Protein AF-A0A7C6ZYB4-F1 (afdb_monomer)

Solvent-accessible surface area (backbone atoms only — not comparable to full-atom values): 44856 Å² total; per-residue (Å²): 108,64,70,56,56,56,70,70,51,52,95,74,39,31,39,35,32,35,24,34,42,56,56,66,47,67,61,50,22,72,73,63,33,69,68,52,39,56,43,43,52,51,50,51,52,60,56,50,59,78,75,60,50,98,48,44,48,82,38,80,67,56,97,78,27,34,35,36,42,35,45,75,41,69,44,70,72,58,48,52,53,52,50,41,58,48,49,59,55,45,40,71,39,77,45,71,41,97,88,39,83,41,66,48,48,64,21,28,3,24,20,31,51,83,76,73,27,88,46,72,68,50,23,49,55,38,2,45,51,19,14,52,36,19,69,70,66,76,39,63,61,66,18,67,49,52,70,68,63,49,55,50,53,51,49,51,58,57,54,48,73,43,50,64,56,39,57,76,69,56,41,60,46,62,27,31,24,27,28,31,25,40,77,72,36,42,76,49,28,31,42,47,42,70,36,55,65,49,83,90,39,94,44,44,65,62,50,48,56,44,23,52,78,68,72,43,34,57,62,47,49,53,50,52,50,50,49,43,53,53,62,54,68,78,45,70,71,90,54,36,91,31,35,40,34,40,77,45,73,74,64,93,63,72,52,73,66,54,46,46,52,48,29,77,74,42,52,92,62,36,42,47,29,44,29,32,52,68,90,60,99,65,59,70,66,60,55,46,51,48,49,51,51,41,48,74,46,71,34,47,41,30,42,32,59,45,72,73,66,91,65,54,69,64,58,66,71,73,57,72,43,54,29,40,31,33,24,35,80,58,41,55,67,32,60,81,30,70,67,45,41,52,54,50,50,54,50,51,53,53,29,54,76,72,71,22,41,42,31,43,30,54,34,65,47,68,58,35,50,54,42,42,45,73,74,62,43,45,28,36,27,18,66,42,35,23,58,72,27,82,55,91,60,78,52,33,67,67,43,31,50,51,34,42,54,52,49,60,74,45,44,45,46,43,30,34,56,49,49,44,51,38,55,54,34,37,65,72,40,51,68,56,23,52,32,44,55,45,20,35,46,42,38,49,54,47,35,55,73,72,66,54,53,73,67,61,42,50,47,50,42,52,48,44,52,42,45,58,47,17,61,45,35,69,87,40,85,76,84,56,90,82,66,63,80,53,74,48,71,36,32,53,47,20,22,51,45,31,45,74,34,38,80,56,37,87,56,22,67,35,47,59,59,67,44,62,76,44,66,61,82,88,64,89,63,94,84,53,62,59,96,90,39,71,67,56,76,67,20,58,46,50,38,51,19,42,55,39,22,50,34,46,74,72,53,64,71,94,53,22,64,63,44,28,51,56,58,55,71,75,40,39,68,61,66,70,62,52,51,51,50,52,53,42,51,76,69,47,47,57,61,32,54,70,72,51,69,44,53,64,61,41,48,58,51,38,47,68,39,75,35,48,48,70,42,49,55,25,50,54,52,41,51,48,53,30,51,39,56,56,41,101,73,56,74,79,47,67,66,55,55,50,48,51,37,50,50,61,25,65,75,46,74,88,38,69,73,50,38,52,44,42,43,53,40,61,54,56,47,61,52,19,61,54,73,52,54,68,78,65,69,72,51,93,65,54,53,64,56,47,48,55,54,48,52,60,30,42,58,69,43,38,59,49,37,53,78,35,67,38,58,61,47,44,51,19,52,44,34,48,72,64,50,90,76,91,82,81,96,55,93,60,56,71,69,52,34,51,52,41,8,56,49,50,53,54,49,48,53,44,48,37,49,49,56,76,47,58,90,46,97,76,77,49,74,68,57,38,44,56,51,46,55,54,49,31,74,75,66,78,46,74,58,78,59,52,66,62,44,56,73,50,48,61,58,46,50,61,50,48,56,56,48,50,58,52,45,54,52,52,50,51,49,50,52,50,51,49,51,52,48,51,53,42,60,72,68,75,107

Mean predicted aligned error: 17.72 Å

Secondary structure (DSSP, 8-state):
-HHHHHHTPPTT-EEEEEEEEETTHHHHHHHHHHHHHHHHHHHHHHHHHTT--TTEEEEE-STT-EEEEEEEES-HHHHHHHHHHHHHHHHT--EEETTEEE---EEEEEEEBTTTBSSHHHHHHHHHHHHHHHHTTSSPSSEEP-HHHHHHHHHHHHHHTTHHHHHHTT-EEEEEEEEEETTT--EEEEEEEEEE-STT-SSHHHHHHHHHHTT-HHHHHHHHHHHHHHHHHTS-GGGTTSEEEEEE-SSS-S-HHHHHHHIIIIITT-EEEEEEETTS---HHHHHHHHHHHHHHT-EEEEEEETSSS--HHHHHHH--SEEEEPHHHHTTTTT-HHHHHHHHHHHHHHHHTT-EEEE----SHHHHHHHHHHT-SEE-STTT---BSS--PPPHHHHHHHHHHHHHTEEEHHHHHHHHHHHHHHH-HHHHHHHHHHHHHHHHHHHHTT--HHHHHHHHHHHHHHHHGGGSGGGTT--TT-TTS--HHHHHHHHHHHHH-S-GGGGGGGGGTTSPPP-TTS-S--SEETTEEPPHHHHHHHHHHHHHHHHHTS-GGGHHHHHHHHHHTTT--HHHHHHHHHHHHTTHHHHHHHTTHHHHHHHHHHH-EEEHHHHHHHHHHHHHHHHTT-TT----HHHHHHHHHHHHHTTTT-HHHHHHHHHHHHHHHHHGGGS-HHHHTS---HHHHHHHHHHHHHHHHHHHHHTT-HHHHHHHHHHTT-----S--SS-HHHHHHHHHHHHHHHHHHHHHHHHTTSTT--HHHHHHHHHHHHHHHT--HHHHHHHHHHHHHHHHHHHHHHHHHHHHHHHHHHHHHHHHHHHHTT-

Foldseek 3Di:
DLVVLQVPDDPLFWKKKKKKAFACLVVVCVVPHDQLSVLVLVQLVVLVVVVDDPQWDWDPDDRSMIIIIGHGHNDPVVVQVSQVVSLVVQQPDFDAGPNDTDGTNMAMFMDIDPPQDPDPVRRNVQRVVQRVCCSVVVDPGVGYRDPVVVVVVVLLVVVLVCLVVCLVVVQKAWWWFFKAFLQQRFTAAIEIAIAGNDPSDPGVVSSCVSCVVNVNNLSVLLSSVVNQQVLVQVADLVCQEHEYEYEDELDPSDDLVNLLVCLVPGVVRHAYEYEYEPPDDDDLVSLQVVCVSCVVSVHFYEYPAPPVPPRDVVSVVSRLGQEYEHHQVLLPPVLPDVVSLVVVLVVCVVCVLSNHAYEYEAPDDPSSLLSCSVSNHGMYTHVQQHDTGSHDDITDVVSSVSSVVSQVVQWAFLLLLLLLLLVLVVLVPVLLSLLLLQLLLQLLLLCVLVPHDPVVNVVLSLLSSLLSLLCLAPQNPDPDPPPQPAFDPSLVLSLVLCCRQAPCNVCSLLSRPLRHQDPAPVPPDDPQADPNRGHDPSSLSSSLSSQLSCLLSVDDLVCSVVSSVVSNVRRRGDPSSVVSVVVVVVVVVSVCSSVVVCNVVSSVVSRVDIDGNSNSLSSLLSSLVSNLSNAPQSPPNLVVLVVLLVLLLVVVVPDPVLSSLLNVLSSLLSSLVSNDDNVRSPDQDDLVRVLVSSLVSLVVCLVSSVVSVVLLSSLLSCLLSPDPDDDDDDPDDPVSSNSSSLSNNLSSSLVSLVRSCVVPVDDQSLNSLVVSQVVCVVPVRPNVSSVSSNVVSVVVSVVVVVVVVVVCVVVVVVVVVVVVVVVVVVVVD

Structure (mmCIF, N/CA/C/O backbone):
data_AF-A0A7C6ZYB4-F1
#
_entry.id   AF-A0A7C6ZYB4-F1
#
loop_
_atom_site.group_PDB
_atom_site.id
_atom_site.type_symbol
_atom_site.label_atom_id
_atom_site.label_alt_id
_atom_site.label_comp_id
_atom_site.label_asym_id
_atom_site.label_entity_id
_atom_site.label_seq_id
_atom_site.pdbx_PDB_ins_code
_atom_site.Cartn_x
_atom_site.Cartn_y
_atom_site.Cartn_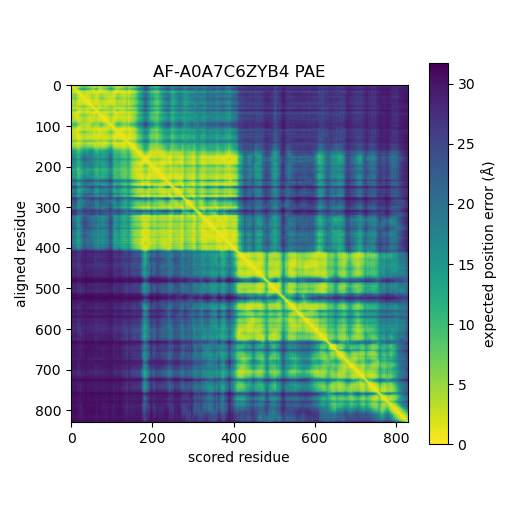z
_atom_site.occupancy
_atom_site.B_iso_or_equiv
_atom_site.auth_seq_id
_atom_site.auth_comp_id
_atom_site.auth_asym_id
_atom_site.auth_atom_id
_atom_site.pdbx_PDB_model_num
ATOM 1 N N . VAL A 1 1 ? -27.319 -10.498 58.006 1.00 81.62 1 VAL A N 1
ATOM 2 C CA . VAL A 1 1 ? -26.962 -9.063 58.148 1.00 81.62 1 VAL A CA 1
ATOM 3 C C . VAL A 1 1 ? -27.543 -8.237 57.008 1.00 81.62 1 VAL A C 1
ATOM 5 O O . VAL A 1 1 ? -28.453 -7.467 57.272 1.00 81.62 1 VAL A O 1
ATOM 8 N N . ALA A 1 2 ? -27.121 -8.461 55.759 1.00 82.69 2 ALA A N 1
ATOM 9 C CA . ALA A 1 2 ? -27.643 -7.755 54.583 1.00 82.69 2 ALA A CA 1
ATOM 10 C C . ALA A 1 2 ? -29.178 -7.753 54.463 1.00 82.69 2 ALA A C 1
ATOM 12 O O . ALA A 1 2 ? -29.773 -6.692 54.338 1.00 82.69 2 ALA A O 1
ATOM 13 N N . GLY A 1 3 ? -29.833 -8.915 54.591 1.00 84.19 3 GLY A N 1
ATOM 14 C CA . GLY A 1 3 ? -31.300 -8.988 54.529 1.00 84.19 3 GLY A CA 1
ATOM 15 C C . GLY A 1 3 ? -32.010 -8.142 55.596 1.00 84.19 3 GLY A C 1
ATOM 16 O O . GLY A 1 3 ? -33.051 -7.564 55.321 1.00 84.19 3 GLY A O 1
ATOM 17 N N . LYS A 1 4 ? -31.411 -7.993 56.788 1.00 85.38 4 LYS A N 1
ATOM 18 C CA . LYS A 1 4 ? -31.930 -7.109 57.843 1.00 85.38 4 LYS A CA 1
ATOM 19 C C . LYS A 1 4 ? -31.741 -5.633 57.476 1.00 85.38 4 LYS A C 1
ATOM 21 O O . LYS A 1 4 ? -32.675 -4.862 57.621 1.00 85.38 4 LYS A O 1
ATOM 26 N N . ALA A 1 5 ? -30.571 -5.262 56.953 1.00 85.75 5 ALA A N 1
ATOM 27 C CA . ALA A 1 5 ? -30.305 -3.902 56.480 1.00 85.75 5 ALA A CA 1
ATOM 28 C C . ALA A 1 5 ? -31.259 -3.480 55.348 1.00 85.75 5 ALA A C 1
ATOM 30 O O . ALA A 1 5 ? -31.714 -2.344 55.332 1.00 85.75 5 ALA A O 1
ATOM 31 N N . ILE A 1 6 ? -31.585 -4.406 54.441 1.00 87.56 6 ILE A N 1
ATOM 32 C CA . ILE A 1 6 ? -32.551 -4.191 53.356 1.00 87.56 6 ILE A CA 1
ATOM 33 C C . ILE A 1 6 ? -33.981 -4.078 53.903 1.00 87.56 6 ILE A C 1
ATOM 35 O O . ILE A 1 6 ? -34.719 -3.195 53.485 1.00 87.56 6 ILE A O 1
ATOM 39 N N . ALA A 1 7 ? -34.372 -4.924 54.862 1.00 84.31 7 ALA A N 1
ATOM 40 C CA . ALA A 1 7 ? -35.706 -4.873 55.470 1.00 84.31 7 ALA A CA 1
ATOM 41 C C . ALA A 1 7 ? -35.960 -3.595 56.296 1.00 84.31 7 ALA A C 1
ATOM 43 O O . ALA A 1 7 ? -37.108 -3.209 56.488 1.00 84.31 7 ALA A O 1
ATOM 44 N N . GLU A 1 8 ? -34.903 -2.950 56.794 1.00 85.62 8 GLU A N 1
ATOM 45 C CA . GLU A 1 8 ? -34.966 -1.693 57.552 1.00 85.62 8 GLU A CA 1
ATOM 46 C C . GLU A 1 8 ? -34.992 -0.435 56.656 1.00 85.62 8 GLU A C 1
ATOM 48 O O . GLU A 1 8 ? -35.098 0.675 57.183 1.00 85.62 8 GLU A O 1
ATOM 53 N N . CYS A 1 9 ? -34.887 -0.575 55.326 1.00 81.62 9 CYS A N 1
ATOM 54 C CA . CYS A 1 9 ? -34.949 0.558 54.400 1.00 81.62 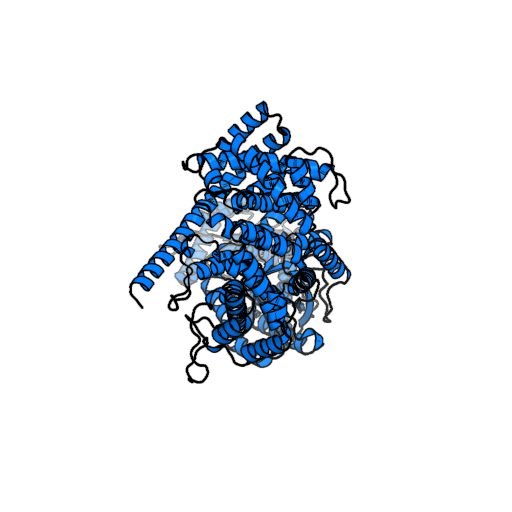9 CYS A CA 1
ATOM 55 C C . CYS A 1 9 ? -36.377 1.102 54.264 1.00 81.62 9 CYS A C 1
ATOM 57 O O . CYS A 1 9 ? -37.332 0.354 54.060 1.00 81.62 9 CYS A O 1
ATOM 59 N N . ILE A 1 10 ? -36.501 2.426 54.333 1.00 83.19 10 ILE A N 1
ATOM 60 C CA . ILE A 1 10 ? -37.751 3.155 54.099 1.00 83.19 10 ILE A CA 1
ATOM 61 C C . ILE A 1 10 ? -37.821 3.682 52.659 1.00 83.19 10 ILE A C 1
ATOM 63 O O . ILE A 1 10 ? -36.819 3.724 51.945 1.00 83.19 10 ILE A O 1
ATOM 67 N N . GLU A 1 11 ? -39.010 4.100 52.228 1.00 77.94 11 GLU A N 1
ATOM 68 C CA . GLU A 1 11 ? -39.236 4.642 50.886 1.00 77.94 11 GLU A CA 1
ATOM 69 C C . GLU A 1 11 ? -38.333 5.862 50.608 1.00 77.94 11 GLU A C 1
ATOM 71 O O . GLU A 1 11 ? -38.252 6.793 51.411 1.00 77.94 11 GLU A O 1
ATOM 76 N N . GLY A 1 12 ? -37.613 5.838 49.480 1.00 80.56 12 GLY A N 1
ATOM 77 C CA . GLY A 1 12 ? -36.614 6.853 49.117 1.00 80.56 12 GLY A CA 1
ATOM 78 C C . GLY A 1 12 ? -35.189 6.599 49.638 1.00 80.56 12 GLY A C 1
ATOM 79 O O . GLY A 1 12 ? -34.295 7.396 49.351 1.00 80.56 12 GLY A O 1
ATOM 80 N N . GLU A 1 13 ? -34.950 5.501 50.363 1.00 91.06 13 GLU A N 1
ATOM 81 C CA . GLU A 1 13 ? -33.615 5.042 50.765 1.00 91.06 13 GLU A CA 1
ATOM 82 C C . GLU A 1 13 ? -33.244 3.714 50.087 1.00 91.06 13 GLU A C 1
ATOM 84 O O . GLU A 1 13 ? -34.098 2.883 49.786 1.00 91.06 13 GLU A O 1
ATOM 89 N N . THR A 1 14 ? -31.945 3.487 49.880 1.00 94.00 14 THR A N 1
ATOM 90 C CA . THR A 1 14 ? -31.393 2.210 49.414 1.00 94.00 14 THR A CA 1
ATOM 91 C C . THR A 1 14 ? -30.227 1.739 50.290 1.00 94.00 14 THR A C 1
ATOM 93 O O . THR A 1 14 ? -29.669 2.494 51.095 1.00 94.00 14 THR A O 1
ATOM 96 N N . VAL A 1 15 ? -29.869 0.466 50.130 1.00 95.50 15 VAL A N 1
ATOM 97 C CA . VAL A 1 15 ? -28.667 -0.152 50.689 1.00 95.50 15 VAL A CA 1
ATOM 98 C C . VAL A 1 15 ? -27.640 -0.309 49.575 1.00 95.50 15 VAL A C 1
ATOM 100 O O . VAL A 1 15 ? -27.943 -0.883 48.529 1.00 95.50 15 VAL A O 1
ATOM 103 N N . VAL A 1 16 ? -26.416 0.156 49.818 1.00 97.06 16 VAL A N 1
ATOM 104 C CA . VAL A 1 16 ? -25.289 0.009 48.891 1.00 97.06 16 VAL A CA 1
ATOM 105 C C . VAL A 1 16 ? -24.313 -1.036 49.419 1.00 97.06 16 VAL A C 1
ATOM 107 O O . VAL A 1 16 ? -23.935 -1.010 50.590 1.00 97.06 16 VAL A O 1
ATOM 110 N N . PHE A 1 17 ? -23.909 -1.952 48.547 1.00 97.38 17 PHE A N 1
ATOM 111 C CA . PHE A 1 17 ? -22.796 -2.870 48.753 1.00 97.38 17 PHE A CA 1
ATOM 112 C C . PHE A 1 17 ? -21.578 -2.250 48.087 1.00 97.38 17 PHE A C 1
ATOM 114 O O . PHE A 1 17 ? -21.596 -2.047 46.877 1.00 97.38 17 PHE A O 1
ATOM 121 N N . ALA A 1 18 ? -20.550 -1.935 48.868 1.00 96.44 18 ALA A N 1
ATOM 122 C CA . ALA A 1 18 ? -19.284 -1.408 48.380 1.00 96.44 18 ALA A CA 1
ATOM 123 C C . ALA A 1 18 ? -18.180 -2.434 48.643 1.00 96.44 18 ALA A C 1
ATOM 125 O O . ALA A 1 18 ? -17.829 -2.689 49.798 1.00 96.44 18 ALA A O 1
ATOM 126 N N . TYR A 1 19 ? -17.686 -3.048 47.574 1.00 96.69 19 TYR A N 1
ATOM 127 C CA . TYR A 1 19 ? -16.587 -4.004 47.590 1.00 96.69 19 TYR A CA 1
ATOM 128 C C . TYR A 1 19 ? -15.277 -3.243 47.390 1.00 96.69 19 TYR A C 1
ATOM 130 O O . TYR A 1 19 ? -15.202 -2.369 46.526 1.00 96.69 19 TYR A O 1
ATOM 138 N N . VAL A 1 20 ? -14.277 -3.534 48.217 1.00 94.38 20 VAL A N 1
ATOM 139 C CA . VAL A 1 20 ? -12.986 -2.844 48.227 1.00 94.38 20 VAL A CA 1
ATOM 140 C C . VAL A 1 20 ? -11.865 -3.871 48.175 1.00 94.38 20 VAL A C 1
ATOM 142 O O . VAL A 1 20 ? -11.711 -4.655 49.118 1.00 94.38 20 VAL A O 1
ATOM 145 N N . GLY A 1 21 ? -11.080 -3.840 47.102 1.00 92.06 21 GLY A N 1
ATOM 146 C CA . GLY A 1 21 ? -9.852 -4.616 46.961 1.00 92.06 21 GLY A CA 1
ATOM 147 C C . GLY A 1 21 ? -8.612 -3.738 47.094 1.00 92.06 21 GLY A C 1
ATOM 148 O O . GLY A 1 21 ? -8.621 -2.538 46.811 1.00 92.06 21 GLY A O 1
ATOM 149 N N . LEU A 1 22 ? -7.535 -4.347 47.586 1.00 89.88 22 LEU A N 1
ATOM 150 C CA . LEU A 1 22 ? -6.257 -3.682 47.837 1.00 89.88 22 LEU A CA 1
ATOM 151 C C . LEU A 1 22 ? -5.335 -3.864 46.629 1.00 89.88 22 LEU A C 1
ATOM 153 O O . LEU A 1 22 ? -4.871 -4.974 46.353 1.00 89.88 22 LEU A O 1
ATOM 157 N N . THR A 1 23 ? -5.036 -2.773 45.933 1.00 87.44 23 THR A N 1
ATOM 158 C CA . THR A 1 23 ? -4.147 -2.781 44.768 1.00 87.44 23 THR A CA 1
ATOM 159 C C . THR A 1 23 ? -2.711 -3.072 45.219 1.00 87.44 23 THR A C 1
ATOM 161 O O . THR A 1 23 ? -2.239 -2.519 46.208 1.00 87.44 23 THR A O 1
ATOM 164 N N . GLY A 1 24 ? -1.998 -3.974 44.536 1.00 84.50 24 GLY A N 1
ATOM 165 C CA . GLY A 1 24 ? -0.603 -4.314 44.874 1.00 84.50 24 GLY A CA 1
ATOM 166 C C . GLY A 1 24 ? -0.415 -5.152 46.150 1.00 84.50 24 GLY A C 1
ATOM 167 O O . GLY A 1 24 ? 0.718 -5.435 46.544 1.00 84.50 24 GLY A O 1
ATOM 168 N N . TYR A 1 25 ? -1.496 -5.606 46.801 1.00 89.56 25 TYR A N 1
ATOM 169 C CA . TYR A 1 25 ? -1.394 -6.481 47.977 1.00 89.56 25 TYR A CA 1
ATOM 170 C C . TYR A 1 25 ? -0.632 -7.777 47.677 1.00 89.56 25 TYR A C 1
ATOM 172 O O . TYR A 1 25 ? 0.186 -8.217 48.487 1.00 89.56 25 TYR A O 1
ATOM 180 N N . GLN A 1 26 ? -0.894 -8.382 46.516 1.00 87.50 26 GLN A N 1
ATOM 181 C CA . GLN A 1 26 ? -0.251 -9.632 46.124 1.00 87.50 26 GLN A CA 1
ATOM 182 C C . GLN A 1 26 ? 1.267 -9.453 45.982 1.00 87.50 26 GLN A C 1
ATOM 184 O O . GLN A 1 26 ? 2.022 -10.219 46.571 1.00 87.50 26 GLN A O 1
ATOM 189 N N . GLU A 1 27 ? 1.714 -8.384 45.323 1.00 88.19 27 GLU A N 1
ATOM 190 C CA . GLU A 1 27 ? 3.136 -8.039 45.183 1.00 88.19 27 GLU A CA 1
ATOM 191 C C . GLU A 1 27 ? 3.796 -7.791 46.547 1.00 88.19 27 GLU A C 1
ATOM 193 O O . GLU A 1 27 ? 4.912 -8.246 46.809 1.00 88.19 27 GLU A O 1
ATOM 198 N N . PHE A 1 28 ? 3.094 -7.105 47.458 1.00 88.69 28 PHE A N 1
ATOM 199 C CA . PHE A 1 28 ? 3.568 -6.905 48.827 1.00 88.69 28 PHE A CA 1
ATOM 200 C C . PHE A 1 28 ? 3.720 -8.241 49.570 1.00 88.69 28 PHE A C 1
ATOM 202 O O . PHE A 1 28 ? 4.739 -8.476 50.223 1.00 88.69 28 PHE A O 1
ATOM 209 N N . GLN A 1 29 ? 2.730 -9.133 49.467 1.00 90.50 29 GLN A N 1
ATOM 210 C CA . GLN A 1 29 ? 2.766 -10.446 50.111 1.00 90.50 29 GLN A CA 1
ATOM 211 C C . GLN A 1 29 ? 3.867 -11.342 49.529 1.00 90.50 29 GLN A C 1
ATOM 213 O O . GLN A 1 29 ? 4.566 -12.006 50.294 1.00 90.50 29 GLN A O 1
ATOM 218 N N . GLU A 1 30 ? 4.049 -11.350 48.209 1.00 90.50 30 GLU A N 1
ATOM 219 C CA . GLU A 1 30 ? 5.116 -12.099 47.535 1.00 90.50 30 GLU A CA 1
ATOM 220 C C . GLU A 1 30 ? 6.502 -11.594 47.958 1.00 90.50 30 GLU A C 1
ATOM 222 O O . GLU A 1 30 ? 7.417 -12.389 48.181 1.00 90.50 30 GLU A O 1
ATOM 227 N N . ARG A 1 31 ? 6.645 -10.278 48.156 1.00 91.69 31 ARG A N 1
ATOM 228 C CA . ARG A 1 31 ? 7.912 -9.647 48.543 1.00 91.69 31 ARG A CA 1
ATOM 229 C C . ARG A 1 31 ? 8.268 -9.799 50.023 1.00 91.69 31 ARG A C 1
ATOM 231 O O . ARG A 1 31 ? 9.437 -10.008 50.341 1.00 91.69 31 ARG A O 1
ATOM 238 N N . PHE A 1 32 ? 7.300 -9.650 50.929 1.00 89.81 32 PHE A N 1
ATOM 239 C CA . PHE A 1 32 ? 7.540 -9.584 52.383 1.00 89.81 32 PHE A CA 1
ATOM 240 C C . PHE A 1 32 ? 6.987 -10.787 53.161 1.00 89.81 32 PHE A C 1
ATOM 242 O O . PHE A 1 32 ? 7.164 -10.893 54.376 1.00 89.81 32 PHE A O 1
ATOM 249 N N . GLY A 1 33 ? 6.349 -11.724 52.464 1.00 90.62 33 GLY A N 1
ATOM 250 C CA . GLY A 1 33 ? 5.838 -12.966 53.017 1.00 90.62 33 GLY A CA 1
ATOM 251 C C . GLY A 1 33 ? 4.446 -12.856 53.644 1.00 90.62 33 GLY A C 1
ATOM 252 O O . GLY A 1 33 ? 3.900 -11.788 53.931 1.00 90.62 33 GLY A O 1
ATOM 253 N N . MET A 1 34 ? 3.864 -14.027 53.905 1.00 88.94 34 MET A N 1
ATOM 254 C CA . MET A 1 34 ? 2.479 -14.172 54.364 1.00 88.94 34 MET A CA 1
ATOM 255 C C . MET A 1 34 ? 2.196 -13.497 55.719 1.00 88.94 34 MET A C 1
ATOM 257 O O . MET A 1 34 ? 1.094 -12.992 55.936 1.00 88.94 34 MET A O 1
ATOM 261 N N . VAL A 1 35 ? 3.168 -13.468 56.641 1.00 90.50 35 VAL A N 1
ATOM 262 C CA . VAL A 1 35 ? 2.998 -12.837 57.965 1.00 90.50 35 VAL A CA 1
ATOM 263 C C . VAL A 1 35 ? 2.816 -11.326 57.821 1.00 90.50 35 VAL A C 1
ATOM 265 O O . VAL A 1 35 ? 1.820 -10.798 58.318 1.00 90.50 35 VAL A O 1
ATOM 268 N N . ALA A 1 36 ? 3.701 -10.669 57.064 1.00 89.50 36 ALA A N 1
ATOM 269 C CA . ALA A 1 36 ? 3.608 -9.243 56.765 1.00 89.50 36 ALA A CA 1
ATOM 270 C C . ALA A 1 36 ? 2.328 -8.919 55.982 1.00 89.50 36 ALA A C 1
ATOM 272 O O . ALA A 1 36 ? 1.638 -7.951 56.297 1.00 89.50 36 ALA A O 1
ATOM 273 N N . GLY A 1 37 ? 1.927 -9.776 55.034 1.00 91.38 37 GLY A N 1
ATOM 274 C CA . GLY A 1 37 ? 0.641 -9.644 54.339 1.00 91.38 37 GLY A CA 1
ATOM 275 C C . GLY A 1 37 ? -0.571 -9.691 55.287 1.00 91.38 37 GLY A C 1
ATOM 276 O O . GLY A 1 37 ? -1.523 -8.929 55.131 1.00 91.38 37 GLY A O 1
ATOM 277 N N . ASN A 1 38 ? -0.550 -10.536 56.320 1.00 90.81 38 ASN A N 1
ATOM 278 C CA . ASN A 1 38 ? -1.613 -10.564 57.334 1.00 90.81 38 ASN A CA 1
ATOM 279 C C . ASN A 1 38 ? -1.576 -9.347 58.273 1.00 90.81 38 ASN A C 1
ATOM 281 O O . ASN A 1 38 ? -2.623 -8.926 58.778 1.00 90.81 38 ASN A O 1
ATOM 285 N N . SER A 1 39 ? -0.391 -8.802 58.556 1.00 91.62 39 SER A N 1
ATOM 286 C CA . SER A 1 39 ? -0.233 -7.538 59.285 1.00 91.62 39 SER A CA 1
ATOM 287 C C . SER A 1 39 ? -0.770 -6.360 58.463 1.00 91.62 39 SER A C 1
ATOM 289 O O . SER A 1 39 ? -1.521 -5.549 58.998 1.00 91.62 39 SER A O 1
ATOM 291 N N . TYR A 1 40 ? -0.508 -6.332 57.152 1.00 91.69 40 TYR A N 1
ATOM 292 C CA . TYR A 1 40 ? -1.008 -5.316 56.222 1.00 91.69 40 TYR A CA 1
ATOM 293 C C . TYR A 1 40 ? -2.538 -5.207 56.249 1.00 91.69 40 TYR A C 1
ATOM 295 O O . TYR A 1 40 ? -3.083 -4.126 56.471 1.00 91.69 40 TYR A O 1
ATOM 303 N N . ILE A 1 41 ? -3.242 -6.341 56.133 1.00 92.19 41 ILE A N 1
ATOM 304 C CA . ILE A 1 41 ? -4.715 -6.382 56.199 1.00 92.19 41 ILE A CA 1
ATOM 305 C C . ILE A 1 41 ? -5.224 -5.874 57.558 1.00 92.19 41 ILE A C 1
ATOM 307 O O . ILE A 1 41 ? -6.227 -5.161 57.619 1.00 92.19 41 ILE A O 1
ATOM 311 N N . ARG A 1 42 ? -4.543 -6.218 58.662 1.00 91.69 42 ARG A N 1
ATOM 312 C CA . ARG A 1 42 ? -4.916 -5.754 60.010 1.00 91.69 42 ARG A CA 1
ATOM 313 C C . ARG A 1 42 ? -4.776 -4.242 60.148 1.00 91.69 42 ARG A C 1
ATOM 315 O O . ARG A 1 42 ? -5.707 -3.603 60.628 1.00 91.69 42 ARG A O 1
ATOM 322 N N . VAL A 1 43 ? -3.656 -3.675 59.702 1.00 91.44 43 VAL A N 1
ATOM 323 C CA . VAL A 1 43 ? -3.441 -2.222 59.727 1.00 91.44 43 VAL A CA 1
ATOM 324 C C . VAL A 1 43 ? -4.483 -1.522 58.859 1.00 91.44 43 VAL A C 1
ATOM 326 O O . VAL A 1 43 ? -5.117 -0.582 59.328 1.00 91.44 43 VAL A O 1
ATOM 329 N N . CYS A 1 44 ? -4.747 -2.033 57.654 1.00 90.94 44 CYS A N 1
ATOM 330 C CA . CYS A 1 44 ? -5.785 -1.502 56.772 1.00 90.94 44 CYS A CA 1
ATOM 331 C C . CYS A 1 44 ? -7.170 -1.484 57.454 1.00 90.94 44 CYS A C 1
ATOM 333 O O . CYS A 1 44 ? -7.853 -0.458 57.464 1.00 90.94 44 CYS A O 1
ATOM 335 N N . ALA A 1 45 ? -7.548 -2.571 58.137 1.00 91.56 45 ALA A N 1
ATOM 336 C CA . ALA A 1 45 ? -8.797 -2.637 58.895 1.00 91.56 45 ALA A CA 1
ATOM 337 C C . ALA A 1 45 ? -8.868 -1.600 60.036 1.00 91.56 45 ALA A C 1
ATOM 339 O O . ALA A 1 45 ? -9.924 -1.000 60.254 1.00 91.56 45 ALA A O 1
ATOM 340 N N . GLU A 1 46 ? -7.765 -1.357 60.755 1.00 90.06 46 GLU A N 1
ATOM 341 C CA . GLU A 1 46 ? -7.695 -0.306 61.784 1.00 90.06 46 GLU A CA 1
ATOM 342 C C . GLU A 1 46 ? -7.822 1.104 61.194 1.00 90.06 46 GLU A C 1
ATOM 344 O O . GLU A 1 46 ? -8.421 1.987 61.811 1.00 90.06 46 GLU A O 1
ATOM 349 N N . VAL A 1 47 ? -7.307 1.322 59.982 1.00 88.75 47 VAL A N 1
ATOM 350 C CA . VAL A 1 47 ? -7.492 2.588 59.265 1.00 88.75 47 VAL A CA 1
ATOM 351 C C . VAL A 1 47 ? -8.955 2.760 58.867 1.00 88.75 47 VAL A C 1
ATOM 353 O O . VAL A 1 47 ? -9.532 3.808 59.161 1.00 88.75 47 VAL A O 1
ATOM 356 N N . PHE A 1 48 ? -9.592 1.734 58.293 1.00 90.56 48 PHE A N 1
ATOM 357 C CA . PHE A 1 48 ? -11.006 1.801 57.915 1.00 90.56 48 PHE A CA 1
ATOM 358 C C . PHE A 1 48 ? -11.916 2.132 59.089 1.00 90.56 48 PHE A C 1
ATOM 360 O O . PHE A 1 48 ? -12.805 2.966 58.932 1.00 90.56 48 PHE A O 1
ATOM 367 N N . LYS A 1 49 ? -11.661 1.579 60.283 1.00 89.69 49 LYS A N 1
ATOM 368 C CA . LYS A 1 49 ? -12.447 1.881 61.495 1.00 89.69 49 LYS A CA 1
ATOM 369 C C . LYS A 1 49 ? -12.581 3.374 61.797 1.00 89.69 49 LYS A C 1
ATOM 371 O O . LYS A 1 49 ? -13.590 3.772 62.372 1.00 89.69 49 LYS A O 1
ATOM 376 N N . LYS A 1 50 ? -11.620 4.206 61.381 1.00 87.19 50 LYS A N 1
ATOM 377 C CA . LYS A 1 50 ? -11.654 5.667 61.579 1.00 87.19 50 LYS A CA 1
ATOM 378 C C . LYS A 1 50 ? -12.703 6.378 60.716 1.00 87.19 50 LYS A C 1
ATOM 380 O O . LYS A 1 50 ? -13.055 7.515 61.015 1.00 87.19 50 LYS A O 1
ATOM 385 N N . PHE A 1 51 ? -13.192 5.725 59.663 1.00 84.56 51 PHE A N 1
ATOM 386 C CA . PHE A 1 51 ? -14.114 6.292 58.673 1.00 84.56 51 PHE A CA 1
ATOM 387 C C . PHE A 1 51 ? -15.499 5.626 58.689 1.00 84.56 51 PHE A C 1
ATOM 389 O O . PHE A 1 51 ? -16.344 5.929 57.849 1.00 84.56 51 PHE A O 1
ATOM 396 N N . ILE A 1 52 ? -15.754 4.728 59.644 1.00 88.38 52 ILE A N 1
ATOM 397 C CA . ILE A 1 52 ? -17.024 4.005 59.764 1.00 88.38 52 ILE A CA 1
ATOM 398 C C . ILE A 1 52 ? -18.012 4.818 60.597 1.00 88.38 52 ILE A C 1
ATOM 400 O O . ILE A 1 52 ? -17.725 5.203 61.728 1.00 88.38 52 ILE A O 1
ATOM 404 N N . SER A 1 53 ? -19.204 5.035 60.044 1.00 86.69 53 SER A N 1
ATOM 405 C CA . SER A 1 53 ? -20.354 5.611 60.747 1.00 86.69 53 SER A CA 1
ATOM 406 C C . SER A 1 53 ? -21.367 4.527 61.141 1.00 86.69 53 SER A C 1
ATOM 408 O O . SER A 1 53 ? -21.289 3.392 60.677 1.00 86.69 53 SER A O 1
ATOM 410 N N . GLU A 1 54 ? -22.377 4.868 61.949 1.00 86.88 54 GLU A N 1
ATOM 411 C CA . GLU A 1 54 ? -23.444 3.934 62.376 1.00 86.88 54 GLU A CA 1
ATOM 412 C C . GLU A 1 54 ? -24.262 3.330 61.213 1.00 86.88 54 GLU A C 1
ATOM 414 O O . GLU A 1 54 ? -24.954 2.311 61.359 1.00 86.88 54 GLU A O 1
ATOM 419 N N . ASN A 1 55 ? -24.190 3.957 60.036 1.00 89.94 55 ASN A N 1
ATOM 420 C CA . ASN A 1 55 ? -24.866 3.499 58.828 1.00 89.94 55 ASN A CA 1
ATOM 421 C C . ASN A 1 55 ? -24.014 2.537 57.990 1.00 89.94 55 ASN A C 1
ATOM 423 O O . ASN A 1 55 ? -24.548 1.942 57.057 1.00 89.94 55 ASN A O 1
ATOM 427 N N . ILE A 1 56 ? -22.737 2.344 58.326 1.00 92.69 56 ILE A N 1
ATOM 428 C CA . ILE A 1 56 ? -21.809 1.482 57.592 1.00 92.69 56 ILE A CA 1
ATOM 429 C C . ILE A 1 56 ? -21.558 0.214 58.404 1.00 92.69 56 ILE A C 1
ATOM 431 O O . ILE A 1 56 ? -21.128 0.265 59.554 1.00 92.69 56 ILE A O 1
ATOM 435 N N . ILE A 1 57 ? -21.804 -0.942 57.794 1.00 93.19 57 ILE A N 1
ATOM 436 C CA . ILE A 1 57 ? -21.467 -2.242 58.374 1.00 93.19 57 ILE A CA 1
ATOM 437 C C . ILE A 1 57 ? -20.202 -2.756 57.675 1.00 93.19 57 ILE A C 1
ATOM 439 O O . ILE A 1 57 ? -20.298 -3.171 56.516 1.00 93.19 57 ILE A O 1
ATOM 443 N N . PRO A 1 58 ? -19.032 -2.726 58.337 1.00 93.50 58 PRO A N 1
ATOM 444 C CA . PRO A 1 58 ? -17.795 -3.257 57.778 1.00 93.50 58 PRO A CA 1
ATOM 445 C C . PRO A 1 58 ? -17.741 -4.781 57.880 1.00 93.50 58 PRO A C 1
ATOM 447 O O . PRO A 1 58 ? -18.091 -5.372 58.905 1.00 93.50 58 PRO A O 1
ATOM 450 N N . LEU A 1 59 ? -17.232 -5.419 56.837 1.00 92.56 59 LEU A N 1
ATOM 451 C CA . LEU A 1 59 ? -16.972 -6.849 56.789 1.00 92.56 59 LEU A CA 1
ATOM 452 C C . LEU A 1 59 ? -15.596 -7.060 56.161 1.00 92.56 59 LEU A C 1
ATOM 454 O O . LEU A 1 59 ? -15.301 -6.523 55.097 1.00 92.56 59 LEU A O 1
ATOM 458 N N . ARG A 1 60 ? -14.761 -7.882 56.797 1.00 91.00 60 ARG A N 1
ATOM 459 C CA . ARG A 1 60 ? -13.659 -8.530 56.083 1.00 91.00 60 ARG A CA 1
ATOM 460 C C . ARG A 1 60 ? -14.276 -9.701 55.331 1.00 91.00 60 ARG A C 1
ATOM 462 O O . ARG A 1 60 ? -14.801 -10.604 55.982 1.00 91.00 60 ARG A O 1
ATOM 469 N N . TRP A 1 61 ? -14.271 -9.648 54.005 1.00 88.00 61 TRP A N 1
ATOM 470 C CA . TRP A 1 61 ? -15.005 -10.612 53.194 1.00 88.00 61 TRP A CA 1
ATOM 471 C C . TRP A 1 61 ? -14.178 -11.873 52.941 1.00 88.00 61 TRP A C 1
ATOM 473 O O . TRP A 1 61 ? -14.407 -12.898 53.583 1.00 88.00 61 TRP A O 1
ATOM 483 N N . TRP A 1 62 ? -13.185 -11.790 52.055 1.00 81.00 62 TRP A N 1
ATOM 484 C CA . TRP A 1 62 ? -12.353 -12.923 51.663 1.00 81.00 62 TRP A CA 1
ATOM 485 C C . TRP A 1 62 ? -10.931 -12.460 51.347 1.00 81.00 62 TRP A C 1
ATOM 487 O O . TRP A 1 62 ? -10.743 -11.450 50.686 1.00 81.00 62 TRP A O 1
ATOM 497 N N . GLY A 1 63 ? -9.913 -13.179 51.831 1.00 85.94 63 GLY A N 1
ATOM 498 C CA . GLY A 1 63 ? -8.512 -12.810 51.594 1.00 85.94 63 GLY A CA 1
ATOM 499 C C . GLY A 1 63 ? -8.168 -11.397 52.093 1.00 85.94 63 GLY A C 1
ATOM 500 O O . GLY A 1 63 ? -8.240 -11.133 53.306 1.00 85.94 63 GLY A O 1
ATOM 501 N N . SER A 1 64 ? -7.768 -10.538 51.149 1.00 88.25 64 SER A N 1
ATOM 502 C CA . SER A 1 64 ? -7.467 -9.107 51.305 1.00 88.25 64 SER A CA 1
ATOM 503 C C . SER A 1 64 ? -8.685 -8.189 51.195 1.00 88.25 64 SER A C 1
ATOM 505 O O . SER A 1 64 ? -8.551 -6.996 51.453 1.00 88.25 64 SER A O 1
ATOM 507 N N . ASP A 1 65 ? -9.851 -8.721 50.835 1.00 90.69 65 ASP A N 1
ATOM 508 C CA . ASP A 1 65 ? -10.975 -7.906 50.390 1.00 90.69 65 ASP A CA 1
ATOM 509 C C . ASP A 1 65 ? -11.897 -7.504 51.538 1.00 90.69 65 ASP A C 1
ATOM 511 O O . ASP A 1 65 ? -12.159 -8.258 52.492 1.00 90.69 65 ASP A O 1
ATOM 515 N N . PHE A 1 66 ? -12.451 -6.305 51.402 1.00 94.12 66 PHE A N 1
ATOM 516 C CA . PHE A 1 66 ? -13.381 -5.714 52.347 1.00 94.12 66 PHE A CA 1
ATOM 517 C C . PHE A 1 66 ? -14.722 -5.435 51.677 1.00 94.12 66 PHE A C 1
ATOM 519 O O . PHE A 1 66 ? -14.799 -5.037 50.520 1.00 94.12 66 PHE A O 1
ATOM 526 N N . LEU A 1 67 ? -15.798 -5.621 52.434 1.00 95.31 67 LEU A N 1
ATOM 527 C CA . LEU A 1 67 ? -17.155 -5.308 52.013 1.00 95.31 67 LEU A CA 1
ATOM 528 C C . LEU A 1 67 ? -17.778 -4.348 53.021 1.00 95.31 67 LEU A C 1
ATOM 530 O O . LEU A 1 67 ? -17.830 -4.626 54.219 1.00 95.31 67 LEU A O 1
ATOM 534 N N . PHE A 1 68 ? -18.310 -3.239 52.528 1.00 95.12 68 PHE A N 1
ATOM 535 C CA . PHE A 1 68 ? -19.056 -2.278 53.324 1.00 95.12 68 PHE A CA 1
ATOM 536 C C . PHE A 1 68 ? -20.514 -2.275 52.881 1.00 95.12 68 PHE A C 1
ATOM 538 O O . PHE A 1 68 ? -20.824 -2.023 51.718 1.00 95.12 68 PHE A O 1
ATOM 545 N N . ILE A 1 69 ? -21.422 -2.543 53.821 1.00 95.31 69 ILE A N 1
ATOM 546 C CA . ILE A 1 69 ? -22.863 -2.404 53.591 1.00 95.31 69 ILE A CA 1
ATOM 547 C C . ILE A 1 69 ? -23.292 -1.052 54.153 1.00 95.31 69 ILE A C 1
ATOM 549 O O . ILE A 1 69 ? -23.307 -0.859 55.371 1.00 95.31 69 ILE A O 1
ATOM 553 N N . VAL A 1 70 ? -23.634 -0.119 53.268 1.00 95.06 70 VAL A N 1
ATOM 554 C CA . VAL A 1 70 ? -24.019 1.251 53.620 1.00 95.06 70 VAL A CA 1
ATOM 555 C C . VAL A 1 70 ? -25.537 1.376 53.576 1.00 95.06 70 VAL A C 1
ATOM 557 O O . VAL A 1 70 ? -26.165 1.193 52.534 1.00 95.06 70 VAL A O 1
ATOM 560 N N . LYS A 1 71 ? -26.132 1.654 54.735 1.00 93.38 71 LYS A N 1
ATOM 561 C CA . LYS A 1 71 ? -27.580 1.792 54.934 1.00 93.38 71 LYS A CA 1
ATOM 562 C C . LYS A 1 71 ? -28.034 3.231 54.704 1.00 93.38 71 LYS A C 1
ATOM 564 O O . LYS A 1 71 ? -27.245 4.163 54.849 1.00 93.38 71 LYS A O 1
ATOM 569 N N . LYS A 1 72 ? -29.340 3.404 54.476 1.00 91.00 72 LYS A N 1
ATOM 570 C CA . LYS A 1 72 ? -30.016 4.714 54.433 1.00 91.00 72 LYS A CA 1
ATOM 571 C C . LYS A 1 72 ? -29.452 5.663 53.368 1.00 91.00 72 LYS A C 1
ATOM 573 O O . LYS A 1 72 ? -29.396 6.880 53.559 1.00 91.00 72 LYS A O 1
ATOM 578 N N . VAL A 1 73 ? -29.000 5.117 52.237 1.00 93.44 73 VAL A N 1
ATOM 579 C CA . VAL A 1 73 ? -28.448 5.915 51.138 1.00 93.44 73 VAL A CA 1
ATOM 580 C C . VAL A 1 73 ? -29.598 6.541 50.360 1.00 93.44 73 VAL A C 1
ATOM 582 O O . VAL A 1 73 ? -30.391 5.838 49.747 1.00 93.44 73 VAL A O 1
ATOM 585 N N . LYS A 1 74 ? -29.686 7.873 50.360 1.00 91.75 74 LYS A N 1
ATOM 586 C CA . LYS A 1 74 ? -30.748 8.614 49.648 1.00 91.75 74 LYS A CA 1
ATOM 587 C C . LYS A 1 74 ? -30.413 8.912 48.187 1.00 91.75 74 LYS A C 1
ATOM 589 O O . LYS A 1 74 ? -31.295 9.178 47.382 1.00 91.75 74 LYS A O 1
ATOM 594 N N . SER A 1 75 ? -29.125 8.939 47.843 1.00 93.31 75 SER A N 1
ATOM 595 C CA . SER A 1 75 ? -28.653 9.275 46.498 1.00 93.31 75 SER A CA 1
ATOM 596 C C . SER A 1 75 ? -27.321 8.597 46.201 1.00 93.31 75 SER A C 1
ATOM 598 O O . SER A 1 75 ? -26.335 8.845 46.899 1.00 93.31 75 SER A O 1
ATOM 600 N N . LEU A 1 76 ? -27.268 7.814 45.119 1.00 93.75 76 LEU A N 1
ATOM 601 C CA . LEU A 1 76 ? -26.031 7.180 44.645 1.00 93.75 76 LEU A CA 1
ATOM 602 C C . LEU A 1 76 ? -24.974 8.206 44.229 1.00 93.75 76 LEU A C 1
ATOM 604 O O . LEU A 1 76 ? -23.790 8.009 44.478 1.00 93.75 76 LEU A O 1
ATOM 608 N N . LYS A 1 77 ? -25.389 9.363 43.699 1.00 92.88 77 LYS A N 1
ATOM 609 C CA . LYS A 1 77 ? -24.472 10.465 43.371 1.00 92.88 77 LYS A CA 1
ATOM 610 C C . LYS A 1 77 ? -23.785 11.028 44.619 1.00 92.88 77 LYS A C 1
ATOM 612 O O . LYS A 1 77 ? -22.589 11.310 44.584 1.00 92.88 77 LYS A O 1
ATOM 617 N N . SER A 1 78 ? -24.534 11.190 45.713 1.00 90.88 78 SER A N 1
ATOM 618 C CA . SER A 1 78 ? -23.971 11.628 46.996 1.00 90.88 78 SER A CA 1
ATOM 619 C C . SER A 1 78 ? -23.042 10.565 47.577 1.00 90.88 78 SER A C 1
ATOM 621 O O . SER A 1 78 ? -21.933 10.896 47.984 1.00 90.88 78 SER A O 1
ATOM 623 N N . PHE A 1 79 ? -23.468 9.297 47.544 1.00 94.44 79 PHE A N 1
ATOM 624 C CA . PHE A 1 79 ? -22.653 8.166 47.979 1.00 94.44 79 PHE A CA 1
ATOM 625 C C . PHE A 1 79 ? -21.323 8.102 47.221 1.00 94.44 79 PHE A C 1
ATOM 627 O O . PHE A 1 79 ? -20.273 8.042 47.846 1.00 94.44 79 PHE A O 1
ATOM 634 N N . ARG A 1 80 ? -21.343 8.194 45.885 1.00 94.50 80 ARG A N 1
ATOM 635 C CA . ARG A 1 80 ? -20.127 8.141 45.061 1.00 94.50 80 ARG A CA 1
ATOM 636 C C . ARG A 1 80 ? -19.141 9.252 45.418 1.00 94.50 80 ARG A C 1
ATOM 638 O O . ARG A 1 80 ? -17.938 9.011 45.457 1.00 94.50 80 ARG A O 1
ATOM 645 N N . LYS A 1 81 ? -19.641 10.465 45.680 1.00 92.81 81 LYS A N 1
ATOM 646 C CA . LYS A 1 81 ? -18.807 11.596 46.107 1.00 92.81 81 LYS A CA 1
ATOM 647 C C . LYS A 1 81 ? -18.164 11.326 47.471 1.00 92.81 81 LYS A C 1
ATOM 649 O O . LYS A 1 81 ? -16.957 11.476 47.603 1.00 92.81 81 LYS A O 1
ATOM 654 N N . GLU A 1 82 ? -18.955 10.887 48.446 1.00 91.44 82 GLU A N 1
ATOM 655 C CA . GLU A 1 82 ? -18.470 10.565 49.792 1.00 91.44 82 GLU A CA 1
ATOM 656 C C . GLU A 1 82 ? -17.467 9.402 49.778 1.00 91.44 82 GLU A C 1
ATOM 658 O O . GLU A 1 82 ? -16.401 9.501 50.380 1.00 91.44 82 GLU A O 1
ATOM 663 N N . ALA A 1 83 ? -17.757 8.343 49.018 1.00 92.81 83 ALA A N 1
ATOM 664 C CA . ALA A 1 83 ? -16.856 7.216 48.814 1.00 92.81 83 ALA A CA 1
ATOM 665 C C . ALA A 1 83 ? -15.523 7.675 48.210 1.00 92.81 83 ALA A C 1
ATOM 667 O O . ALA A 1 83 ? -14.470 7.297 48.710 1.00 92.81 83 ALA A O 1
ATOM 668 N N . LYS A 1 84 ? -15.552 8.546 47.192 1.00 92.69 84 LYS A N 1
ATOM 669 C CA . LYS A 1 84 ? -14.336 9.110 46.591 1.00 92.69 84 LYS A CA 1
ATOM 670 C C . LYS A 1 84 ? -13.523 9.934 47.594 1.00 92.69 84 LYS A C 1
ATOM 672 O O . LYS A 1 84 ? -12.306 9.796 47.654 1.00 92.69 84 LYS A O 1
ATOM 677 N N . ASP A 1 85 ? -14.183 10.762 48.400 1.00 90.62 85 ASP A N 1
ATOM 678 C CA . ASP A 1 85 ? -13.515 11.569 49.426 1.00 90.62 85 ASP A CA 1
ATOM 679 C C . ASP A 1 85 ? -12.881 10.696 50.523 1.00 90.62 85 ASP A C 1
ATOM 681 O O . ASP A 1 85 ? -11.812 11.028 51.039 1.00 90.62 85 ASP A O 1
ATOM 685 N N . ILE A 1 86 ? -13.524 9.579 50.879 1.00 89.31 86 ILE A N 1
ATOM 686 C CA . ILE A 1 86 ? -12.992 8.592 51.825 1.00 89.31 86 ILE A CA 1
ATOM 687 C C . ILE A 1 86 ? -11.801 7.846 51.210 1.00 89.31 86 ILE A C 1
ATOM 689 O O . ILE A 1 86 ? -10.749 7.799 51.843 1.00 89.31 86 ILE A O 1
ATOM 693 N N . LEU A 1 87 ? -11.918 7.345 49.976 1.00 89.00 87 LEU A N 1
ATOM 694 C CA . LEU A 1 87 ? -10.831 6.668 49.255 1.00 89.00 87 LEU A CA 1
ATOM 695 C C . LEU A 1 87 ? -9.582 7.544 49.163 1.00 89.00 87 LEU A C 1
ATOM 697 O O . LEU A 1 87 ? -8.516 7.124 49.595 1.00 89.00 87 LEU A O 1
ATOM 701 N N . ASN A 1 88 ? -9.728 8.805 48.747 1.00 88.12 88 ASN A N 1
ATOM 702 C CA . ASN A 1 88 ? -8.604 9.742 48.675 1.00 88.12 88 ASN A CA 1
ATOM 703 C C . ASN A 1 88 ? -7.896 9.919 50.031 1.00 88.12 88 ASN A C 1
ATOM 705 O O . ASN A 1 88 ? -6.679 10.083 50.087 1.00 88.12 88 ASN A O 1
ATOM 709 N N . LYS A 1 89 ? -8.634 9.916 51.148 1.00 88.69 89 LYS A N 1
ATOM 710 C CA . LYS A 1 89 ? -8.030 10.009 52.490 1.00 88.69 89 LYS A CA 1
ATOM 711 C C . LYS A 1 89 ? -7.318 8.719 52.888 1.00 88.69 89 LYS A C 1
ATOM 713 O O . LYS A 1 89 ? -6.309 8.787 53.585 1.00 88.69 89 LYS A O 1
ATOM 718 N N . LEU A 1 90 ? -7.854 7.574 52.477 1.00 86.62 90 LEU A N 1
ATOM 719 C CA . LEU A 1 90 ? -7.306 6.254 52.771 1.00 86.62 90 LEU A CA 1
ATOM 720 C C . LEU A 1 90 ? -6.025 5.978 51.979 1.00 86.62 90 LEU A C 1
ATOM 722 O O . LEU A 1 90 ? -5.052 5.513 52.562 1.00 86.62 90 LEU A O 1
ATOM 726 N N . GLU A 1 91 ? -5.988 6.328 50.695 1.00 83.88 91 GLU A N 1
ATOM 727 C CA . GLU A 1 91 ? -4.806 6.142 49.842 1.00 83.88 91 GLU A CA 1
ATOM 728 C C . GLU A 1 91 ? -3.621 7.008 50.291 1.00 83.88 91 GLU A C 1
ATOM 730 O O . GLU A 1 91 ? -2.472 6.575 50.239 1.00 83.88 91 GLU A O 1
ATOM 735 N N . ASN A 1 92 ? -3.903 8.209 50.809 1.00 84.69 92 ASN A N 1
ATOM 736 C CA . ASN A 1 92 ? -2.892 9.109 51.371 1.00 84.69 92 ASN A CA 1
ATOM 737 C C . ASN A 1 92 ? -2.484 8.754 52.814 1.00 84.69 92 ASN A C 1
ATOM 739 O O . ASN A 1 92 ? -1.618 9.416 53.393 1.00 84.69 92 ASN A O 1
ATOM 743 N N . TYR A 1 93 ? -3.101 7.740 53.427 1.00 85.50 93 TYR A N 1
ATOM 744 C CA . TYR A 1 93 ? -2.731 7.297 54.765 1.00 85.50 93 TYR A CA 1
ATOM 745 C C . TYR A 1 93 ? -1.464 6.435 54.705 1.00 85.50 93 TYR A C 1
ATOM 747 O O . TYR A 1 93 ? -1.455 5.366 54.097 1.00 85.50 93 TYR A O 1
ATOM 755 N N . VAL A 1 94 ? -0.409 6.866 55.399 1.00 85.31 94 VAL A N 1
ATOM 756 C CA . VAL A 1 94 ? 0.814 6.073 55.578 1.00 85.31 94 VAL A CA 1
ATOM 757 C C . VAL A 1 94 ? 0.714 5.306 56.895 1.00 85.31 94 VAL A C 1
ATOM 759 O O . VAL A 1 94 ? 0.687 5.900 57.974 1.00 85.31 94 VAL A O 1
ATOM 762 N N . GLY A 1 95 ? 0.615 3.981 56.799 1.00 83.88 95 GLY A N 1
ATOM 763 C CA . GLY A 1 95 ? 0.667 3.068 57.938 1.00 83.88 95 GLY A CA 1
ATOM 764 C C . GLY A 1 95 ? 2.058 2.476 58.139 1.00 83.88 95 GLY A C 1
ATOM 765 O O . GLY A 1 95 ? 2.939 2.623 57.297 1.00 83.88 95 GLY A O 1
ATOM 766 N N . GLU A 1 96 ? 2.235 1.769 59.251 1.00 87.25 96 GLU A N 1
ATOM 767 C CA . GLU A 1 96 ? 3.426 0.966 59.523 1.00 87.25 96 GLU A CA 1
ATOM 768 C C . GLU A 1 96 ? 3.016 -0.506 59.631 1.00 87.25 96 GLU A C 1
ATOM 770 O O . GLU A 1 96 ? 2.132 -0.851 60.417 1.00 87.25 96 GLU A O 1
ATOM 775 N N . VAL A 1 97 ? 3.638 -1.367 58.827 1.00 87.81 97 VAL A N 1
ATOM 776 C CA . VAL A 1 97 ? 3.429 -2.819 58.824 1.00 87.81 97 VAL A CA 1
ATOM 777 C C . VAL A 1 97 ? 4.768 -3.471 59.133 1.00 87.81 97 VAL A C 1
ATOM 779 O O . VAL A 1 97 ? 5.668 -3.448 58.300 1.00 87.81 97 VAL A O 1
ATOM 782 N N . ASP A 1 98 ? 4.909 -4.018 60.340 1.00 84.75 98 ASP A N 1
ATOM 783 C CA . ASP A 1 98 ? 6.129 -4.698 60.799 1.00 84.75 98 ASP A CA 1
ATOM 784 C C . ASP A 1 98 ? 7.418 -3.861 60.581 1.00 84.75 98 ASP A C 1
ATOM 786 O O . ASP A 1 98 ? 8.450 -4.376 60.155 1.00 84.75 98 ASP A O 1
ATOM 790 N N . GLY A 1 99 ? 7.359 -2.549 60.859 1.00 82.69 99 GLY A N 1
ATOM 791 C CA . GLY A 1 99 ? 8.479 -1.607 60.692 1.00 82.69 99 GLY A CA 1
ATOM 792 C C . GLY A 1 99 ? 8.610 -0.980 59.299 1.00 82.69 99 GLY A C 1
ATOM 793 O O . GLY A 1 99 ? 9.508 -0.169 59.073 1.00 82.69 99 GLY A O 1
ATOM 794 N N . ILE A 1 100 ? 7.733 -1.335 58.356 1.00 84.25 100 ILE A N 1
ATOM 795 C CA . ILE A 1 100 ? 7.746 -0.835 56.976 1.00 84.25 100 ILE A CA 1
ATOM 796 C C . ILE A 1 100 ? 6.654 0.222 56.818 1.00 84.25 100 ILE A C 1
ATOM 798 O O . ILE A 1 100 ? 5.490 -0.044 57.110 1.00 84.25 100 ILE A O 1
ATOM 802 N N . ALA A 1 101 ? 7.007 1.409 56.323 1.00 88.44 101 ALA A N 1
ATOM 803 C CA . ALA A 1 101 ? 6.024 2.416 55.935 1.00 88.44 101 ALA A CA 1
ATOM 804 C C . ALA A 1 101 ? 5.295 1.965 54.660 1.00 88.44 101 ALA A C 1
ATOM 806 O O . ALA A 1 101 ? 5.942 1.714 53.641 1.00 88.44 101 ALA A O 1
ATOM 807 N N . VAL A 1 102 ? 3.964 1.859 54.709 1.00 86.62 102 VAL A N 1
ATOM 808 C CA . VAL A 1 102 ? 3.158 1.389 53.573 1.00 86.62 102 VAL A CA 1
ATOM 809 C C . VAL A 1 102 ? 1.930 2.265 53.355 1.00 86.62 102 VAL A C 1
ATOM 811 O O . VAL A 1 102 ? 1.308 2.738 54.307 1.00 86.62 102 VAL A O 1
ATOM 814 N N . THR A 1 103 ? 1.582 2.468 52.088 1.00 86.75 103 THR A N 1
ATOM 815 C CA . THR A 1 103 ? 0.321 3.073 51.648 1.00 86.75 103 THR A CA 1
ATOM 816 C C . THR A 1 103 ? -0.688 1.989 51.265 1.00 86.75 103 THR A C 1
ATOM 818 O O . THR A 1 103 ? -0.335 0.819 51.074 1.00 86.75 103 THR A O 1
ATOM 821 N N . PHE A 1 104 ? -1.960 2.375 51.168 1.00 85.62 104 PHE A N 1
ATOM 822 C CA . PHE A 1 104 ? -3.073 1.467 50.882 1.00 85.62 104 PHE A CA 1
ATOM 823 C C . PHE A 1 104 ? -3.808 1.886 49.605 1.00 85.62 104 PHE A C 1
ATOM 825 O O . PHE A 1 104 ? -4.925 2.390 49.701 1.00 85.62 104 PHE A O 1
ATOM 832 N N . PRO A 1 105 ? -3.198 1.737 48.415 1.00 86.44 105 PRO A N 1
ATOM 833 C CA . PRO A 1 105 ? -3.924 1.945 47.168 1.00 86.44 105 PRO A CA 1
ATOM 834 C C . PRO A 1 105 ? -5.049 0.908 47.060 1.00 86.44 105 PRO A C 1
ATOM 836 O O . PRO A 1 105 ? -4.863 -0.262 47.408 1.00 86.44 105 PRO A O 1
ATOM 839 N N . MET A 1 106 ? -6.238 1.338 46.640 1.00 90.69 106 MET A N 1
ATOM 840 C CA . MET A 1 106 ? -7.413 0.468 46.654 1.00 90.69 106 MET A CA 1
ATOM 841 C C . MET A 1 106 ? -8.416 0.814 45.559 1.00 90.69 106 MET A C 1
ATOM 843 O O . MET A 1 106 ? -8.622 1.973 45.202 1.00 90.69 106 MET A O 1
ATOM 847 N N . ALA A 1 107 ? -9.103 -0.208 45.068 1.00 92.81 107 ALA A N 1
ATOM 848 C CA . ALA A 1 107 ? -10.215 -0.059 44.147 1.00 92.81 107 ALA A CA 1
ATOM 849 C C . ALA A 1 107 ? -11.533 -0.272 44.891 1.00 92.81 107 ALA A C 1
ATOM 851 O O . ALA A 1 107 ? -11.629 -1.117 45.779 1.00 92.81 107 ALA A O 1
ATOM 852 N N . LEU A 1 108 ? -12.559 0.502 44.531 1.00 95.44 108 LEU A N 1
ATOM 853 C CA . LEU A 1 108 ? -13.906 0.339 45.061 1.00 95.44 108 LEU A CA 1
ATOM 854 C C . LEU A 1 108 ? -14.891 0.142 43.919 1.00 95.44 108 LEU A C 1
ATOM 856 O O . LEU A 1 108 ? -15.001 0.986 43.027 1.00 95.44 108 LEU A O 1
ATOM 860 N N . GLY A 1 109 ? -15.663 -0.933 44.012 1.00 97.25 109 GLY A N 1
ATOM 861 C CA . GLY A 1 109 ? -16.846 -1.183 43.200 1.00 97.25 109 GLY A CA 1
ATOM 862 C C . GLY A 1 109 ? -18.100 -1.187 44.052 1.00 97.25 109 GLY A C 1
ATOM 863 O O . GLY A 1 109 ? -18.063 -1.604 45.210 1.00 97.25 109 GLY A O 1
ATOM 864 N N . TYR A 1 110 ? -19.226 -0.723 43.513 1.00 97.62 110 TYR A N 1
ATOM 865 C CA . TYR A 1 110 ? -20.476 -0.743 44.267 1.00 97.62 110 TYR A CA 1
ATOM 866 C C . TYR A 1 110 ? -21.718 -1.094 43.454 1.00 97.62 110 TYR A C 1
ATOM 868 O O . TYR A 1 110 ? -21.847 -0.755 42.279 1.00 97.62 110 TYR A O 1
ATOM 876 N N . ALA A 1 111 ? -22.675 -1.724 44.138 1.00 97.88 111 ALA A N 1
ATOM 877 C CA . ALA A 1 111 ? -24.012 -2.030 43.642 1.00 97.88 111 ALA A CA 1
ATOM 878 C C . ALA A 1 111 ? -25.070 -1.655 44.692 1.00 97.88 111 ALA A C 1
ATOM 880 O O . ALA A 1 111 ? -24.793 -1.606 45.889 1.00 97.88 111 ALA A O 1
ATOM 881 N N . ALA A 1 112 ? -26.297 -1.371 44.256 1.00 96.69 112 ALA A N 1
ATOM 882 C CA . ALA A 1 112 ? -27.334 -0.782 45.099 1.00 96.69 112 ALA A CA 1
ATOM 883 C C . ALA A 1 112 ? -28.646 -1.555 44.983 1.00 96.69 112 ALA A C 1
ATOM 885 O O . ALA A 1 112 ? -29.077 -1.909 43.881 1.00 96.69 112 ALA A O 1
ATOM 886 N N . TYR A 1 113 ? -29.276 -1.807 46.127 1.00 95.00 113 TYR A N 1
ATOM 887 C CA . TYR A 1 113 ? -30.531 -2.541 46.212 1.00 95.00 113 TYR A CA 1
ATOM 888 C C . TYR A 1 113 ? -31.676 -1.791 45.516 1.00 95.00 113 TYR A C 1
ATOM 890 O O . TYR A 1 113 ? -31.833 -0.580 45.684 1.00 95.00 113 TYR A O 1
ATOM 898 N N . GLY A 1 114 ? -32.475 -2.504 44.721 1.00 89.62 114 GLY A N 1
ATOM 899 C CA . GLY A 1 114 ? -33.597 -1.927 43.969 1.00 89.62 114 GLY A CA 1
ATOM 900 C C . GLY A 1 114 ? -33.188 -1.088 42.751 1.00 89.62 114 GLY A C 1
ATOM 901 O O . GLY A 1 114 ? -34.062 -0.635 42.019 1.00 89.62 114 GLY A O 1
ATOM 902 N N . VAL A 1 115 ? -31.882 -0.906 42.518 1.00 92.44 115 VAL A N 1
ATOM 903 C CA . VAL A 1 115 ? -31.327 -0.248 41.322 1.00 92.44 115 VAL A CA 1
ATOM 904 C C . VAL A 1 115 ? -30.583 -1.264 40.461 1.00 92.44 115 VAL A C 1
ATOM 906 O O . VAL A 1 115 ? -30.916 -1.451 39.298 1.00 92.44 115 VAL A O 1
ATOM 909 N N . HIS A 1 116 ? -29.598 -1.946 41.049 1.00 95.56 116 HIS A N 1
ATOM 910 C CA . HIS A 1 116 ? -28.723 -2.884 40.342 1.00 95.56 116 HIS A CA 1
ATOM 911 C C . HIS A 1 116 ? -29.133 -4.345 40.553 1.00 95.56 116 HIS A C 1
ATOM 913 O O . HIS A 1 116 ? -29.016 -5.153 39.639 1.00 95.56 116 HIS A O 1
ATOM 919 N N . GLY A 1 117 ? -29.623 -4.687 41.747 1.00 92.81 117 GLY A N 1
ATOM 920 C CA . GLY A 1 117 ? -30.023 -6.046 42.111 1.00 92.81 117 GLY A CA 1
ATOM 921 C C . GLY A 1 117 ? -31.080 -6.065 43.211 1.00 92.81 117 GLY A C 1
ATOM 922 O O . GLY A 1 117 ? -31.322 -5.059 43.889 1.00 92.81 117 GLY A O 1
ATOM 923 N N . THR A 1 118 ? -31.716 -7.220 43.386 1.00 93.12 118 THR A N 1
ATOM 924 C CA . THR A 1 118 ? -32.841 -7.425 44.317 1.00 93.12 118 THR A CA 1
ATOM 925 C C . THR A 1 118 ? -32.531 -8.429 45.422 1.00 93.12 118 THR A C 1
ATOM 927 O O . THR A 1 118 ? -33.290 -8.546 46.382 1.00 93.12 118 THR A O 1
ATOM 930 N N . SER A 1 119 ? -31.396 -9.126 45.344 1.00 93.75 119 SER A N 1
ATOM 931 C CA . SER A 1 119 ? -30.934 -10.014 46.410 1.00 93.75 119 SER A CA 1
ATOM 932 C C . SER A 1 119 ? -29.542 -9.624 46.923 1.00 93.75 119 SER A C 1
ATOM 934 O O . SER A 1 119 ? -28.731 -9.077 46.175 1.00 93.75 119 SER A O 1
ATOM 936 N N . PRO A 1 120 ? -29.208 -9.927 48.194 1.00 92.31 120 PRO A N 1
ATOM 937 C CA . PRO A 1 120 ? -27.851 -9.744 48.706 1.00 92.31 120 PRO A CA 1
ATOM 938 C C . PRO A 1 120 ? -26.764 -10.457 47.892 1.00 92.31 120 PRO A C 1
ATOM 940 O O . PRO A 1 120 ? -25.644 -9.963 47.840 1.00 92.31 120 PRO A O 1
ATOM 943 N N . ALA A 1 121 ? -27.081 -11.610 47.292 1.00 91.44 121 ALA A N 1
ATOM 944 C CA . ALA A 1 121 ? -26.133 -12.378 46.488 1.00 91.44 121 ALA A CA 1
ATOM 945 C C . ALA A 1 121 ? -25.797 -11.647 45.180 1.00 91.44 121 ALA A C 1
ATOM 947 O O . ALA A 1 121 ? -24.624 -11.441 44.890 1.00 91.44 121 ALA A O 1
ATOM 948 N N . GLU A 1 122 ? -26.820 -11.166 44.465 1.00 94.25 122 GLU A N 1
ATOM 949 C CA . GLU A 1 122 ? -26.647 -10.353 43.253 1.00 94.25 122 GLU A CA 1
ATOM 950 C C . GLU A 1 122 ? -25.845 -9.082 43.541 1.00 94.25 122 GLU A C 1
ATOM 952 O O . GLU A 1 122 ? -24.893 -8.768 42.841 1.00 94.25 122 GLU A O 1
ATOM 957 N N . LEU A 1 123 ? -26.197 -8.349 44.602 1.00 95.12 123 LEU A N 1
ATOM 958 C CA . LEU A 1 123 ? -25.517 -7.095 44.936 1.00 95.12 123 LEU A CA 1
ATOM 959 C C . LEU A 1 123 ? -24.044 -7.298 45.286 1.00 95.12 123 LEU A C 1
ATOM 961 O O . LEU A 1 123 ? -23.221 -6.443 44.971 1.00 95.12 123 LEU A O 1
ATOM 965 N N . LEU A 1 124 ? -23.713 -8.414 45.932 1.00 94.19 124 LEU A N 1
ATOM 966 C CA . LEU A 1 124 ? -22.333 -8.770 46.221 1.00 94.19 124 LEU A CA 1
ATOM 967 C C . LEU A 1 124 ? -21.553 -9.070 44.936 1.00 94.19 124 LEU A C 1
ATOM 969 O O . LEU A 1 124 ? -20.465 -8.529 44.754 1.00 94.19 124 LEU A O 1
ATOM 973 N N . GLU A 1 125 ? -22.112 -9.903 44.058 1.00 94.81 125 GLU A N 1
ATOM 974 C CA . GLU A 1 125 ? -21.506 -10.254 42.769 1.00 94.81 125 GLU A CA 1
ATOM 975 C C . GLU A 1 125 ? -21.286 -9.007 41.903 1.00 94.81 125 GLU A C 1
ATOM 977 O O . GLU A 1 125 ? -20.190 -8.779 41.395 1.00 94.81 125 GLU A O 1
ATOM 982 N N . TYR A 1 126 ? -22.297 -8.144 41.811 1.00 96.81 126 TYR A N 1
ATOM 983 C CA . TYR A 1 126 ? -22.245 -6.908 41.033 1.00 96.81 126 TYR A CA 1
ATOM 984 C C . TYR A 1 126 ? -21.249 -5.892 41.603 1.00 96.81 126 TYR A C 1
ATOM 986 O O . TYR A 1 126 ? -20.513 -5.262 40.843 1.00 96.81 126 TYR A O 1
ATOM 994 N N . ALA A 1 127 ? -21.179 -5.745 42.930 1.00 96.38 127 ALA A N 1
ATOM 995 C CA . ALA A 1 127 ? -20.194 -4.868 43.561 1.00 96.38 127 ALA A CA 1
ATOM 996 C C . ALA A 1 127 ? -18.759 -5.386 43.362 1.00 96.38 127 ALA A C 1
ATOM 998 O O . ALA A 1 127 ? -17.869 -4.591 43.071 1.00 96.38 127 ALA A O 1
ATOM 999 N N . SER A 1 128 ? -18.549 -6.704 43.465 1.00 94.88 128 SER A N 1
ATOM 1000 C CA . SER A 1 128 ? -17.250 -7.340 43.210 1.00 94.88 128 SER A CA 1
ATOM 1001 C C . SER A 1 128 ? -16.826 -7.208 41.745 1.00 94.88 128 SER A C 1
ATOM 1003 O O . SER A 1 128 ? -15.683 -6.855 41.471 1.00 94.88 128 SER A O 1
ATOM 1005 N N . PHE A 1 129 ? -17.745 -7.392 40.792 1.00 94.56 129 PHE A N 1
ATOM 1006 C CA . PHE A 1 129 ? -17.451 -7.162 39.377 1.00 94.56 129 PHE A CA 1
ATOM 1007 C C . PHE A 1 129 ? -17.013 -5.717 39.109 1.00 94.56 129 PHE A C 1
ATOM 1009 O O . PHE A 1 129 ? -15.986 -5.490 38.473 1.00 94.56 129 PHE A O 1
ATOM 1016 N N . ALA A 1 130 ? -17.762 -4.740 39.631 1.00 96.12 130 ALA A N 1
ATOM 1017 C CA . ALA A 1 130 ? -17.436 -3.326 39.470 1.00 96.12 130 ALA A CA 1
ATOM 1018 C C . ALA A 1 130 ? -16.073 -2.969 40.087 1.00 96.12 130 ALA A C 1
ATOM 1020 O O . ALA A 1 130 ? -15.367 -2.097 39.581 1.00 96.12 130 ALA A O 1
ATOM 1021 N N . GLU A 1 131 ? -15.698 -3.633 41.177 1.00 95.25 131 GLU A N 1
ATOM 1022 C CA . GLU A 1 131 ? -14.419 -3.421 41.850 1.00 95.25 131 GLU A CA 1
ATOM 1023 C C . GLU A 1 131 ? -13.270 -3.965 41.003 1.00 95.25 131 GLU A C 1
ATOM 1025 O O . GLU A 1 131 ? -12.296 -3.260 40.750 1.00 95.25 131 GLU A O 1
ATOM 1030 N N . HIS A 1 132 ? -13.442 -5.161 40.453 1.00 90.50 132 HIS A N 1
ATOM 1031 C CA . HIS A 1 132 ? -12.446 -5.790 39.604 1.00 90.50 132 HIS A CA 1
ATOM 1032 C C . HIS A 1 132 ? -12.238 -5.040 38.274 1.00 90.50 132 HIS A C 1
ATOM 1034 O O . HIS A 1 132 ? -11.115 -4.967 37.773 1.00 90.50 132 HIS A O 1
ATOM 1040 N N . GLU A 1 133 ? -13.285 -4.414 37.718 1.00 91.81 133 GLU A N 1
ATOM 1041 C CA . GLU A 1 133 ? -13.137 -3.466 36.600 1.00 91.81 133 GLU A CA 1
ATOM 1042 C C . GLU A 1 133 ? -12.242 -2.273 36.971 1.00 91.81 133 GLU A C 1
ATOM 1044 O O . GLU A 1 133 ? -11.463 -1.806 36.140 1.00 91.81 133 GLU A O 1
ATOM 1049 N N . ALA A 1 134 ? -12.338 -1.783 38.209 1.00 90.25 134 ALA A N 1
ATOM 1050 C CA . ALA A 1 134 ? -11.506 -0.685 38.687 1.00 90.25 134 ALA A CA 1
ATOM 1051 C C . ALA A 1 134 ? -10.062 -1.126 38.982 1.00 90.25 134 ALA A C 1
ATOM 1053 O O . ALA A 1 134 ? -9.138 -0.386 38.653 1.00 90.25 134 ALA A O 1
ATOM 1054 N N . LEU A 1 135 ? -9.844 -2.336 39.515 1.00 86.69 135 LEU A N 1
ATOM 1055 C CA . LEU A 1 135 ? -8.497 -2.907 39.690 1.00 86.69 135 LEU A CA 1
ATOM 1056 C C . LEU A 1 135 ? -7.748 -3.080 38.367 1.00 86.69 135 LEU A C 1
ATOM 1058 O O . LEU A 1 135 ? -6.533 -2.919 38.325 1.00 86.69 135 LEU A O 1
ATOM 1062 N N . ARG A 1 136 ? -8.465 -3.427 37.292 1.00 83.38 136 ARG A N 1
ATOM 1063 C CA . ARG A 1 136 ? -7.897 -3.618 35.947 1.00 83.38 136 ARG A CA 1
ATOM 1064 C C . ARG A 1 136 ? -7.815 -2.333 35.125 1.00 83.38 136 ARG A C 1
ATOM 1066 O O . ARG A 1 136 ? -7.583 -2.412 33.924 1.00 83.38 136 ARG A O 1
ATOM 1073 N N . GLU A 1 137 ? -8.078 -1.181 35.742 1.00 81.75 137 GLU A N 1
ATOM 1074 C CA . GLU A 1 137 ? -8.088 0.135 35.088 1.00 81.75 137 GLU A CA 1
ATOM 1075 C C . GLU A 1 137 ? -9.081 0.252 33.911 1.00 81.75 137 GLU A C 1
ATOM 1077 O O . GLU A 1 137 ? -9.031 1.196 33.125 1.00 81.75 137 GLU A O 1
ATOM 1082 N N . VAL A 1 138 ? -10.050 -0.668 33.814 1.00 74.38 138 VAL A N 1
ATOM 1083 C CA . VAL A 1 138 ? -11.153 -0.617 32.836 1.00 74.38 138 VAL A CA 1
ATOM 1084 C C . VAL A 1 138 ? -12.147 0.488 33.210 1.00 74.38 138 VAL A C 1
ATOM 1086 O O . VAL A 1 138 ? -12.844 1.045 32.359 1.00 74.38 138 VAL A O 1
ATOM 1089 N N . ALA A 1 139 ? -12.224 0.823 34.499 1.00 81.88 139 ALA A N 1
ATOM 1090 C CA . ALA A 1 139 ? -13.069 1.882 35.023 1.00 81.88 139 ALA A CA 1
ATOM 1091 C C . ALA A 1 139 ? -12.387 2.651 36.162 1.00 81.88 139 ALA A C 1
ATOM 1093 O O . ALA A 1 139 ? -11.448 2.183 36.795 1.00 81.88 139 ALA A O 1
ATOM 1094 N N . ILE A 1 140 ? -12.897 3.848 36.451 1.00 87.44 140 ILE A N 1
ATOM 1095 C CA . ILE A 1 140 ? -12.344 4.719 37.493 1.00 87.44 140 ILE A CA 1
ATOM 1096 C C . ILE A 1 140 ? -12.997 4.402 38.842 1.00 87.44 140 ILE A C 1
ATOM 1098 O O . ILE A 1 140 ? -14.221 4.490 38.975 1.00 87.44 140 ILE A O 1
ATOM 1102 N N . SER A 1 141 ? -12.172 4.128 39.854 1.00 90.56 141 SER A N 1
ATOM 1103 C CA . SER A 1 141 ? -12.591 3.993 41.254 1.00 90.56 141 SER A CA 1
ATOM 1104 C C . SER A 1 141 ? -13.071 5.341 41.843 1.00 90.56 141 SER A C 1
ATOM 1106 O O . SER A 1 141 ? -12.432 6.374 41.614 1.00 90.56 141 SER A O 1
ATOM 1108 N N . PRO A 1 142 ? -14.177 5.398 42.612 1.00 94.62 142 PRO A N 1
ATOM 1109 C CA . PRO A 1 142 ? -15.141 4.327 42.831 1.00 94.62 142 PRO A CA 1
ATOM 1110 C C . PRO A 1 142 ? -16.032 4.092 41.597 1.00 94.62 142 PRO A C 1
ATOM 1112 O O . PRO A 1 142 ? -16.626 5.041 41.055 1.00 94.62 142 PRO A O 1
ATOM 1115 N N . ASN A 1 143 ? -16.133 2.824 41.190 1.00 96.25 143 ASN A N 1
ATOM 1116 C CA . ASN A 1 143 ? -16.858 2.363 40.008 1.00 96.25 143 ASN A CA 1
ATOM 1117 C C . ASN A 1 143 ? -18.253 1.845 40.385 1.00 96.25 143 ASN A C 1
ATOM 1119 O O . ASN A 1 143 ? -18.420 1.034 41.296 1.00 96.25 143 ASN A O 1
ATOM 1123 N N . GLU A 1 144 ? -19.263 2.325 39.670 1.00 96.69 144 GLU A N 1
ATOM 1124 C CA . GLU A 1 144 ? -20.637 1.844 39.795 1.00 96.69 144 GLU A CA 1
ATOM 1125 C C . GLU A 1 144 ? -20.819 0.607 38.924 1.00 96.69 144 GLU A C 1
ATOM 1127 O O . GLU A 1 144 ? -20.308 0.565 37.803 1.00 96.69 144 GLU A O 1
ATOM 1132 N N . PHE A 1 145 ? -21.566 -0.381 39.412 1.00 97.06 145 PHE A N 1
ATOM 1133 C CA . PHE A 1 145 ? -21.917 -1.538 38.603 1.00 97.06 145 PHE A CA 1
ATOM 1134 C C . PHE A 1 145 ? -22.593 -1.129 37.290 1.00 97.06 145 PHE A C 1
ATOM 1136 O O . PHE A 1 145 ? -23.577 -0.391 37.275 1.00 97.06 145 PHE A O 1
ATOM 1143 N N . ASN A 1 146 ? -22.087 -1.678 36.187 1.00 94.88 146 ASN A N 1
ATOM 1144 C CA . ASN A 1 146 ? -22.671 -1.527 34.866 1.00 94.88 146 ASN A CA 1
ATOM 1145 C C . ASN A 1 146 ? -23.166 -2.891 34.369 1.00 94.88 146 ASN A C 1
ATOM 1147 O O . ASN A 1 146 ? -22.378 -3.820 34.188 1.00 94.88 146 ASN A O 1
ATOM 1151 N N . ARG A 1 147 ? -24.479 -2.992 34.129 1.00 92.75 147 ARG A N 1
ATOM 1152 C CA . ARG A 1 147 ? -25.129 -4.237 33.708 1.00 92.75 147 ARG A CA 1
ATOM 1153 C C . ARG A 1 147 ? -24.643 -4.736 32.348 1.00 92.75 147 ARG A C 1
ATOM 1155 O O . ARG A 1 147 ? -24.410 -5.928 32.196 1.00 92.75 147 ARG A O 1
ATOM 1162 N N . GLU A 1 148 ? -24.481 -3.832 31.390 1.00 91.06 148 GLU A N 1
ATOM 1163 C CA . GLU A 1 148 ? -24.068 -4.155 30.023 1.00 91.06 148 GLU A CA 1
ATOM 1164 C C . GLU A 1 148 ? -22.656 -4.753 30.008 1.00 91.06 148 GLU A C 1
ATOM 1166 O O . GLU A 1 148 ? -22.459 -5.857 29.502 1.00 91.06 148 GLU A O 1
ATOM 1171 N N . ARG A 1 149 ? -21.701 -4.104 30.691 1.00 89.94 149 ARG A N 1
ATOM 1172 C CA . ARG A 1 149 ? -20.323 -4.614 30.811 1.00 89.94 149 ARG A CA 1
ATOM 1173 C C . ARG A 1 149 ? -20.253 -5.961 31.534 1.00 89.94 149 ARG A C 1
ATOM 1175 O O . ARG A 1 149 ? -19.468 -6.820 31.139 1.00 89.94 149 ARG A O 1
ATOM 1182 N N . PHE A 1 150 ? -21.074 -6.163 32.567 1.00 90.75 150 PHE A N 1
ATOM 1183 C CA . PHE A 1 150 ? -21.162 -7.446 33.272 1.00 90.75 150 PHE A CA 1
ATOM 1184 C C . PHE A 1 150 ? -21.655 -8.568 32.361 1.00 90.75 150 PHE A C 1
ATOM 1186 O O . PHE A 1 150 ? -21.020 -9.621 32.277 1.00 90.75 150 PHE A O 1
ATOM 1193 N N . ASP A 1 151 ? -22.763 -8.333 31.655 1.00 88.31 151 ASP A N 1
ATOM 1194 C CA . ASP A 1 151 ? -23.340 -9.326 30.754 1.00 88.31 151 ASP A CA 1
ATOM 1195 C C . ASP A 1 151 ? -22.355 -9.661 29.611 1.00 88.31 151 ASP A C 1
ATOM 1197 O O . ASP A 1 151 ? -22.226 -10.827 29.233 1.00 88.31 151 ASP A O 1
ATOM 1201 N N . ASP A 1 152 ? -21.596 -8.685 29.103 1.00 84.88 152 ASP A N 1
ATOM 1202 C CA . ASP A 1 152 ? -20.590 -8.908 28.055 1.00 84.88 152 ASP A CA 1
ATOM 1203 C C . ASP A 1 152 ? -19.344 -9.650 28.549 1.00 84.88 152 ASP A C 1
ATOM 1205 O O . ASP A 1 152 ? -18.873 -10.578 27.882 1.00 84.88 152 ASP A O 1
ATOM 1209 N N . ALA A 1 153 ? -18.843 -9.326 29.744 1.00 83.12 153 ALA A N 1
ATOM 1210 C CA . ALA A 1 153 ? -17.754 -10.072 30.368 1.00 83.12 153 ALA A CA 1
ATOM 1211 C C . ALA A 1 153 ? -18.158 -11.527 30.659 1.00 83.12 153 ALA A C 1
ATOM 1213 O O . ALA A 1 153 ? -17.365 -12.448 30.439 1.00 83.12 153 ALA A O 1
ATOM 1214 N N . HIS A 1 154 ? -19.400 -11.751 31.101 1.00 83.69 154 HIS A N 1
ATOM 1215 C CA . HIS A 1 154 ? -19.934 -13.091 31.333 1.00 83.69 154 HIS A CA 1
ATOM 1216 C C . HIS A 1 154 ? -20.046 -13.891 30.028 1.00 83.69 154 HIS A C 1
ATOM 1218 O O . HIS A 1 154 ? -19.615 -15.046 29.972 1.00 83.69 154 HIS A O 1
ATOM 1224 N N . LYS A 1 155 ? -20.545 -13.270 28.947 1.00 83.62 155 LYS A N 1
ATOM 1225 C CA . LYS A 1 155 ? -20.538 -13.886 27.609 1.00 83.62 155 LYS A CA 1
ATOM 1226 C C . LYS A 1 155 ? -19.118 -14.237 27.171 1.00 83.62 155 LYS A C 1
ATOM 1228 O O . LYS A 1 155 ? -18.903 -15.360 26.733 1.00 83.62 155 LYS A O 1
ATOM 1233 N N . ALA A 1 156 ? -18.150 -13.330 27.319 1.00 79.81 156 ALA A N 1
ATOM 1234 C CA . ALA A 1 156 ? -16.755 -13.587 26.955 1.00 79.81 156 ALA A CA 1
ATOM 1235 C C . ALA A 1 156 ? -16.153 -14.760 27.748 1.00 79.81 156 ALA A C 1
ATOM 1237 O O . ALA A 1 156 ? -15.520 -15.645 27.175 1.00 79.81 156 ALA A O 1
ATOM 1238 N N . ALA A 1 157 ? -16.408 -14.828 29.057 1.00 80.12 157 ALA A N 1
ATOM 1239 C CA . ALA A 1 157 ? -15.983 -15.954 29.885 1.00 80.12 157 ALA A CA 1
ATOM 1240 C C . ALA A 1 157 ? -16.601 -17.281 29.415 1.00 80.12 157 ALA A C 1
ATOM 1242 O O . ALA A 1 157 ? -15.893 -18.283 29.305 1.00 80.12 157 ALA A O 1
ATOM 1243 N N . LEU A 1 158 ? -17.895 -17.280 29.076 1.00 83.31 158 LEU A N 1
ATOM 1244 C CA . LEU A 1 158 ? -18.564 -18.449 28.512 1.00 83.31 158 LEU A CA 1
ATOM 1245 C C . LEU A 1 158 ? -17.955 -18.840 27.159 1.00 83.31 158 LEU A C 1
ATOM 1247 O O . LEU A 1 158 ? -17.640 -20.013 26.965 1.00 83.31 158 LEU A O 1
ATOM 1251 N N . ARG A 1 159 ? -17.717 -17.880 26.253 1.00 83.62 159 ARG A N 1
ATOM 1252 C CA . ARG A 1 159 ? -17.062 -18.118 24.954 1.00 83.62 159 ARG A CA 1
ATOM 1253 C C . ARG A 1 159 ? -15.701 -18.786 25.106 1.00 83.62 159 ARG A C 1
ATOM 1255 O O . ARG A 1 159 ? -15.439 -19.779 24.429 1.00 83.62 159 ARG A O 1
ATOM 1262 N N . ARG A 1 160 ? -14.884 -18.329 26.060 1.00 83.00 160 ARG A N 1
ATOM 1263 C CA . ARG A 1 160 ? -13.546 -18.887 26.324 1.00 83.00 160 ARG A CA 1
ATOM 1264 C C . ARG A 1 160 ? -13.554 -20.379 26.645 1.00 83.00 160 ARG A C 1
ATOM 1266 O O . ARG A 1 160 ? -12.589 -21.066 26.321 1.00 83.00 160 ARG A O 1
ATOM 1273 N N . THR A 1 161 ? -14.645 -20.909 27.203 1.00 83.38 161 THR A N 1
ATOM 1274 C CA . THR A 1 161 ? -14.770 -22.357 27.456 1.00 83.38 161 THR A CA 1
ATOM 1275 C C . THR A 1 161 ? -14.813 -23.200 26.173 1.00 83.38 161 THR A C 1
ATOM 1277 O O . THR A 1 161 ? -14.494 -24.387 26.219 1.00 83.38 161 THR A O 1
ATOM 1280 N N . PHE A 1 162 ? -15.133 -22.597 25.021 1.00 85.69 162 PHE A N 1
ATOM 1281 C CA . PHE A 1 162 ? -15.242 -23.277 23.726 1.00 85.69 162 PHE A CA 1
ATOM 1282 C C . PHE A 1 162 ? -13.980 -23.188 22.862 1.00 85.69 162 PHE A C 1
ATOM 1284 O O . PHE A 1 162 ? -13.894 -23.907 21.870 1.00 85.69 162 PHE A O 1
ATOM 1291 N N . ILE A 1 163 ? -12.986 -22.364 23.220 1.00 89.00 163 ILE A N 1
ATOM 1292 C CA . ILE A 1 163 ? -11.777 -22.135 22.400 1.00 89.00 163 ILE A CA 1
ATOM 1293 C C . ILE A 1 163 ? -11.079 -23.444 22.054 1.00 89.00 163 ILE A C 1
ATOM 1295 O O . ILE A 1 163 ? -10.745 -23.690 20.897 1.00 89.00 163 ILE A O 1
ATOM 1299 N N . LYS A 1 164 ? -10.895 -24.309 23.053 1.00 87.31 164 LYS A N 1
ATOM 1300 C CA . LYS A 1 164 ? -10.241 -25.597 22.845 1.00 87.31 164 LYS A CA 1
ATOM 1301 C C . LYS A 1 164 ? -11.018 -26.475 21.860 1.00 87.31 164 LYS A C 1
ATOM 1303 O O . LYS A 1 164 ? -10.411 -27.055 20.972 1.00 87.31 164 LYS A O 1
ATOM 1308 N N . ASP A 1 165 ? -12.348 -26.521 21.961 1.00 89.50 165 ASP A N 1
ATOM 1309 C CA . ASP A 1 165 ? -13.191 -27.279 21.024 1.00 89.50 165 ASP A CA 1
ATOM 1310 C C . ASP A 1 165 ? -13.122 -26.709 19.599 1.00 89.50 165 ASP A C 1
ATOM 1312 O O . ASP A 1 165 ? -13.001 -27.468 18.638 1.00 89.50 165 ASP A O 1
ATOM 1316 N N . ILE A 1 166 ? -13.125 -25.377 19.462 1.00 91.06 166 ILE A N 1
ATOM 1317 C CA . ILE A 1 166 ? -12.989 -24.680 18.174 1.00 91.06 166 ILE A CA 1
ATOM 1318 C C . ILE A 1 166 ? -11.661 -25.039 17.500 1.00 91.06 166 ILE A C 1
ATOM 1320 O O . ILE A 1 166 ? -11.645 -25.349 16.308 1.00 91.06 166 ILE A O 1
ATOM 1324 N N . ILE A 1 167 ? -10.562 -25.035 18.260 1.00 90.69 167 ILE A N 1
ATOM 1325 C CA . ILE A 1 167 ? -9.221 -25.362 17.761 1.00 90.69 167 ILE A CA 1
ATOM 1326 C C . ILE A 1 167 ? -9.096 -26.859 17.438 1.00 90.69 167 ILE A C 1
ATOM 1328 O O . ILE A 1 167 ? -8.625 -27.213 16.353 1.00 90.69 167 ILE A O 1
ATOM 1332 N N . ASP A 1 168 ? -9.526 -27.736 18.351 1.00 91.00 168 ASP A N 1
ATOM 1333 C CA . ASP A 1 168 ? -9.376 -29.193 18.227 1.00 91.00 168 ASP A CA 1
ATOM 1334 C C . ASP A 1 168 ? -10.236 -29.758 17.086 1.00 91.00 168 ASP A C 1
ATOM 1336 O O . ASP A 1 168 ? -9.801 -30.660 16.367 1.00 91.00 168 ASP A O 1
ATOM 1340 N N . ARG A 1 169 ? -11.441 -29.209 16.874 1.00 93.06 169 ARG A N 1
ATOM 1341 C CA . ARG A 1 169 ? -12.351 -29.614 15.786 1.00 93.06 169 ARG A CA 1
ATOM 1342 C C . ARG A 1 169 ? -12.205 -28.790 14.509 1.00 93.06 169 ARG A C 1
ATOM 1344 O O . ARG A 1 169 ? -12.998 -28.977 13.590 1.00 93.06 169 ARG A O 1
ATOM 1351 N N . ASN A 1 170 ? -11.232 -27.883 14.456 1.00 92.44 170 ASN A N 1
ATOM 1352 C CA . ASN A 1 170 ? -10.989 -26.983 13.333 1.00 92.44 170 ASN A CA 1
ATOM 1353 C C . ASN A 1 170 ? -12.252 -26.237 12.844 1.00 92.44 170 ASN A C 1
ATOM 1355 O O . ASN A 1 170 ? -12.583 -26.261 11.660 1.00 92.44 170 ASN A O 1
ATOM 1359 N N . GLN A 1 171 ? -12.978 -25.578 13.754 1.00 94.88 171 GLN A N 1
ATOM 1360 C CA . GLN A 1 171 ? -14.195 -24.803 13.445 1.00 94.88 171 GLN A CA 1
ATOM 1361 C C . GLN A 1 171 ? -13.867 -23.427 12.834 1.00 94.88 171 GLN A C 1
ATOM 1363 O O . GLN A 1 171 ? -14.382 -22.388 13.260 1.00 94.88 171 GLN A O 1
ATOM 1368 N N . LEU A 1 172 ? -12.989 -23.426 11.835 1.00 94.94 172 LEU A N 1
ATOM 1369 C CA . LEU A 1 172 ? -12.520 -22.260 11.103 1.00 94.94 172 LEU A CA 1
ATOM 1370 C C . LEU A 1 172 ? -12.763 -22.484 9.613 1.00 94.94 172 LEU A C 1
ATOM 1372 O O . LEU A 1 172 ? -12.536 -23.569 9.087 1.00 94.94 172 LEU A O 1
ATOM 1376 N N . SER A 1 173 ? -13.187 -21.432 8.926 1.00 94.94 173 SER A N 1
ATOM 1377 C CA . SER A 1 173 ? -13.280 -21.404 7.467 1.00 94.94 173 SER A CA 1
ATOM 1378 C C . SER A 1 173 ? -12.431 -20.266 6.916 1.00 94.94 173 SER A C 1
ATOM 1380 O O . SER A 1 173 ? -12.199 -19.277 7.612 1.00 94.94 173 SER A O 1
ATOM 1382 N N . ILE A 1 174 ? -11.956 -20.405 5.679 1.00 96.25 174 ILE A N 1
ATOM 1383 C CA . ILE A 1 174 ? -11.126 -19.399 5.012 1.00 96.25 174 ILE A CA 1
ATOM 1384 C C . ILE A 1 174 ? -11.916 -18.765 3.871 1.00 96.25 174 ILE A C 1
ATOM 1386 O O . ILE A 1 174 ? -12.518 -19.459 3.046 1.00 96.25 174 ILE A O 1
ATOM 1390 N N . VAL A 1 175 ? -11.896 -17.436 3.820 1.00 96.62 175 VAL A N 1
ATOM 1391 C CA . VAL A 1 175 ? -12.344 -16.658 2.661 1.00 96.62 175 VAL A CA 1
ATOM 1392 C C . VAL A 1 175 ? -11.168 -15.881 2.084 1.00 96.62 175 VAL A C 1
ATOM 1394 O O . VAL A 1 175 ? -10.228 -15.557 2.800 1.00 96.62 175 VAL A O 1
ATOM 1397 N N . PHE A 1 176 ? -11.228 -15.585 0.791 1.00 96.69 176 PHE A N 1
ATOM 1398 C CA . PHE A 1 176 ? -10.155 -14.939 0.047 1.00 96.69 176 PHE A CA 1
ATOM 1399 C C . PHE A 1 176 ? -10.644 -13.622 -0.530 1.00 96.69 176 PHE A C 1
ATOM 1401 O O . PHE A 1 176 ? -11.737 -13.575 -1.104 1.00 96.69 176 PHE A O 1
ATOM 1408 N N . GLN A 1 177 ? -9.848 -12.566 -0.402 1.00 97.44 177 GLN A N 1
ATOM 1409 C CA . GLN A 1 177 ? -10.149 -11.274 -1.008 1.00 97.44 177 GLN A CA 1
ATOM 1410 C C . GLN A 1 177 ? -9.106 -10.927 -2.078 1.00 97.44 177 GLN A C 1
ATOM 1412 O O . GLN A 1 177 ? -7.916 -11.035 -1.798 1.00 97.44 177 GLN A O 1
ATOM 1417 N N . PRO A 1 178 ? -9.517 -10.543 -3.302 1.00 97.56 178 PRO A N 1
ATOM 1418 C CA . PRO A 1 178 ? -8.575 -10.259 -4.378 1.00 97.56 178 PRO A CA 1
ATOM 1419 C C . PRO A 1 178 ? -7.853 -8.922 -4.175 1.00 97.56 178 PRO A C 1
ATOM 1421 O O . PRO A 1 178 ? -8.464 -7.901 -3.846 1.00 97.56 178 PRO A O 1
ATOM 1424 N N . ILE A 1 179 ? -6.559 -8.933 -4.474 1.00 98.19 179 ILE A N 1
ATOM 1425 C CA . ILE A 1 179 ? -5.672 -7.772 -4.526 1.00 98.19 179 ILE A CA 1
ATOM 1426 C C . ILE A 1 179 ? -5.395 -7.481 -5.999 1.00 98.19 179 ILE A C 1
ATOM 1428 O O . ILE A 1 179 ? -4.941 -8.360 -6.734 1.00 98.19 179 ILE A O 1
ATOM 1432 N N . VAL A 1 180 ? -5.675 -6.259 -6.452 1.00 97.31 180 VAL A N 1
ATOM 1433 C CA . VAL A 1 180 ? -5.543 -5.860 -7.863 1.00 97.31 180 VAL A CA 1
ATOM 1434 C C . VAL A 1 180 ? -4.355 -4.924 -8.059 1.00 97.31 180 VAL A C 1
ATOM 1436 O O . VAL A 1 180 ? -4.123 -4.027 -7.250 1.00 97.31 180 VAL A O 1
ATOM 1439 N N . SER A 1 181 ? -3.618 -5.097 -9.157 1.00 95.38 181 SER A N 1
ATOM 1440 C CA . SER A 1 181 ? -2.625 -4.120 -9.599 1.00 95.38 181 SER A CA 1
ATOM 1441 C C . SER A 1 181 ? -3.317 -2.878 -10.144 1.00 95.38 181 SER A C 1
ATOM 1443 O O . SER A 1 181 ? -4.052 -2.946 -11.131 1.00 95.38 181 SER A O 1
ATOM 1445 N N . LEU A 1 182 ? -3.021 -1.716 -9.568 1.00 91.50 182 LEU A N 1
ATOM 1446 C CA . LEU A 1 182 ? -3.511 -0.442 -10.096 1.00 91.50 182 LEU A CA 1
ATOM 1447 C C . LEU A 1 182 ? -2.752 0.009 -11.349 1.00 91.50 182 LEU A C 1
ATOM 1449 O O . LEU A 1 182 ? -3.169 0.957 -12.009 1.00 91.50 182 LEU A O 1
ATOM 1453 N N . ARG A 1 183 ? -1.672 -0.685 -11.728 1.00 83.81 183 ARG A N 1
ATOM 1454 C CA . ARG A 1 183 ? -0.921 -0.437 -12.968 1.00 83.81 183 ARG A CA 1
ATOM 1455 C C . ARG A 1 183 ? -1.530 -1.161 -14.169 1.00 83.81 183 ARG A C 1
ATOM 1457 O O . ARG A 1 183 ? -1.645 -0.578 -15.248 1.00 83.81 183 ARG A O 1
ATOM 1464 N N . THR A 1 184 ? -1.923 -2.422 -14.005 1.00 80.62 184 THR A N 1
ATOM 1465 C CA . THR A 1 184 ? -2.411 -3.258 -15.123 1.00 80.62 184 THR A CA 1
ATOM 1466 C C . THR A 1 184 ? -3.913 -3.540 -15.052 1.00 80.62 184 THR A C 1
ATOM 1468 O O . THR A 1 184 ? -4.551 -3.812 -16.074 1.00 80.62 184 THR A O 1
ATOM 1471 N N . GLY A 1 185 ? -4.506 -3.427 -13.862 1.00 88.25 185 GLY A N 1
ATOM 1472 C CA . GLY A 1 185 ? -5.857 -3.900 -13.572 1.00 88.25 185 GLY A CA 1
ATOM 1473 C C . GLY A 1 185 ? -5.943 -5.423 -13.452 1.00 88.25 185 GLY A C 1
ATOM 1474 O O . GLY A 1 185 ? -7.046 -5.960 -13.467 1.00 88.25 185 GLY A O 1
ATOM 1475 N N . GLU A 1 186 ? -4.811 -6.125 -13.395 1.00 92.31 186 GLU A N 1
ATOM 1476 C CA . GLU A 1 186 ? -4.759 -7.582 -13.256 1.00 92.31 186 GLU A CA 1
ATOM 1477 C C . GLU A 1 186 ? -4.732 -7.995 -11.786 1.00 92.31 186 GLU A C 1
ATOM 1479 O O . GLU A 1 186 ? -4.359 -7.219 -10.901 1.00 92.31 186 GLU A O 1
ATOM 1484 N N . LEU A 1 187 ? -5.142 -9.234 -11.528 1.00 96.19 187 LEU A N 1
ATOM 1485 C CA . LEU A 1 187 ? -5.054 -9.843 -10.211 1.00 96.19 187 LEU A CA 1
ATOM 1486 C C . LEU A 1 187 ? -3.579 -9.983 -9.814 1.00 96.19 187 LEU A C 1
ATOM 1488 O O . LEU A 1 187 ? -2.778 -10.533 -10.562 1.00 96.19 187 LEU A O 1
ATOM 1492 N N . PHE A 1 188 ? -3.225 -9.494 -8.632 1.00 96.12 188 PHE A N 1
ATOM 1493 C CA . PHE A 1 188 ? -1.891 -9.656 -8.059 1.00 96.12 188 PHE A CA 1
ATOM 1494 C C . PHE A 1 188 ? -1.828 -10.861 -7.113 1.00 96.12 188 PHE A C 1
ATOM 1496 O O . PHE A 1 188 ? -0.868 -11.635 -7.115 1.00 96.12 188 PHE A O 1
ATOM 1503 N N . GLY A 1 189 ? -2.871 -11.029 -6.307 1.00 96.62 189 GLY A N 1
ATOM 1504 C CA . GLY A 1 189 ? -2.907 -12.024 -5.249 1.00 96.62 189 GLY A CA 1
ATOM 1505 C C . GLY A 1 189 ? -4.226 -12.037 -4.501 1.00 96.62 189 GLY A C 1
ATOM 1506 O O . GLY A 1 189 ? -5.177 -11.352 -4.880 1.00 96.62 189 GLY A O 1
ATOM 1507 N N . PHE A 1 190 ? -4.258 -12.810 -3.426 1.00 97.50 190 PHE A N 1
ATOM 1508 C CA . PHE A 1 190 ? -5.382 -12.914 -2.514 1.00 97.50 190 PHE A CA 1
ATOM 1509 C C . PHE A 1 190 ? -4.917 -12.790 -1.074 1.00 97.50 190 PHE A C 1
ATOM 1511 O O . PHE A 1 190 ? -3.924 -13.407 -0.703 1.00 97.50 190 PHE A O 1
ATOM 1518 N N . GLU A 1 191 ? -5.686 -12.090 -0.252 1.00 96.88 191 GLU A N 1
ATOM 1519 C CA . GLU A 1 191 ? -5.562 -12.173 1.201 1.00 96.88 191 GLU A CA 1
ATOM 1520 C C . GLU A 1 191 ? -6.454 -13.290 1.743 1.00 96.88 191 GLU A C 1
ATOM 1522 O O . GLU A 1 191 ? -7.653 -13.338 1.441 1.00 96.88 191 GLU A O 1
ATOM 1527 N N . ALA A 1 192 ? -5.870 -14.198 2.530 1.00 96.25 192 ALA A N 1
ATOM 1528 C CA . ALA A 1 192 ? -6.599 -15.238 3.241 1.00 96.25 192 ALA A CA 1
ATOM 1529 C C . ALA A 1 192 ? -7.081 -14.737 4.603 1.00 96.25 192 ALA A C 1
ATOM 1531 O O . ALA A 1 192 ? -6.305 -14.364 5.481 1.00 96.25 192 ALA A O 1
ATOM 1532 N N . LEU A 1 193 ? -8.393 -14.804 4.796 1.00 95.06 193 LEU A N 1
ATOM 1533 C CA . LEU A 1 193 ? -9.072 -14.278 5.965 1.00 95.06 193 LEU A CA 1
ATOM 1534 C C . LEU A 1 193 ? -9.822 -15.397 6.691 1.00 95.06 193 LEU A C 1
ATOM 1536 O O . LEU A 1 193 ? -10.793 -15.963 6.178 1.00 95.06 193 LEU A O 1
ATOM 1540 N N . SER A 1 194 ? -9.403 -15.681 7.922 1.00 95.56 194 SER A N 1
ATOM 1541 C CA . SER A 1 194 ? -10.057 -16.664 8.789 1.00 95.56 194 SER A CA 1
ATOM 1542 C C . SER A 1 194 ? -11.435 -16.186 9.255 1.00 95.56 194 SER A C 1
ATOM 1544 O O . SER A 1 194 ? -11.652 -15.006 9.554 1.00 95.56 194 SER A O 1
ATOM 1546 N N . ARG A 1 195 ? -12.396 -17.108 9.325 1.00 95.12 195 ARG A N 1
ATOM 1547 C CA . ARG A 1 195 ? -13.766 -16.878 9.797 1.00 95.12 195 ARG A CA 1
ATOM 1548 C C . ARG A 1 195 ? -14.159 -17.965 10.799 1.00 95.12 195 ARG A C 1
ATOM 1550 O O . ARG A 1 195 ? -14.094 -19.146 10.440 1.00 95.12 195 ARG A O 1
ATOM 1557 N N . PRO A 1 196 ? -14.578 -17.605 12.026 1.00 94.06 196 PRO A N 1
ATOM 1558 C CA . PRO A 1 196 ? -15.079 -18.592 12.971 1.00 94.06 196 PRO A CA 1
ATOM 1559 C C . PRO A 1 196 ? -16.381 -19.201 12.442 1.00 94.06 196 PRO A C 1
ATOM 1561 O O . PRO A 1 196 ? -17.258 -18.490 11.954 1.00 94.06 196 PRO A O 1
ATOM 1564 N N . MET A 1 197 ? -16.512 -20.524 12.537 1.00 92.50 197 MET A N 1
ATOM 1565 C CA . MET A 1 197 ? -17.768 -21.217 12.216 1.00 92.50 197 MET A CA 1
ATOM 1566 C C . MET A 1 197 ? -18.710 -21.284 13.421 1.00 92.50 197 MET A C 1
ATOM 1568 O O . MET A 1 197 ? -19.905 -21.538 13.271 1.00 92.50 197 MET A O 1
ATOM 1572 N N . ASN A 1 198 ? -18.172 -21.089 14.625 1.00 88.44 198 ASN A N 1
ATOM 1573 C CA . ASN A 1 198 ? -18.949 -21.118 15.849 1.00 88.44 198 ASN A CA 1
ATOM 1574 C C . ASN A 1 198 ? -19.761 -19.815 15.987 1.00 88.44 198 ASN A C 1
ATOM 1576 O O . ASN A 1 198 ? -19.157 -18.743 16.045 1.00 88.44 198 ASN A O 1
ATOM 1580 N N . PRO A 1 199 ? -21.102 -19.880 16.092 1.00 85.94 199 PRO A N 1
ATOM 1581 C CA . PRO A 1 199 ? -21.968 -18.698 16.099 1.00 85.94 199 PRO A CA 1
ATOM 1582 C C . PRO A 1 199 ? -21.800 -17.814 17.340 1.00 85.94 199 PRO A C 1
ATOM 1584 O O . PRO A 1 199 ? -22.347 -16.716 17.382 1.00 85.94 199 PRO A O 1
ATOM 1587 N N . MET A 1 200 ? -21.074 -18.282 18.360 1.00 85.06 200 MET A N 1
ATOM 1588 C CA . MET A 1 200 ? -20.760 -17.472 19.534 1.00 85.06 200 MET A CA 1
ATOM 1589 C C . MET A 1 200 ? -19.737 -16.368 19.257 1.00 85.06 200 MET A C 1
ATOM 1591 O O . MET A 1 200 ? -19.647 -15.438 20.053 1.00 85.06 200 MET A O 1
ATOM 1595 N N . TYR A 1 201 ? -18.986 -16.468 18.159 1.00 87.56 201 TYR A N 1
ATOM 1596 C CA . TYR A 1 201 ? -18.020 -15.462 17.735 1.00 87.56 201 TYR A CA 1
ATOM 1597 C C . TYR A 1 201 ? -18.557 -14.723 16.515 1.00 87.56 201 TYR A C 1
ATOM 1599 O O . TYR A 1 201 ? -18.813 -15.333 15.475 1.00 87.56 201 TYR A O 1
ATOM 1607 N N . ALA A 1 202 ? -18.717 -13.405 16.632 1.00 86.50 202 ALA A N 1
ATOM 1608 C CA . ALA A 1 202 ? -19.221 -12.595 15.525 1.00 86.50 202 ALA A CA 1
ATOM 1609 C C . ALA A 1 202 ? -18.158 -12.395 14.433 1.00 86.50 202 ALA A C 1
ATOM 1611 O O . ALA A 1 202 ? -18.477 -12.233 13.254 1.00 86.50 202 ALA A O 1
ATOM 1612 N N . ASN A 1 203 ? -16.886 -12.385 14.827 1.00 88.94 203 ASN A N 1
ATOM 1613 C CA . ASN A 1 203 ? -15.747 -12.163 13.949 1.00 88.94 203 ASN A CA 1
ATOM 1614 C C . ASN A 1 203 ? -14.495 -12.871 14.493 1.00 88.94 203 ASN A C 1
ATOM 1616 O O . ASN A 1 203 ? -14.484 -13.390 15.608 1.00 88.94 203 ASN A O 1
ATOM 1620 N N . ILE A 1 204 ? -13.442 -12.917 13.676 1.00 90.19 204 ILE A N 1
ATOM 1621 C CA . ILE A 1 204 ? -12.194 -13.593 14.039 1.00 90.19 204 ILE A CA 1
ATOM 1622 C C . ILE A 1 204 ? -11.415 -12.857 15.136 1.00 90.19 204 ILE A C 1
ATOM 1624 O O . ILE A 1 204 ? -10.745 -13.515 15.925 1.00 90.19 204 ILE A O 1
ATOM 1628 N N . SER A 1 205 ? -11.533 -11.528 15.227 1.00 88.44 205 SER A N 1
ATOM 1629 C CA . SER A 1 205 ? -10.843 -10.725 16.242 1.00 88.44 205 SER A CA 1
ATOM 1630 C C . SER A 1 205 ? -11.297 -11.104 17.651 1.00 88.44 205 SER A C 1
ATOM 1632 O O . SER A 1 205 ? -10.454 -11.368 18.494 1.00 88.44 205 SER A O 1
ATOM 1634 N N . GLU A 1 206 ? -12.603 -11.286 17.879 1.00 88.88 206 GLU A N 1
ATOM 1635 C CA . GLU A 1 206 ? -13.115 -11.771 19.173 1.00 88.88 206 GLU A CA 1
ATOM 1636 C C . GLU A 1 206 ? -12.534 -13.141 19.566 1.00 88.88 206 GLU A C 1
ATOM 1638 O O . GLU A 1 206 ? -12.264 -13.391 20.741 1.00 88.88 206 GLU A O 1
ATOM 1643 N N . LEU A 1 207 ? -12.349 -14.044 18.593 1.00 90.75 207 LEU A N 1
ATOM 1644 C CA . LEU A 1 207 ? -11.754 -15.360 18.840 1.00 90.75 207 LEU A CA 1
ATOM 1645 C C . LEU A 1 207 ? -10.261 -15.252 19.157 1.00 90.75 207 LEU A C 1
ATOM 1647 O O . LEU A 1 207 ? -9.780 -15.974 20.029 1.00 90.75 207 LEU A O 1
ATOM 1651 N N . ILE A 1 208 ? -9.547 -14.362 18.466 1.00 89.75 208 ILE A N 1
ATOM 1652 C CA . ILE A 1 208 ? -8.138 -14.063 18.727 1.00 89.75 208 ILE A CA 1
ATOM 1653 C C . ILE A 1 208 ? -7.969 -13.492 20.141 1.00 89.75 208 ILE A C 1
ATOM 1655 O O . ILE A 1 208 ? -7.203 -14.067 20.911 1.00 89.75 208 ILE A O 1
ATOM 1659 N N . ASP A 1 209 ? -8.739 -12.466 20.514 1.00 86.81 209 ASP A N 1
ATOM 1660 C CA . ASP A 1 209 ? -8.674 -11.824 21.836 1.00 86.81 209 ASP A CA 1
ATOM 1661 C C . ASP A 1 209 ? -8.933 -12.837 22.965 1.00 86.81 209 ASP A C 1
ATOM 1663 O O . ASP A 1 209 ? -8.220 -12.903 23.971 1.00 86.81 209 ASP A O 1
ATOM 1667 N N . ASP A 1 210 ? -9.952 -13.685 22.793 1.00 88.38 210 ASP A N 1
ATOM 1668 C CA . ASP A 1 210 ? -10.288 -14.717 23.770 1.00 88.38 210 ASP A CA 1
ATOM 1669 C C . ASP A 1 210 ? -9.222 -15.844 23.808 1.00 88.38 210 ASP A C 1
ATOM 1671 O O . ASP A 1 210 ? -8.945 -16.405 24.879 1.00 88.38 210 ASP A O 1
ATOM 1675 N N . ALA A 1 211 ? -8.574 -16.164 22.679 1.00 88.94 211 ALA A N 1
ATOM 1676 C CA . ALA A 1 211 ? -7.463 -17.120 22.609 1.00 88.94 211 ALA A CA 1
ATOM 1677 C C . ALA A 1 211 ? -6.175 -16.584 23.249 1.00 88.94 211 ALA A C 1
ATOM 1679 O O . ALA A 1 211 ? -5.488 -17.347 23.931 1.00 88.94 211 ALA A O 1
ATOM 1680 N N . GLU A 1 212 ? -5.868 -15.296 23.095 1.00 86.62 212 GLU A N 1
ATOM 1681 C CA . GLU A 1 212 ? -4.768 -14.631 23.802 1.00 86.62 212 GLU A CA 1
ATOM 1682 C C . GLU A 1 212 ? -5.014 -14.653 25.314 1.00 86.62 212 GLU A C 1
ATOM 1684 O O . GLU A 1 212 ? -4.189 -15.171 26.071 1.00 86.62 212 GLU A O 1
ATOM 1689 N N . ALA A 1 213 ? -6.198 -14.210 25.754 1.00 83.38 213 ALA A N 1
ATOM 1690 C CA . ALA A 1 213 ? -6.565 -14.159 27.170 1.00 83.38 213 ALA A CA 1
ATOM 1691 C C . ALA A 1 213 ? -6.575 -15.536 27.863 1.00 83.38 213 ALA A C 1
ATOM 1693 O O . ALA A 1 213 ? -6.480 -15.616 29.088 1.00 83.38 213 ALA A O 1
ATOM 1694 N N . SER A 1 214 ? -6.711 -16.623 27.097 1.00 84.31 214 SER A N 1
ATOM 1695 C CA . SER A 1 214 ? -6.704 -18.002 27.604 1.00 84.31 214 SER A CA 1
ATOM 1696 C C . SER A 1 214 ? -5.391 -18.756 27.358 1.00 84.31 214 SER A C 1
ATOM 1698 O O . SER A 1 214 ? -5.295 -19.919 27.751 1.00 84.31 214 SER A O 1
ATOM 1700 N N . GLY A 1 215 ? -4.394 -18.134 26.718 1.00 86.31 215 GLY A N 1
ATOM 1701 C CA . GLY A 1 215 ? -3.095 -18.751 26.420 1.00 86.31 215 GLY A CA 1
ATOM 1702 C C . GLY A 1 215 ? -3.092 -19.758 25.259 1.00 86.31 215 GLY A C 1
ATOM 1703 O O . GLY A 1 215 ? -2.153 -20.541 25.137 1.00 86.31 215 GLY A O 1
ATOM 1704 N N . HIS A 1 216 ? -4.117 -19.760 24.400 1.00 89.88 216 HIS A N 1
ATOM 1705 C CA . HIS A 1 216 ? -4.255 -20.686 23.262 1.00 89.88 216 HIS A CA 1
ATOM 1706 C C . HIS A 1 216 ? -3.885 -20.072 21.903 1.00 89.88 216 HIS A C 1
ATOM 1708 O O . HIS A 1 216 ? -3.954 -20.761 20.882 1.00 89.88 216 HIS A O 1
ATOM 1714 N N . TYR A 1 217 ? -3.487 -18.798 21.870 1.00 89.19 217 TYR A N 1
ATOM 1715 C CA . TYR A 1 217 ? -3.254 -18.057 20.629 1.00 89.19 217 TYR A CA 1
ATOM 1716 C C . TYR A 1 217 ? -2.252 -18.730 19.675 1.00 89.19 217 TYR A C 1
ATOM 1718 O O . TYR A 1 217 ? -2.557 -18.889 18.500 1.00 89.19 217 TYR A O 1
ATOM 1726 N N . VAL A 1 218 ? -1.112 -19.225 20.174 1.00 88.81 218 VAL A N 1
ATOM 1727 C CA . VAL A 1 218 ? -0.084 -19.887 19.337 1.00 88.81 218 VAL A CA 1
ATOM 1728 C C . VAL A 1 218 ? -0.663 -21.075 18.557 1.00 88.81 218 VAL A C 1
ATOM 1730 O O . VAL A 1 218 ? -0.343 -21.292 17.390 1.00 88.81 218 VAL A O 1
ATOM 1733 N N . ILE A 1 219 ? -1.536 -21.857 19.197 1.00 90.44 219 ILE A N 1
ATOM 1734 C CA . ILE A 1 219 ? -2.156 -23.032 18.573 1.00 90.44 219 ILE A CA 1
ATOM 1735 C C . ILE A 1 219 ? -3.208 -22.586 17.548 1.00 90.44 219 ILE A C 1
ATOM 1737 O O . ILE A 1 219 ? -3.300 -23.170 16.466 1.00 90.44 219 ILE A O 1
ATOM 1741 N N . LEU A 1 220 ? -3.977 -21.542 17.874 1.00 92.06 220 LEU A N 1
ATOM 1742 C CA . LEU A 1 220 ? -4.962 -20.954 16.970 1.00 92.06 220 LEU A CA 1
ATOM 1743 C C . LEU A 1 220 ? -4.296 -20.388 15.710 1.00 92.06 220 LEU A C 1
ATOM 1745 O O . LEU A 1 220 ? -4.744 -20.682 14.606 1.00 92.06 220 LEU A O 1
ATOM 1749 N N . GLU A 1 221 ? -3.218 -19.622 15.859 1.00 91.62 221 GLU A N 1
ATOM 1750 C CA . GLU A 1 221 ? -2.492 -19.028 14.738 1.00 91.62 221 GLU A CA 1
ATOM 1751 C C . GLU A 1 221 ? -1.929 -20.091 13.800 1.00 91.62 221 GLU A C 1
ATOM 1753 O O . GLU A 1 221 ? -2.197 -20.036 12.600 1.00 91.62 221 GLU A O 1
ATOM 1758 N N . LYS A 1 222 ? -1.242 -21.112 14.337 1.00 91.56 222 LYS A N 1
ATOM 1759 C CA . LYS A 1 222 ? -0.782 -22.250 13.526 1.00 91.56 222 LYS A CA 1
ATOM 1760 C C . LYS A 1 222 ? -1.940 -22.838 12.726 1.00 91.56 222 LYS A C 1
ATOM 1762 O O . LYS A 1 222 ? -1.816 -23.041 11.521 1.00 91.56 222 LYS A O 1
ATOM 1767 N N . ARG A 1 223 ? -3.093 -23.058 13.367 1.00 92.88 223 ARG A N 1
ATOM 1768 C CA . ARG A 1 223 ? -4.276 -23.584 12.678 1.00 92.88 223 ARG A CA 1
ATOM 1769 C C . ARG A 1 223 ? -4.759 -22.659 11.558 1.00 92.88 223 ARG A C 1
ATOM 1771 O O . ARG A 1 223 ? -5.064 -23.156 10.479 1.00 92.88 223 ARG A O 1
ATOM 1778 N N . MET A 1 224 ? -4.815 -21.349 11.792 1.00 94.50 224 MET A N 1
ATOM 1779 C CA . MET A 1 224 ? -5.219 -20.369 10.777 1.00 94.50 224 MET A CA 1
ATOM 1780 C C . MET A 1 224 ? -4.277 -20.374 9.567 1.00 94.50 224 MET A C 1
ATOM 1782 O O . MET A 1 224 ? -4.756 -20.415 8.435 1.00 94.50 224 MET A O 1
ATOM 1786 N N . VAL A 1 225 ? -2.961 -20.401 9.801 1.00 93.69 225 VAL A N 1
ATOM 1787 C CA . VAL A 1 225 ? -1.942 -20.409 8.739 1.00 93.69 225 VAL A CA 1
ATOM 1788 C C . VAL A 1 225 ? -2.037 -21.676 7.889 1.00 93.69 225 VAL A C 1
ATOM 1790 O O . VAL A 1 225 ? -2.161 -21.578 6.668 1.00 93.69 225 VAL A O 1
ATOM 1793 N N . TYR A 1 226 ? -2.051 -22.863 8.508 1.00 93.88 226 TYR A N 1
ATOM 1794 C CA . TYR A 1 226 ? -2.171 -24.120 7.757 1.00 93.88 226 TYR A CA 1
ATOM 1795 C C . TYR A 1 226 ? -3.503 -24.213 7.009 1.00 93.88 226 TYR A C 1
ATOM 1797 O O . TYR A 1 226 ? -3.507 -24.560 5.834 1.00 93.88 226 TYR A O 1
ATOM 1805 N N . ASN A 1 227 ? -4.618 -23.801 7.623 1.00 95.12 227 ASN A N 1
ATOM 1806 C CA . ASN A 1 227 ? -5.905 -23.782 6.930 1.00 95.12 227 ASN A CA 1
ATOM 1807 C C . ASN A 1 227 ? -5.892 -22.865 5.701 1.00 95.12 227 ASN A C 1
ATOM 1809 O O . ASN A 1 227 ? -6.502 -23.218 4.695 1.00 95.12 227 ASN A O 1
ATOM 1813 N N . ALA A 1 228 ? -5.247 -21.694 5.771 1.00 95.19 228 ALA A N 1
ATOM 1814 C CA . ALA A 1 228 ? -5.134 -20.781 4.634 1.00 95.19 228 ALA A CA 1
ATOM 1815 C C . ALA A 1 228 ? -4.331 -21.403 3.482 1.00 95.19 228 ALA A C 1
ATOM 1817 O O . ALA A 1 228 ? -4.778 -21.356 2.334 1.00 95.19 228 ALA A O 1
ATOM 1818 N N . LEU A 1 229 ? -3.196 -22.030 3.803 1.00 94.25 229 LEU A N 1
ATOM 1819 C CA . LEU A 1 229 ? -2.330 -22.718 2.842 1.00 94.25 229 LEU A CA 1
ATOM 1820 C C . LEU A 1 229 ? -3.042 -23.912 2.187 1.00 94.25 229 LEU A C 1
ATOM 1822 O O . LEU A 1 229 ? -3.126 -23.975 0.959 1.00 94.25 229 LEU A O 1
ATOM 1826 N N . ASP A 1 230 ? -3.622 -24.804 2.994 1.00 93.56 230 ASP A N 1
ATOM 1827 C CA . ASP A 1 230 ? -4.372 -25.977 2.529 1.00 93.56 230 ASP A CA 1
ATOM 1828 C C . ASP A 1 230 ? -5.568 -25.552 1.669 1.00 93.56 230 ASP A C 1
ATOM 1830 O O . ASP A 1 230 ? -5.742 -26.012 0.538 1.00 93.56 230 ASP A O 1
ATOM 1834 N N . SER A 1 231 ? -6.344 -24.576 2.154 1.00 93.12 231 SER A N 1
ATOM 1835 C CA . SER A 1 231 ? -7.507 -24.059 1.428 1.00 93.12 231 SER A CA 1
ATOM 1836 C C . SER A 1 231 ? -7.130 -23.429 0.094 1.00 93.12 231 SER A C 1
ATOM 1838 O O . SER A 1 231 ? -7.974 -23.413 -0.796 1.00 93.12 231 SER A O 1
ATOM 1840 N N . TYR A 1 232 ? -5.927 -22.867 -0.056 1.00 92.88 232 TYR A N 1
ATOM 1841 C CA . TYR A 1 232 ? -5.459 -22.315 -1.328 1.00 92.88 232 TYR A CA 1
ATOM 1842 C C . TYR A 1 232 ? -4.958 -23.411 -2.277 1.00 92.88 232 TYR A C 1
ATOM 1844 O O . TYR A 1 232 ? -5.270 -23.366 -3.467 1.00 92.88 232 TYR A O 1
ATOM 1852 N N . MET A 1 233 ? -4.249 -24.425 -1.760 1.00 86.62 233 MET A N 1
ATOM 1853 C CA . MET A 1 233 ? -3.777 -25.574 -2.551 1.00 86.62 233 MET A CA 1
ATOM 1854 C C . MET A 1 233 ? -4.911 -26.353 -3.217 1.00 86.62 233 MET A C 1
ATOM 1856 O O . MET A 1 233 ? -4.755 -26.817 -4.344 1.00 86.62 233 MET A O 1
ATOM 1860 N N . GLU A 1 234 ? -6.041 -26.510 -2.528 1.00 84.19 234 GLU A N 1
ATOM 1861 C CA . GLU A 1 234 ? -7.190 -27.281 -3.021 1.00 84.19 234 GLU A CA 1
ATOM 1862 C C . GLU A 1 234 ? -7.951 -26.595 -4.172 1.00 84.19 234 GLU A C 1
ATOM 1864 O O . GLU A 1 234 ? -8.927 -27.142 -4.693 1.00 84.19 234 GLU A O 1
ATOM 1869 N N . ARG A 1 235 ? -7.545 -25.385 -4.572 1.00 82.06 235 ARG A N 1
ATOM 1870 C CA . ARG A 1 235 ? -8.305 -24.532 -5.493 1.00 82.06 235 ARG A CA 1
ATOM 1871 C C . ARG A 1 235 ? -7.718 -24.492 -6.895 1.00 82.06 235 ARG A C 1
ATOM 1873 O O . ARG A 1 235 ? -6.758 -25.174 -7.225 1.00 82.06 235 ARG A O 1
ATOM 1880 N N . ASP A 1 236 ? -8.385 -23.719 -7.749 1.00 80.19 236 ASP A N 1
ATOM 1881 C CA . ASP A 1 236 ? -8.135 -23.661 -9.183 1.00 80.19 236 ASP A CA 1
ATOM 1882 C C . ASP A 1 236 ? -6.645 -23.404 -9.504 1.00 80.19 236 ASP A C 1
ATOM 1884 O O . ASP A 1 236 ? -6.124 -22.330 -9.173 1.00 80.19 236 ASP A O 1
ATOM 188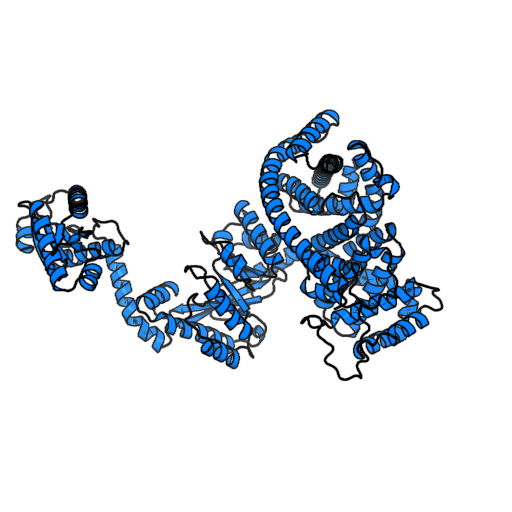8 N N . PRO A 1 237 ? -5.965 -24.345 -10.194 1.00 83.88 237 PRO A N 1
ATOM 1889 C CA . PRO A 1 237 ? -4.566 -24.209 -10.583 1.00 83.88 237 PRO A CA 1
ATOM 1890 C C . PRO A 1 237 ? -4.256 -22.956 -11.407 1.00 83.88 237 PRO A C 1
ATOM 1892 O O . PRO A 1 237 ? -3.096 -22.552 -11.460 1.00 83.88 237 PRO A O 1
ATOM 1895 N N . LYS A 1 238 ? -5.254 -22.306 -12.028 1.00 87.69 238 LYS A N 1
ATOM 1896 C CA . LYS A 1 238 ? -5.034 -21.050 -12.766 1.00 87.69 238 LYS A CA 1
ATOM 1897 C C . LYS A 1 238 ? -4.498 -19.914 -11.887 1.00 87.69 238 LYS A C 1
ATOM 1899 O O . LYS A 1 238 ? -3.903 -18.975 -12.406 1.00 87.69 238 LYS A O 1
ATOM 1904 N N . TYR A 1 239 ? -4.699 -19.985 -10.568 1.00 89.19 239 TYR A N 1
ATOM 1905 C CA . TYR A 1 239 ? -4.235 -18.963 -9.629 1.00 89.19 239 TYR A CA 1
ATOM 1906 C C . TYR A 1 239 ? -2.848 -19.241 -9.038 1.00 89.19 239 TYR A C 1
ATOM 1908 O O . TYR A 1 239 ? -2.339 -18.422 -8.278 1.00 89.19 239 TYR A O 1
ATOM 1916 N N . ARG A 1 240 ? -2.191 -20.339 -9.426 1.00 85.12 240 ARG A N 1
ATOM 1917 C CA . ARG A 1 240 ? -0.912 -20.793 -8.852 1.00 85.12 240 ARG A CA 1
ATOM 1918 C C . ARG A 1 240 ? 0.199 -19.736 -8.844 1.00 85.12 240 ARG A C 1
ATOM 1920 O O . ARG A 1 240 ? 0.987 -19.682 -7.905 1.00 85.12 240 ARG A O 1
ATOM 1927 N N . ASP A 1 241 ? 0.236 -18.889 -9.869 1.00 87.44 241 ASP A N 1
ATOM 1928 C CA . ASP A 1 241 ? 1.272 -17.865 -10.036 1.00 87.44 241 ASP A CA 1
ATOM 1929 C C . ASP A 1 241 ? 1.001 -16.552 -9.278 1.00 87.44 241 ASP A C 1
ATOM 1931 O O . ASP A 1 241 ? 1.850 -15.652 -9.309 1.00 87.44 241 ASP A O 1
ATOM 1935 N N . HIS A 1 242 ? -0.136 -16.449 -8.583 1.00 93.75 242 HIS A N 1
ATOM 1936 C CA . HIS A 1 242 ? -0.543 -15.282 -7.796 1.00 93.75 242 HIS A CA 1
ATOM 1937 C C . HIS A 1 242 ? -0.113 -15.418 -6.332 1.00 93.75 242 HIS A C 1
ATOM 1939 O O . HIS A 1 242 ? 0.064 -16.526 -5.818 1.00 93.75 242 HIS A O 1
ATOM 1945 N N . PHE A 1 243 ? 0.064 -14.281 -5.657 1.00 95.06 243 PHE A N 1
ATOM 1946 C CA . PHE A 1 243 ? 0.484 -14.259 -4.257 1.00 95.06 243 PHE A CA 1
ATOM 1947 C C . PHE A 1 243 ? -0.668 -14.599 -3.306 1.00 95.06 243 PHE A C 1
ATOM 1949 O O . PHE A 1 243 ? -1.783 -14.115 -3.479 1.00 95.06 243 PHE A O 1
ATOM 1956 N N . LEU A 1 244 ? -0.377 -15.381 -2.272 1.00 96.06 244 LEU A N 1
ATOM 1957 C CA . LEU A 1 244 ? -1.249 -15.606 -1.127 1.00 96.06 244 LEU A CA 1
ATOM 1958 C C . LEU A 1 244 ? -0.708 -14.832 0.074 1.00 96.06 244 LEU A C 1
ATOM 1960 O O . LEU A 1 244 ? 0.401 -15.101 0.533 1.00 96.06 244 LEU A O 1
ATOM 1964 N N . PHE A 1 245 ? -1.495 -13.895 0.580 1.00 96.69 245 PHE A N 1
ATOM 1965 C CA . PHE A 1 245 ? -1.188 -13.117 1.767 1.00 96.69 245 PHE A CA 1
ATOM 1966 C C . PHE A 1 245 ? -1.821 -13.767 3.000 1.00 96.69 245 PHE A C 1
ATOM 1968 O O . PHE A 1 245 ? -2.995 -14.151 2.972 1.00 96.69 245 PHE A O 1
ATOM 1975 N N . ILE A 1 246 ? -1.028 -13.929 4.060 1.00 93.69 246 ILE A N 1
ATOM 1976 C CA . ILE A 1 246 ? -1.427 -14.603 5.298 1.00 93.69 246 ILE A CA 1
ATOM 1977 C C . ILE A 1 246 ? -1.022 -13.747 6.494 1.00 93.69 246 ILE A C 1
ATOM 1979 O O . ILE A 1 246 ? 0.156 -13.448 6.690 1.00 93.69 246 ILE A O 1
ATOM 1983 N N . ASN A 1 247 ? -2.009 -13.429 7.326 1.00 89.38 247 ASN A N 1
ATOM 1984 C CA . ASN A 1 247 ? -1.818 -12.722 8.584 1.00 89.38 247 ASN A CA 1
ATOM 1985 C C . ASN A 1 247 ? -1.060 -13.574 9.610 1.00 89.38 247 ASN A C 1
ATOM 1987 O O . ASN A 1 247 ? -1.430 -14.724 9.864 1.00 89.38 247 ASN A O 1
ATOM 1991 N N . THR A 1 248 ? -0.035 -12.985 10.227 1.00 84.88 248 THR A N 1
ATOM 1992 C CA . THR A 1 248 ? 0.748 -13.594 11.310 1.00 84.88 248 THR A CA 1
ATOM 1993 C C . THR A 1 248 ? 0.947 -12.631 12.468 1.00 84.88 248 THR A C 1
ATOM 1995 O O . THR A 1 248 ? 1.010 -11.409 12.314 1.00 84.88 248 THR A O 1
ATOM 1998 N N . ALA A 1 249 ? 1.052 -13.201 13.660 1.00 73.94 249 ALA A N 1
ATOM 1999 C CA . ALA A 1 249 ? 1.295 -12.473 14.882 1.00 73.94 249 ALA A CA 1
ATOM 2000 C C . ALA A 1 249 ? 2.663 -11.802 14.848 1.00 73.94 249 ALA A C 1
ATOM 2002 O O . ALA A 1 249 ? 3.626 -12.374 14.323 1.00 73.94 249 ALA A O 1
ATOM 2003 N N . PRO A 1 250 ? 2.809 -10.650 15.509 1.00 60.41 250 PRO A N 1
ATOM 2004 C CA . PRO A 1 250 ? 4.083 -9.963 15.569 1.00 60.41 250 PRO A CA 1
ATOM 2005 C C . PRO A 1 250 ? 5.089 -10.653 16.527 1.00 60.41 250 PRO A C 1
ATOM 2007 O O . PRO A 1 250 ? 6.291 -10.521 16.334 1.00 60.41 250 PRO A O 1
ATOM 2010 N N . TYR A 1 251 ? 4.661 -11.459 17.511 1.00 64.25 251 TYR A N 1
ATOM 2011 C CA . TYR A 1 251 ? 5.538 -12.102 18.519 1.00 64.25 251 TYR A CA 1
ATOM 2012 C C . TYR A 1 251 ? 5.805 -13.578 18.185 1.00 64.25 251 TYR A C 1
ATOM 2014 O O . TYR A 1 251 ? 4.932 -14.227 17.630 1.00 64.25 251 TYR A O 1
ATOM 2022 N N . ALA A 1 252 ? 7.013 -14.112 18.436 1.00 58.78 252 ALA A N 1
ATOM 2023 C CA . ALA A 1 252 ? 7.552 -15.392 17.915 1.00 58.78 252 ALA A CA 1
ATOM 2024 C C . ALA A 1 252 ? 6.728 -16.675 18.214 1.00 58.78 252 ALA A C 1
ATOM 2026 O O . ALA A 1 252 ? 7.120 -17.529 19.006 1.00 58.78 252 ALA A O 1
ATOM 2027 N N . THR A 1 253 ? 5.588 -16.822 17.551 1.00 70.75 253 THR A N 1
ATOM 2028 C CA . THR A 1 253 ? 4.654 -17.949 17.638 1.00 70.75 253 THR A CA 1
ATOM 2029 C C . THR A 1 253 ? 4.954 -19.054 16.627 1.00 70.75 253 THR A C 1
ATOM 2031 O O . THR A 1 253 ? 4.770 -20.234 16.937 1.00 70.75 253 THR A O 1
ATOM 2034 N N . LEU A 1 254 ? 5.436 -18.676 15.439 1.00 79.88 254 LEU A N 1
ATOM 2035 C CA . LEU A 1 254 ? 6.011 -19.570 14.437 1.00 79.88 254 LEU A CA 1
ATOM 2036 C C . LEU A 1 254 ? 7.534 -19.523 14.532 1.00 79.88 254 LEU A C 1
ATOM 2038 O O . LEU A 1 254 ? 8.137 -18.450 14.437 1.00 79.88 254 LEU A O 1
ATOM 2042 N N . ASP A 1 255 ? 8.148 -20.687 14.720 1.00 80.81 255 ASP A N 1
ATOM 2043 C CA . ASP A 1 255 ? 9.600 -20.821 14.764 1.00 80.81 255 ASP A CA 1
ATOM 2044 C C . ASP A 1 255 ? 10.186 -21.161 13.381 1.00 80.81 255 ASP A C 1
ATOM 2046 O O . ASP A 1 255 ? 9.480 -21.375 12.394 1.00 80.81 255 ASP A O 1
ATOM 2050 N N . GLU A 1 256 ? 11.514 -21.209 13.284 1.00 81.94 256 GLU A N 1
ATOM 2051 C CA . GLU A 1 256 ? 12.204 -21.550 12.035 1.00 81.94 256 GLU A CA 1
ATOM 2052 C C . GLU A 1 256 ? 11.816 -22.945 11.500 1.00 81.94 256 GLU A C 1
ATOM 2054 O O . GLU A 1 256 ? 11.844 -23.169 10.288 1.00 81.94 256 GLU A O 1
ATOM 2059 N N . LYS A 1 257 ? 11.424 -23.892 12.364 1.00 86.31 257 LYS A N 1
ATOM 2060 C CA . LYS A 1 257 ? 10.975 -25.219 11.917 1.00 86.31 257 LYS A CA 1
ATOM 2061 C C . LYS A 1 257 ? 9.609 -25.129 11.255 1.00 86.31 257 LYS A C 1
ATOM 2063 O O . LYS A 1 257 ? 9.426 -25.766 10.222 1.00 86.31 257 LYS A O 1
ATOM 2068 N N . ASP A 1 258 ? 8.698 -24.328 11.805 1.00 87.81 258 ASP A N 1
ATOM 2069 C CA . ASP A 1 258 ? 7.388 -24.086 11.199 1.00 87.81 258 ASP A CA 1
ATOM 2070 C C . ASP A 1 258 ? 7.538 -23.467 9.798 1.00 87.81 258 ASP A C 1
ATOM 2072 O O . ASP A 1 258 ? 6.943 -23.955 8.840 1.00 87.81 258 ASP A O 1
ATOM 2076 N N . TYR A 1 259 ? 8.390 -22.448 9.636 1.00 86.00 259 TYR A N 1
ATOM 2077 C CA . TYR A 1 259 ? 8.614 -21.826 8.323 1.00 86.00 259 TYR A CA 1
ATOM 2078 C C . TYR A 1 259 ? 9.295 -22.758 7.314 1.00 86.00 259 TYR A C 1
ATOM 2080 O O . TYR A 1 259 ? 8.939 -22.745 6.136 1.00 86.00 259 TYR A O 1
ATOM 2088 N N . ASN A 1 260 ? 10.254 -23.579 7.753 1.00 86.25 260 ASN A N 1
ATOM 2089 C CA . ASN A 1 260 ? 10.874 -24.584 6.885 1.00 86.25 260 ASN A CA 1
ATOM 2090 C C . ASN A 1 260 ? 9.860 -25.644 6.439 1.00 86.25 260 ASN A C 1
ATOM 2092 O O . ASN A 1 260 ? 9.839 -26.009 5.267 1.00 86.25 260 ASN A O 1
ATOM 2096 N N . ASP A 1 261 ? 8.994 -26.093 7.348 1.00 89.62 261 ASP A N 1
ATOM 2097 C CA . ASP A 1 261 ? 7.925 -27.033 7.026 1.00 89.62 261 ASP A CA 1
ATOM 2098 C C . ASP A 1 261 ? 6.931 -26.442 6.016 1.00 89.62 261 ASP A C 1
ATOM 2100 O O . ASP A 1 261 ? 6.587 -27.086 5.023 1.00 89.62 261 ASP A O 1
ATOM 2104 N N . ILE A 1 262 ? 6.538 -25.180 6.218 1.00 89.94 262 ILE A N 1
ATOM 2105 C CA . ILE A 1 262 ? 5.679 -24.455 5.281 1.00 89.94 262 ILE A CA 1
ATOM 2106 C C . ILE A 1 262 ? 6.358 -24.332 3.906 1.00 89.94 262 ILE A C 1
ATOM 2108 O O . ILE A 1 262 ? 5.738 -24.610 2.877 1.00 89.94 262 ILE A O 1
ATOM 2112 N N . ARG A 1 263 ? 7.642 -23.962 3.861 1.00 87.94 263 ARG A N 1
ATOM 2113 C CA . ARG A 1 263 ? 8.393 -23.886 2.601 1.00 87.94 263 ARG A CA 1
ATOM 2114 C C . ARG A 1 263 ? 8.357 -25.219 1.861 1.00 87.94 263 ARG A C 1
ATOM 2116 O O . ARG A 1 263 ? 7.980 -25.255 0.689 1.00 87.94 263 ARG A O 1
ATOM 2123 N N . ASP A 1 264 ? 8.749 -26.293 2.542 1.00 88.56 264 ASP A N 1
ATOM 2124 C CA . ASP A 1 264 ? 8.963 -27.603 1.926 1.00 88.56 264 ASP A CA 1
ATOM 2125 C C . ASP A 1 264 ? 7.656 -28.213 1.397 1.00 88.56 264 ASP A C 1
ATOM 2127 O O . ASP A 1 264 ? 7.673 -28.930 0.395 1.00 88.56 264 ASP A O 1
ATOM 2131 N N . ARG A 1 265 ? 6.518 -27.898 2.028 1.00 89.06 265 ARG A N 1
ATOM 2132 C CA . ARG A 1 265 ? 5.198 -28.390 1.608 1.00 89.06 265 ARG A CA 1
ATOM 2133 C C . ARG A 1 265 ? 4.497 -27.499 0.581 1.00 89.06 265 ARG A C 1
ATOM 2135 O O . ARG A 1 265 ? 3.822 -28.033 -0.296 1.00 89.06 265 ARG A O 1
ATOM 2142 N N . TYR A 1 266 ? 4.628 -26.171 0.672 1.00 88.81 266 TYR A N 1
ATOM 2143 C CA . TYR A 1 266 ? 3.739 -25.248 -0.053 1.00 88.81 266 TYR A CA 1
ATOM 2144 C C . TYR A 1 266 ? 4.440 -24.373 -1.097 1.00 88.81 266 TYR A C 1
ATOM 2146 O O . TYR A 1 266 ? 3.835 -24.077 -2.127 1.00 88.81 266 TYR A O 1
ATOM 2154 N N . PHE A 1 267 ? 5.699 -23.962 -0.910 1.00 85.38 267 PHE A N 1
ATOM 2155 C CA . PHE A 1 267 ? 6.287 -22.907 -1.761 1.00 85.38 267 PHE A CA 1
ATOM 2156 C C . PHE A 1 267 ? 6.609 -23.374 -3.190 1.00 85.38 267 PHE A C 1
ATOM 2158 O O . PHE A 1 267 ? 6.675 -22.561 -4.107 1.00 85.38 267 PHE A O 1
ATOM 2165 N N . GLY A 1 268 ? 6.706 -24.687 -3.432 1.00 81.19 268 GLY A N 1
ATOM 2166 C CA . GLY A 1 268 ? 6.729 -25.250 -4.794 1.00 81.19 268 GLY A CA 1
ATOM 2167 C C . GLY A 1 268 ? 5.381 -25.164 -5.533 1.00 81.19 268 GLY A C 1
ATOM 2168 O O . GLY A 1 268 ? 5.277 -25.469 -6.727 1.00 81.19 268 GLY A O 1
ATOM 2169 N N . HIS A 1 269 ? 4.318 -24.773 -4.832 1.00 81.25 269 HIS A N 1
ATOM 2170 C CA . HIS A 1 269 ? 2.954 -24.724 -5.344 1.00 81.25 269 HIS A CA 1
ATOM 2171 C C . HIS A 1 269 ? 2.346 -23.325 -5.336 1.00 81.25 269 HIS A C 1
ATOM 2173 O O . HIS A 1 269 ? 1.349 -23.138 -6.020 1.00 81.25 269 HIS A O 1
ATOM 2179 N N . MET A 1 270 ? 2.915 -22.357 -4.621 1.00 85.88 270 MET A N 1
ATOM 2180 C CA . MET A 1 270 ? 2.358 -21.008 -4.511 1.00 85.88 270 MET A CA 1
ATOM 2181 C C . MET A 1 270 ? 3.415 -19.996 -4.069 1.00 85.88 270 MET A C 1
ATOM 2183 O O . MET A 1 270 ? 4.436 -20.360 -3.488 1.00 85.88 270 MET A O 1
ATOM 2187 N N . LYS A 1 271 ? 3.131 -18.712 -4.289 1.00 90.62 271 LYS A N 1
ATOM 2188 C CA . LYS A 1 271 ? 3.921 -17.601 -3.747 1.00 90.62 271 LYS A CA 1
ATOM 2189 C C . LYS A 1 271 ? 3.242 -17.088 -2.481 1.00 90.62 271 LYS A C 1
ATOM 2191 O O . LYS A 1 271 ? 2.054 -16.785 -2.525 1.00 90.62 271 LYS A O 1
ATOM 2196 N N . VAL A 1 272 ? 3.975 -16.965 -1.378 1.00 92.56 272 VAL A N 1
ATOM 2197 C CA . VAL A 1 272 ? 3.408 -16.560 -0.080 1.00 92.56 272 VAL A CA 1
ATOM 2198 C C . VAL A 1 272 ? 3.978 -15.218 0.368 1.00 92.56 272 VAL A C 1
ATOM 2200 O O . VAL A 1 272 ? 5.173 -14.949 0.208 1.00 92.56 272 VAL A O 1
ATOM 2203 N N . VAL A 1 273 ? 3.106 -14.383 0.927 1.00 93.06 273 VAL A N 1
ATOM 2204 C CA . VAL A 1 273 ? 3.437 -13.144 1.629 1.00 93.06 273 VAL A CA 1
ATOM 2205 C C . VAL A 1 273 ? 2.933 -13.287 3.063 1.00 93.06 273 VAL A C 1
ATOM 2207 O O . VAL A 1 273 ? 1.752 -13.555 3.273 1.00 93.06 273 VAL A O 1
ATOM 2210 N N . PHE A 1 274 ? 3.811 -13.112 4.045 1.00 90.50 274 PHE A N 1
ATOM 2211 C CA . PHE A 1 274 ? 3.394 -13.032 5.444 1.00 90.50 274 PHE A CA 1
ATOM 2212 C C . PHE A 1 274 ? 3.205 -11.577 5.852 1.00 90.50 274 PHE A C 1
ATOM 2214 O O . PHE A 1 274 ? 4.079 -10.744 5.601 1.00 90.50 274 PHE A O 1
ATOM 2221 N N . GLU A 1 275 ? 2.064 -11.293 6.470 1.00 88.44 275 GLU A N 1
ATOM 2222 C CA . GLU A 1 275 ? 1.686 -9.970 6.960 1.00 88.44 275 GLU A CA 1
ATOM 2223 C C . GLU A 1 275 ? 1.894 -9.909 8.474 1.00 88.44 275 GLU A C 1
ATOM 2225 O O . GLU A 1 275 ? 1.531 -10.848 9.192 1.00 88.44 275 GLU A O 1
ATOM 2230 N N . VAL A 1 276 ? 2.497 -8.823 8.962 1.00 78.69 276 VAL A N 1
ATOM 2231 C CA . VAL A 1 276 ? 2.712 -8.591 10.396 1.00 78.69 276 VAL A CA 1
ATOM 2232 C C . VAL A 1 276 ? 2.147 -7.234 10.798 1.00 78.69 276 VAL A C 1
ATOM 2234 O O . VAL A 1 276 ? 2.468 -6.213 10.191 1.00 78.69 276 VAL A O 1
ATOM 2237 N N . ILE A 1 277 ? 1.337 -7.243 11.857 1.00 66.38 277 ILE A N 1
ATOM 2238 C CA . ILE A 1 277 ? 0.627 -6.075 12.390 1.00 66.38 277 ILE A CA 1
ATOM 2239 C C . ILE A 1 277 ? 1.519 -5.307 13.388 1.00 66.38 277 ILE A C 1
ATOM 2241 O O . ILE A 1 277 ? 2.112 -5.906 14.285 1.00 66.38 277 ILE A O 1
ATOM 2245 N N . GLU A 1 278 ? 1.563 -3.972 13.291 1.00 58.59 278 GLU A N 1
ATOM 2246 C CA . GLU A 1 278 ? 2.406 -3.071 14.115 1.00 58.59 278 GLU A CA 1
ATOM 2247 C C . GLU A 1 278 ? 1.964 -2.941 15.597 1.00 58.59 278 GLU A C 1
ATOM 2249 O O . GLU A 1 278 ? 2.695 -2.402 16.424 1.00 58.59 278 GLU A O 1
ATOM 2254 N N . ARG A 1 279 ? 0.774 -3.426 15.980 1.00 50.94 279 ARG A N 1
ATOM 2255 C CA . ARG A 1 279 ? 0.072 -3.012 17.221 1.00 50.94 279 ARG A CA 1
ATOM 2256 C C . ARG A 1 279 ? 0.795 -3.275 18.551 1.00 50.94 279 ARG A C 1
ATOM 2258 O O . ARG A 1 279 ? 0.414 -2.676 19.554 1.00 50.94 279 ARG A O 1
ATOM 2265 N N . ASN A 1 280 ? 1.839 -4.098 18.587 1.00 47.88 280 ASN A N 1
ATOM 2266 C CA . ASN A 1 280 ? 2.600 -4.360 19.807 1.00 47.88 280 ASN A CA 1
ATOM 2267 C C . ASN A 1 280 ? 4.017 -3.808 19.665 1.00 47.88 280 ASN A C 1
ATOM 2269 O O . ASN A 1 280 ? 4.717 -4.178 18.730 1.00 47.88 280 ASN A O 1
ATOM 2273 N N . ARG A 1 281 ? 4.432 -2.941 20.606 1.00 51.41 281 ARG A N 1
ATOM 2274 C CA . ARG A 1 281 ? 5.804 -2.414 20.745 1.00 51.41 281 ARG A CA 1
ATOM 2275 C C . ARG A 1 281 ? 6.817 -3.553 20.631 1.00 51.41 281 ARG A C 1
ATOM 2277 O O . ARG A 1 281 ? 7.107 -4.216 21.623 1.00 51.41 281 ARG A O 1
ATOM 2284 N N . MET A 1 282 ? 7.338 -3.764 19.434 1.00 56.56 282 MET A N 1
ATOM 2285 C CA . MET A 1 282 ? 8.406 -4.714 19.194 1.00 56.56 282 MET A CA 1
ATOM 2286 C C . MET A 1 282 ? 9.692 -3.987 18.957 1.00 56.56 282 MET A C 1
ATOM 2288 O O . MET A 1 282 ? 9.742 -2.975 18.256 1.00 56.56 282 MET A O 1
ATOM 2292 N N . GLU A 1 283 ? 10.733 -4.545 19.552 1.00 63.03 283 GLU A N 1
ATOM 2293 C CA . GLU A 1 283 ? 12.077 -4.098 19.281 1.00 63.03 283 GLU A CA 1
ATOM 2294 C C . GLU A 1 283 ? 12.393 -4.396 17.805 1.00 63.03 283 GLU A C 1
ATOM 2296 O O . GLU A 1 283 ? 12.106 -5.501 17.325 1.00 63.03 283 GLU A O 1
ATOM 2301 N N . PRO A 1 284 ? 12.979 -3.440 17.063 1.00 63.34 284 PRO A N 1
ATOM 2302 C CA . PRO A 1 284 ? 13.325 -3.611 15.650 1.00 63.34 284 PRO A CA 1
ATOM 2303 C C . PRO A 1 284 ? 14.093 -4.907 15.338 1.00 63.34 284 PRO A C 1
ATOM 2305 O O . PRO A 1 284 ? 13.951 -5.469 14.251 1.00 63.34 284 PRO A O 1
ATOM 2308 N N . ASP A 1 285 ? 14.871 -5.409 16.299 1.00 68.00 285 ASP A N 1
ATOM 2309 C CA . ASP A 1 285 ? 15.651 -6.641 16.182 1.00 68.00 285 ASP A CA 1
ATOM 2310 C C . ASP A 1 285 ? 14.779 -7.902 16.036 1.00 68.00 285 ASP A C 1
ATOM 2312 O O . ASP A 1 285 ? 15.120 -8.797 15.257 1.00 68.00 285 ASP A O 1
ATOM 2316 N N . GLU A 1 286 ? 13.633 -7.978 16.721 1.00 68.50 286 GLU A N 1
ATOM 2317 C CA . GLU A 1 286 ? 12.739 -9.145 16.651 1.00 68.50 286 GLU A CA 1
ATOM 2318 C C . GLU A 1 286 ? 12.054 -9.245 15.287 1.00 68.50 286 GLU A C 1
ATOM 2320 O O . GLU A 1 286 ? 11.964 -10.326 14.693 1.00 68.50 286 GLU A O 1
ATOM 2325 N N . ILE A 1 287 ? 11.617 -8.106 14.751 1.00 67.56 287 ILE A N 1
ATOM 2326 C CA . ILE A 1 287 ? 10.974 -8.052 13.439 1.00 67.56 287 ILE A CA 1
ATOM 2327 C C . ILE A 1 287 ? 12.007 -8.323 12.332 1.00 67.56 287 ILE A C 1
ATOM 2329 O O . ILE A 1 287 ? 11.721 -9.080 11.403 1.00 67.56 287 ILE A O 1
ATOM 2333 N N . ASN A 1 288 ? 13.234 -7.799 12.449 1.00 70.94 288 ASN A N 1
ATOM 2334 C CA . ASN A 1 288 ? 14.319 -8.088 11.504 1.00 70.94 288 ASN A CA 1
ATOM 2335 C C . ASN A 1 288 ? 14.713 -9.569 11.489 1.00 70.94 288 ASN A C 1
ATOM 2337 O O . ASN A 1 288 ? 14.930 -10.145 10.417 1.00 70.94 288 ASN A O 1
ATOM 2341 N N . LEU A 1 289 ? 14.760 -10.213 12.658 1.00 73.50 289 LEU A N 1
ATOM 2342 C CA . LEU A 1 289 ? 14.983 -11.654 12.751 1.00 73.50 289 LEU A CA 1
ATOM 2343 C C . LEU A 1 289 ? 13.872 -12.431 12.031 1.00 73.50 289 LEU A C 1
ATOM 2345 O O . LEU A 1 289 ? 14.159 -13.342 11.253 1.00 73.50 289 LEU A O 1
ATOM 2349 N N . ARG A 1 290 ? 12.611 -12.043 12.234 1.00 71.81 290 ARG A N 1
ATOM 2350 C CA . ARG A 1 290 ? 11.448 -12.680 11.597 1.00 71.81 290 ARG A CA 1
ATOM 2351 C C . ARG A 1 290 ? 11.446 -12.505 10.092 1.00 71.81 290 ARG A C 1
ATOM 2353 O O . ARG A 1 290 ? 11.304 -13.492 9.376 1.00 71.81 290 ARG A O 1
ATOM 2360 N N . LYS A 1 291 ? 11.709 -11.291 9.611 1.00 75.06 291 LYS A N 1
ATOM 2361 C CA . LYS A 1 291 ? 11.931 -11.042 8.188 1.00 75.06 291 LYS A CA 1
ATOM 2362 C C . LYS A 1 291 ? 13.035 -11.949 7.653 1.00 75.06 291 LYS A C 1
ATOM 2364 O O . LYS A 1 291 ? 12.828 -12.612 6.647 1.00 75.06 291 LYS A O 1
ATOM 2369 N N . SER A 1 292 ? 14.175 -12.049 8.343 1.00 75.12 292 SER A N 1
ATOM 2370 C CA . SER A 1 292 ? 15.267 -12.932 7.917 1.00 75.12 292 SER A CA 1
ATOM 2371 C C . SER A 1 292 ? 14.820 -14.392 7.797 1.00 75.12 292 SER A C 1
ATOM 2373 O O . SER A 1 292 ? 15.160 -15.043 6.812 1.00 75.12 292 SER A O 1
ATOM 2375 N N . ILE A 1 293 ? 14.037 -14.902 8.752 1.00 75.31 293 ILE A N 1
ATOM 2376 C CA . ILE A 1 293 ? 13.505 -16.275 8.722 1.00 75.31 293 ILE A CA 1
ATOM 2377 C C . ILE A 1 293 ? 12.528 -16.459 7.548 1.00 75.31 293 ILE A C 1
ATOM 2379 O O . ILE A 1 293 ? 12.674 -17.409 6.778 1.00 75.31 293 ILE A O 1
ATOM 2383 N N . VAL A 1 294 ? 11.591 -15.526 7.358 1.00 78.44 294 VAL A N 1
ATOM 2384 C CA . VAL A 1 294 ? 10.602 -15.542 6.264 1.00 78.44 294 VAL A CA 1
ATOM 2385 C C . VAL A 1 294 ? 11.280 -15.469 4.893 1.00 78.44 294 VAL A C 1
ATOM 2387 O O . VAL A 1 294 ? 11.005 -16.285 4.011 1.00 78.44 294 VAL A O 1
ATOM 2390 N N . THR A 1 295 ? 12.220 -14.540 4.719 1.00 77.81 295 THR A N 1
ATOM 2391 C CA . THR A 1 295 ? 12.957 -14.363 3.465 1.00 77.81 295 THR A CA 1
ATOM 2392 C C . THR A 1 295 ? 13.857 -15.564 3.173 1.00 77.81 295 THR A C 1
ATOM 2394 O O . THR A 1 295 ? 13.909 -16.012 2.030 1.00 77.81 295 THR A O 1
ATOM 2397 N N . LYS A 1 296 ? 14.515 -16.155 4.184 1.00 77.94 296 LYS A N 1
ATOM 2398 C CA . LYS A 1 296 ? 15.272 -17.415 4.022 1.00 77.94 296 LYS A CA 1
ATOM 2399 C C . LYS A 1 296 ? 14.381 -18.585 3.615 1.00 77.94 296 LYS A C 1
ATOM 2401 O O . LYS A 1 296 ? 14.838 -19.471 2.895 1.00 77.94 296 LYS A O 1
ATOM 2406 N N . ALA A 1 297 ? 13.128 -18.598 4.065 1.00 75.56 297 ALA A N 1
ATOM 2407 C CA . ALA A 1 297 ? 12.157 -19.592 3.635 1.00 75.56 297 ALA A CA 1
ATOM 2408 C C . ALA A 1 297 ? 11.711 -19.378 2.176 1.00 75.56 297 ALA A C 1
ATOM 2410 O O . ALA A 1 297 ? 11.224 -20.320 1.565 1.00 75.56 297 ALA A O 1
ATOM 2411 N N . GLY A 1 298 ? 11.920 -18.192 1.591 1.00 79.69 298 GLY A N 1
ATOM 2412 C CA . GLY A 1 298 ? 11.543 -17.863 0.212 1.00 79.69 298 GLY A CA 1
ATOM 2413 C C . GLY A 1 298 ? 10.186 -17.163 0.073 1.00 79.69 298 GLY A C 1
ATOM 2414 O O . GLY A 1 298 ? 9.675 -17.056 -1.040 1.00 79.69 298 GLY A O 1
ATOM 2415 N N . ALA A 1 299 ? 9.604 -16.688 1.179 1.00 86.44 299 ALA A N 1
ATOM 2416 C CA . ALA A 1 299 ? 8.388 -15.875 1.180 1.00 86.44 299 ALA A CA 1
ATOM 2417 C C . ALA A 1 299 ? 8.710 -14.376 1.232 1.00 86.44 299 ALA A C 1
ATOM 2419 O O . ALA A 1 299 ? 9.788 -13.959 1.666 1.00 86.44 299 ALA A O 1
ATOM 2420 N N . LYS A 1 300 ? 7.742 -13.569 0.792 1.00 89.06 300 LYS A N 1
ATOM 2421 C CA . LYS A 1 300 ? 7.777 -12.110 0.925 1.00 89.06 300 LYS A CA 1
ATOM 2422 C C . LYS A 1 300 ? 7.233 -11.669 2.278 1.00 89.06 300 LYS A C 1
ATOM 2424 O O . LYS A 1 300 ? 6.467 -12.393 2.917 1.00 89.06 300 LYS A O 1
ATOM 2429 N N . PHE A 1 301 ? 7.599 -10.458 2.677 1.00 86.75 301 PHE A N 1
ATOM 2430 C CA . PHE A 1 301 ? 7.192 -9.870 3.946 1.00 86.75 301 PHE A CA 1
ATOM 2431 C C . PHE A 1 301 ? 6.424 -8.560 3.737 1.00 86.75 301 PHE A C 1
ATOM 2433 O O . PHE A 1 301 ? 6.913 -7.653 3.055 1.00 86.75 301 PHE A O 1
ATOM 2440 N N . ALA A 1 302 ? 5.243 -8.451 4.346 1.00 89.12 302 ALA A N 1
ATOM 2441 C CA . ALA A 1 302 ? 4.416 -7.252 4.322 1.00 89.12 302 ALA A CA 1
ATOM 2442 C C . ALA A 1 302 ? 4.212 -6.673 5.729 1.00 89.12 302 ALA A C 1
ATOM 2444 O O . ALA A 1 302 ? 4.006 -7.410 6.695 1.00 89.12 302 ALA A O 1
ATOM 2445 N N . LEU A 1 303 ? 4.251 -5.344 5.824 1.00 85.56 303 LEU A N 1
ATOM 2446 C CA . LEU A 1 303 ? 3.892 -4.602 7.032 1.00 85.56 303 LEU A CA 1
ATOM 2447 C C . LEU A 1 303 ? 2.433 -4.146 6.929 1.00 85.56 303 LEU A C 1
ATOM 2449 O O . LEU A 1 303 ? 2.086 -3.486 5.947 1.00 85.56 303 LEU A O 1
ATOM 2453 N N . ASP A 1 304 ? 1.617 -4.492 7.922 1.00 83.81 304 ASP A N 1
ATOM 2454 C CA . ASP A 1 304 ? 0.171 -4.245 7.929 1.00 83.81 304 ASP A CA 1
ATOM 2455 C C . ASP A 1 304 ? -0.256 -3.077 8.839 1.00 83.81 304 ASP A C 1
ATOM 2457 O O . ASP A 1 304 ? 0.496 -2.691 9.738 1.00 83.81 304 ASP A O 1
ATOM 2461 N N . ASP A 1 305 ? -1.460 -2.530 8.617 1.00 74.50 305 ASP A N 1
ATOM 2462 C CA . ASP A 1 305 ? -2.078 -1.423 9.382 1.00 74.50 305 ASP A CA 1
ATOM 2463 C C . ASP A 1 305 ? -1.273 -0.094 9.414 1.00 74.50 305 ASP A C 1
ATOM 2465 O O . ASP A 1 305 ? -1.410 0.722 10.341 1.00 74.50 305 ASP A O 1
ATOM 2469 N N . PHE A 1 306 ? -0.439 0.179 8.400 1.00 73.94 306 PHE A N 1
ATOM 2470 C CA . PHE A 1 306 ? 0.412 1.373 8.400 1.00 73.94 306 PHE A CA 1
ATOM 2471 C C . PHE A 1 306 ? -0.418 2.664 8.297 1.00 73.94 306 PHE A C 1
ATOM 2473 O O . PHE A 1 306 ? -1.153 2.874 7.328 1.00 73.94 306 PHE A O 1
ATOM 2480 N N . GLY A 1 307 ? -0.255 3.561 9.279 1.00 63.81 307 GLY A N 1
ATOM 2481 C CA . GLY A 1 307 ? -0.950 4.855 9.345 1.00 63.81 307 GLY A CA 1
ATOM 2482 C C . GLY A 1 307 ? -2.072 4.940 10.390 1.00 63.81 307 GLY A C 1
ATOM 2483 O O . GLY A 1 307 ? -2.675 6.006 10.543 1.00 63.81 307 GLY A O 1
ATOM 2484 N N . SER A 1 308 ? -2.327 3.870 11.149 1.00 53.81 308 SER A N 1
ATOM 2485 C CA . SER A 1 308 ? -3.321 3.823 12.231 1.00 53.81 308 SER A CA 1
ATOM 2486 C C . SER A 1 308 ? -2.790 4.419 13.561 1.00 53.81 308 SER A C 1
ATOM 2488 O O . SER A 1 308 ? -2.572 3.736 14.556 1.00 53.81 308 SER A O 1
ATOM 2490 N N . GLY A 1 309 ? -2.586 5.743 13.624 1.00 54.09 309 GLY A N 1
ATOM 2491 C CA . GLY A 1 309 ? -2.178 6.445 14.860 1.00 54.09 309 GLY A CA 1
ATOM 2492 C C . GLY A 1 309 ? -0.661 6.645 15.016 1.00 54.09 309 GLY A C 1
ATOM 2493 O O . GLY A 1 309 ? -0.017 7.069 14.064 1.00 54.09 309 GLY A O 1
ATOM 2494 N N . TYR A 1 310 ? -0.092 6.417 16.215 1.00 39.09 310 TYR A N 1
ATOM 2495 C CA . TYR A 1 310 ? 1.342 6.595 16.566 1.00 39.09 310 TYR A CA 1
ATOM 2496 C C . TYR A 1 310 ? 2.302 5.631 15.813 1.00 39.09 310 TYR A C 1
ATOM 2498 O O . TYR A 1 310 ? 3.323 5.219 16.367 1.00 39.09 310 TYR A O 1
ATOM 2506 N N . SER A 1 311 ? 2.000 5.256 14.567 1.00 51.38 311 SER A N 1
ATOM 2507 C CA . SER A 1 311 ? 2.892 4.482 13.702 1.00 51.38 311 SER A CA 1
ATOM 2508 C C . SER A 1 311 ? 4.170 5.278 13.461 1.00 51.38 311 SER A C 1
ATOM 2510 O O . SER A 1 311 ? 4.162 6.360 12.867 1.00 51.38 311 SER A O 1
ATOM 2512 N N . ASN A 1 312 ? 5.282 4.779 13.991 1.00 52.72 312 ASN A N 1
ATOM 2513 C CA . ASN A 1 312 ? 6.531 5.522 14.026 1.00 52.72 312 ASN A CA 1
ATOM 2514 C C . ASN A 1 312 ? 7.271 5.250 12.712 1.00 52.72 312 ASN A C 1
ATOM 2516 O O . ASN A 1 312 ? 7.640 4.111 12.436 1.00 52.72 312 ASN A O 1
ATOM 2520 N N . HIS A 1 313 ? 7.568 6.288 11.924 1.00 56.88 313 HIS A N 1
ATOM 2521 C CA . HIS A 1 313 ? 8.398 6.202 10.708 1.00 56.88 313 HIS A CA 1
ATOM 2522 C C . HIS A 1 313 ? 9.712 5.408 10.915 1.00 56.88 313 HIS A C 1
ATOM 2524 O O . HIS A 1 313 ? 10.279 4.869 9.969 1.00 56.88 313 HIS A O 1
ATOM 2530 N N . LEU A 1 314 ? 10.168 5.293 12.168 1.00 55.16 314 LEU A N 1
ATOM 2531 C CA . LEU A 1 314 ? 11.286 4.463 12.620 1.00 55.16 314 LEU A CA 1
ATOM 2532 C C . LEU A 1 314 ? 11.125 2.961 12.329 1.00 55.16 314 LEU A C 1
ATOM 2534 O O . LEU A 1 314 ? 12.111 2.330 11.953 1.00 55.16 314 LEU A O 1
ATOM 2538 N N . ALA A 1 315 ? 9.920 2.392 12.452 1.00 54.25 315 ALA A N 1
ATOM 2539 C CA . ALA A 1 315 ? 9.673 0.992 12.099 1.00 54.25 315 ALA A CA 1
ATOM 2540 C C . ALA A 1 315 ? 9.877 0.789 10.592 1.00 54.25 315 ALA A C 1
ATOM 2542 O O . ALA A 1 315 ? 10.623 -0.080 10.155 1.00 54.25 315 ALA A O 1
ATOM 2543 N N . LEU A 1 316 ? 9.323 1.684 9.777 1.00 60.91 316 LEU A N 1
ATOM 2544 C CA . LEU A 1 316 ? 9.500 1.625 8.332 1.00 60.91 316 LEU A CA 1
ATOM 2545 C C . LEU A 1 316 ? 10.973 1.799 7.894 1.00 60.91 316 LEU A C 1
ATOM 2547 O O . LEU A 1 316 ? 11.415 1.179 6.924 1.00 60.91 316 LEU A O 1
ATOM 2551 N N . LEU A 1 317 ? 11.747 2.618 8.613 1.00 59.19 317 LEU A N 1
ATOM 2552 C CA . LEU A 1 317 ? 13.177 2.833 8.358 1.00 59.19 317 LEU A CA 1
ATOM 2553 C C . LEU A 1 317 ? 14.039 1.597 8.649 1.00 59.19 317 LEU A C 1
ATOM 2555 O O . LEU A 1 317 ? 15.037 1.393 7.953 1.00 59.19 317 LEU A O 1
ATOM 2559 N N . ALA A 1 318 ? 13.663 0.793 9.647 1.00 58.62 318 ALA A N 1
ATOM 2560 C CA . ALA A 1 318 ? 14.445 -0.352 10.111 1.00 58.62 318 ALA A CA 1
ATOM 2561 C C . ALA A 1 318 ? 14.142 -1.667 9.371 1.00 58.62 318 ALA A C 1
ATOM 2563 O O . ALA A 1 318 ? 15.008 -2.538 9.337 1.00 58.62 318 ALA A O 1
ATOM 2564 N N . LEU A 1 319 ? 12.937 -1.821 8.807 1.00 62.75 319 LEU A N 1
ATOM 2565 C CA . LEU A 1 319 ? 12.405 -3.134 8.412 1.00 62.75 319 LEU A CA 1
ATOM 2566 C C . LEU A 1 319 ? 12.527 -3.470 6.922 1.00 62.75 319 LEU A C 1
ATOM 2568 O O . LEU A 1 319 ? 12.554 -4.648 6.570 1.00 62.75 319 LEU A O 1
ATOM 2572 N N . GLU A 1 320 ? 12.606 -2.473 6.034 1.00 71.50 320 GLU A N 1
ATOM 2573 C CA . GLU A 1 320 ? 12.683 -2.660 4.568 1.00 71.50 320 GLU A CA 1
ATOM 2574 C C . GLU A 1 320 ? 11.696 -3.720 4.011 1.00 71.50 320 GLU A C 1
ATOM 2576 O O . GLU A 1 320 ? 12.134 -4.679 3.367 1.00 71.50 320 GLU A O 1
ATOM 2581 N N . PRO A 1 321 ? 10.384 -3.644 4.302 1.00 81.19 321 PRO A N 1
ATOM 2582 C CA . PRO A 1 321 ? 9.433 -4.669 3.867 1.00 81.19 321 PRO A CA 1
ATOM 2583 C C . PRO A 1 321 ? 9.304 -4.721 2.333 1.00 81.19 321 PRO A C 1
ATOM 2585 O O . PRO A 1 321 ? 9.546 -3.723 1.650 1.00 81.19 321 PRO A O 1
ATOM 2588 N N . ASP A 1 322 ? 8.878 -5.866 1.782 1.00 85.69 322 ASP A N 1
ATOM 2589 C CA . ASP A 1 322 ? 8.552 -5.973 0.350 1.00 85.69 322 ASP A CA 1
ATOM 2590 C C . ASP A 1 322 ? 7.308 -5.138 0.009 1.00 85.69 322 ASP A C 1
ATOM 2592 O O . ASP A 1 322 ? 7.212 -4.558 -1.078 1.00 85.69 322 ASP A O 1
ATOM 2596 N N . ILE A 1 323 ? 6.337 -5.117 0.930 1.00 90.81 323 ILE A N 1
ATOM 2597 C CA . ILE A 1 323 ? 5.031 -4.475 0.765 1.00 90.81 323 ILE A CA 1
ATOM 2598 C C . ILE A 1 323 ? 4.649 -3.737 2.054 1.00 90.81 323 ILE A C 1
ATOM 2600 O O . ILE A 1 323 ? 4.828 -4.261 3.151 1.00 90.81 323 ILE A O 1
ATOM 2604 N N . ILE A 1 324 ? 4.094 -2.535 1.926 1.00 90.31 324 ILE A N 1
ATOM 2605 C CA . ILE A 1 324 ? 3.429 -1.816 3.020 1.00 90.31 324 ILE A CA 1
ATOM 2606 C C . ILE A 1 324 ? 1.945 -1.748 2.687 1.00 90.31 324 ILE A C 1
ATOM 2608 O O . ILE A 1 324 ? 1.581 -1.278 1.603 1.00 90.31 324 ILE A O 1
ATOM 2612 N N . LYS A 1 325 ? 1.105 -2.200 3.615 1.00 92.56 325 LYS A N 1
ATOM 2613 C CA . LYS A 1 325 ? -0.348 -2.100 3.522 1.00 92.56 325 LYS A CA 1
ATOM 2614 C C . LYS A 1 325 ? -0.793 -0.849 4.276 1.00 92.56 325 LYS A C 1
ATOM 2616 O O . LYS A 1 325 ? -0.433 -0.641 5.433 1.00 92.56 325 LYS A O 1
ATOM 2621 N N . ILE A 1 326 ? -1.489 0.029 3.566 1.00 92.06 326 ILE A N 1
ATOM 2622 C CA . ILE A 1 326 ? -1.968 1.309 4.077 1.00 92.06 326 ILE A CA 1
ATOM 2623 C C . ILE A 1 326 ? -3.353 1.103 4.657 1.00 92.06 326 ILE A C 1
ATOM 2625 O O . ILE A 1 326 ? -4.268 0.731 3.918 1.00 92.06 326 ILE A O 1
ATOM 2629 N N . ASP A 1 327 ? -3.488 1.411 5.946 1.00 90.06 327 ASP A N 1
ATOM 2630 C CA . ASP A 1 327 ? -4.732 1.214 6.677 1.00 90.06 327 ASP A CA 1
ATOM 2631 C C . ASP A 1 327 ? -5.904 1.975 6.039 1.00 90.06 327 ASP A C 1
ATOM 2633 O O . ASP A 1 327 ? -5.783 3.098 5.520 1.00 90.06 327 ASP A O 1
ATOM 2637 N N . ARG A 1 328 ? -7.085 1.364 6.143 1.00 90.81 328 ARG A N 1
ATOM 2638 C CA . ARG A 1 328 ? -8.331 1.897 5.595 1.00 90.81 328 ARG A CA 1
ATOM 2639 C C . ARG A 1 328 ? -8.655 3.303 6.100 1.00 90.81 328 ARG A C 1
ATOM 2641 O O . ARG A 1 328 ? -9.258 4.065 5.345 1.00 90.81 328 ARG A O 1
ATOM 2648 N N . GLU A 1 329 ? -8.302 3.690 7.328 1.00 89.94 329 GLU A N 1
ATOM 2649 C CA . GLU A 1 329 ? -8.601 5.042 7.825 1.00 89.94 329 GLU A CA 1
ATOM 2650 C C . GLU A 1 329 ? -7.885 6.132 7.011 1.00 89.94 329 GLU A C 1
ATOM 2652 O O . GLU A 1 329 ? -8.453 7.215 6.805 1.00 89.94 329 GLU A O 1
ATOM 2657 N N . LEU A 1 330 ? -6.692 5.851 6.467 1.00 89.62 330 LEU A N 1
ATOM 2658 C CA . LEU A 1 330 ? -5.999 6.773 5.562 1.00 89.62 330 LEU A CA 1
ATOM 2659 C C . LEU A 1 330 ? -6.610 6.766 4.151 1.00 89.62 330 LEU A C 1
ATOM 2661 O O . LEU A 1 330 ? -6.677 7.813 3.509 1.00 89.62 330 LEU A O 1
ATOM 2665 N N . ILE A 1 331 ? -7.105 5.622 3.678 1.00 95.06 331 ILE A N 1
ATOM 2666 C CA . ILE A 1 331 ? -7.702 5.490 2.337 1.00 95.06 331 ILE A CA 1
ATOM 2667 C C . ILE A 1 331 ? -9.119 6.069 2.264 1.00 95.06 331 ILE A C 1
ATOM 2669 O O . ILE A 1 331 ? -9.527 6.632 1.247 1.00 95.06 331 ILE A O 1
ATOM 2673 N N . ARG A 1 332 ? -9.880 5.969 3.352 1.00 94.44 332 ARG A N 1
ATOM 2674 C CA . ARG A 1 332 ? -11.283 6.371 3.393 1.00 94.44 332 ARG A CA 1
ATOM 2675 C C . ARG A 1 332 ? -11.456 7.861 3.087 1.00 94.44 332 ARG A C 1
ATOM 2677 O O . ARG A 1 332 ? -10.933 8.711 3.822 1.00 94.44 332 ARG A O 1
ATOM 2684 N N . LYS A 1 333 ? -12.269 8.172 2.070 1.00 93.50 333 LYS A N 1
ATOM 2685 C CA . LYS A 1 333 ? -12.521 9.534 1.545 1.00 93.50 333 LYS A CA 1
ATOM 2686 C C . LYS A 1 333 ? -11.261 10.273 1.076 1.00 93.50 333 LYS A C 1
ATOM 2688 O O . LYS A 1 333 ? -11.200 11.502 1.150 1.00 93.50 333 LYS A O 1
ATOM 2693 N N . ILE A 1 334 ? -10.229 9.547 0.647 1.00 90.12 334 ILE A N 1
ATOM 2694 C CA . ILE A 1 334 ? -8.979 10.169 0.192 1.00 90.12 334 ILE A CA 1
ATOM 2695 C C . ILE A 1 334 ? -9.177 11.045 -1.050 1.00 90.12 334 ILE A C 1
ATOM 2697 O O . ILE A 1 334 ? -8.414 11.977 -1.263 1.00 90.12 334 ILE A O 1
ATOM 2701 N N . ASP A 1 335 ? -10.211 10.804 -1.850 1.00 90.69 335 ASP A N 1
ATOM 2702 C CA . ASP A 1 335 ? -10.572 11.603 -3.021 1.00 90.69 335 ASP A CA 1
ATOM 2703 C C . ASP A 1 335 ? -10.950 13.057 -2.691 1.00 90.69 335 ASP A C 1
ATOM 2705 O O . ASP A 1 335 ? -10.652 13.947 -3.490 1.00 90.69 335 ASP A O 1
ATOM 2709 N N . ASP A 1 336 ? -11.486 13.305 -1.492 1.00 87.56 336 ASP A N 1
ATOM 2710 C CA . ASP A 1 336 ? -11.925 14.631 -1.031 1.00 87.56 336 ASP A CA 1
ATOM 2711 C C . ASP A 1 336 ? -10.988 15.276 0.016 1.00 87.56 336 ASP A C 1
ATOM 2713 O O . ASP A 1 336 ? -11.197 16.426 0.415 1.00 87.56 336 ASP A O 1
ATOM 2717 N N . ASP A 1 337 ? -9.946 14.573 0.476 1.00 78.00 337 ASP A N 1
ATOM 2718 C CA . ASP A 1 337 ? -9.045 15.038 1.541 1.00 78.00 337 ASP A CA 1
ATOM 2719 C C . ASP A 1 337 ? -7.595 15.201 1.053 1.00 78.00 337 ASP A C 1
ATOM 2721 O O . ASP A 1 337 ? -6.790 14.267 1.041 1.00 78.00 337 ASP A O 1
ATOM 2725 N N . LEU A 1 338 ? -7.230 16.441 0.711 1.00 71.06 338 LEU A N 1
ATOM 2726 C CA . LEU A 1 338 ? -5.884 16.796 0.242 1.00 71.06 338 LEU A CA 1
ATOM 2727 C C . LEU A 1 338 ? -4.771 16.501 1.262 1.00 71.06 338 LEU A C 1
ATOM 2729 O O . LEU A 1 338 ? -3.621 16.316 0.869 1.00 71.06 338 LEU A O 1
ATOM 2733 N N . ARG A 1 339 ? -5.074 16.479 2.568 1.00 72.19 339 ARG A N 1
ATOM 2734 C CA . ARG A 1 339 ? -4.061 16.192 3.597 1.00 72.19 339 ARG A CA 1
ATOM 2735 C C . ARG A 1 339 ? -3.701 14.713 3.569 1.00 72.19 339 ARG A C 1
ATOM 2737 O O . ARG A 1 339 ? -2.518 14.382 3.586 1.00 72.19 339 ARG A O 1
ATOM 2744 N N . LYS A 1 340 ? -4.715 13.847 3.462 1.00 82.00 340 LYS A N 1
ATOM 2745 C CA . LYS A 1 340 ? -4.525 12.400 3.282 1.00 82.00 340 LYS A CA 1
ATOM 2746 C C . LYS A 1 340 ? -3.809 12.088 1.972 1.00 82.00 340 LYS A C 1
ATOM 2748 O O . LYS A 1 340 ? -2.906 11.256 1.971 1.00 82.00 340 LYS A O 1
ATOM 2753 N N . GLN A 1 341 ? -4.150 12.797 0.891 1.00 81.69 341 GLN A N 1
ATOM 2754 C CA . GLN A 1 341 ? -3.455 12.652 -0.391 1.00 81.69 341 GLN A CA 1
ATOM 2755 C C . GLN A 1 341 ? -1.960 12.961 -0.263 1.00 81.69 341 GLN A C 1
ATOM 2757 O O . GLN A 1 341 ? -1.142 12.114 -0.602 1.00 81.69 341 GLN A O 1
ATOM 2762 N N . HIS A 1 342 ? -1.595 14.122 0.292 1.00 70.31 342 HIS A N 1
ATOM 2763 C CA . HIS A 1 342 ? -0.185 14.476 0.490 1.00 70.31 342 HIS A CA 1
ATOM 2764 C C . HIS A 1 342 ? 0.552 13.473 1.390 1.00 70.31 342 HIS A C 1
ATOM 2766 O O . HIS A 1 342 ? 1.665 13.068 1.074 1.00 70.31 342 HIS A O 1
ATOM 2772 N N . MET A 1 343 ? -0.072 13.036 2.490 1.00 76.94 343 MET A N 1
ATOM 2773 C CA . MET A 1 343 ? 0.534 12.044 3.382 1.00 76.94 343 MET A CA 1
ATOM 2774 C C . MET A 1 343 ? 0.814 10.724 2.653 1.00 76.94 343 MET A C 1
ATOM 2776 O O . MET A 1 343 ? 1.891 10.151 2.800 1.00 76.94 343 MET A O 1
ATOM 2780 N N . LEU A 1 344 ? -0.129 10.248 1.838 1.00 83.38 344 LEU A N 1
ATOM 2781 C CA . LEU A 1 344 ? 0.063 9.032 1.055 1.00 83.38 344 LEU A CA 1
ATOM 2782 C C . LEU A 1 344 ? 1.085 9.225 -0.082 1.00 83.38 344 LEU A C 1
ATOM 2784 O O . LEU A 1 344 ? 1.852 8.306 -0.348 1.00 83.38 344 LEU A O 1
ATOM 2788 N N . GLU A 1 345 ? 1.165 10.398 -0.717 1.00 78.12 345 GLU A N 1
ATOM 2789 C CA . GLU A 1 345 ? 2.222 10.719 -1.696 1.00 78.12 345 GLU A CA 1
ATOM 2790 C C . GLU A 1 345 ? 3.626 10.637 -1.082 1.00 78.12 345 GLU A C 1
ATOM 2792 O O . GLU A 1 345 ? 4.535 10.075 -1.704 1.00 78.12 345 GLU A O 1
ATOM 2797 N N . ASP A 1 346 ? 3.798 11.145 0.141 1.00 74.12 346 ASP A N 1
ATOM 2798 C CA . ASP A 1 346 ? 5.065 11.061 0.875 1.00 74.12 346 ASP A CA 1
ATOM 2799 C C . ASP A 1 346 ? 5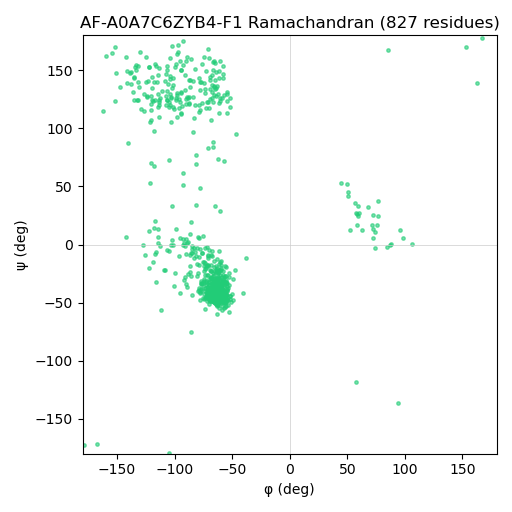.428 9.593 1.166 1.00 74.12 346 ASP A C 1
ATOM 2801 O O . ASP A 1 346 ? 6.569 9.173 0.948 1.00 74.12 346 ASP A O 1
ATOM 2805 N N . ILE A 1 347 ? 4.443 8.778 1.568 1.00 79.75 347 ILE A N 1
ATOM 2806 C CA . ILE A 1 347 ? 4.625 7.336 1.803 1.00 79.75 347 ILE A CA 1
ATOM 2807 C C . ILE A 1 347 ? 4.993 6.603 0.507 1.00 79.75 347 ILE A C 1
ATOM 2809 O O . ILE A 1 347 ? 5.942 5.820 0.502 1.00 79.75 347 ILE A O 1
ATOM 2813 N N . ILE A 1 348 ? 4.290 6.869 -0.600 1.00 79.69 348 ILE A N 1
ATOM 2814 C CA . ILE A 1 348 ? 4.580 6.274 -1.916 1.00 79.69 348 ILE A CA 1
ATOM 2815 C C . ILE A 1 348 ? 5.993 6.643 -2.365 1.00 79.69 348 ILE A C 1
ATOM 2817 O O . ILE A 1 348 ? 6.737 5.783 -2.839 1.00 79.69 348 ILE A O 1
ATOM 2821 N N . SER A 1 349 ? 6.376 7.911 -2.216 1.00 70.56 349 SER A N 1
ATOM 2822 C CA . SER A 1 349 ? 7.697 8.401 -2.616 1.00 70.56 349 SER A CA 1
ATOM 2823 C C . SER A 1 349 ? 8.805 7.721 -1.815 1.00 70.56 349 SER A C 1
ATOM 2825 O O . SER A 1 349 ? 9.779 7.231 -2.391 1.00 70.56 349 SER A O 1
ATOM 2827 N N . TYR A 1 350 ? 8.621 7.616 -0.498 1.00 72.44 350 TYR A N 1
ATOM 2828 C CA . TYR A 1 350 ? 9.541 6.899 0.376 1.00 72.44 350 TYR A CA 1
ATOM 2829 C C . TYR A 1 350 ? 9.626 5.402 0.025 1.00 72.44 350 TYR A C 1
ATOM 2831 O O . TYR A 1 350 ? 10.725 4.856 -0.094 1.00 72.44 350 TYR A O 1
ATOM 2839 N N . ALA A 1 351 ? 8.483 4.738 -0.175 1.00 75.50 351 ALA A N 1
ATOM 2840 C CA . ALA A 1 351 ? 8.425 3.315 -0.499 1.00 75.50 351 ALA A CA 1
ATOM 2841 C C . ALA A 1 351 ? 9.151 3.013 -1.819 1.00 75.50 351 ALA A C 1
ATOM 2843 O O . ALA A 1 351 ? 9.995 2.117 -1.867 1.00 75.50 351 ALA A O 1
ATOM 2844 N N . ARG A 1 352 ? 8.919 3.835 -2.854 1.00 71.50 352 ARG A N 1
ATOM 2845 C CA . ARG A 1 352 ? 9.609 3.729 -4.149 1.00 71.50 352 ARG A CA 1
ATOM 2846 C C . ARG A 1 352 ? 11.122 3.842 -4.011 1.00 71.50 352 ARG A C 1
ATOM 2848 O O . ARG A 1 352 ? 11.827 3.001 -4.560 1.00 71.50 352 ARG A O 1
ATOM 2855 N N . TYR A 1 353 ? 11.615 4.822 -3.250 1.00 66.75 353 TYR A N 1
ATOM 2856 C CA . TYR A 1 353 ? 13.054 4.997 -3.013 1.00 66.75 353 TYR A CA 1
ATOM 2857 C C . TYR A 1 353 ? 13.708 3.750 -2.390 1.00 66.75 353 TYR A C 1
ATOM 2859 O O . TYR A 1 353 ? 14.863 3.437 -2.671 1.00 66.75 353 TYR A O 1
ATOM 2867 N N . ARG A 1 354 ? 12.964 3.001 -1.566 1.00 67.38 354 ARG A N 1
ATOM 2868 C CA . ARG A 1 354 ? 13.441 1.771 -0.913 1.00 67.38 354 ARG A CA 1
ATOM 2869 C C . ARG A 1 354 ? 13.142 0.488 -1.694 1.00 67.38 354 ARG A C 1
ATOM 2871 O O . ARG A 1 354 ? 13.520 -0.584 -1.236 1.00 67.38 354 ARG A O 1
ATOM 2878 N N . GLY A 1 355 ? 12.495 0.576 -2.859 1.00 70.12 355 GLY A N 1
ATOM 2879 C CA . GLY A 1 355 ? 12.062 -0.594 -3.632 1.00 70.12 355 GLY A CA 1
ATOM 2880 C C . GLY A 1 355 ? 10.875 -1.350 -3.016 1.00 70.12 355 GLY A C 1
ATOM 2881 O O . GLY A 1 355 ? 10.574 -2.467 -3.435 1.00 70.12 355 GLY A O 1
ATOM 2882 N N . THR A 1 356 ? 10.192 -0.750 -2.042 1.00 83.75 356 THR A N 1
ATOM 2883 C CA . THR A 1 356 ? 9.003 -1.296 -1.382 1.00 83.75 356 THR A CA 1
ATOM 2884 C C . THR A 1 356 ? 7.742 -0.928 -2.163 1.00 83.75 356 THR A C 1
ATOM 2886 O O . THR A 1 356 ? 7.616 0.186 -2.674 1.00 83.75 356 THR A O 1
ATOM 2889 N N . ARG A 1 357 ? 6.782 -1.855 -2.249 1.00 89.19 357 ARG A N 1
ATOM 2890 C CA . ARG A 1 357 ? 5.488 -1.625 -2.914 1.00 89.19 357 ARG A CA 1
ATOM 2891 C C . ARG A 1 357 ? 4.417 -1.178 -1.924 1.00 89.19 357 ARG A C 1
ATOM 2893 O O . ARG A 1 357 ? 4.433 -1.592 -0.767 1.00 89.19 357 ARG A O 1
ATOM 2900 N N . VAL A 1 358 ? 3.460 -0.380 -2.390 1.00 93.12 358 VAL A N 1
ATOM 2901 C CA . VAL A 1 358 ? 2.344 0.114 -1.567 1.00 93.12 358 VAL A CA 1
ATOM 2902 C C . VAL A 1 358 ? 1.040 -0.576 -1.958 1.00 93.12 358 VAL A C 1
ATOM 2904 O O . VAL A 1 358 ? 0.654 -0.576 -3.129 1.00 93.12 358 VAL A O 1
ATOM 2907 N N . LEU A 1 359 ? 0.345 -1.133 -0.966 1.00 96.50 359 LEU A N 1
ATOM 2908 C CA . LEU A 1 359 ? -0.984 -1.723 -1.094 1.00 96.50 359 LEU A CA 1
ATOM 2909 C C . LEU A 1 359 ? -1.984 -0.873 -0.303 1.00 96.50 359 LEU A C 1
ATOM 2911 O O . LEU A 1 359 ? -1.834 -0.706 0.898 1.00 96.50 359 LEU A O 1
ATOM 2915 N N . ALA A 1 360 ? -2.998 -0.320 -0.964 1.00 96.62 360 ALA A N 1
ATOM 2916 C CA . ALA A 1 360 ? -4.061 0.436 -0.301 1.00 96.62 360 ALA A CA 1
ATOM 2917 C C . ALA A 1 360 ? -5.222 -0.473 0.116 1.00 96.62 360 ALA A C 1
ATOM 2919 O O . ALA A 1 360 ? -5.805 -1.156 -0.735 1.00 96.62 360 ALA A O 1
ATOM 2920 N N . GLU A 1 361 ? -5.582 -0.445 1.398 1.00 95.06 361 GLU A N 1
ATOM 2921 C CA . GLU A 1 361 ? -6.664 -1.258 1.943 1.00 95.06 361 GLU A CA 1
ATOM 2922 C C . GLU A 1 361 ? -7.984 -0.506 2.085 1.00 95.06 361 GLU A C 1
ATOM 2924 O O . GLU A 1 361 ? -8.045 0.714 2.227 1.00 95.06 361 GLU A O 1
ATOM 2929 N N . GLY A 1 362 ? -9.082 -1.260 2.084 1.00 95.31 362 GLY A N 1
ATOM 2930 C CA . GLY A 1 362 ? -10.405 -0.712 2.348 1.00 95.31 362 GLY A CA 1
ATOM 2931 C C . GLY A 1 362 ? -10.925 0.231 1.264 1.00 95.31 362 GLY A C 1
ATOM 2932 O O . GLY A 1 362 ? -11.682 1.145 1.576 1.00 95.31 362 GLY A O 1
ATOM 2933 N N . VAL A 1 363 ? -10.565 0.002 -0.004 1.00 97.50 363 VAL A N 1
ATOM 2934 C CA . VAL A 1 363 ? -11.126 0.754 -1.140 1.00 97.50 363 VAL A CA 1
ATOM 2935 C C . VAL A 1 363 ? -12.609 0.406 -1.321 1.00 97.50 363 VAL A C 1
ATOM 2937 O O . VAL A 1 363 ? -12.964 -0.693 -1.769 1.00 97.50 363 VAL A O 1
ATOM 2940 N N . GLU A 1 364 ? -13.496 1.334 -0.967 1.00 97.00 364 GLU A N 1
ATOM 2941 C CA . GLU A 1 364 ? -14.947 1.110 -0.933 1.00 97.00 364 GLU A CA 1
ATOM 2942 C C . GLU A 1 364 ? -15.685 1.834 -2.068 1.00 97.00 364 GLU A C 1
ATOM 2944 O O . GLU A 1 364 ? -16.773 1.403 -2.468 1.00 97.00 364 GLU A O 1
ATOM 2949 N N . THR A 1 365 ? -15.088 2.884 -2.637 1.00 96.81 365 THR A N 1
ATOM 2950 C CA . THR A 1 365 ? -15.720 3.729 -3.659 1.00 96.81 365 THR A CA 1
ATOM 2951 C C . THR A 1 365 ? -14.898 3.854 -4.944 1.00 96.81 365 THR A C 1
ATOM 2953 O O . THR A 1 365 ? -13.691 3.617 -4.984 1.00 96.81 365 THR A O 1
ATOM 2956 N N . GLN A 1 366 ? -15.570 4.273 -6.022 1.00 95.50 366 GLN A N 1
ATOM 2957 C CA . GLN A 1 366 ? -14.906 4.622 -7.277 1.00 95.50 366 GLN A CA 1
ATOM 2958 C C . GLN A 1 366 ? -13.942 5.801 -7.092 1.00 95.50 366 GLN A C 1
ATOM 2960 O O . GLN A 1 366 ? -12.832 5.737 -7.605 1.00 95.50 366 GLN A O 1
ATOM 2965 N N . GLY A 1 367 ? -14.350 6.852 -6.370 1.00 92.31 367 GLY A N 1
ATOM 2966 C CA . GLY A 1 367 ? -13.535 8.054 -6.163 1.00 92.31 367 GLY A CA 1
ATOM 2967 C C . GLY A 1 367 ? -12.189 7.734 -5.515 1.00 92.31 367 GLY A C 1
ATOM 2968 O O . GLY A 1 367 ? -11.147 8.117 -6.049 1.00 92.31 367 GLY A O 1
ATOM 2969 N N . GLU A 1 368 ? -12.207 6.928 -4.449 1.00 96.38 368 GLU A N 1
ATOM 2970 C CA . GLU A 1 368 ? -11.000 6.417 -3.788 1.00 96.38 368 GLU A CA 1
ATOM 2971 C C . GLU A 1 368 ? -10.109 5.644 -4.774 1.00 96.38 368 GLU A C 1
ATOM 2973 O O . GLU A 1 368 ? -8.926 5.955 -4.896 1.00 96.38 368 GLU A O 1
ATOM 2978 N N . LEU A 1 369 ? -10.663 4.698 -5.548 1.00 96.19 369 LEU A N 1
ATOM 2979 C CA . LEU A 1 369 ? -9.887 3.937 -6.538 1.00 96.19 369 LEU A CA 1
ATOM 2980 C C . LEU A 1 369 ? -9.217 4.853 -7.575 1.00 96.19 369 LEU A C 1
ATOM 2982 O O . LEU A 1 369 ? -8.042 4.670 -7.900 1.00 96.19 369 LEU A O 1
ATOM 2986 N N . GLU A 1 370 ? -9.953 5.830 -8.109 1.00 90.44 370 GLU A N 1
ATOM 2987 C CA . GLU A 1 370 ? -9.418 6.764 -9.100 1.00 90.44 370 GLU A CA 1
ATOM 2988 C C . GLU A 1 370 ? -8.304 7.642 -8.523 1.00 90.44 370 GLU A C 1
ATOM 2990 O O . GLU A 1 370 ? -7.303 7.882 -9.204 1.00 90.44 370 GLU A O 1
ATOM 2995 N N . ALA A 1 371 ? -8.462 8.117 -7.282 1.00 85.88 371 ALA A N 1
ATOM 2996 C CA . ALA A 1 371 ? -7.434 8.881 -6.583 1.00 85.88 371 ALA A CA 1
ATOM 2997 C C . ALA A 1 371 ? -6.153 8.050 -6.417 1.00 85.88 371 ALA A C 1
ATOM 2999 O O . ALA A 1 371 ? -5.086 8.489 -6.846 1.00 85.88 371 ALA A O 1
ATOM 3000 N N . LEU A 1 372 ? -6.268 6.813 -5.926 1.00 93.50 372 LEU A N 1
ATOM 3001 C CA . LEU A 1 372 ? -5.128 5.908 -5.738 1.00 93.50 372 LEU A CA 1
ATOM 3002 C C . LEU A 1 372 ? -4.414 5.574 -7.057 1.00 93.50 372 LEU A C 1
ATOM 3004 O O . LEU A 1 372 ? -3.181 5.565 -7.104 1.00 93.50 372 LEU A O 1
ATOM 3008 N N . CYS A 1 373 ? -5.168 5.370 -8.147 1.00 85.75 373 CYS A N 1
ATOM 3009 C CA . CYS A 1 373 ? -4.592 5.179 -9.483 1.00 85.75 373 CYS A CA 1
ATOM 3010 C C . CYS A 1 373 ? -3.776 6.404 -9.925 1.00 85.75 373 CYS A C 1
ATOM 3012 O O . CYS A 1 373 ? -2.668 6.254 -10.436 1.00 85.75 373 CYS A O 1
ATOM 3014 N N . ARG A 1 374 ? -4.308 7.620 -9.722 1.00 77.00 374 ARG A N 1
ATOM 3015 C CA . ARG A 1 374 ? -3.629 8.876 -10.093 1.00 77.00 374 ARG A CA 1
ATOM 3016 C C . ARG A 1 374 ? -2.361 9.121 -9.275 1.00 77.00 374 ARG A C 1
ATOM 3018 O O . ARG A 1 374 ? -1.372 9.591 -9.826 1.00 77.00 374 ARG A O 1
ATOM 3025 N N . MET A 1 375 ? -2.378 8.764 -7.994 1.00 77.56 375 MET A N 1
ATOM 3026 C CA . MET A 1 375 ? -1.229 8.893 -7.088 1.00 77.56 375 MET A CA 1
ATOM 3027 C C . MET A 1 375 ? -0.144 7.834 -7.356 1.00 77.56 375 MET A C 1
ATOM 3029 O O . MET A 1 375 ? 1.003 7.976 -6.931 1.00 77.56 375 MET A O 1
ATOM 3033 N N . GLY A 1 376 ? -0.478 6.779 -8.108 1.00 81.06 376 GLY A N 1
ATOM 3034 C CA . GLY A 1 376 ? 0.453 5.724 -8.498 1.00 81.06 376 GLY A CA 1
ATOM 3035 C C . GLY A 1 376 ? 0.758 4.735 -7.373 1.00 81.06 376 GLY A C 1
ATOM 3036 O O . GLY A 1 376 ? 1.903 4.290 -7.253 1.00 81.06 376 GLY A O 1
ATOM 3037 N N . VAL A 1 377 ? -0.251 4.413 -6.560 1.00 89.88 377 VAL A N 1
ATOM 3038 C CA . VAL A 1 377 ? -0.231 3.259 -5.646 1.00 89.88 377 VAL A CA 1
ATOM 3039 C C . VAL A 1 377 ? -0.088 1.968 -6.467 1.00 89.88 377 VAL A C 1
ATOM 3041 O O . VAL A 1 377 ? -0.634 1.880 -7.566 1.00 89.88 377 VAL A O 1
ATOM 3044 N N . ASP A 1 378 ? 0.655 0.969 -5.975 1.00 90.44 378 ASP A N 1
ATOM 3045 C CA . ASP A 1 378 ? 0.934 -0.253 -6.745 1.00 90.44 378 ASP A CA 1
ATOM 3046 C C . ASP A 1 378 ? -0.259 -1.223 -6.755 1.00 90.44 378 ASP A C 1
ATOM 3048 O O . ASP A 1 378 ? -0.658 -1.719 -7.817 1.00 90.44 378 ASP A O 1
ATOM 3052 N N . TYR A 1 379 ? -0.836 -1.478 -5.576 1.00 97.25 379 TYR A N 1
ATOM 3053 C CA . TYR A 1 379 ? -1.895 -2.466 -5.372 1.00 97.25 379 TYR A CA 1
ATOM 3054 C C . TYR A 1 379 ? -3.068 -1.894 -4.576 1.00 97.25 379 TYR A C 1
ATOM 3056 O O . TYR A 1 379 ? -2.903 -0.990 -3.760 1.00 97.25 379 TYR A O 1
ATOM 3064 N N . ALA A 1 380 ? -4.259 -2.447 -4.784 1.00 97.50 380 ALA A N 1
ATOM 3065 C CA . ALA A 1 380 ? -5.437 -2.094 -4.004 1.00 97.50 380 ALA A CA 1
ATOM 3066 C C . ALA A 1 380 ? -6.272 -3.311 -3.628 1.00 97.50 380 ALA A C 1
ATOM 3068 O O . ALA A 1 380 ? -6.407 -4.269 -4.397 1.00 97.50 380 ALA A O 1
ATOM 3069 N N . GLN A 1 381 ? -6.908 -3.204 -2.469 1.00 97.44 381 GLN A N 1
ATOM 3070 C CA . GLN A 1 381 ? -7.855 -4.174 -1.956 1.00 97.44 381 GLN A CA 1
ATOM 3071 C C . GLN A 1 381 ? -9.013 -3.461 -1.259 1.00 97.44 381 GLN A C 1
ATOM 3073 O O . GLN A 1 381 ? -8.834 -2.492 -0.526 1.00 97.44 381 GLN A O 1
ATOM 3078 N N . GLY A 1 382 ? -10.232 -3.941 -1.476 1.00 96.56 382 GLY A N 1
ATOM 3079 C CA . GLY A 1 382 ? -11.416 -3.406 -0.823 1.00 96.56 382 GLY A CA 1
ATOM 3080 C C . GLY A 1 382 ? -12.696 -3.908 -1.468 1.00 96.56 382 GLY A C 1
ATOM 3081 O O . GLY A 1 382 ? -12.676 -4.642 -2.453 1.00 96.56 382 GLY A O 1
ATOM 3082 N N . TYR A 1 383 ? -13.846 -3.524 -0.923 1.00 97.19 383 TYR A N 1
ATOM 3083 C CA . TYR A 1 383 ? -15.133 -3.998 -1.439 1.00 97.19 383 TYR A CA 1
ATOM 3084 C C . TYR A 1 383 ? -15.431 -3.536 -2.865 1.00 97.19 383 TYR A C 1
ATOM 3086 O O . TYR A 1 383 ? -16.232 -4.187 -3.539 1.00 97.19 383 TYR A O 1
ATOM 3094 N N . PHE A 1 384 ? -14.801 -2.452 -3.323 1.00 96.81 384 PHE A N 1
ATOM 3095 C CA . PHE A 1 384 ? -14.922 -1.989 -4.700 1.00 96.81 384 PHE A CA 1
ATOM 3096 C C . PHE A 1 384 ? -14.077 -2.818 -5.680 1.00 96.81 384 PHE A C 1
ATOM 3098 O O . PHE A 1 384 ? -14.495 -3.015 -6.819 1.00 96.81 384 PHE A O 1
ATOM 3105 N N . THR A 1 385 ? -12.914 -3.327 -5.251 1.00 95.44 385 THR A N 1
ATOM 3106 C CA . THR A 1 385 ? -12.041 -4.176 -6.084 1.00 95.44 385 THR A CA 1
ATOM 3107 C C . THR A 1 385 ? -12.437 -5.649 -6.034 1.00 95.44 385 THR A C 1
ATOM 3109 O O . THR A 1 385 ? -12.213 -6.368 -7.001 1.00 95.44 385 THR A O 1
ATOM 3112 N N . GLY A 1 386 ? -13.059 -6.099 -4.945 1.00 96.19 386 GLY A N 1
ATOM 3113 C CA . GLY A 1 386 ? -13.634 -7.432 -4.802 1.00 96.19 386 GLY A CA 1
ATOM 3114 C C . GLY A 1 386 ? -13.876 -7.783 -3.335 1.00 96.19 386 GLY A C 1
ATOM 3115 O O . GLY A 1 386 ? -13.070 -7.480 -2.455 1.00 96.19 386 GLY A O 1
ATOM 3116 N N . ARG A 1 387 ? -15.016 -8.412 -3.042 1.00 96.19 387 ARG A N 1
ATOM 3117 C CA . ARG A 1 387 ? -15.366 -8.805 -1.669 1.00 96.19 387 ARG A CA 1
ATOM 3118 C C . ARG A 1 387 ? -14.696 -10.127 -1.275 1.00 96.19 387 ARG A C 1
ATOM 3120 O O . ARG A 1 387 ? -14.520 -10.978 -2.146 1.00 96.19 387 ARG A O 1
ATOM 3127 N N . PRO A 1 388 ? -14.407 -10.340 0.024 1.00 96.12 388 PRO A N 1
ATOM 3128 C CA . PRO A 1 388 ? -13.981 -11.644 0.516 1.00 96.12 388 PRO A CA 1
ATOM 3129 C C . PRO A 1 388 ? -14.990 -12.737 0.146 1.00 96.12 388 PRO A C 1
ATOM 3131 O O . PRO A 1 388 ? -16.193 -12.576 0.370 1.00 96.12 388 PRO A O 1
ATOM 3134 N N . SER A 1 389 ? -14.504 -13.851 -0.399 1.00 95.50 389 SER A N 1
ATOM 3135 C CA . SER A 1 389 ? -15.338 -14.952 -0.881 1.00 95.50 389 SER A CA 1
ATOM 3136 C C . SER A 1 389 ? -14.754 -16.312 -0.521 1.00 95.50 389 SER A C 1
ATOM 3138 O O . SER A 1 389 ? -13.542 -16.514 -0.504 1.00 95.50 389 SER A O 1
ATOM 3140 N N . ALA A 1 390 ? -15.629 -17.287 -0.277 1.00 92.81 390 ALA A N 1
ATOM 3141 C CA . ALA A 1 390 ? -15.231 -18.676 -0.082 1.00 92.81 390 ALA A CA 1
ATOM 3142 C C . ALA A 1 390 ? -14.732 -19.336 -1.376 1.00 92.81 390 ALA A C 1
ATOM 3144 O O . ALA A 1 390 ? -14.274 -20.466 -1.314 1.00 92.81 390 ALA A O 1
ATOM 3145 N N . VAL A 1 391 ? -14.785 -18.672 -2.535 1.00 91.31 391 VAL A N 1
ATOM 3146 C CA . VAL A 1 391 ? -14.232 -19.132 -3.824 1.00 91.31 391 VAL A CA 1
ATOM 3147 C C . VAL A 1 391 ? -13.245 -18.073 -4.325 1.00 91.31 391 VAL A C 1
ATOM 3149 O O . VAL A 1 391 ? -13.522 -16.888 -4.167 1.00 91.31 391 VAL A O 1
ATOM 3152 N N . LEU A 1 392 ? -12.113 -18.477 -4.915 1.00 92.94 392 LEU A N 1
ATOM 3153 C CA . LEU A 1 392 ? -11.187 -17.525 -5.547 1.00 92.94 392 LEU A CA 1
ATOM 3154 C C . LEU A 1 392 ? -11.875 -16.883 -6.753 1.00 92.94 392 LEU A C 1
ATOM 3156 O O . LEU A 1 392 ? -12.445 -17.585 -7.589 1.00 92.94 392 LEU A O 1
ATOM 3160 N N . GLN A 1 393 ? -11.859 -15.557 -6.813 1.00 92.88 393 GLN A N 1
ATOM 3161 C CA . GLN A 1 393 ? -12.560 -14.780 -7.830 1.00 92.88 393 GLN A CA 1
ATOM 3162 C C . GLN A 1 393 ? -11.653 -13.678 -8.358 1.00 92.88 393 GLN A C 1
ATOM 3164 O O . GLN A 1 393 ? -10.892 -13.077 -7.604 1.00 92.88 393 GLN A O 1
ATOM 3169 N N . ASP A 1 394 ? -11.765 -13.400 -9.652 1.00 94.75 394 ASP A N 1
ATOM 3170 C CA . ASP A 1 394 ? -11.065 -12.276 -10.266 1.00 94.75 394 ASP A CA 1
ATOM 3171 C C . ASP A 1 394 ? -11.596 -10.934 -9.712 1.00 94.75 394 ASP A C 1
ATOM 3173 O O . ASP A 1 394 ? -12.725 -10.880 -9.206 1.00 94.75 394 ASP A O 1
ATOM 3177 N N . PRO A 1 395 ? -10.816 -9.839 -9.802 1.00 95.75 395 PRO A N 1
ATOM 3178 C CA . PRO A 1 395 ? -11.256 -8.522 -9.350 1.00 95.75 395 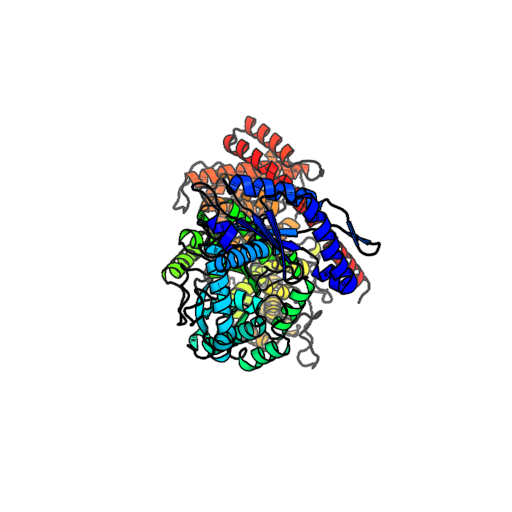PRO A CA 1
ATOM 3179 C C . PRO A 1 395 ? -12.537 -8.053 -10.061 1.00 95.75 395 PRO A C 1
ATOM 3181 O O . PRO A 1 395 ? -12.804 -8.431 -11.206 1.00 95.75 395 PRO A O 1
ATOM 3184 N N . ASP A 1 396 ? -13.315 -7.182 -9.409 1.00 96.12 396 ASP A N 1
ATOM 3185 C CA . ASP A 1 396 ? -14.564 -6.641 -9.951 1.00 96.12 396 ASP A CA 1
ATOM 3186 C C . ASP A 1 396 ? -14.309 -5.996 -11.331 1.00 96.12 396 ASP A C 1
ATOM 3188 O O . ASP A 1 396 ? -13.495 -5.068 -11.447 1.00 96.12 396 ASP A O 1
ATOM 3192 N N . PRO A 1 397 ? -15.014 -6.430 -12.395 1.00 94.62 397 PRO A N 1
ATOM 3193 C CA . PRO A 1 397 ? -14.784 -5.932 -13.749 1.00 94.62 397 PRO A CA 1
ATOM 3194 C C . PRO A 1 397 ? -14.914 -4.410 -13.892 1.00 94.62 397 PRO A C 1
ATOM 3196 O O . PRO A 1 397 ? -14.296 -3.816 -14.782 1.00 94.62 397 PRO A O 1
ATOM 3199 N N . ARG A 1 398 ? -15.711 -3.756 -13.034 1.00 94.50 398 ARG A N 1
ATOM 3200 C CA . ARG A 1 398 ? -15.865 -2.293 -13.033 1.00 94.50 398 ARG A CA 1
ATOM 3201 C C . ARG A 1 398 ? -14.582 -1.614 -12.574 1.00 94.50 398 ARG A C 1
ATOM 3203 O O . ARG A 1 398 ? -14.135 -0.685 -13.247 1.00 94.50 398 ARG A O 1
ATOM 3210 N N . ALA A 1 399 ? -13.970 -2.108 -11.496 1.00 94.19 399 ALA A N 1
ATOM 3211 C CA . ALA A 1 399 ? -12.691 -1.607 -11.004 1.00 94.19 399 ALA A CA 1
ATOM 3212 C C . ALA A 1 399 ? -11.599 -1.775 -12.071 1.00 94.19 399 ALA A C 1
ATOM 3214 O O . ALA A 1 399 ? -10.930 -0.804 -12.424 1.00 94.19 399 ALA A O 1
ATOM 3215 N N . VAL A 1 400 ? -11.505 -2.961 -12.688 1.00 94.44 400 VAL A N 1
ATOM 3216 C CA . VAL A 1 400 ? -10.540 -3.242 -13.770 1.00 94.44 400 VAL A CA 1
ATOM 3217 C C . VAL A 1 400 ? -10.713 -2.281 -14.950 1.00 94.44 400 VAL A C 1
ATOM 3219 O O . VAL A 1 400 ? -9.734 -1.753 -15.482 1.00 94.44 400 VAL A O 1
ATOM 3222 N N . LYS A 1 401 ? -11.958 -2.014 -15.364 1.00 90.94 401 LYS A N 1
ATOM 3223 C CA . LYS A 1 401 ? -12.249 -1.084 -16.464 1.00 90.94 401 LYS A CA 1
ATOM 3224 C C . LYS A 1 401 ? -11.820 0.350 -16.140 1.00 90.94 401 LYS A C 1
ATOM 3226 O O . LYS A 1 401 ? -11.282 1.024 -17.019 1.00 90.94 401 LYS A O 1
ATOM 3231 N N . ILE A 1 402 ? -12.048 0.810 -14.909 1.00 89.19 402 ILE A N 1
ATOM 3232 C CA . ILE A 1 402 ? -11.641 2.147 -14.450 1.00 89.19 402 ILE A CA 1
ATOM 3233 C C . ILE A 1 402 ? -10.114 2.266 -14.451 1.00 89.19 402 ILE A C 1
ATOM 3235 O O . ILE A 1 402 ? -9.587 3.184 -15.081 1.00 89.19 402 ILE A O 1
ATOM 3239 N N . ILE A 1 403 ? -9.417 1.294 -13.851 1.00 88.25 403 ILE A N 1
ATOM 3240 C CA . ILE A 1 403 ? -7.947 1.237 -13.810 1.00 88.25 403 ILE A CA 1
ATOM 3241 C C . ILE A 1 403 ? -7.372 1.325 -15.230 1.00 88.25 403 ILE A C 1
ATOM 3243 O O . ILE A 1 403 ? -6.569 2.207 -15.538 1.00 88.25 403 ILE A O 1
ATOM 3247 N N . LYS A 1 404 ? -7.855 0.470 -16.143 1.00 83.19 404 LYS A N 1
ATOM 3248 C CA . LYS A 1 404 ? -7.399 0.459 -17.542 1.00 83.19 404 LYS A CA 1
ATOM 3249 C C . LYS A 1 404 ? -7.693 1.775 -18.265 1.00 83.19 404 LYS A C 1
ATOM 3251 O O . LYS A 1 404 ? -6.854 2.243 -19.029 1.00 83.19 404 LYS A O 1
ATOM 3256 N N . SER A 1 405 ? -8.850 2.392 -18.021 1.00 79.31 405 SER A N 1
ATOM 3257 C CA . SER A 1 405 ? -9.212 3.685 -18.617 1.00 79.31 405 SER A CA 1
ATOM 3258 C C . SER A 1 405 ? -8.296 4.821 -18.152 1.00 79.31 405 SER A C 1
ATOM 3260 O O . SER A 1 405 ? -7.925 5.670 -18.963 1.00 79.31 405 SER A O 1
ATOM 3262 N N . ILE A 1 406 ? -7.949 4.865 -16.864 1.00 73.25 406 ILE A N 1
ATOM 3263 C CA . ILE A 1 406 ? -7.050 5.887 -16.309 1.00 73.25 406 ILE A CA 1
ATOM 3264 C C . ILE A 1 406 ? -5.639 5.694 -16.862 1.00 73.25 406 ILE A C 1
ATOM 3266 O O . ILE A 1 406 ? -5.055 6.628 -17.411 1.00 73.25 406 ILE A O 1
ATOM 3270 N N . ASN A 1 407 ? -5.130 4.463 -16.829 1.00 68.56 407 ASN A N 1
ATOM 3271 C CA . ASN A 1 407 ? -3.772 4.178 -17.288 1.00 68.56 407 ASN A CA 1
ATOM 3272 C C . ASN A 1 407 ? -3.612 4.342 -18.801 1.00 68.56 407 ASN A C 1
ATOM 3274 O O . ASN A 1 407 ? -2.534 4.704 -19.259 1.00 68.56 407 ASN A O 1
ATOM 3278 N N . HIS A 1 408 ? -4.670 4.136 -19.590 1.00 62.59 408 HIS A N 1
ATOM 3279 C CA . HIS A 1 408 ? -4.631 4.414 -21.026 1.00 62.59 408 HIS A CA 1
ATOM 3280 C C . HIS A 1 408 ? -4.526 5.915 -21.335 1.00 62.59 408 HIS A C 1
ATOM 3282 O O . HIS A 1 408 ? -3.811 6.290 -22.258 1.00 62.59 408 HIS A O 1
ATOM 3288 N N . LYS A 1 409 ? -5.192 6.778 -20.553 1.00 57.91 409 LYS A N 1
ATOM 3289 C CA . LYS A 1 409 ? -5.118 8.243 -20.718 1.00 57.91 409 LYS A CA 1
ATOM 3290 C C . LYS A 1 409 ? -3.789 8.838 -20.239 1.00 57.91 409 LYS A C 1
ATOM 3292 O O . LYS A 1 409 ? -3.378 9.867 -20.758 1.00 57.91 409 LYS A O 1
ATOM 3297 N N . ASN A 1 410 ? -3.121 8.173 -19.299 1.00 57.94 410 ASN A N 1
ATOM 3298 C CA . ASN A 1 410 ? -1.882 8.639 -18.669 1.00 57.94 410 ASN A CA 1
ATOM 3299 C C . ASN A 1 410 ? -0.610 8.015 -19.275 1.00 57.94 410 ASN A C 1
ATOM 3301 O O . ASN A 1 410 ? 0.457 8.068 -18.658 1.00 57.94 410 ASN A O 1
ATOM 3305 N N . ARG A 1 411 ? -0.711 7.368 -20.443 1.00 64.25 411 ARG A N 1
ATOM 3306 C CA . ARG A 1 411 ? 0.425 6.741 -21.127 1.00 64.25 411 ARG A CA 1
ATOM 3307 C C . ARG A 1 411 ? 0.966 7.648 -22.221 1.00 64.25 411 ARG A C 1
ATOM 3309 O O . ARG A 1 411 ? 0.225 8.069 -23.105 1.00 64.25 411 ARG A O 1
ATOM 3316 N N . ILE A 1 412 ? 2.266 7.901 -22.152 1.00 67.81 412 ILE A N 1
ATOM 3317 C CA . ILE A 1 412 ? 3.033 8.622 -23.161 1.00 67.81 412 ILE A CA 1
ATOM 3318 C C . ILE A 1 412 ? 3.761 7.586 -24.011 1.00 67.81 412 ILE A C 1
ATOM 3320 O O . ILE A 1 412 ? 4.013 6.444 -23.611 1.00 67.81 412 ILE A O 1
ATOM 3324 N N . ASP A 1 413 ? 4.019 7.973 -25.242 1.00 78.00 413 ASP A N 1
ATOM 3325 C CA . ASP A 1 413 ? 4.721 7.158 -26.200 1.00 78.00 413 ASP A CA 1
ATOM 3326 C C . ASP A 1 413 ? 6.241 7.307 -26.003 1.00 78.00 413 ASP A C 1
ATOM 3328 O O . ASP A 1 413 ? 6.764 8.423 -25.964 1.00 78.00 413 ASP A O 1
ATOM 3332 N N . MET A 1 414 ? 6.961 6.188 -25.848 1.00 83.31 414 MET A N 1
ATOM 3333 C CA . MET A 1 414 ? 8.414 6.215 -25.620 1.00 83.31 414 MET A CA 1
ATOM 3334 C C . MET A 1 414 ? 9.167 6.863 -26.793 1.00 83.31 414 MET A C 1
ATOM 3336 O O . MET A 1 414 ? 10.258 7.402 -26.609 1.00 83.31 414 MET A O 1
ATOM 3340 N N . GLY A 1 415 ? 8.580 6.861 -27.995 1.00 86.00 415 GLY A N 1
ATOM 3341 C CA . GLY A 1 415 ? 9.147 7.490 -29.182 1.00 86.00 415 GLY A CA 1
ATOM 3342 C C . GLY A 1 415 ? 9.230 9.003 -29.035 1.00 86.00 415 GLY A C 1
ATOM 3343 O O . GLY A 1 415 ? 10.208 9.597 -29.471 1.00 86.00 415 GLY A O 1
ATOM 3344 N N . GLN A 1 416 ? 8.264 9.619 -28.348 1.00 83.56 416 GLN A N 1
ATOM 3345 C CA . GLN A 1 416 ? 8.283 11.057 -28.063 1.00 83.56 416 GLN A CA 1
ATOM 3346 C C . GLN A 1 416 ? 9.474 11.415 -27.169 1.00 83.56 416 GLN A C 1
ATOM 3348 O O . GLN A 1 416 ? 10.219 12.344 -27.469 1.00 83.56 416 GLN A O 1
ATOM 3353 N N . VAL A 1 417 ? 9.696 10.637 -26.103 1.00 83.06 417 VAL A N 1
ATOM 3354 C CA . VAL A 1 417 ? 10.834 10.828 -25.185 1.00 83.06 417 VAL A CA 1
ATOM 3355 C C . VAL A 1 417 ? 12.161 10.604 -25.904 1.00 83.06 417 VAL A C 1
ATOM 3357 O O . VAL A 1 417 ? 13.083 11.403 -25.761 1.00 83.06 417 VAL A O 1
ATOM 3360 N N . TYR A 1 418 ? 12.246 9.543 -26.705 1.00 87.94 418 TYR A N 1
ATOM 3361 C CA . TYR A 1 418 ? 13.435 9.217 -27.480 1.00 87.94 418 TYR A CA 1
ATOM 3362 C C . TYR A 1 418 ? 13.808 10.332 -28.473 1.00 87.94 418 TYR A C 1
ATOM 3364 O O . TYR A 1 418 ? 14.953 10.773 -28.463 1.00 87.94 418 TYR A O 1
ATOM 3372 N N . ILE A 1 419 ? 12.848 10.850 -29.257 1.00 87.31 419 ILE A N 1
ATOM 3373 C CA . ILE A 1 419 ? 13.079 11.951 -30.214 1.00 87.31 419 ILE A CA 1
ATOM 3374 C C . ILE A 1 419 ? 13.611 13.192 -29.492 1.00 87.31 419 ILE A C 1
ATOM 3376 O O . ILE A 1 419 ? 14.588 13.792 -29.943 1.00 87.31 419 ILE A O 1
ATOM 3380 N N . ILE A 1 420 ? 13.002 13.556 -28.357 1.00 82.81 420 ILE A N 1
ATOM 3381 C CA . ILE A 1 420 ? 13.450 14.699 -27.551 1.00 82.81 420 ILE A CA 1
ATOM 3382 C C . ILE A 1 420 ? 14.915 14.526 -27.140 1.00 82.81 420 ILE A C 1
ATOM 3384 O O . ILE A 1 420 ? 15.715 15.438 -27.338 1.00 82.81 420 ILE A O 1
ATOM 3388 N N . ILE A 1 421 ? 15.269 13.363 -26.586 1.00 83.81 421 ILE A N 1
ATOM 3389 C CA . ILE A 1 421 ? 16.621 13.076 -26.088 1.00 83.81 421 ILE A CA 1
ATOM 3390 C C . ILE A 1 421 ? 17.635 13.039 -27.235 1.00 83.81 421 ILE A C 1
ATOM 3392 O O . ILE A 1 421 ? 18.670 13.694 -27.147 1.00 83.81 421 ILE A O 1
ATOM 3396 N N . GLU A 1 422 ? 17.347 12.308 -28.314 1.00 86.56 422 GLU A N 1
ATOM 3397 C CA . GLU A 1 422 ? 18.243 12.173 -29.469 1.00 86.56 422 GLU A CA 1
ATOM 3398 C C . GLU A 1 422 ? 18.570 13.546 -30.073 1.00 86.56 422 GLU A C 1
ATOM 3400 O O . GLU A 1 422 ? 19.739 13.886 -30.277 1.00 86.56 422 GLU A O 1
ATOM 3405 N N . LYS A 1 423 ? 17.546 14.374 -30.309 1.00 83.62 423 LYS A N 1
ATOM 3406 C CA . LYS A 1 423 ? 17.714 15.712 -30.895 1.00 83.62 423 LYS A CA 1
ATOM 3407 C C . LYS A 1 423 ? 18.446 16.651 -29.943 1.00 83.62 423 LYS A C 1
ATOM 3409 O O . LYS A 1 423 ? 19.346 17.368 -30.373 1.00 83.62 423 LYS A O 1
ATOM 3414 N N . ALA A 1 424 ? 18.120 16.608 -28.653 1.00 77.19 424 ALA A N 1
ATOM 3415 C CA . ALA A 1 424 ? 18.810 17.386 -27.631 1.00 77.19 424 ALA A CA 1
ATOM 3416 C C . ALA A 1 424 ? 20.302 17.006 -27.519 1.00 77.19 424 ALA A C 1
ATOM 3418 O O . ALA A 1 424 ? 21.162 17.885 -27.455 1.00 77.19 424 ALA A O 1
ATOM 3419 N N . LEU A 1 425 ? 20.636 15.712 -27.593 1.00 78.44 425 LEU A N 1
ATOM 3420 C CA . LEU A 1 425 ? 22.023 15.242 -27.666 1.00 78.44 425 LEU A CA 1
ATOM 3421 C C . LEU A 1 425 ? 22.731 15.696 -28.944 1.00 78.44 425 LEU A C 1
ATOM 3423 O O . LEU A 1 425 ? 23.924 15.984 -28.896 1.00 78.44 425 LEU A O 1
ATOM 3427 N N . ALA A 1 426 ? 22.029 15.802 -30.073 1.00 82.31 426 ALA A N 1
ATOM 3428 C CA . ALA A 1 426 ? 22.634 16.232 -31.331 1.00 82.31 426 ALA A CA 1
ATOM 3429 C C . ALA A 1 426 ? 23.149 17.683 -31.279 1.00 82.31 426 ALA A C 1
ATOM 3431 O O . ALA A 1 426 ? 24.185 17.968 -31.884 1.00 82.31 426 ALA A O 1
ATOM 3432 N N . PHE A 1 427 ? 22.490 18.568 -30.517 1.00 75.31 427 PHE A N 1
ATOM 3433 C CA . PHE A 1 427 ? 22.988 19.926 -30.237 1.00 75.31 427 PHE A CA 1
ATOM 3434 C C . PHE A 1 427 ? 24.270 19.913 -29.398 1.00 75.31 427 PHE A C 1
ATOM 3436 O O . PHE A 1 427 ? 25.155 20.745 -29.585 1.00 75.31 427 PHE A O 1
ATOM 3443 N N . VAL A 1 428 ? 24.392 18.946 -28.486 1.00 72.06 428 VAL A N 1
ATOM 3444 C CA . VAL A 1 428 ? 25.574 18.776 -27.637 1.00 72.06 428 VAL A CA 1
ATOM 3445 C C . VAL A 1 428 ? 26.746 18.206 -28.432 1.00 72.06 428 VAL A C 1
ATOM 3447 O O . VAL A 1 428 ? 27.845 18.768 -28.409 1.00 72.06 428 VAL A O 1
ATOM 3450 N N . ASN A 1 429 ? 26.518 17.063 -29.077 1.00 77.75 429 ASN A N 1
ATOM 3451 C CA . ASN A 1 429 ? 27.466 16.341 -29.906 1.00 77.75 429 ASN A CA 1
ATOM 3452 C C . ASN A 1 429 ? 26.711 15.345 -30.798 1.00 77.75 429 ASN A C 1
ATOM 3454 O O . ASN A 1 429 ? 26.171 14.341 -30.327 1.00 77.75 429 ASN A O 1
ATOM 3458 N N . LYS A 1 430 ? 26.760 15.576 -32.111 1.00 82.81 430 LYS A N 1
ATOM 3459 C CA . LYS A 1 430 ? 26.115 14.722 -33.115 1.00 82.81 430 LYS A CA 1
ATOM 3460 C C . LYS A 1 430 ? 26.499 13.238 -33.002 1.00 82.81 430 LYS A C 1
ATOM 3462 O O . LYS A 1 430 ? 25.639 12.378 -33.153 1.00 82.81 430 LYS A O 1
ATOM 3467 N N . ARG A 1 431 ? 27.757 12.930 -32.666 1.00 81.19 431 ARG A N 1
ATOM 3468 C CA . ARG A 1 431 ? 28.242 11.547 -32.538 1.00 81.19 431 ARG A CA 1
ATOM 3469 C C . ARG A 1 431 ? 27.562 10.790 -31.392 1.00 81.19 431 ARG A C 1
ATOM 3471 O O . ARG A 1 431 ? 27.353 9.588 -31.513 1.00 81.19 431 ARG A O 1
ATOM 3478 N N . TYR A 1 432 ? 27.206 11.469 -30.299 1.00 80.25 432 TYR A N 1
ATOM 3479 C CA . TYR A 1 432 ? 26.506 10.836 -29.173 1.00 80.25 432 TYR A CA 1
ATOM 3480 C C . TYR A 1 432 ? 25.053 10.509 -29.519 1.00 80.25 432 TYR A C 1
ATOM 3482 O O . TYR A 1 432 ? 24.586 9.423 -29.191 1.00 80.25 432 TYR A O 1
ATOM 3490 N N . ALA A 1 433 ? 24.368 11.396 -30.246 1.00 85.19 433 ALA A N 1
ATOM 3491 C CA . ALA A 1 433 ? 23.024 11.126 -30.756 1.00 85.19 433 ALA A CA 1
ATOM 3492 C C . ALA A 1 433 ? 23.001 9.942 -31.744 1.00 85.19 433 ALA A C 1
ATOM 3494 O O . ALA A 1 433 ? 22.123 9.078 -31.671 1.00 85.19 433 ALA A O 1
ATOM 3495 N N . ASP A 1 434 ? 24.003 9.857 -32.628 1.00 86.25 434 ASP A N 1
ATOM 3496 C CA . ASP A 1 434 ? 24.135 8.735 -33.563 1.00 86.25 434 ASP A CA 1
ATOM 3497 C C . ASP A 1 434 ? 24.414 7.410 -32.821 1.00 86.25 434 ASP A C 1
ATOM 3499 O O . ASP A 1 434 ? 23.768 6.399 -33.106 1.00 86.25 434 ASP A O 1
ATOM 3503 N N . ASN A 1 435 ? 25.306 7.413 -31.818 1.00 84.75 435 ASN A N 1
ATOM 3504 C CA . ASN A 1 435 ? 25.575 6.237 -30.979 1.00 84.75 435 ASN A CA 1
ATOM 3505 C C . ASN A 1 435 ? 24.322 5.755 -30.234 1.00 84.75 435 ASN A C 1
ATOM 3507 O O . ASN A 1 435 ? 24.010 4.566 -30.307 1.00 84.75 435 ASN A O 1
ATOM 3511 N N . LEU A 1 436 ? 23.582 6.674 -29.602 1.00 88.25 436 LEU A N 1
ATOM 3512 C CA . LEU A 1 436 ? 22.333 6.373 -28.899 1.00 88.25 436 LEU A CA 1
ATOM 3513 C C . LEU A 1 436 ? 21.348 5.627 -29.803 1.00 88.25 436 LEU A C 1
ATOM 3515 O O . LEU A 1 436 ? 20.777 4.598 -29.428 1.00 88.25 436 LEU A O 1
ATOM 3519 N N . SER A 1 437 ? 21.172 6.138 -31.019 1.00 90.88 437 SER A N 1
ATOM 3520 C CA . SER A 1 437 ? 20.221 5.594 -31.983 1.00 90.88 437 SER A CA 1
ATOM 3521 C C . SER A 1 437 ? 20.583 4.179 -32.421 1.00 90.88 437 SER A C 1
ATOM 3523 O O . SER A 1 437 ? 19.727 3.292 -32.492 1.00 90.88 437 SER A O 1
ATOM 3525 N N . ILE A 1 438 ? 21.865 3.954 -32.711 1.00 90.25 438 ILE A N 1
ATOM 3526 C CA . ILE A 1 438 ? 22.370 2.658 -33.171 1.00 90.25 438 ILE A CA 1
ATOM 3527 C C . ILE A 1 438 ? 22.354 1.636 -32.027 1.00 90.25 438 ILE A C 1
ATOM 3529 O O . ILE A 1 438 ? 21.866 0.519 -32.213 1.00 90.25 438 ILE A O 1
ATOM 3533 N N . SER A 1 439 ? 22.834 2.025 -30.843 1.00 88.88 439 SER A N 1
ATOM 3534 C CA . SER A 1 439 ? 22.872 1.175 -29.647 1.00 88.88 439 SER A CA 1
ATOM 3535 C C . SER A 1 439 ? 21.466 0.731 -29.233 1.00 88.88 439 SER A C 1
ATOM 3537 O O . SER A 1 439 ? 21.216 -0.460 -29.020 1.00 88.88 439 SER A O 1
ATOM 3539 N N . THR A 1 440 ? 20.505 1.662 -29.235 1.00 91.12 440 THR A N 1
ATOM 3540 C CA . THR A 1 440 ? 19.098 1.368 -28.933 1.00 91.12 440 THR A CA 1
ATOM 3541 C C . THR A 1 440 ? 18.519 0.365 -29.936 1.00 91.12 440 THR A C 1
ATOM 3543 O O . THR A 1 440 ? 17.990 -0.675 -29.537 1.00 91.12 440 THR A O 1
ATOM 3546 N N . PHE A 1 441 ? 18.696 0.602 -31.242 1.00 91.88 441 PHE A N 1
ATOM 3547 C CA . PHE A 1 441 ? 18.210 -0.303 -32.290 1.00 91.88 441 PHE A CA 1
ATOM 3548 C C . PHE A 1 441 ? 18.791 -1.720 -32.183 1.00 91.88 441 PHE A C 1
ATOM 3550 O O . PHE A 1 441 ? 18.051 -2.707 -32.283 1.00 91.88 441 PHE A O 1
ATOM 3557 N N . LEU A 1 442 ? 20.101 -1.835 -31.949 1.00 88.81 442 LEU A N 1
ATOM 3558 C CA . LEU A 1 442 ? 20.776 -3.124 -31.798 1.00 88.81 442 LEU A CA 1
ATOM 3559 C C . LEU A 1 442 ? 20.310 -3.865 -30.542 1.00 88.81 442 LEU A C 1
ATOM 3561 O O . LEU A 1 442 ? 19.970 -5.046 -30.633 1.00 88.81 442 LEU A O 1
ATOM 3565 N N . THR A 1 443 ? 20.210 -3.169 -29.406 1.00 89.12 443 THR A N 1
ATOM 3566 C CA . THR A 1 443 ? 19.710 -3.731 -28.139 1.00 89.12 443 THR A CA 1
ATOM 3567 C C . THR A 1 443 ? 18.326 -4.356 -28.324 1.00 89.12 443 THR A C 1
ATOM 3569 O O . THR A 1 443 ? 18.072 -5.486 -27.901 1.00 89.12 443 THR A O 1
ATOM 3572 N N . MET A 1 444 ? 17.441 -3.671 -29.050 1.00 88.81 444 MET A N 1
ATOM 3573 C CA . MET A 1 444 ? 16.083 -4.148 -29.325 1.00 88.81 444 MET A CA 1
ATOM 3574 C C . MET A 1 444 ? 16.053 -5.365 -30.250 1.00 88.81 444 MET A C 1
ATOM 3576 O O . MET A 1 444 ? 15.317 -6.323 -29.997 1.00 88.81 444 MET A O 1
ATOM 3580 N N . LYS A 1 445 ? 16.823 -5.337 -31.346 1.00 89.44 445 LYS A N 1
ATOM 3581 C CA . LYS A 1 445 ? 16.877 -6.443 -32.317 1.00 89.44 445 LYS A CA 1
ATOM 3582 C C . LYS A 1 445 ? 17.475 -7.701 -31.694 1.00 89.44 445 LYS A C 1
ATOM 3584 O O . LYS A 1 445 ? 16.938 -8.787 -31.911 1.00 89.44 445 LYS A O 1
ATOM 3589 N N . LEU A 1 446 ? 18.515 -7.545 -30.878 1.00 87.00 446 LEU A N 1
ATOM 3590 C CA . LEU A 1 446 ? 19.116 -8.645 -30.130 1.00 87.00 446 LEU A CA 1
ATOM 3591 C C . LEU A 1 446 ? 18.150 -9.215 -29.089 1.00 87.00 446 LEU A C 1
ATOM 3593 O O . LEU A 1 446 ? 17.911 -10.421 -29.097 1.00 87.00 446 LEU A O 1
ATOM 3597 N N . GLY A 1 447 ? 17.530 -8.367 -28.259 1.00 87.25 447 GLY A N 1
ATOM 3598 C CA . GLY A 1 447 ? 16.559 -8.811 -27.252 1.00 87.25 447 GLY A CA 1
ATOM 3599 C C . GLY A 1 447 ? 15.398 -9.604 -27.861 1.00 87.25 447 GLY A C 1
ATOM 3600 O O . GLY A 1 447 ? 15.041 -10.671 -27.362 1.00 87.25 447 GLY A O 1
ATOM 3601 N N . LYS A 1 448 ? 14.873 -9.154 -29.010 1.00 87.19 448 LYS A N 1
ATOM 3602 C CA . LYS A 1 448 ? 13.866 -9.910 -29.773 1.00 87.19 448 LYS A CA 1
ATOM 3603 C C . LYS A 1 448 ? 14.375 -11.255 -30.279 1.00 87.19 448 LYS A C 1
ATOM 3605 O O . LYS A 1 448 ? 13.651 -12.242 -30.188 1.00 87.19 448 LYS A O 1
ATOM 3610 N N . ARG A 1 449 ? 15.589 -11.301 -30.842 1.00 87.62 449 ARG A N 1
ATOM 3611 C CA . ARG A 1 449 ? 16.175 -12.543 -31.376 1.00 87.62 449 ARG A CA 1
ATOM 3612 C C . ARG A 1 449 ? 16.380 -13.590 -30.279 1.00 87.62 449 ARG A C 1
ATOM 3614 O O . ARG A 1 449 ? 16.276 -14.777 -30.559 1.00 87.62 449 ARG A O 1
ATOM 3621 N N . LEU A 1 450 ? 16.613 -13.136 -29.050 1.00 86.38 450 LEU A N 1
ATOM 3622 C CA . LEU A 1 450 ? 16.803 -13.963 -27.857 1.00 86.38 450 LEU A CA 1
ATOM 3623 C C . LEU A 1 450 ? 15.494 -14.294 -27.123 1.00 86.38 450 LEU A C 1
ATOM 3625 O O . LEU A 1 450 ? 15.523 -14.972 -26.101 1.00 86.38 450 LEU A O 1
ATOM 3629 N N . GLY A 1 451 ? 14.344 -13.843 -27.636 1.00 85.81 451 GLY A N 1
ATOM 3630 C CA . GLY A 1 451 ? 13.028 -14.193 -27.097 1.00 85.81 451 GLY A CA 1
ATOM 3631 C C . GLY A 1 451 ? 12.643 -13.464 -25.809 1.00 85.81 451 GLY A C 1
ATOM 3632 O O . GLY A 1 451 ? 11.832 -13.987 -25.048 1.00 85.81 451 GLY A O 1
ATOM 3633 N N . PHE A 1 452 ? 13.205 -12.281 -25.540 1.00 85.44 452 PHE A N 1
ATOM 3634 C CA . PHE A 1 452 ? 12.798 -11.483 -24.382 1.00 85.44 452 PHE A CA 1
ATOM 3635 C C . PHE A 1 452 ? 11.366 -10.963 -24.527 1.00 85.44 452 PHE A C 1
ATOM 3637 O O . PHE A 1 452 ? 10.913 -10.634 -25.627 1.00 85.44 452 PHE A O 1
ATOM 3644 N N . ASP A 1 453 ? 10.665 -10.873 -23.397 1.00 81.81 453 ASP A N 1
ATOM 3645 C CA . ASP A 1 453 ? 9.348 -10.251 -23.342 1.00 81.81 453 ASP A CA 1
ATOM 3646 C C . ASP A 1 453 ? 9.422 -8.723 -23.522 1.00 81.81 453 ASP A C 1
ATOM 3648 O O . ASP A 1 453 ? 10.488 -8.096 -23.517 1.00 81.81 453 ASP A O 1
ATOM 3652 N N . THR A 1 454 ? 8.255 -8.114 -23.722 1.00 76.81 454 THR A N 1
ATOM 3653 C CA . THR A 1 454 ? 8.129 -6.681 -24.000 1.00 76.81 454 THR A CA 1
ATOM 3654 C C . THR A 1 454 ? 8.627 -5.810 -22.845 1.00 76.81 454 THR A C 1
ATOM 3656 O O . THR A 1 454 ? 9.193 -4.745 -23.099 1.00 76.81 454 THR A O 1
ATOM 3659 N N . ASP A 1 455 ? 8.454 -6.247 -21.597 1.00 73.88 455 ASP A N 1
ATOM 3660 C CA . ASP A 1 455 ? 8.816 -5.464 -20.411 1.00 73.88 455 ASP A CA 1
ATOM 3661 C C . ASP A 1 455 ? 10.337 -5.420 -20.241 1.00 73.88 455 ASP A C 1
ATOM 3663 O O . ASP A 1 455 ? 10.919 -4.344 -20.081 1.00 73.88 455 ASP A O 1
ATOM 3667 N N . LYS A 1 456 ? 11.002 -6.567 -20.396 1.00 82.31 456 LYS A N 1
ATOM 3668 C CA . LYS A 1 456 ? 12.461 -6.679 -20.370 1.00 82.31 456 LYS A CA 1
ATOM 3669 C C . LYS A 1 456 ? 13.114 -5.940 -21.537 1.00 82.31 456 LYS A C 1
ATOM 3671 O O . LYS A 1 456 ? 14.116 -5.255 -21.336 1.00 82.31 456 LYS A O 1
ATOM 3676 N N . ILE A 1 457 ? 12.536 -5.996 -22.743 1.00 83.81 457 ILE A N 1
ATOM 3677 C CA . ILE A 1 457 ? 13.009 -5.182 -23.881 1.00 83.81 457 ILE A CA 1
ATOM 3678 C C . ILE A 1 457 ? 12.855 -3.684 -23.582 1.00 83.81 457 ILE A C 1
ATOM 3680 O O . ILE A 1 457 ? 13.759 -2.908 -23.884 1.00 83.81 457 ILE A O 1
ATOM 3684 N N . THR A 1 458 ? 11.736 -3.272 -22.982 1.00 83.69 458 THR A N 1
ATOM 3685 C CA . THR A 1 458 ? 11.487 -1.865 -22.624 1.00 83.69 458 THR A CA 1
ATOM 3686 C C . THR A 1 458 ? 12.504 -1.365 -21.603 1.00 83.69 458 THR A C 1
ATOM 3688 O O . THR A 1 458 ? 13.100 -0.305 -21.802 1.00 83.69 458 THR A O 1
ATOM 3691 N N . ALA A 1 459 ? 12.757 -2.148 -20.554 1.00 81.81 459 ALA A N 1
ATOM 3692 C CA . ALA A 1 459 ? 13.756 -1.818 -19.549 1.00 81.81 459 ALA A CA 1
ATOM 3693 C C . ALA A 1 459 ? 15.158 -1.702 -20.165 1.00 81.81 459 ALA A C 1
ATOM 3695 O O . ALA A 1 459 ? 15.829 -0.699 -19.946 1.00 81.81 459 ALA A O 1
ATOM 3696 N N . LEU A 1 460 ? 15.553 -2.656 -21.015 1.00 84.44 460 LEU A N 1
ATOM 3697 C CA . LEU A 1 460 ? 16.834 -2.639 -21.731 1.00 84.44 460 LEU A CA 1
ATOM 3698 C C . LEU A 1 460 ? 17.020 -1.406 -22.620 1.00 84.44 460 LEU A C 1
ATOM 3700 O O . LEU A 1 460 ? 18.100 -0.821 -22.635 1.00 84.44 460 LEU A O 1
ATOM 3704 N N . VAL A 1 461 ? 15.976 -0.996 -23.346 1.00 86.81 461 VAL A N 1
ATOM 3705 C CA . VAL A 1 461 ? 15.989 0.230 -24.160 1.00 86.81 461 VAL A CA 1
ATOM 3706 C C . VAL A 1 461 ? 16.213 1.458 -23.287 1.00 86.81 461 VAL A C 1
ATOM 3708 O O . VAL A 1 461 ? 17.048 2.300 -23.603 1.00 86.81 461 VAL A O 1
ATOM 3711 N N . ILE A 1 462 ? 15.497 1.550 -22.167 1.00 86.25 462 ILE A N 1
ATOM 3712 C CA . ILE A 1 462 ? 15.639 2.658 -21.220 1.00 86.25 462 ILE A CA 1
ATOM 3713 C C . ILE A 1 462 ? 17.047 2.664 -20.607 1.00 86.25 462 ILE A C 1
ATOM 3715 O O . ILE A 1 462 ? 17.669 3.722 -20.515 1.00 86.25 462 ILE A O 1
ATOM 3719 N N . THR A 1 463 ? 17.587 1.496 -20.252 1.00 85.94 463 THR A N 1
ATOM 3720 C CA . THR A 1 463 ? 18.969 1.345 -19.771 1.00 85.94 463 THR A CA 1
ATOM 3721 C C . THR A 1 463 ? 19.986 1.805 -20.804 1.00 85.94 463 THR A C 1
ATOM 3723 O O . THR A 1 463 ? 20.895 2.548 -20.440 1.00 85.94 463 THR A O 1
ATOM 3726 N N . ALA A 1 464 ? 19.811 1.440 -22.077 1.00 85.44 464 ALA A N 1
ATOM 3727 C CA . ALA A 1 464 ? 20.685 1.887 -23.158 1.00 85.44 464 ALA A CA 1
ATOM 3728 C C . ALA A 1 464 ? 20.687 3.413 -23.299 1.00 85.44 464 ALA A C 1
ATOM 3730 O O . ALA A 1 464 ? 21.747 4.036 -23.316 1.00 85.44 464 ALA A O 1
ATOM 3731 N N . ILE A 1 465 ? 19.495 4.020 -23.296 1.00 86.44 465 ILE A N 1
ATOM 3732 C CA . ILE A 1 465 ? 19.339 5.473 -23.404 1.00 86.44 465 ILE A CA 1
ATOM 3733 C C . ILE A 1 465 ? 20.103 6.194 -22.293 1.00 86.44 465 ILE A C 1
ATOM 3735 O O . ILE A 1 465 ? 20.835 7.149 -22.544 1.00 86.44 465 ILE A O 1
ATOM 3739 N N . PHE A 1 466 ? 19.968 5.726 -21.057 1.00 81.69 466 PHE A N 1
ATOM 3740 C CA . PHE A 1 466 ? 20.617 6.365 -19.920 1.00 81.69 466 PHE A CA 1
ATOM 3741 C C . PHE A 1 466 ? 22.100 6.107 -19.788 1.00 81.69 466 PHE A C 1
ATOM 3743 O O . PHE A 1 466 ? 22.819 6.986 -19.306 1.00 81.69 466 PHE A O 1
ATOM 3750 N N . HIS A 1 467 ? 22.539 4.922 -20.198 1.00 79.44 467 HIS A N 1
ATOM 3751 C CA . HIS A 1 467 ? 23.950 4.637 -20.333 1.00 79.44 467 HIS A CA 1
ATOM 3752 C C . HIS A 1 467 ? 24.593 5.717 -21.205 1.00 79.44 467 HIS A C 1
ATOM 3754 O O . HIS A 1 467 ? 25.424 6.463 -20.700 1.00 79.44 467 HIS A O 1
ATOM 3760 N N . ASP A 1 468 ? 24.110 5.898 -22.436 1.00 79.00 468 ASP A N 1
ATOM 3761 C CA . ASP A 1 468 ? 24.702 6.823 -23.410 1.00 79.00 468 ASP A CA 1
ATOM 3762 C C . ASP A 1 468 ? 24.562 8.301 -22.998 1.00 79.00 468 ASP A C 1
ATOM 3764 O O . ASP A 1 468 ? 25.445 9.121 -23.257 1.00 79.00 468 ASP A O 1
ATOM 3768 N N . ILE A 1 469 ? 23.492 8.653 -22.281 1.00 76.06 469 ILE A N 1
ATOM 3769 C CA . ILE A 1 469 ? 23.299 9.995 -21.716 1.00 76.06 469 ILE A CA 1
ATOM 3770 C C . ILE A 1 469 ? 24.399 10.373 -20.716 1.00 76.06 469 ILE A C 1
ATOM 3772 O O . ILE A 1 469 ? 24.840 11.524 -20.696 1.00 76.06 469 ILE A O 1
ATOM 3776 N N . GLY A 1 470 ? 24.869 9.456 -19.866 1.00 71.50 470 GLY A N 1
ATOM 3777 C CA . GLY A 1 470 ? 25.870 9.834 -18.865 1.00 71.50 470 GLY A CA 1
ATOM 3778 C C . GLY A 1 470 ? 27.228 10.203 -19.463 1.00 71.50 470 GLY A C 1
ATOM 3779 O O . GLY A 1 470 ? 28.116 10.622 -18.718 1.00 71.50 470 GLY A O 1
ATOM 3780 N N . ILE A 1 471 ? 27.437 10.045 -20.783 1.00 70.31 471 ILE A N 1
ATOM 3781 C CA . ILE A 1 471 ? 28.675 10.445 -21.483 1.00 70.31 471 ILE A CA 1
ATOM 3782 C C . ILE A 1 471 ? 28.850 11.969 -21.385 1.00 70.31 471 ILE A C 1
ATOM 3784 O O . ILE A 1 471 ? 29.957 12.496 -21.471 1.00 70.31 471 ILE A O 1
ATOM 3788 N N . LEU A 1 472 ? 27.756 12.685 -21.117 1.00 68.56 472 LEU A N 1
ATOM 3789 C CA . LEU A 1 472 ? 27.725 14.126 -20.892 1.00 68.56 472 LEU A CA 1
ATOM 3790 C C . LEU A 1 472 ? 28.412 14.594 -19.595 1.00 68.56 472 LEU A C 1
ATOM 3792 O O . LEU A 1 472 ? 28.584 15.797 -19.406 1.00 68.56 472 LEU A O 1
ATOM 3796 N N . TYR A 1 473 ? 28.816 13.680 -18.709 1.00 68.38 473 TYR A N 1
ATOM 3797 C CA . TYR A 1 473 ? 29.501 14.011 -17.460 1.00 68.38 473 TYR A CA 1
ATOM 3798 C C . TYR A 1 473 ? 30.866 14.707 -17.708 1.00 68.38 473 TYR A C 1
ATOM 3800 O O . TYR A 1 473 ? 31.700 14.151 -18.425 1.00 68.38 473 TYR A O 1
ATOM 3808 N N . PRO A 1 474 ? 31.174 15.861 -17.069 1.00 56.34 474 PRO A N 1
ATOM 3809 C CA . PRO A 1 474 ? 32.419 16.621 -17.289 1.00 56.34 474 PRO A CA 1
ATOM 3810 C C . PRO A 1 474 ? 33.717 15.860 -17.023 1.00 56.34 474 PRO A C 1
ATOM 3812 O O . PRO A 1 474 ? 34.760 16.208 -17.559 1.00 56.34 474 PRO A O 1
ATOM 3815 N N . GLY A 1 475 ? 33.686 14.802 -16.208 1.00 56.66 475 GLY A N 1
ATOM 3816 C CA . GLY A 1 475 ? 34.855 13.943 -15.994 1.00 56.66 475 GLY A CA 1
ATOM 3817 C C . GLY A 1 475 ? 35.114 12.937 -17.122 1.00 56.66 475 GLY A C 1
ATOM 3818 O O . GLY A 1 475 ? 35.979 12.080 -16.964 1.00 56.66 475 GLY A O 1
ATOM 3819 N N . CYS A 1 476 ? 34.357 12.998 -18.223 1.00 57.09 476 CYS A N 1
ATOM 3820 C CA . CYS A 1 476 ? 34.453 12.100 -19.379 1.00 57.09 476 CYS A CA 1
ATOM 3821 C C . CYS A 1 476 ? 35.328 12.661 -20.525 1.00 57.09 476 CYS A C 1
ATOM 3823 O O . CYS A 1 476 ? 35.420 12.041 -21.580 1.00 57.09 476 CYS A O 1
ATOM 3825 N N . GLU A 1 477 ? 35.998 13.809 -20.340 1.00 46.84 477 GLU A N 1
ATOM 3826 C CA . GLU A 1 477 ? 36.751 14.518 -21.399 1.00 46.84 477 GLU A CA 1
ATOM 3827 C C . GLU A 1 477 ? 37.825 13.677 -22.123 1.00 46.84 477 GLU A C 1
ATOM 3829 O O . GLU A 1 477 ? 38.183 13.986 -23.258 1.00 46.84 477 GLU A O 1
ATOM 3834 N N . GLU A 1 478 ? 38.286 12.571 -21.535 1.00 48.62 478 GLU A N 1
ATOM 3835 C CA . GLU A 1 478 ? 39.129 11.580 -22.206 1.00 48.62 478 GLU A CA 1
ATOM 3836 C C . GLU A 1 478 ? 38.442 10.213 -22.280 1.00 48.62 478 GLU A C 1
ATOM 3838 O O . GLU A 1 478 ? 38.886 9.233 -21.676 1.00 48.62 478 GLU A O 1
ATOM 3843 N N . TRP A 1 479 ? 37.368 10.109 -23.062 1.00 47.50 479 TRP A N 1
ATOM 3844 C CA . TRP A 1 479 ? 36.912 8.806 -23.538 1.00 47.50 479 TRP A CA 1
ATOM 3845 C C . TRP A 1 479 ? 37.966 8.235 -24.502 1.00 47.50 479 TRP A C 1
ATOM 3847 O O . TRP A 1 479 ? 37.934 8.439 -25.716 1.00 47.50 479 TRP A O 1
ATOM 3857 N N . ARG A 1 480 ? 38.987 7.586 -23.930 1.00 45.47 480 ARG A N 1
ATOM 3858 C CA . ARG A 1 480 ? 40.003 6.826 -24.658 1.00 45.47 480 ARG A CA 1
ATOM 3859 C C . ARG A 1 480 ? 39.687 5.340 -24.519 1.00 45.47 480 ARG A C 1
ATOM 3861 O O . ARG A 1 480 ? 39.628 4.857 -23.386 1.00 45.47 480 ARG A O 1
ATOM 3868 N N . PRO A 1 481 ? 39.577 4.598 -25.634 1.00 45.34 481 PRO A N 1
ATOM 3869 C CA . PRO A 1 481 ? 39.350 3.159 -25.610 1.00 45.34 481 PRO A CA 1
ATOM 3870 C C . PRO A 1 481 ? 40.360 2.397 -24.747 1.00 45.34 481 PRO A C 1
ATOM 3872 O O . PRO A 1 481 ? 40.042 1.331 -24.257 1.00 45.34 481 PRO A O 1
ATOM 3875 N N . ASP A 1 482 ? 41.566 2.919 -24.523 1.00 43.12 482 ASP A N 1
ATOM 3876 C CA . ASP A 1 482 ? 42.700 2.133 -24.029 1.00 43.12 482 ASP A CA 1
ATOM 3877 C C . ASP A 1 482 ? 42.755 1.922 -22.497 1.00 43.12 482 ASP A C 1
ATOM 3879 O O . ASP A 1 482 ? 43.627 1.198 -22.007 1.00 43.12 482 ASP A O 1
ATOM 3883 N N . ILE A 1 483 ? 41.827 2.492 -21.714 1.00 41.19 483 ILE A N 1
ATOM 3884 C CA . ILE A 1 483 ? 41.816 2.407 -20.235 1.00 41.19 483 ILE A CA 1
ATOM 3885 C C . ILE A 1 483 ? 40.954 1.215 -19.759 1.00 41.19 483 ILE A C 1
ATOM 3887 O O . ILE A 1 483 ? 39.970 1.355 -19.041 1.00 41.19 483 ILE A O 1
ATOM 3891 N N . TYR A 1 484 ? 41.332 -0.006 -20.144 1.00 48.41 484 TYR A N 1
ATOM 3892 C CA . TYR A 1 484 ? 40.581 -1.251 -19.875 1.00 48.41 484 TYR A CA 1
ATOM 3893 C C . TYR A 1 484 ? 40.779 -1.866 -18.469 1.00 48.41 484 TYR A C 1
ATOM 3895 O O . TYR A 1 484 ? 40.829 -3.093 -18.340 1.00 48.41 484 TYR A O 1
ATOM 3903 N N . ARG A 1 485 ? 40.970 -1.073 -17.402 1.00 48.03 485 ARG A N 1
ATOM 3904 C CA . ARG A 1 485 ? 41.223 -1.643 -16.053 1.00 48.03 485 ARG A CA 1
ATOM 3905 C C . ARG A 1 485 ? 40.245 -1.240 -14.945 1.00 48.03 485 ARG A C 1
ATOM 3907 O O . ARG A 1 485 ? 40.141 -2.011 -13.999 1.00 48.03 485 ARG A O 1
ATOM 3914 N N . ASN A 1 486 ? 39.490 -0.142 -15.069 1.00 52.56 486 ASN A N 1
ATOM 3915 C CA . ASN A 1 486 ? 38.583 0.358 -14.020 1.00 52.56 486 ASN A CA 1
ATOM 3916 C C . ASN A 1 486 ? 37.208 0.759 -14.588 1.00 52.56 486 ASN A C 1
ATOM 3918 O O . ASN A 1 486 ? 37.119 1.162 -15.745 1.00 52.56 486 ASN A O 1
ATOM 3922 N N . VAL A 1 487 ? 36.147 0.691 -13.770 1.00 57.28 487 VAL A N 1
ATOM 3923 C CA . VAL A 1 487 ? 34.826 1.254 -14.119 1.00 57.28 487 VAL A CA 1
ATOM 3924 C C . VAL A 1 487 ? 34.984 2.762 -14.328 1.00 57.28 487 VAL A C 1
ATOM 3926 O O . VAL A 1 487 ? 35.522 3.452 -13.459 1.00 57.28 487 VAL A O 1
ATOM 3929 N N . SER A 1 488 ? 34.551 3.269 -15.482 1.00 62.06 488 SER A N 1
ATOM 3930 C CA . SER A 1 488 ? 34.682 4.685 -15.819 1.00 62.06 488 SER A CA 1
ATOM 3931 C C . SER A 1 488 ? 33.807 5.556 -14.905 1.00 62.06 488 SER A C 1
ATOM 3933 O O . SER A 1 488 ? 32.744 5.135 -14.441 1.00 62.06 488 SER A O 1
ATOM 3935 N N . GLY A 1 489 ? 34.231 6.802 -14.657 1.00 59.88 489 GLY A N 1
ATOM 3936 C CA . GLY A 1 489 ? 33.400 7.776 -13.932 1.00 59.88 489 GLY A CA 1
ATOM 3937 C C . GLY A 1 489 ? 32.053 8.017 -14.623 1.00 59.88 489 GLY A C 1
ATOM 3938 O O . GLY A 1 489 ? 31.050 8.235 -13.955 1.00 59.88 489 GLY A O 1
ATOM 3939 N N . HIS A 1 490 ? 32.035 7.873 -15.949 1.00 70.94 490 HIS A N 1
ATOM 3940 C CA . HIS A 1 490 ? 30.848 7.861 -16.789 1.00 70.94 490 HIS A CA 1
ATOM 3941 C C . HIS A 1 490 ? 29.857 6.748 -16.399 1.00 70.94 490 HIS A C 1
ATOM 3943 O O . HIS A 1 490 ? 28.727 7.054 -16.034 1.00 70.94 490 HIS A O 1
ATOM 3949 N N . SER A 1 491 ? 30.273 5.478 -16.382 1.00 70.25 491 SER A N 1
ATOM 3950 C CA . SER A 1 491 ? 29.370 4.369 -16.040 1.00 70.25 491 SER A CA 1
ATOM 3951 C C . SER A 1 491 ? 28.898 4.424 -14.594 1.00 70.25 491 SER A C 1
ATOM 3953 O O . SER A 1 491 ? 27.758 4.066 -14.311 1.00 70.25 491 SER A O 1
ATOM 3955 N N . ILE A 1 492 ? 29.745 4.896 -13.671 1.00 67.50 492 ILE A N 1
ATOM 3956 C CA . ILE A 1 492 ? 29.339 5.117 -12.275 1.00 67.50 492 ILE A CA 1
ATOM 3957 C C . ILE A 1 492 ? 28.263 6.202 -12.207 1.00 67.50 492 ILE A C 1
ATOM 3959 O O . ILE A 1 492 ? 27.262 6.026 -11.515 1.00 67.50 492 ILE A O 1
ATOM 3963 N N . PHE A 1 493 ? 28.444 7.303 -12.935 1.00 70.69 493 PHE A N 1
ATOM 3964 C CA . PHE A 1 493 ? 27.463 8.378 -13.003 1.00 70.69 493 PHE A CA 1
ATOM 3965 C C . PHE A 1 493 ? 26.146 7.893 -13.622 1.00 70.69 493 PHE A C 1
ATOM 3967 O O . PHE A 1 493 ? 25.111 7.991 -12.965 1.00 70.69 493 PHE A O 1
ATOM 3974 N N . SER A 1 494 ? 26.180 7.269 -14.806 1.00 76.06 494 SER A N 1
ATOM 3975 C CA . SER A 1 494 ? 25.002 6.673 -15.453 1.00 76.06 494 SER A CA 1
ATOM 3976 C C . SER A 1 494 ? 24.289 5.674 -14.540 1.00 76.06 494 SER A C 1
ATOM 3978 O O . SER A 1 494 ? 23.063 5.669 -14.467 1.00 76.06 494 SER A O 1
ATOM 3980 N N . TYR A 1 495 ? 25.041 4.857 -13.796 1.00 76.50 495 TYR A N 1
ATOM 3981 C CA . TYR A 1 495 ? 24.483 3.892 -12.852 1.00 76.50 495 TYR A CA 1
ATOM 3982 C C . TYR A 1 495 ? 23.751 4.575 -11.703 1.00 76.50 495 TYR A C 1
ATOM 3984 O O . TYR A 1 495 ? 22.635 4.180 -11.379 1.00 76.50 495 TYR A O 1
ATOM 3992 N N . LEU A 1 496 ? 24.362 5.588 -11.084 1.00 72.06 496 LEU A N 1
ATOM 3993 C CA . LEU A 1 496 ? 23.741 6.323 -9.982 1.00 72.06 496 LEU A CA 1
ATOM 3994 C C . LEU A 1 496 ? 22.485 7.057 -10.453 1.00 72.06 496 LEU A C 1
ATOM 3996 O O . LEU A 1 496 ? 21.470 7.012 -9.766 1.00 72.06 496 LEU A O 1
ATOM 4000 N N . LEU A 1 497 ? 22.528 7.656 -11.645 1.00 70.88 497 LEU A N 1
ATOM 4001 C CA . LEU A 1 497 ? 21.372 8.307 -12.254 1.00 70.88 497 LEU A CA 1
ATOM 4002 C C . LEU A 1 497 ? 20.239 7.339 -12.540 1.00 70.88 497 LEU A C 1
ATOM 4004 O O . LEU A 1 497 ? 19.101 7.586 -12.148 1.00 70.88 497 LEU A O 1
ATOM 4008 N N . PHE A 1 498 ? 20.551 6.225 -13.192 1.00 78.19 498 PHE A N 1
ATOM 4009 C CA . PHE A 1 498 ? 19.559 5.212 -13.491 1.00 78.19 498 PHE A CA 1
ATOM 4010 C C . PHE A 1 498 ? 19.004 4.599 -12.206 1.00 78.19 498 PHE A C 1
ATOM 4012 O O . PHE A 1 498 ? 17.803 4.417 -12.077 1.00 78.19 498 PHE A O 1
ATOM 4019 N N . LYS A 1 499 ? 19.845 4.318 -11.213 1.00 70.56 499 LYS A N 1
ATOM 4020 C CA . LYS A 1 499 ? 19.389 3.760 -9.940 1.00 70.56 499 LYS A CA 1
ATOM 4021 C C . LYS A 1 499 ? 18.465 4.714 -9.177 1.00 70.56 499 LYS A C 1
ATOM 4023 O O . LYS A 1 499 ? 17.493 4.256 -8.591 1.00 70.56 499 LYS A O 1
ATOM 4028 N N . GLU A 1 500 ? 18.779 6.005 -9.165 1.00 65.31 500 GLU A N 1
ATOM 4029 C CA . GLU A 1 500 ? 18.024 7.017 -8.416 1.00 65.31 500 GLU A CA 1
ATOM 4030 C C . GLU A 1 500 ? 16.735 7.438 -9.135 1.00 65.31 500 GLU A C 1
ATOM 4032 O O . GLU A 1 500 ? 15.717 7.700 -8.497 1.00 65.31 500 GLU A O 1
ATOM 4037 N N . PHE A 1 501 ? 16.775 7.528 -10.465 1.00 68.75 501 PHE A N 1
ATOM 4038 C CA . PHE A 1 501 ? 15.740 8.202 -11.241 1.00 68.75 501 PHE A CA 1
ATOM 4039 C C . PHE A 1 501 ? 15.157 7.358 -12.381 1.00 68.75 501 PHE A C 1
ATOM 4041 O O . PHE A 1 501 ? 14.252 7.833 -13.064 1.00 68.75 501 PHE A O 1
ATOM 4048 N N . SER A 1 502 ? 15.605 6.121 -12.612 1.00 73.12 502 SER A N 1
ATOM 4049 C CA . SER A 1 502 ? 14.928 5.230 -13.561 1.00 73.12 502 SER A CA 1
ATOM 4050 C C . SER A 1 502 ? 13.685 4.619 -12.920 1.00 73.12 502 SER A C 1
ATOM 4052 O O . SER A 1 502 ? 13.711 4.244 -11.748 1.00 73.12 502 SER A O 1
ATOM 4054 N N . PRO A 1 503 ? 12.604 4.433 -13.687 1.00 67.25 503 PRO A N 1
ATOM 4055 C CA . PRO A 1 503 ? 11.465 3.646 -13.234 1.00 67.25 503 PRO A CA 1
ATOM 4056 C C . PRO A 1 503 ? 11.744 2.135 -13.153 1.00 67.25 503 PRO A C 1
ATOM 4058 O O . PRO A 1 503 ? 10.922 1.409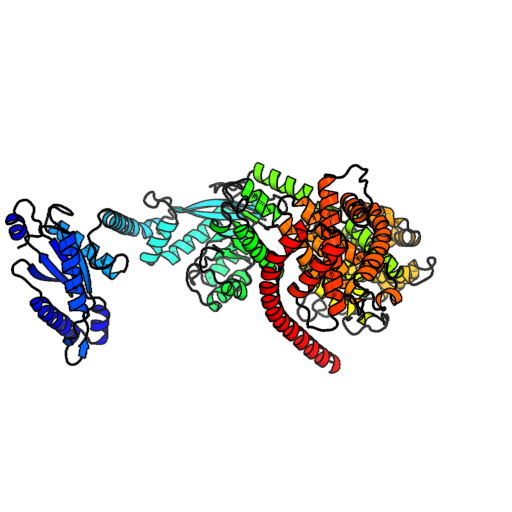 -12.596 1.00 67.25 503 PRO A O 1
ATOM 4061 N N . TYR A 1 504 ? 12.885 1.676 -13.682 1.00 76.38 504 TYR A N 1
ATOM 4062 C CA . TYR A 1 504 ? 13.318 0.274 -13.685 1.00 76.38 504 TYR A CA 1
ATOM 4063 C C . TYR A 1 504 ? 14.672 0.091 -12.970 1.00 76.38 504 TYR A C 1
ATOM 4065 O O . TYR A 1 504 ? 15.606 -0.434 -13.577 1.00 76.38 504 TYR A O 1
ATOM 4073 N N . PRO A 1 505 ? 14.842 0.561 -11.717 1.00 67.12 505 PRO A N 1
ATOM 4074 C CA . PRO A 1 505 ? 16.145 0.648 -11.044 1.00 67.12 505 PRO A CA 1
ATOM 4075 C C . PRO A 1 505 ? 16.859 -0.704 -10.883 1.00 67.12 505 PRO A C 1
ATOM 4077 O O . PRO A 1 505 ? 18.082 -0.749 -10.745 1.00 67.12 505 PRO A O 1
ATOM 4080 N N . GLU A 1 506 ? 16.132 -1.817 -10.953 1.00 66.31 506 GLU A N 1
ATOM 4081 C CA . GLU A 1 506 ? 16.673 -3.175 -10.933 1.00 66.31 506 GLU A CA 1
ATOM 4082 C C . GLU A 1 506 ? 17.603 -3.489 -12.120 1.00 66.31 506 GLU A C 1
ATOM 4084 O O . GLU A 1 506 ? 18.485 -4.337 -11.987 1.00 66.31 506 GLU A O 1
ATOM 4089 N N . TYR A 1 507 ? 17.482 -2.765 -13.239 1.00 77.94 507 TYR A N 1
ATOM 4090 C CA . TYR A 1 507 ? 18.378 -2.891 -14.397 1.00 77.94 507 TYR A CA 1
ATOM 4091 C C . TYR A 1 507 ? 19.582 -1.940 -14.333 1.00 77.94 507 TYR A C 1
ATOM 4093 O O . TYR A 1 507 ? 20.455 -2.009 -15.199 1.00 77.94 507 TYR A O 1
ATOM 4101 N N . ALA A 1 508 ? 19.690 -1.094 -13.295 1.00 77.12 508 ALA A N 1
ATOM 4102 C CA . ALA A 1 508 ? 20.841 -0.206 -13.104 1.00 77.12 508 ALA A CA 1
ATOM 4103 C C . ALA A 1 508 ? 22.179 -0.950 -13.165 1.00 77.12 508 ALA A C 1
ATOM 4105 O O . ALA A 1 508 ? 23.085 -0.458 -13.838 1.00 77.12 508 ALA A O 1
ATOM 4106 N N . PRO A 1 509 ? 22.338 -2.130 -12.522 1.00 74.12 509 PRO A N 1
ATOM 4107 C CA . PRO A 1 509 ? 23.609 -2.835 -12.525 1.00 74.12 509 PRO A CA 1
ATOM 4108 C C . PRO A 1 509 ? 24.141 -3.110 -13.927 1.00 74.12 509 PRO A C 1
ATOM 4110 O O . PRO A 1 509 ? 25.353 -3.083 -14.085 1.00 74.12 509 PRO A O 1
ATOM 4113 N N . ALA A 1 510 ? 23.281 -3.294 -14.939 1.00 76.56 510 ALA A N 1
ATOM 4114 C CA . ALA A 1 510 ? 23.711 -3.559 -16.311 1.00 76.56 510 ALA A CA 1
ATOM 4115 C C . ALA A 1 510 ? 24.675 -2.487 -16.857 1.00 76.56 510 ALA A C 1
ATOM 4117 O O . ALA A 1 510 ? 25.628 -2.844 -17.541 1.00 76.56 510 ALA A O 1
ATOM 4118 N N . ILE A 1 511 ? 24.503 -1.224 -16.444 1.00 76.62 511 ILE A N 1
ATOM 4119 C CA . ILE A 1 511 ? 25.333 -0.063 -16.821 1.00 76.62 511 ILE A CA 1
ATOM 4120 C C . ILE A 1 511 ? 26.785 -0.185 -16.322 1.00 76.62 511 ILE A C 1
ATOM 4122 O O . ILE A 1 511 ? 27.708 0.359 -16.922 1.00 76.62 511 ILE A O 1
ATOM 4126 N N . LEU A 1 512 ? 27.034 -0.881 -15.208 1.00 68.88 512 LEU A N 1
ATOM 4127 C CA . LEU A 1 512 ? 28.363 -0.923 -14.579 1.00 68.88 512 LEU A CA 1
ATOM 4128 C C . LEU A 1 512 ? 29.336 -1.920 -15.227 1.00 68.88 512 LEU A C 1
ATOM 4130 O O . LEU A 1 512 ? 30.521 -1.925 -14.889 1.00 68.88 512 LEU A O 1
ATOM 4134 N N . TYR A 1 513 ? 28.864 -2.775 -16.133 1.00 63.84 513 TYR A N 1
ATOM 4135 C CA . TYR A 1 513 ? 29.611 -3.954 -16.587 1.00 63.84 513 TYR A CA 1
ATOM 4136 C C . TYR A 1 513 ? 30.275 -3.805 -17.966 1.00 63.84 513 TYR A C 1
ATOM 4138 O O . TYR A 1 513 ? 30.939 -4.735 -18.420 1.00 63.84 513 TYR A O 1
ATOM 4146 N N . HIS A 1 514 ? 30.192 -2.631 -18.599 1.00 60.16 514 HIS A N 1
ATOM 4147 C CA . HIS A 1 514 ? 30.698 -2.369 -19.959 1.00 60.16 514 HIS A CA 1
ATOM 4148 C C . HIS A 1 514 ? 32.229 -2.262 -20.098 1.00 60.16 514 HIS A C 1
ATOM 4150 O O . HIS A 1 514 ? 32.741 -2.114 -21.206 1.00 60.16 514 HIS A O 1
ATOM 4156 N N . HIS A 1 515 ? 32.994 -2.350 -19.002 1.00 52.81 515 HIS A N 1
ATOM 4157 C CA . HIS A 1 515 ? 34.414 -1.958 -18.989 1.00 52.81 515 HIS A CA 1
ATOM 4158 C C . HIS A 1 515 ? 35.424 -3.042 -18.577 1.00 52.81 515 HIS A C 1
ATOM 4160 O O . HIS A 1 515 ? 36.604 -2.741 -18.386 1.00 52.81 515 HIS A O 1
ATOM 4166 N N . ARG A 1 516 ? 35.019 -4.316 -18.484 1.00 50.31 516 ARG A N 1
ATOM 4167 C CA . ARG A 1 516 ? 35.970 -5.437 -18.353 1.00 50.31 516 ARG A CA 1
ATOM 4168 C C . ARG A 1 516 ? 36.155 -6.137 -19.696 1.00 50.31 516 ARG A C 1
ATOM 4170 O O . ARG A 1 516 ? 35.180 -6.449 -20.366 1.00 50.31 516 ARG A O 1
ATOM 4177 N N . ARG A 1 517 ? 37.402 -6.482 -20.046 1.00 48.56 517 ARG A N 1
ATOM 4178 C CA . ARG A 1 517 ? 37.636 -7.562 -21.017 1.00 48.56 517 ARG A CA 1
ATOM 4179 C C . ARG A 1 517 ? 37.052 -8.839 -20.427 1.00 48.56 517 ARG A C 1
ATOM 4181 O O . ARG A 1 517 ? 37.452 -9.230 -19.328 1.00 48.56 517 ARG A O 1
ATOM 4188 N N . PHE A 1 518 ? 36.112 -9.458 -21.130 1.00 52.59 518 PHE A N 1
ATOM 4189 C CA . PHE A 1 518 ? 35.580 -10.743 -20.709 1.00 52.59 518 PHE A CA 1
ATOM 4190 C C . PHE A 1 518 ? 36.701 -11.787 -20.841 1.00 52.59 518 PHE A C 1
ATOM 4192 O O . PHE A 1 518 ? 37.334 -11.860 -21.900 1.00 52.59 518 PHE A O 1
ATOM 4199 N N . PRO A 1 519 ? 37.028 -12.540 -19.775 1.00 46.69 519 PRO A N 1
ATOM 4200 C CA . PRO A 1 519 ? 37.972 -13.638 -19.892 1.00 46.69 519 PRO A CA 1
ATOM 4201 C C . PRO A 1 519 ? 37.423 -14.680 -20.867 1.00 46.69 519 PRO A C 1
ATOM 4203 O O . PRO A 1 519 ? 36.213 -14.849 -21.019 1.00 46.69 519 PRO A O 1
ATOM 4206 N N . ASP A 1 520 ? 38.339 -15.353 -21.556 1.00 44.41 520 ASP A N 1
ATOM 4207 C CA . ASP A 1 520 ? 38.034 -16.386 -22.535 1.00 44.41 520 ASP A CA 1
ATOM 4208 C C . ASP A 1 520 ? 37.134 -17.449 -21.879 1.00 44.41 520 ASP A C 1
ATOM 4210 O O . ASP A 1 520 ? 37.557 -18.142 -20.955 1.00 44.41 520 ASP A O 1
ATOM 4214 N N . TYR A 1 521 ? 35.876 -17.564 -22.320 1.00 44.88 521 TYR A N 1
ATOM 4215 C CA . TYR A 1 521 ? 34.847 -18.405 -21.677 1.00 44.88 521 TYR A CA 1
ATOM 4216 C C . TYR A 1 521 ? 35.244 -19.898 -21.615 1.00 44.88 521 TYR A C 1
ATOM 4218 O O . TYR A 1 521 ? 34.673 -20.683 -20.862 1.00 44.88 521 TYR A O 1
ATOM 4226 N N . ASN A 1 522 ? 36.268 -20.287 -22.380 1.00 42.69 522 ASN A N 1
ATOM 4227 C CA . ASN A 1 522 ? 36.879 -21.615 -22.379 1.00 42.69 522 ASN A CA 1
ATOM 4228 C C . ASN A 1 522 ? 37.843 -21.870 -21.198 1.00 42.69 522 ASN A C 1
ATOM 4230 O O . ASN A 1 522 ? 38.359 -22.979 -21.071 1.00 42.69 522 ASN A O 1
ATOM 4234 N N . ALA A 1 523 ? 38.100 -20.881 -20.334 1.00 41.25 523 ALA A N 1
ATOM 4235 C CA . ALA A 1 523 ? 39.096 -20.945 -19.263 1.00 41.25 523 ALA A CA 1
ATOM 4236 C C . ALA A 1 523 ? 38.510 -21.199 -17.857 1.00 41.25 523 ALA A C 1
ATOM 4238 O O . ALA A 1 523 ? 39.052 -20.704 -16.881 1.00 41.25 523 ALA A O 1
ATOM 4239 N N . GLY A 1 524 ? 37.422 -21.967 -17.726 1.00 40.16 524 GLY A N 1
ATOM 4240 C CA . GLY A 1 524 ? 37.086 -22.758 -16.524 1.00 40.16 524 GLY A CA 1
ATOM 4241 C C . GLY A 1 524 ? 37.046 -22.102 -15.126 1.00 40.16 524 GLY A C 1
ATOM 4242 O O . GLY A 1 524 ? 36.981 -22.846 -14.150 1.00 40.16 524 GLY A O 1
ATOM 4243 N N . ASN A 1 525 ? 37.074 -20.775 -14.982 1.00 40.44 525 ASN A N 1
ATOM 4244 C CA . ASN A 1 525 ? 37.010 -20.080 -13.692 1.00 40.44 525 ASN A CA 1
ATOM 4245 C C . ASN A 1 525 ? 35.649 -19.389 -13.498 1.00 40.44 525 ASN A C 1
ATOM 4247 O O . ASN A 1 525 ? 35.015 -18.958 -14.455 1.00 40.44 525 ASN A O 1
ATOM 4251 N N . ASN A 1 526 ? 35.194 -19.330 -12.241 1.00 47.84 526 ASN A N 1
ATOM 4252 C CA . ASN A 1 526 ? 33.896 -18.803 -11.788 1.00 47.84 526 ASN A CA 1
ATOM 4253 C C . ASN A 1 526 ? 33.703 -17.295 -12.087 1.00 47.84 526 ASN A C 1
ATOM 4255 O O . ASN A 1 526 ? 33.725 -16.464 -11.180 1.00 47.84 526 ASN A O 1
ATOM 4259 N N . ASP A 1 527 ? 33.465 -16.936 -13.348 1.00 50.25 527 ASP A N 1
ATOM 4260 C CA . ASP A 1 527 ? 33.382 -15.546 -13.815 1.00 50.25 527 ASP A CA 1
ATOM 4261 C C . ASP A 1 527 ? 31.935 -15.100 -14.097 1.00 50.25 527 ASP A C 1
ATOM 4263 O O . ASP A 1 527 ? 31.511 -14.925 -15.239 1.00 50.25 527 ASP A O 1
ATOM 4267 N N . GLY A 1 528 ? 31.166 -14.893 -13.025 1.00 50.84 528 GLY A N 1
ATOM 4268 C CA . GLY A 1 528 ? 29.808 -14.329 -13.083 1.00 50.84 528 GLY A CA 1
ATOM 4269 C C . GLY A 1 528 ? 29.465 -13.379 -11.936 1.00 50.84 528 GLY A C 1
ATOM 4270 O O . GLY A 1 528 ? 28.312 -12.980 -11.816 1.00 50.84 528 GLY A O 1
ATOM 4271 N N . ILE A 1 529 ? 30.433 -13.035 -11.079 1.00 48.56 529 ILE A N 1
ATOM 4272 C CA . ILE A 1 529 ? 30.226 -12.234 -9.867 1.00 48.56 529 ILE A CA 1
ATOM 4273 C C . ILE A 1 529 ? 31.327 -11.169 -9.766 1.00 48.56 529 ILE A C 1
ATOM 4275 O O . ILE A 1 529 ? 32.510 -11.505 -9.751 1.00 48.56 529 ILE A O 1
ATOM 4279 N N . ILE A 1 530 ? 30.955 -9.888 -9.661 1.00 46.62 530 ILE A N 1
ATOM 4280 C CA . ILE A 1 530 ? 31.876 -8.776 -9.363 1.00 46.62 530 ILE A CA 1
ATOM 4281 C C . ILE A 1 530 ? 31.430 -8.127 -8.054 1.00 46.62 530 ILE A C 1
ATOM 4283 O O . ILE A 1 530 ? 30.285 -7.709 -7.932 1.00 46.62 530 ILE A O 1
ATOM 4287 N N . ASN A 1 531 ? 32.319 -8.049 -7.056 1.00 47.25 531 ASN A N 1
ATOM 4288 C CA . ASN A 1 531 ? 32.006 -7.506 -5.724 1.00 47.25 531 ASN A CA 1
ATOM 4289 C C . ASN A 1 531 ? 30.731 -8.115 -5.094 1.00 47.25 531 ASN A C 1
ATOM 4291 O O . ASN A 1 531 ? 29.895 -7.390 -4.564 1.00 47.25 531 ASN A O 1
ATOM 4295 N N . ASN A 1 532 ? 30.569 -9.444 -5.164 1.00 48.50 532 ASN A N 1
ATOM 4296 C CA . ASN A 1 532 ? 29.367 -10.183 -4.728 1.00 48.50 532 ASN A CA 1
ATOM 4297 C C . ASN A 1 532 ? 28.064 -9.864 -5.490 1.00 48.50 532 ASN A C 1
ATOM 4299 O O . ASN A 1 532 ? 26.994 -10.295 -5.066 1.00 48.50 532 ASN A O 1
ATOM 4303 N N . ILE A 1 533 ? 28.133 -9.171 -6.627 1.00 47.00 533 ILE A N 1
ATOM 4304 C CA . ILE A 1 533 ? 26.983 -8.897 -7.492 1.00 47.00 533 ILE A CA 1
ATOM 4305 C C . ILE A 1 533 ? 27.080 -9.798 -8.720 1.00 47.00 533 ILE A C 1
ATOM 4307 O O . ILE A 1 533 ? 28.081 -9.768 -9.436 1.00 47.00 533 ILE A O 1
ATOM 4311 N N . ALA A 1 534 ? 26.052 -10.612 -8.954 1.00 56.06 534 ALA A N 1
ATOM 4312 C CA . ALA A 1 534 ? 25.958 -11.417 -10.163 1.00 56.06 534 ALA A CA 1
ATOM 4313 C C . ALA A 1 534 ? 25.805 -10.511 -11.396 1.00 56.06 534 ALA A C 1
ATOM 4315 O O . ALA A 1 534 ? 25.043 -9.544 -11.360 1.00 56.06 534 ALA A O 1
ATOM 4316 N N . VAL A 1 535 ? 26.527 -10.817 -12.475 1.00 56.22 535 VAL A N 1
ATOM 4317 C CA . VAL A 1 535 ? 26.427 -10.079 -13.741 1.00 56.22 535 VAL A CA 1
ATOM 4318 C C . VAL A 1 535 ? 25.092 -10.433 -14.405 1.00 56.22 535 VAL A C 1
ATOM 4320 O O . VAL A 1 535 ? 24.900 -11.602 -14.751 1.00 56.22 535 VAL A O 1
ATOM 4323 N N . PRO A 1 536 ? 24.174 -9.470 -14.603 1.00 66.88 536 PRO A N 1
ATOM 4324 C CA . PRO A 1 536 ? 22.933 -9.739 -15.311 1.00 66.88 536 PRO A CA 1
ATOM 4325 C C . PRO A 1 536 ? 23.216 -9.993 -16.796 1.00 66.88 536 PRO A C 1
ATOM 4327 O O . PRO A 1 536 ? 24.100 -9.383 -17.400 1.00 66.88 536 PRO A O 1
ATOM 4330 N N . ASP A 1 537 ? 22.454 -10.900 -17.394 1.00 69.69 537 ASP A N 1
ATOM 4331 C CA . ASP A 1 537 ? 22.577 -11.296 -18.800 1.00 69.69 537 ASP A CA 1
ATOM 4332 C C . ASP A 1 537 ? 22.404 -10.113 -19.769 1.00 69.69 537 ASP A C 1
ATOM 4334 O O . ASP A 1 537 ? 23.086 -9.995 -20.788 1.00 69.69 537 ASP A O 1
ATOM 4338 N N . GLU A 1 538 ? 21.553 -9.178 -19.371 1.00 75.50 538 GLU A N 1
ATOM 4339 C CA . GLU A 1 538 ? 21.245 -7.896 -19.991 1.00 75.50 538 GLU A CA 1
ATOM 4340 C C . GLU A 1 538 ? 22.478 -7.008 -20.203 1.00 75.50 538 GLU A C 1
ATOM 4342 O O . GLU A 1 538 ? 22.559 -6.281 -21.195 1.00 75.50 538 GLU A O 1
ATOM 4347 N N . ALA A 1 539 ? 23.468 -7.096 -19.310 1.00 73.00 539 ALA A N 1
ATOM 4348 C CA . ALA A 1 539 ? 24.682 -6.290 -19.389 1.00 73.00 539 ALA A CA 1
ATOM 4349 C C . ALA A 1 539 ? 25.539 -6.630 -20.619 1.00 73.00 539 ALA A C 1
ATOM 4351 O O . ALA A 1 539 ? 26.146 -5.748 -21.231 1.00 73.00 539 ALA A O 1
ATOM 4352 N N . TYR A 1 540 ? 25.569 -7.910 -21.007 1.00 75.12 540 TYR A N 1
ATOM 4353 C CA . TYR A 1 540 ? 26.325 -8.374 -22.173 1.00 75.12 540 TYR A CA 1
ATOM 4354 C C . TYR A 1 540 ? 25.753 -7.807 -23.472 1.00 75.12 540 TYR A C 1
ATOM 4356 O O . TYR A 1 540 ? 26.508 -7.459 -24.378 1.00 75.12 540 TYR A O 1
ATOM 4364 N N . LEU A 1 541 ? 24.426 -7.696 -23.550 1.00 78.94 541 LEU A N 1
ATOM 4365 C CA . LEU A 1 541 ? 23.728 -7.174 -24.721 1.00 78.94 541 LEU A CA 1
ATOM 4366 C C . LEU A 1 541 ? 23.996 -5.699 -24.933 1.00 78.94 541 LEU A C 1
ATOM 4368 O O . LEU A 1 541 ? 24.341 -5.296 -26.042 1.00 78.94 541 LEU A O 1
ATOM 4372 N N . LEU A 1 542 ? 23.876 -4.920 -23.862 1.00 79.19 542 LEU A N 1
ATOM 4373 C CA . LEU A 1 542 ? 24.112 -3.490 -23.927 1.00 79.19 542 LEU A CA 1
ATOM 4374 C C . LEU A 1 542 ? 25.584 -3.192 -24.273 1.00 79.19 542 LEU A C 1
ATOM 4376 O O . LEU A 1 542 ? 25.850 -2.377 -25.149 1.00 79.19 542 LEU A O 1
ATOM 4380 N N . SER A 1 543 ? 26.535 -3.960 -23.719 1.00 76.56 543 SER A N 1
ATOM 4381 C CA . SER A 1 543 ? 27.961 -3.841 -24.071 1.00 76.56 543 SER A CA 1
ATOM 4382 C C . SER A 1 543 ? 28.244 -4.161 -25.541 1.00 76.56 543 SER A C 1
ATOM 4384 O O . SER A 1 543 ? 29.050 -3.489 -26.185 1.00 76.56 543 SER A O 1
ATOM 4386 N N . LEU A 1 544 ? 27.592 -5.195 -26.078 1.00 78.38 544 LEU A N 1
ATOM 4387 C CA . LEU A 1 544 ? 27.750 -5.604 -27.470 1.00 78.38 544 LEU A CA 1
ATOM 4388 C C . LEU A 1 544 ? 27.164 -4.564 -28.436 1.00 78.38 544 LEU A C 1
ATOM 4390 O O . LEU A 1 544 ? 27.792 -4.241 -29.446 1.00 78.38 544 LEU A O 1
ATOM 4394 N N . ALA A 1 545 ? 25.977 -4.040 -28.120 1.00 84.44 545 ALA A N 1
ATOM 4395 C CA . ALA A 1 545 ? 25.303 -3.012 -28.907 1.00 84.44 545 ALA A CA 1
ATOM 4396 C C . ALA A 1 545 ? 26.115 -1.709 -28.957 1.00 84.44 545 ALA A C 1
ATOM 4398 O O . ALA A 1 545 ? 26.298 -1.145 -30.037 1.00 84.44 545 ALA A O 1
ATOM 4399 N N . GLU A 1 546 ? 26.667 -1.281 -27.822 1.00 79.62 546 GLU A N 1
ATOM 4400 C CA . GLU A 1 546 ? 27.503 -0.083 -27.726 1.00 79.62 546 GLU A CA 1
ATOM 4401 C C . GLU A 1 546 ? 28.818 -0.234 -28.509 1.00 79.62 546 GLU A C 1
ATOM 4403 O O . GLU A 1 546 ? 29.164 0.626 -29.322 1.00 79.62 546 GLU A O 1
ATOM 4408 N N . ALA A 1 547 ? 29.526 -1.359 -28.340 1.00 76.06 547 ALA A N 1
ATOM 4409 C CA . ALA A 1 547 ? 30.775 -1.622 -29.059 1.00 76.06 547 ALA A CA 1
ATOM 4410 C C . ALA A 1 547 ? 30.578 -1.628 -30.586 1.00 76.06 547 ALA A C 1
ATOM 4412 O O . ALA A 1 547 ? 31.446 -1.172 -31.338 1.00 76.06 547 ALA A O 1
ATOM 4413 N N . ALA A 1 548 ? 29.432 -2.132 -31.052 1.00 80.19 548 ALA A N 1
ATOM 4414 C CA . ALA A 1 548 ? 29.054 -2.079 -32.457 1.00 80.19 548 ALA A CA 1
ATOM 4415 C C . ALA A 1 548 ? 28.709 -0.647 -32.905 1.00 80.19 548 ALA A C 1
ATOM 4417 O O . ALA A 1 548 ? 29.183 -0.218 -33.959 1.00 80.19 548 ALA A O 1
ATOM 4418 N N . ALA A 1 549 ? 27.944 0.107 -32.108 1.00 85.38 549 ALA A N 1
ATOM 4419 C CA . ALA A 1 549 ? 27.602 1.500 -32.398 1.00 85.38 549 ALA A CA 1
ATOM 4420 C C . ALA A 1 549 ? 28.854 2.383 -32.549 1.00 85.38 549 ALA A C 1
ATOM 4422 O O . ALA A 1 549 ? 28.991 3.093 -33.547 1.00 85.38 549 ALA A O 1
ATOM 4423 N N . GLU A 1 550 ? 29.821 2.258 -31.634 1.00 76.69 550 GLU A N 1
ATOM 4424 C CA . GLU A 1 550 ? 31.111 2.957 -31.703 1.00 76.69 550 GLU A CA 1
ATOM 4425 C C . GLU A 1 550 ? 31.859 2.660 -33.012 1.00 76.69 550 GLU A C 1
ATOM 4427 O O . GLU A 1 550 ? 32.359 3.573 -33.678 1.00 76.69 550 GLU A O 1
ATOM 4432 N N . ALA A 1 551 ? 31.968 1.380 -33.379 1.00 77.94 551 ALA A N 1
ATOM 4433 C CA . ALA A 1 551 ? 32.706 0.962 -34.569 1.00 77.94 551 ALA A CA 1
ATOM 4434 C C . ALA A 1 551 ? 32.068 1.495 -35.867 1.00 77.94 551 ALA A C 1
ATOM 4436 O O . ALA A 1 551 ? 32.778 1.770 -36.848 1.00 77.94 551 ALA A O 1
ATOM 4437 N N . ILE A 1 552 ? 30.744 1.676 -35.857 1.00 83.00 552 ILE A N 1
ATOM 4438 C CA . ILE A 1 552 ? 29.978 2.258 -36.960 1.00 83.00 552 ILE A CA 1
ATOM 4439 C C . ILE A 1 552 ? 30.201 3.775 -37.030 1.00 83.00 552 ILE A C 1
ATOM 4441 O O . ILE A 1 552 ? 30.516 4.275 -38.108 1.00 83.00 552 ILE A O 1
ATOM 4445 N N . THR A 1 553 ? 30.128 4.502 -35.908 1.00 81.75 553 THR A N 1
ATOM 4446 C CA . THR A 1 553 ? 30.273 5.975 -35.900 1.00 81.75 553 THR A CA 1
ATOM 4447 C C . THR A 1 553 ? 31.720 6.473 -35.999 1.00 81.75 553 THR A C 1
ATOM 4449 O O . THR A 1 553 ? 31.951 7.643 -36.303 1.00 81.75 553 THR A O 1
ATOM 4452 N N . GLY A 1 554 ? 32.714 5.619 -35.732 1.00 70.88 554 GLY A N 1
ATOM 4453 C CA . GLY A 1 554 ? 34.129 5.994 -35.633 1.00 70.88 554 GLY A CA 1
ATOM 4454 C C . GLY A 1 554 ? 34.963 5.986 -36.926 1.00 70.88 554 GLY A C 1
ATOM 4455 O O . GLY A 1 554 ? 36.165 6.233 -36.838 1.00 70.88 554 GLY A O 1
ATOM 4456 N N . GLY A 1 555 ? 34.406 5.688 -38.108 1.00 69.50 555 GLY A N 1
ATOM 4457 C CA . GLY A 1 555 ? 35.201 5.573 -39.345 1.00 69.50 555 GLY A CA 1
ATOM 4458 C C . GLY A 1 555 ? 34.389 5.519 -40.645 1.00 69.50 555 GLY A C 1
ATOM 4459 O O . GLY A 1 555 ? 33.179 5.705 -40.631 1.00 69.50 555 GLY A O 1
ATOM 4460 N N . ASP A 1 556 ? 35.052 5.243 -41.776 1.00 69.25 556 ASP A N 1
ATOM 4461 C CA . ASP A 1 556 ? 34.420 5.199 -43.108 1.00 69.25 556 ASP A CA 1
ATOM 4462 C C . ASP A 1 556 ? 33.280 4.154 -43.169 1.00 69.25 556 ASP A C 1
ATOM 4464 O O . ASP A 1 556 ? 33.526 2.984 -42.836 1.00 69.25 556 ASP A O 1
ATOM 4468 N N . PRO A 1 557 ? 32.059 4.543 -43.587 1.00 64.94 557 PRO A N 1
ATOM 4469 C CA . PRO A 1 557 ? 30.928 3.658 -43.872 1.00 64.94 557 PRO A CA 1
ATOM 4470 C C . PRO A 1 557 ? 31.281 2.354 -44.600 1.00 64.94 557 PRO A C 1
ATOM 4472 O O . PRO A 1 557 ? 30.792 1.290 -44.221 1.00 64.94 557 PRO A O 1
ATOM 4475 N N . ALA A 1 558 ? 32.170 2.410 -45.600 1.00 65.00 558 ALA A N 1
ATOM 4476 C CA . ALA A 1 558 ? 32.481 1.268 -46.465 1.00 65.00 558 ALA A CA 1
ATOM 4477 C C . ALA A 1 558 ? 33.232 0.118 -45.763 1.00 65.00 558 ALA A C 1
ATOM 4479 O O . ALA A 1 558 ? 33.244 -1.000 -46.269 1.00 65.00 558 ALA A O 1
ATOM 4480 N N . SER A 1 559 ? 33.837 0.372 -44.595 1.00 71.19 559 SER A N 1
ATOM 4481 C CA . SER A 1 559 ? 34.550 -0.635 -43.784 1.00 71.19 559 SER A CA 1
ATOM 4482 C C . SER A 1 559 ? 33.934 -0.840 -42.395 1.00 71.19 559 SER A C 1
ATOM 4484 O O . SER A 1 559 ? 34.554 -1.437 -41.513 1.00 71.19 559 SER A O 1
ATOM 4486 N N . ALA A 1 560 ? 32.710 -0.349 -42.170 1.00 71.25 560 ALA A N 1
ATOM 4487 C CA . ALA A 1 560 ? 32.031 -0.459 -40.879 1.00 71.25 560 ALA A CA 1
ATOM 4488 C C . ALA A 1 560 ? 31.808 -1.919 -40.451 1.00 71.25 560 ALA A C 1
ATOM 4490 O O . ALA A 1 560 ? 32.033 -2.249 -39.289 1.00 71.25 560 ALA A O 1
ATOM 4491 N N . ALA A 1 561 ? 31.442 -2.801 -41.387 1.00 71.62 561 ALA A N 1
ATOM 4492 C CA . ALA A 1 561 ? 31.219 -4.220 -41.108 1.00 71.62 561 ALA A CA 1
ATOM 4493 C C . ALA A 1 561 ? 32.479 -4.922 -40.577 1.00 71.62 561 ALA A C 1
ATOM 4495 O O . ALA A 1 561 ? 32.428 -5.559 -39.525 1.00 71.62 561 ALA A O 1
ATOM 4496 N N . ASP A 1 562 ? 33.623 -4.730 -41.237 1.00 73.25 562 ASP A N 1
ATOM 4497 C CA . ASP A 1 562 ? 34.891 -5.350 -40.834 1.00 73.25 562 ASP A CA 1
ATOM 4498 C C . ASP A 1 562 ? 35.368 -4.849 -39.462 1.00 73.25 562 ASP A C 1
ATOM 4500 O O . ASP A 1 562 ? 35.869 -5.624 -38.644 1.00 73.25 562 ASP A O 1
ATOM 4504 N N . ARG A 1 563 ? 35.162 -3.556 -39.164 1.00 76.06 563 ARG A N 1
ATOM 4505 C CA . ARG A 1 563 ? 35.493 -2.977 -37.851 1.00 76.06 563 ARG A CA 1
ATOM 4506 C C . ARG A 1 563 ? 34.614 -3.533 -36.737 1.00 76.06 563 ARG A C 1
ATOM 4508 O O . ARG A 1 563 ? 35.133 -3.851 -35.669 1.00 76.06 563 ARG A O 1
ATOM 4515 N N . VAL A 1 564 ? 33.308 -3.655 -36.979 1.00 75.12 564 VAL A N 1
ATOM 4516 C CA . VAL A 1 564 ? 32.355 -4.223 -36.014 1.00 75.12 564 VAL A CA 1
ATOM 4517 C C . VAL A 1 564 ? 32.721 -5.675 -35.707 1.00 75.12 564 VAL A C 1
ATOM 4519 O O . VAL A 1 564 ? 32.856 -6.029 -34.538 1.00 75.12 564 VAL A O 1
ATOM 4522 N N . ILE A 1 565 ? 32.967 -6.494 -36.736 1.00 74.62 565 ILE A N 1
ATOM 4523 C CA . ILE A 1 565 ? 33.356 -7.904 -36.569 1.00 74.62 565 ILE A CA 1
ATOM 4524 C C . ILE A 1 565 ? 34.659 -8.011 -35.767 1.00 74.62 565 ILE A C 1
ATOM 4526 O O . ILE A 1 565 ? 34.698 -8.693 -34.743 1.00 74.62 565 ILE A O 1
ATOM 4530 N N . SER A 1 566 ? 35.694 -7.257 -36.154 1.00 73.12 566 SER A N 1
ATOM 4531 C CA . SER A 1 566 ? 36.983 -7.255 -35.452 1.00 73.12 566 SER A CA 1
ATOM 4532 C C . SER A 1 566 ? 36.862 -6.824 -33.980 1.00 73.12 566 SER A C 1
ATOM 4534 O O . SER A 1 566 ? 37.512 -7.401 -33.103 1.00 73.12 566 SER A O 1
ATOM 4536 N N . ARG A 1 567 ? 35.997 -5.845 -33.681 1.00 71.94 567 ARG A N 1
ATOM 4537 C CA . ARG A 1 567 ? 35.749 -5.351 -32.316 1.00 71.94 567 ARG A CA 1
ATOM 4538 C C . ARG A 1 567 ? 34.996 -6.367 -31.452 1.00 71.94 567 ARG A C 1
ATOM 4540 O O . ARG A 1 567 ? 35.248 -6.443 -30.251 1.00 71.94 567 ARG A O 1
ATOM 4547 N N . ILE A 1 568 ? 34.090 -7.144 -32.042 1.00 69.44 568 ILE A N 1
ATOM 4548 C CA . ILE A 1 568 ? 33.285 -8.148 -31.331 1.00 69.44 568 ILE A CA 1
ATOM 4549 C C . ILE A 1 568 ? 34.094 -9.422 -31.059 1.00 69.44 568 ILE A C 1
ATOM 4551 O O . ILE A 1 568 ? 34.019 -9.972 -29.957 1.00 69.44 568 ILE A O 1
ATOM 4555 N N . GLU A 1 569 ? 34.907 -9.869 -32.018 1.00 68.00 569 GLU A N 1
ATOM 4556 C CA . GLU A 1 569 ? 35.753 -11.061 -31.866 1.00 68.00 569 GLU A CA 1
ATOM 4557 C C . GLU A 1 569 ? 36.846 -10.884 -30.798 1.00 68.00 569 GLU A C 1
ATOM 4559 O O . GLU A 1 569 ? 37.178 -11.836 -30.093 1.00 68.00 569 GLU A O 1
ATOM 4564 N N . GLY A 1 570 ? 37.355 -9.661 -30.607 1.00 60.56 570 GLY A N 1
ATOM 4565 C CA . GLY A 1 570 ? 38.415 -9.363 -29.636 1.00 60.56 570 GLY A CA 1
ATOM 4566 C C . GLY A 1 570 ? 37.995 -9.305 -28.158 1.00 60.56 570 GLY A C 1
ATOM 4567 O O . GLY A 1 570 ? 38.872 -9.179 -27.304 1.00 60.56 570 GLY A O 1
ATOM 4568 N N . ASN A 1 571 ? 36.694 -9.375 -27.839 1.00 60.91 571 ASN A N 1
ATOM 4569 C CA . ASN A 1 571 ? 36.163 -9.008 -26.516 1.00 60.91 571 ASN A CA 1
ATOM 4570 C C . ASN A 1 571 ? 35.542 -10.151 -25.687 1.00 60.91 571 ASN A C 1
ATOM 4572 O O . ASN A 1 571 ? 35.117 -9.889 -24.571 1.00 60.91 571 ASN A O 1
ATOM 4576 N N . GLY A 1 572 ? 35.514 -11.408 -26.150 1.00 61.22 572 GLY A N 1
ATOM 4577 C CA . GLY A 1 572 ? 35.181 -12.561 -25.285 1.00 61.22 572 GLY A CA 1
ATOM 4578 C C . GLY A 1 572 ? 33.705 -12.716 -24.857 1.00 61.22 572 GLY A C 1
ATOM 4579 O O . GLY A 1 572 ? 33.426 -13.329 -23.830 1.00 61.22 572 GLY A O 1
ATOM 4580 N N . PHE A 1 573 ? 32.741 -12.189 -25.620 1.00 70.62 573 PHE A N 1
ATOM 4581 C CA . PHE A 1 573 ? 31.299 -12.268 -25.307 1.00 70.62 573 PHE A CA 1
ATOM 4582 C C . PHE A 1 573 ? 30.738 -13.710 -25.233 1.00 70.62 573 PHE A C 1
ATOM 4584 O O . PHE A 1 573 ? 31.277 -14.630 -25.864 1.00 70.62 573 PHE A O 1
ATOM 4591 N N . LYS A 1 574 ? 29.605 -13.923 -24.529 1.00 70.38 574 LYS A N 1
ATOM 4592 C CA . LYS A 1 574 ? 28.955 -15.253 -24.472 1.00 70.38 574 LYS A CA 1
ATOM 4593 C C . LYS A 1 574 ? 28.594 -15.763 -25.884 1.00 70.38 574 LYS A C 1
ATOM 4595 O O . LYS A 1 574 ? 28.203 -14.950 -26.728 1.00 70.38 574 LYS A O 1
ATOM 4600 N N . PRO A 1 575 ? 28.708 -17.080 -26.156 1.00 74.81 575 PRO A N 1
ATOM 4601 C CA . PRO A 1 575 ? 28.449 -17.649 -27.484 1.00 74.81 575 PRO A CA 1
ATOM 4602 C C . PRO A 1 575 ? 27.056 -17.327 -28.041 1.00 74.81 575 PRO A C 1
ATOM 4604 O O . PRO A 1 575 ? 26.950 -16.906 -29.187 1.00 74.81 575 PRO A O 1
ATOM 4607 N N . GLU A 1 576 ? 26.015 -17.429 -27.213 1.00 77.19 576 GLU A N 1
ATOM 4608 C CA . GLU A 1 576 ? 24.613 -17.207 -27.606 1.00 77.19 576 GLU A CA 1
ATOM 4609 C C . GLU A 1 576 ? 24.363 -15.777 -28.125 1.00 77.19 576 GLU A C 1
ATOM 4611 O O . GLU A 1 576 ? 23.694 -15.579 -29.138 1.00 77.19 576 GLU A O 1
ATOM 4616 N N . TYR A 1 577 ? 24.968 -14.763 -27.493 1.00 78.19 577 TYR A N 1
ATOM 4617 C CA . TYR A 1 577 ? 24.856 -13.367 -27.935 1.00 78.19 577 TYR A CA 1
ATOM 4618 C C . TYR A 1 577 ? 25.639 -13.100 -29.224 1.00 78.19 577 TYR A C 1
ATOM 4620 O O . TYR A 1 577 ? 25.169 -12.359 -30.089 1.00 78.19 577 TYR A O 1
ATOM 4628 N N . ARG A 1 578 ? 26.813 -13.731 -29.383 1.00 76.06 578 ARG A N 1
ATOM 4629 C CA . ARG A 1 578 ? 27.597 -13.652 -30.626 1.00 76.06 578 ARG A CA 1
ATOM 4630 C C . ARG A 1 578 ? 26.866 -14.298 -31.796 1.00 76.06 578 ARG A C 1
ATOM 4632 O O . ARG A 1 578 ? 26.859 -13.731 -32.883 1.00 76.06 578 ARG A O 1
ATOM 4639 N N . GLU A 1 579 ? 26.230 -15.443 -31.576 1.00 82.19 579 GLU A N 1
ATOM 4640 C CA . GLU A 1 579 ? 25.440 -16.136 -32.595 1.00 82.19 579 GLU A CA 1
ATOM 4641 C C . GLU A 1 579 ? 24.196 -15.330 -32.996 1.00 82.19 579 GLU A C 1
ATOM 4643 O O . GLU A 1 579 ? 23.915 -15.168 -34.189 1.00 82.19 579 GLU A O 1
ATOM 4648 N N . ALA A 1 580 ? 23.489 -14.753 -32.015 1.00 83.75 580 ALA A N 1
ATOM 4649 C CA . ALA A 1 580 ? 22.353 -13.873 -32.270 1.00 83.75 580 ALA A CA 1
ATOM 4650 C C . ALA A 1 580 ? 22.763 -12.639 -33.092 1.00 83.75 580 ALA A C 1
ATOM 4652 O O . ALA A 1 580 ? 22.102 -12.317 -34.079 1.00 83.75 580 ALA A O 1
ATOM 4653 N N . PHE A 1 581 ? 23.876 -11.986 -32.740 1.00 83.56 581 PHE A N 1
ATOM 4654 C CA . PHE A 1 581 ? 24.396 -10.845 -33.497 1.00 83.56 581 PHE A CA 1
ATOM 4655 C C . PHE A 1 581 ? 24.882 -11.245 -34.896 1.00 83.56 581 PHE A C 1
ATOM 4657 O O . PHE A 1 581 ? 24.524 -10.598 -35.877 1.00 83.56 581 PHE A O 1
ATOM 4664 N N . GLY A 1 582 ? 25.626 -12.349 -35.017 1.00 80.12 582 GLY A N 1
ATOM 4665 C CA . GLY A 1 582 ? 26.096 -12.869 -36.303 1.00 80.12 582 GLY A CA 1
ATOM 4666 C C . GLY A 1 582 ? 24.948 -13.210 -37.256 1.00 80.12 582 GLY A C 1
ATOM 4667 O O . GLY A 1 582 ? 25.026 -12.912 -38.447 1.00 80.12 582 GLY A O 1
ATOM 4668 N N . SER A 1 583 ? 23.845 -13.744 -36.726 1.00 83.19 583 SER A N 1
ATOM 4669 C CA . SER A 1 583 ? 22.616 -13.963 -37.494 1.00 83.19 583 SER A CA 1
ATOM 4670 C C . SER A 1 583 ? 22.022 -12.652 -38.018 1.00 83.19 583 SER A C 1
ATOM 4672 O O . SER A 1 583 ? 21.621 -12.583 -39.175 1.00 83.19 583 SER A O 1
ATOM 4674 N N . LEU A 1 584 ? 22.002 -11.590 -37.202 1.00 84.19 584 LEU A N 1
ATOM 4675 C CA . LEU A 1 584 ? 21.534 -10.271 -37.646 1.00 84.19 584 LEU A CA 1
ATOM 4676 C C . LEU A 1 584 ? 22.444 -9.678 -38.735 1.00 84.19 584 LEU A C 1
ATOM 4678 O O . LEU A 1 584 ? 21.951 -9.054 -39.672 1.00 84.19 584 LEU A O 1
ATOM 4682 N N . CYS A 1 585 ? 23.762 -9.896 -38.662 1.00 78.56 585 CYS A N 1
ATOM 4683 C CA . CYS A 1 585 ? 24.694 -9.475 -39.714 1.00 78.56 585 CYS A CA 1
ATOM 4684 C C . CYS A 1 585 ? 24.420 -10.161 -41.059 1.00 78.56 585 CYS A C 1
ATOM 4686 O O . CYS A 1 585 ? 24.556 -9.522 -42.098 1.00 78.56 585 CYS A O 1
ATOM 4688 N N . GLN A 1 586 ? 23.998 -11.430 -41.051 1.00 79.81 586 GLN A N 1
ATOM 4689 C CA . GLN A 1 586 ? 23.582 -12.144 -42.267 1.00 79.81 586 GLN A CA 1
ATOM 4690 C C . GLN A 1 586 ? 22.274 -11.591 -42.858 1.00 79.81 586 GLN A C 1
ATOM 4692 O O . GLN A 1 586 ? 22.042 -11.723 -44.057 1.00 79.81 586 GLN A O 1
ATOM 4697 N N . GLU A 1 587 ? 21.449 -10.932 -42.040 1.00 82.06 587 GLU A N 1
ATOM 4698 C CA . GLU A 1 587 ? 20.233 -10.211 -42.446 1.00 82.06 587 GLU A CA 1
ATOM 4699 C C . GLU A 1 587 ? 20.523 -8.756 -42.891 1.00 82.06 587 GLU A C 1
ATOM 4701 O O . GLU A 1 587 ? 19.627 -7.913 -42.905 1.00 82.06 587 GLU A O 1
ATOM 4706 N N . ASP A 1 588 ? 21.777 -8.449 -43.243 1.00 82.75 588 ASP A N 1
ATOM 4707 C CA . ASP A 1 588 ? 22.247 -7.148 -43.748 1.00 82.75 588 ASP A CA 1
ATOM 4708 C C . ASP A 1 588 ? 22.025 -5.959 -42.784 1.00 82.75 588 ASP A C 1
ATOM 4710 O O . ASP A 1 588 ? 21.961 -4.794 -43.185 1.00 82.75 588 ASP A O 1
ATOM 4714 N N . ILE A 1 589 ? 21.933 -6.227 -41.472 1.00 86.56 589 ILE A N 1
ATOM 4715 C CA . ILE A 1 589 ? 21.620 -5.189 -40.475 1.00 86.56 589 ILE A CA 1
ATOM 4716 C C . ILE A 1 589 ? 22.654 -4.053 -40.451 1.00 86.56 589 ILE A C 1
ATOM 4718 O O . ILE A 1 589 ? 22.289 -2.899 -40.245 1.00 86.56 589 ILE A O 1
ATOM 4722 N N . ILE A 1 590 ? 23.937 -4.354 -40.687 1.00 84.50 590 ILE A N 1
ATOM 4723 C CA . ILE A 1 590 ? 25.019 -3.359 -40.640 1.00 84.50 590 ILE A CA 1
ATOM 4724 C C . ILE A 1 590 ? 24.896 -2.378 -41.809 1.00 84.50 590 ILE A C 1
ATOM 4726 O O . ILE A 1 590 ? 24.988 -1.171 -41.599 1.00 84.50 590 ILE A O 1
ATOM 4730 N N . SER A 1 591 ? 24.631 -2.871 -43.022 1.00 83.06 591 SER A N 1
ATOM 4731 C CA . SER A 1 591 ? 24.414 -2.030 -44.206 1.00 83.06 591 SER A CA 1
ATOM 4732 C C . SER A 1 591 ? 23.208 -1.105 -44.023 1.00 83.06 591 SER A C 1
ATOM 4734 O O . SER A 1 591 ? 23.279 0.093 -44.310 1.00 83.06 591 SER A O 1
ATOM 4736 N N . ARG A 1 592 ? 22.119 -1.622 -43.435 1.00 86.62 592 ARG A N 1
ATOM 4737 C CA . ARG A 1 592 ? 20.924 -0.832 -43.088 1.00 86.62 592 ARG A CA 1
ATOM 4738 C C . ARG A 1 592 ? 21.198 0.247 -42.042 1.00 86.62 592 ARG A C 1
ATOM 4740 O O . ARG A 1 592 ? 20.628 1.334 -42.115 1.00 86.62 592 ARG A O 1
ATOM 4747 N N . ILE A 1 593 ? 22.071 -0.033 -41.074 1.00 88.12 593 ILE A N 1
ATOM 4748 C CA . ILE A 1 593 ? 22.489 0.970 -40.090 1.00 88.12 593 ILE A CA 1
ATOM 4749 C C . ILE A 1 593 ? 23.316 2.069 -40.767 1.00 88.12 593 ILE A C 1
ATOM 4751 O O . ILE A 1 593 ? 23.040 3.252 -40.581 1.00 88.12 593 ILE A O 1
ATOM 4755 N N . VAL A 1 594 ? 24.286 1.683 -41.596 1.00 84.06 594 VAL A N 1
ATOM 4756 C CA . VAL A 1 594 ? 25.188 2.608 -42.298 1.00 84.06 594 VAL A CA 1
ATOM 4757 C C . VAL A 1 594 ? 24.449 3.497 -43.308 1.00 84.06 594 VAL A C 1
ATOM 4759 O O . VAL A 1 594 ? 24.757 4.682 -43.421 1.00 84.06 594 VAL A O 1
ATOM 4762 N N . SER A 1 595 ? 23.466 2.949 -44.025 1.00 84.00 595 SER A N 1
ATOM 4763 C CA . SER A 1 595 ? 22.620 3.691 -44.975 1.00 84.00 595 SER A CA 1
ATOM 4764 C C . SER A 1 595 ? 21.567 4.578 -44.300 1.00 84.00 595 SER A C 1
ATOM 4766 O O . SER A 1 595 ? 21.006 5.459 -44.949 1.00 84.00 595 SER A O 1
ATOM 4768 N N . GLY A 1 596 ? 21.301 4.372 -43.005 1.00 84.88 596 GLY A N 1
ATOM 4769 C CA . GLY A 1 596 ? 20.286 5.102 -42.243 1.00 84.88 596 GLY A CA 1
ATOM 4770 C C . GLY A 1 596 ? 18.861 4.548 -42.371 1.00 84.88 596 GLY A C 1
ATOM 4771 O O . GLY A 1 596 ? 17.967 5.032 -41.678 1.00 84.88 596 GLY A O 1
ATOM 4772 N N . GLU A 1 597 ? 18.639 3.502 -43.175 1.00 86.81 597 GLU A N 1
ATOM 4773 C CA . GLU A 1 597 ? 17.322 2.875 -43.406 1.00 86.81 597 GLU A CA 1
ATOM 4774 C C . GLU A 1 597 ? 16.699 2.245 -42.145 1.00 86.81 597 GLU A C 1
ATOM 4776 O O . GLU A 1 597 ? 15.523 1.884 -42.129 1.00 86.81 597 GLU A O 1
ATOM 4781 N N . TYR A 1 598 ? 17.472 2.084 -41.070 1.00 89.94 598 TYR A N 1
ATOM 4782 C CA . TYR A 1 598 ? 16.988 1.559 -39.791 1.00 89.94 598 TYR A CA 1
ATOM 4783 C C . TYR A 1 598 ? 16.143 2.555 -38.977 1.00 89.94 598 TYR A C 1
ATOM 4785 O O . TYR A 1 598 ? 15.439 2.132 -38.059 1.00 89.94 598 TYR A O 1
ATOM 4793 N N . ARG A 1 599 ? 16.218 3.864 -39.271 1.00 87.88 599 ARG A N 1
ATOM 4794 C CA . ARG A 1 599 ? 15.612 4.916 -38.431 1.00 87.88 599 ARG A CA 1
ATOM 4795 C C . ARG A 1 599 ? 14.089 4.824 -38.363 1.00 87.88 599 ARG A C 1
ATOM 4797 O O . ARG A 1 599 ? 13.530 4.912 -37.272 1.00 87.88 599 ARG A O 1
ATOM 4804 N N . ASP A 1 600 ? 13.427 4.581 -39.492 1.00 87.50 600 ASP A N 1
ATOM 4805 C CA . ASP A 1 600 ? 11.965 4.456 -39.532 1.00 87.50 600 ASP A CA 1
ATOM 4806 C C . ASP A 1 600 ? 11.487 3.218 -38.757 1.00 87.50 600 ASP A C 1
ATOM 4808 O O . ASP A 1 600 ? 10.535 3.292 -37.978 1.00 87.50 600 ASP A O 1
ATOM 4812 N N . ASP A 1 601 ? 12.201 2.095 -38.897 1.00 87.69 601 ASP A N 1
ATOM 4813 C CA . ASP A 1 601 ? 11.939 0.857 -38.153 1.00 87.69 601 ASP A CA 1
ATOM 4814 C C . ASP A 1 601 ? 12.124 1.048 -36.639 1.00 87.69 601 ASP A C 1
ATOM 4816 O O . ASP A 1 601 ? 11.333 0.537 -35.838 1.00 87.69 601 ASP A O 1
ATOM 4820 N N . LEU A 1 602 ? 13.181 1.768 -36.246 1.00 90.12 602 LEU A N 1
ATOM 4821 C CA . LEU A 1 602 ? 13.470 2.102 -34.855 1.00 90.12 602 LEU A CA 1
ATOM 4822 C C . LEU A 1 602 ? 12.336 2.940 -34.263 1.00 90.12 602 LEU A C 1
ATOM 4824 O O . LEU A 1 602 ? 11.740 2.542 -33.261 1.00 90.12 602 LEU A O 1
ATOM 4828 N N . LEU A 1 603 ? 11.998 4.058 -34.909 1.00 87.56 603 LEU A N 1
ATOM 4829 C CA . LEU A 1 603 ? 10.961 4.973 -34.438 1.00 87.56 603 LEU A CA 1
ATOM 4830 C C . LEU A 1 603 ? 9.592 4.292 -34.373 1.00 87.56 603 LEU A C 1
ATOM 4832 O O . LEU A 1 603 ? 8.902 4.419 -33.362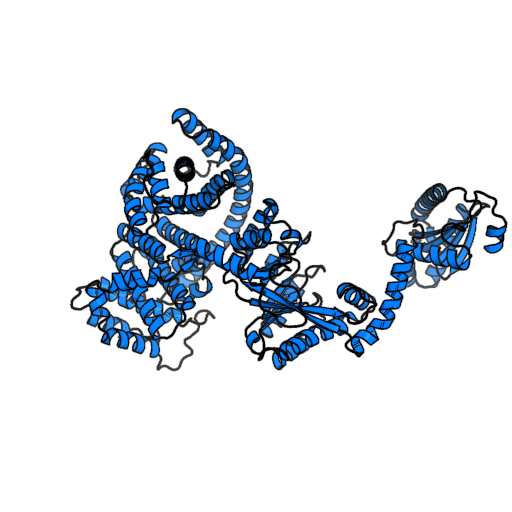 1.00 87.56 603 LEU A O 1
ATOM 4836 N N . ALA A 1 604 ? 9.210 3.519 -35.394 1.00 86.50 604 ALA A N 1
ATOM 4837 C CA . ALA A 1 604 ? 7.943 2.789 -35.398 1.00 86.50 604 ALA A CA 1
ATOM 4838 C C . ALA A 1 604 ? 7.840 1.808 -34.222 1.00 86.50 604 ALA A C 1
ATOM 4840 O O . ALA A 1 604 ? 6.786 1.691 -33.592 1.00 86.50 604 ALA A O 1
ATOM 4841 N N . TYR A 1 605 ? 8.937 1.120 -33.892 1.00 84.81 605 TYR A N 1
ATOM 4842 C CA . TYR A 1 605 ? 8.934 0.206 -32.760 1.00 84.81 605 TYR A CA 1
ATOM 4843 C C . TYR A 1 605 ? 8.935 0.936 -31.420 1.00 84.81 605 TYR A C 1
ATOM 4845 O O . TYR A 1 605 ? 8.152 0.565 -30.547 1.00 84.81 605 TYR A O 1
ATOM 4853 N N . ILE A 1 606 ? 9.769 1.962 -31.230 1.00 85.50 606 ILE A N 1
ATOM 4854 C CA . ILE A 1 606 ? 9.793 2.700 -29.960 1.00 85.50 606 ILE A CA 1
ATOM 4855 C C . ILE A 1 606 ? 8.420 3.350 -29.708 1.00 85.50 606 ILE A C 1
ATOM 4857 O O . ILE A 1 606 ? 7.924 3.277 -28.585 1.00 85.50 606 ILE A O 1
ATOM 4861 N N . LYS A 1 607 ? 7.729 3.847 -30.747 1.00 84.81 607 LYS A N 1
ATOM 4862 C CA . LYS A 1 607 ? 6.340 4.337 -30.633 1.00 84.81 607 LYS A CA 1
ATOM 4863 C C . LYS A 1 607 ? 5.315 3.254 -30.238 1.00 84.81 607 LYS A C 1
ATOM 4865 O O . LYS A 1 607 ? 4.239 3.512 -29.695 1.00 84.81 607 LYS A O 1
ATOM 4870 N N . SER A 1 608 ? 5.621 1.979 -30.456 1.00 82.25 608 SER A N 1
ATOM 4871 C CA . SER A 1 608 ? 4.753 0.904 -29.953 1.00 82.25 608 SER A CA 1
ATOM 4872 C C . SER A 1 608 ? 4.851 0.720 -28.431 1.00 82.25 608 SER A C 1
ATOM 4874 O O . SER A 1 608 ? 3.919 0.197 -27.815 1.00 82.25 608 SER A O 1
ATOM 4876 N N . ILE A 1 609 ? 5.936 1.196 -27.809 1.00 83.19 609 ILE A N 1
ATOM 4877 C CA . ILE A 1 609 ? 6.179 1.080 -26.371 1.00 83.19 609 ILE A CA 1
ATOM 4878 C C . ILE A 1 609 ? 5.428 2.198 -25.641 1.00 83.19 609 ILE A C 1
ATOM 4880 O O . ILE A 1 609 ? 5.662 3.390 -25.856 1.00 83.19 609 ILE A O 1
ATOM 4884 N N . LYS A 1 610 ? 4.513 1.808 -24.747 1.00 79.62 610 LYS A N 1
ATOM 4885 C CA . LYS A 1 610 ? 3.752 2.742 -23.911 1.00 79.62 610 LYS A CA 1
ATOM 4886 C C . LYS A 1 610 ? 4.336 2.790 -22.512 1.00 79.62 610 LYS A C 1
ATOM 4888 O O . LYS A 1 610 ? 4.285 1.795 -21.794 1.00 79.62 610 LYS A O 1
ATOM 4893 N N . ILE A 1 611 ? 4.803 3.969 -22.126 1.00 75.00 611 ILE A N 1
ATOM 4894 C CA . ILE A 1 611 ? 5.316 4.246 -20.788 1.00 75.00 611 ILE A CA 1
ATOM 4895 C C . ILE A 1 611 ? 4.285 5.048 -19.998 1.00 75.00 611 ILE A C 1
ATOM 4897 O O . ILE A 1 611 ? 3.527 5.854 -20.543 1.00 75.00 611 ILE A O 1
ATOM 4901 N N . SER A 1 612 ? 4.205 4.791 -18.700 1.00 69.56 612 SER A N 1
ATOM 4902 C CA . SER A 1 612 ? 3.407 5.594 -17.784 1.00 69.56 612 SER A CA 1
ATOM 4903 C C . SER A 1 612 ? 3.983 6.998 -17.665 1.00 69.56 612 SER A C 1
ATOM 4905 O O . SER A 1 612 ? 5.173 7.240 -17.851 1.00 69.56 612 SER A O 1
ATOM 4907 N N . LYS A 1 613 ? 3.131 7.930 -17.267 1.00 65.12 613 LYS A N 1
ATOM 4908 C CA . LYS A 1 613 ? 3.550 9.294 -16.989 1.00 65.12 613 LYS A CA 1
ATOM 4909 C C . LYS A 1 613 ? 4.672 9.402 -15.946 1.00 65.12 613 LYS A C 1
ATOM 4911 O O . LYS A 1 613 ? 5.585 10.200 -16.129 1.00 65.12 613 LYS A O 1
ATOM 4916 N N . ALA A 1 614 ? 4.619 8.610 -14.874 1.00 61.56 614 ALA A N 1
ATOM 4917 C CA . ALA A 1 614 ? 5.672 8.606 -13.859 1.00 61.56 614 ALA A CA 1
ATOM 4918 C C . ALA A 1 614 ? 7.012 8.150 -14.455 1.00 61.56 614 ALA A C 1
ATOM 4920 O O . ALA A 1 614 ? 8.034 8.779 -14.201 1.00 61.56 614 ALA A O 1
ATOM 4921 N N . GLU A 1 615 ? 6.988 7.115 -15.306 1.00 72.81 615 GLU A N 1
ATOM 4922 C CA . GLU A 1 615 ? 8.152 6.679 -16.083 1.00 72.81 615 GLU A CA 1
ATOM 4923 C C . GLU A 1 615 ? 8.679 7.815 -16.970 1.00 72.81 615 GLU A C 1
ATOM 4925 O O . GLU A 1 615 ? 9.868 8.109 -16.925 1.00 72.81 615 GLU A O 1
ATOM 4930 N N . THR A 1 616 ? 7.812 8.517 -17.705 1.00 74.88 616 THR A N 1
ATOM 4931 C CA . THR A 1 616 ? 8.205 9.659 -18.551 1.00 74.88 616 THR A CA 1
ATOM 4932 C C . THR A 1 616 ? 8.862 10.790 -17.756 1.00 74.88 616 THR A C 1
ATOM 4934 O O . THR A 1 616 ? 9.919 11.279 -18.149 1.00 74.88 616 THR A O 1
ATOM 4937 N N . GLU A 1 617 ? 8.261 11.214 -16.640 1.00 69.75 617 GLU A N 1
ATOM 4938 C CA . GLU A 1 617 ? 8.814 12.280 -15.793 1.00 69.75 617 GLU A CA 1
ATOM 4939 C C . GLU A 1 617 ? 10.194 11.886 -15.253 1.00 69.75 617 GLU A C 1
ATOM 4941 O O . GLU A 1 617 ? 11.130 12.684 -15.294 1.00 69.75 617 GLU A O 1
ATOM 4946 N N . SER A 1 618 ? 10.339 10.636 -14.811 1.00 68.94 618 SER A N 1
ATOM 4947 C CA . SER A 1 618 ? 11.619 10.070 -14.387 1.00 68.94 618 SER A CA 1
ATOM 4948 C C . SER A 1 618 ? 12.661 10.085 -15.509 1.00 68.94 618 SER A C 1
ATOM 4950 O O . SER A 1 618 ? 13.792 10.532 -15.301 1.00 68.94 618 SER A O 1
ATOM 4952 N N . LEU A 1 619 ? 12.266 9.657 -16.713 1.00 76.81 619 LEU A N 1
ATOM 4953 C CA . LEU A 1 619 ? 13.123 9.617 -17.896 1.00 76.81 619 LEU A CA 1
ATOM 4954 C C . LEU A 1 619 ? 13.700 10.987 -18.240 1.00 76.81 619 LEU A C 1
ATOM 4956 O O . LEU A 1 619 ? 14.917 11.168 -18.310 1.00 76.81 619 LEU A O 1
ATOM 4960 N N . ILE A 1 620 ? 12.821 11.971 -18.400 1.00 74.44 620 ILE A N 1
ATOM 4961 C CA . ILE A 1 620 ? 13.231 13.305 -18.828 1.00 74.44 620 ILE A CA 1
ATOM 4962 C C . ILE A 1 620 ? 14.012 14.021 -17.705 1.00 74.44 620 ILE A C 1
ATOM 4964 O O . ILE A 1 620 ? 15.005 14.691 -17.981 1.00 74.44 620 ILE A O 1
ATOM 4968 N N . ARG A 1 621 ? 13.647 13.832 -16.428 1.00 70.56 621 ARG A N 1
ATOM 4969 C CA . ARG A 1 621 ? 14.404 14.369 -15.278 1.00 70.56 621 ARG A CA 1
ATOM 4970 C C . ARG A 1 621 ? 15.839 13.875 -15.252 1.00 70.56 621 ARG A C 1
ATOM 4972 O O . ARG A 1 621 ? 16.756 14.660 -15.033 1.00 70.56 621 ARG A O 1
ATOM 4979 N N . THR A 1 622 ? 16.022 12.583 -15.472 1.00 74.12 622 THR A N 1
ATOM 4980 C CA . THR A 1 622 ? 17.343 11.962 -15.492 1.00 74.12 622 THR A CA 1
ATOM 4981 C C . THR A 1 622 ? 18.175 12.482 -16.660 1.00 74.12 622 THR A C 1
ATOM 4983 O O . THR A 1 622 ? 19.349 12.797 -16.480 1.00 74.12 622 THR A O 1
ATOM 4986 N N . PHE A 1 623 ? 17.559 12.629 -17.840 1.00 76.56 623 PHE A N 1
ATOM 4987 C CA . PHE A 1 623 ? 18.217 13.225 -18.999 1.00 76.56 623 PHE A CA 1
ATOM 4988 C C . PHE A 1 623 ? 18.711 14.641 -18.702 1.00 76.56 623 PHE A C 1
ATOM 4990 O O . PHE A 1 623 ? 19.887 14.938 -18.901 1.00 76.56 623 PHE A O 1
ATOM 4997 N N . ILE A 1 624 ? 17.842 15.487 -18.148 1.00 69.69 624 ILE A N 1
ATOM 4998 C CA . ILE A 1 624 ? 18.210 16.851 -17.761 1.00 69.69 624 ILE A CA 1
ATOM 4999 C C . ILE A 1 624 ? 19.299 16.837 -16.708 1.00 69.69 624 ILE A C 1
ATOM 5001 O O . ILE A 1 624 ? 20.245 17.594 -16.831 1.00 69.69 624 ILE A O 1
ATOM 5005 N N . TYR A 1 625 ? 19.219 15.962 -15.708 1.00 70.31 625 TYR A N 1
ATOM 5006 C CA . TYR A 1 625 ? 20.260 15.870 -14.696 1.00 70.31 625 TYR A CA 1
ATOM 5007 C C . TYR A 1 625 ? 21.617 15.549 -15.331 1.00 70.31 625 TYR A C 1
ATOM 5009 O O . TYR A 1 625 ? 22.585 16.256 -15.092 1.00 70.31 625 TYR A O 1
ATOM 5017 N N . ALA A 1 626 ? 21.701 14.546 -16.201 1.00 68.94 626 ALA A N 1
ATOM 5018 C CA . ALA A 1 626 ? 22.956 14.224 -16.874 1.00 68.94 626 ALA A CA 1
ATOM 5019 C C . ALA A 1 626 ? 23.493 15.370 -17.743 1.00 68.94 626 ALA A C 1
ATOM 5021 O O . ALA A 1 626 ? 24.693 15.635 -17.766 1.00 68.94 626 ALA A O 1
ATOM 5022 N N . VAL A 1 627 ? 22.590 16.062 -18.430 1.00 65.00 627 VAL A N 1
ATOM 5023 C CA . VAL A 1 627 ? 22.883 17.226 -19.260 1.00 65.00 627 VAL A CA 1
ATOM 5024 C C . VAL A 1 627 ? 23.378 18.417 -18.435 1.00 65.00 627 VAL A C 1
ATOM 5026 O O . VAL A 1 627 ? 24.383 19.032 -18.790 1.00 65.00 627 VAL A O 1
ATOM 5029 N N . SER A 1 628 ? 22.683 18.761 -17.348 1.00 57.16 628 SER A N 1
ATOM 5030 C CA . SER A 1 628 ? 22.969 19.930 -16.511 1.00 57.16 628 SER A CA 1
ATOM 5031 C C . SER A 1 628 ? 24.360 19.844 -15.896 1.00 57.16 628 SER A C 1
ATOM 5033 O O . SER A 1 628 ? 25.008 20.868 -15.706 1.00 57.16 628 SER A O 1
ATOM 5035 N N . PHE A 1 629 ? 24.867 18.629 -15.672 1.00 56.81 629 PHE A N 1
ATOM 5036 C CA . PHE A 1 629 ? 26.224 18.422 -15.177 1.00 56.81 629 PHE A CA 1
ATOM 5037 C C . PHE A 1 629 ? 27.300 18.912 -16.151 1.00 56.81 629 PHE A C 1
ATOM 5039 O O . PHE A 1 629 ? 28.404 19.173 -15.699 1.00 56.81 629 PHE A O 1
ATOM 5046 N N . ARG A 1 630 ? 27.002 19.121 -17.441 1.00 52.31 630 ARG A N 1
ATOM 5047 C CA . ARG A 1 630 ? 27.929 19.695 -18.434 1.00 52.31 630 ARG A CA 1
ATOM 5048 C C . ARG A 1 630 ? 28.235 21.183 -18.204 1.00 52.31 630 ARG A C 1
ATOM 5050 O O . ARG A 1 630 ? 29.247 21.672 -18.705 1.00 52.31 630 ARG A O 1
ATOM 5057 N N . SER A 1 631 ? 27.373 21.918 -17.500 1.00 48.66 631 SER A N 1
ATOM 5058 C CA . SER A 1 631 ? 27.502 23.369 -17.349 1.00 48.66 631 SER A CA 1
ATOM 5059 C C . SER A 1 631 ? 28.032 23.733 -15.958 1.00 48.66 631 SER A C 1
ATOM 5061 O O . SER A 1 631 ? 27.354 23.465 -14.967 1.00 48.66 631 SER A O 1
ATOM 5063 N N . PRO A 1 632 ? 29.190 24.413 -15.848 1.00 41.62 632 PRO A N 1
ATOM 5064 C CA . PRO A 1 632 ? 29.692 24.945 -14.577 1.00 41.62 632 PRO A CA 1
ATOM 5065 C C . PRO A 1 632 ? 28.772 25.993 -13.923 1.00 41.62 632 PRO A C 1
ATOM 5067 O O . PRO A 1 632 ? 29.074 26.436 -12.816 1.00 41.62 632 PRO A O 1
ATOM 5070 N N . TYR A 1 633 ? 27.693 26.398 -14.612 1.00 47.06 633 TYR A N 1
ATOM 5071 C CA . TYR A 1 633 ? 26.785 27.493 -14.259 1.00 47.06 633 TYR A CA 1
ATOM 5072 C C . TYR A 1 633 ? 25.302 27.074 -14.195 1.00 47.06 633 TYR A C 1
ATOM 5074 O O . TYR A 1 633 ? 24.482 27.849 -13.711 1.00 47.06 633 TYR A O 1
ATOM 5082 N N . CYS A 1 634 ? 24.931 25.857 -14.627 1.00 48.22 634 CYS A N 1
ATOM 5083 C CA . CYS A 1 634 ? 23.560 25.344 -14.475 1.00 48.22 634 CYS A CA 1
ATOM 5084 C C . CYS A 1 634 ? 23.362 24.783 -13.061 1.00 48.22 634 CYS A C 1
ATOM 5086 O O . CYS A 1 634 ? 23.379 23.572 -12.846 1.00 48.22 634 CYS A O 1
ATOM 5088 N N . TYR A 1 635 ? 23.181 25.673 -12.086 1.00 46.78 635 TYR A N 1
ATOM 5089 C CA . TYR A 1 635 ? 22.857 25.296 -10.706 1.00 46.78 635 TYR A CA 1
ATOM 5090 C C . TYR A 1 635 ? 21.349 25.200 -10.428 1.00 46.78 635 TYR A C 1
ATOM 5092 O O . TYR A 1 635 ? 20.966 24.919 -9.289 1.00 46.78 635 TYR A O 1
ATOM 5100 N N . SER A 1 636 ? 20.474 25.351 -11.431 1.00 51.31 636 SER A N 1
ATOM 5101 C CA . SER A 1 636 ? 19.061 24.975 -11.297 1.00 51.31 636 SER A CA 1
ATOM 5102 C C . SER A 1 636 ? 18.944 23.464 -11.155 1.00 51.31 636 SER A C 1
ATOM 5104 O O . SER A 1 636 ? 18.791 22.705 -12.110 1.00 51.31 636 SER A O 1
ATOM 5106 N N . HIS A 1 637 ? 19.018 23.003 -9.909 1.00 50.47 637 HIS A N 1
ATOM 5107 C CA . HIS A 1 637 ? 18.733 21.623 -9.563 1.00 50.47 637 HIS A CA 1
ATOM 5108 C C . HIS A 1 637 ? 17.347 21.266 -10.146 1.00 50.47 637 HIS A C 1
ATOM 5110 O O . HIS A 1 637 ? 16.379 21.959 -9.834 1.00 50.47 637 HIS A O 1
ATOM 5116 N N . PRO A 1 638 ? 17.174 20.193 -10.940 1.00 52.25 638 PRO A N 1
ATOM 5117 C CA . PRO A 1 638 ? 15.872 19.835 -11.520 1.00 52.25 638 PRO A CA 1
ATOM 5118 C C . PRO A 1 638 ? 14.761 19.661 -10.473 1.00 52.25 638 PRO A C 1
ATOM 5120 O O . PRO A 1 638 ? 13.596 19.929 -10.753 1.00 52.25 638 PRO A O 1
ATOM 5123 N N . ARG A 1 639 ? 15.126 19.289 -9.233 1.00 50.03 639 ARG A N 1
ATOM 5124 C CA . ARG A 1 639 ? 14.212 19.316 -8.069 1.00 50.03 639 ARG A CA 1
ATOM 5125 C C . ARG A 1 639 ? 13.729 20.721 -7.689 1.00 50.03 639 ARG A C 1
ATOM 5127 O O . ARG A 1 639 ? 12.611 20.826 -7.212 1.00 50.03 639 ARG A O 1
ATOM 5134 N N . LEU A 1 640 ? 14.523 21.780 -7.867 1.00 51.84 640 LEU A N 1
ATOM 5135 C CA . LEU A 1 640 ? 14.091 23.166 -7.643 1.00 51.84 640 LEU A CA 1
ATOM 5136 C C . LEU A 1 640 ? 13.020 23.545 -8.665 1.00 51.84 640 LEU A C 1
ATOM 5138 O O . LEU A 1 640 ? 11.961 24.005 -8.273 1.00 51.84 640 LEU A O 1
ATOM 5142 N N . MET A 1 641 ? 13.237 23.240 -9.946 1.00 54.91 641 MET A N 1
ATOM 5143 C CA . MET A 1 641 ? 12.242 23.477 -10.994 1.00 54.91 641 MET A CA 1
ATOM 5144 C C . MET A 1 641 ? 10.976 22.635 -10.782 1.00 54.91 641 MET A C 1
ATOM 5146 O O . MET A 1 641 ? 9.866 23.145 -10.872 1.00 54.91 641 MET A O 1
ATOM 5150 N N . GLU A 1 642 ? 11.120 21.358 -10.423 1.00 55.72 642 GLU A N 1
ATOM 5151 C CA . GLU A 1 642 ? 9.997 20.510 -10.015 1.00 55.72 642 GLU A CA 1
ATOM 5152 C C . GLU A 1 642 ? 9.277 21.077 -8.791 1.00 55.72 642 GLU A C 1
ATOM 5154 O O . GLU A 1 642 ? 8.055 21.055 -8.757 1.00 55.72 642 GLU A O 1
ATOM 5159 N N . THR A 1 643 ? 9.999 21.619 -7.811 1.00 53.25 643 THR A N 1
ATOM 5160 C CA . THR A 1 643 ? 9.413 22.273 -6.634 1.00 53.25 643 THR A CA 1
ATOM 5161 C C . THR A 1 643 ? 8.664 23.538 -7.037 1.00 53.25 643 THR A C 1
ATOM 5163 O O . THR A 1 643 ? 7.536 23.718 -6.592 1.00 53.25 643 THR A O 1
ATOM 5166 N N . THR A 1 644 ? 9.216 24.357 -7.935 1.00 55.81 644 THR A N 1
ATOM 5167 C CA . THR A 1 644 ? 8.572 25.557 -8.486 1.00 55.81 644 THR A CA 1
ATOM 5168 C C .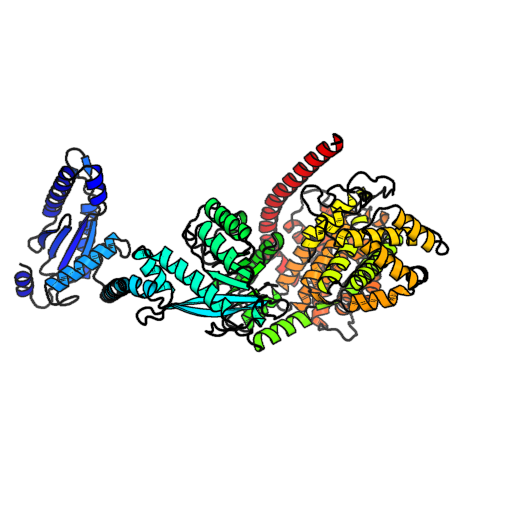 THR A 1 644 ? 7.327 25.195 -9.284 1.00 55.81 644 THR A C 1
ATOM 5170 O O . THR A 1 644 ? 6.275 25.800 -9.099 1.00 55.81 644 THR A O 1
ATOM 5173 N N . VAL A 1 645 ? 7.374 24.152 -10.112 1.00 59.00 645 VAL A N 1
ATOM 5174 C CA . VAL A 1 645 ? 6.173 23.682 -10.802 1.00 59.00 645 VAL A CA 1
ATOM 5175 C C . VAL A 1 645 ? 5.180 23.044 -9.840 1.00 59.00 645 VAL A C 1
ATOM 5177 O O . VAL A 1 645 ? 3.979 23.226 -9.999 1.00 59.00 645 VAL A O 1
ATOM 5180 N N . ASN A 1 646 ? 5.632 22.308 -8.832 1.00 56.06 646 ASN A N 1
ATOM 5181 C CA . ASN A 1 646 ? 4.754 21.739 -7.813 1.00 56.06 646 ASN A CA 1
ATOM 5182 C C . ASN A 1 646 ? 4.077 22.837 -7.001 1.00 56.06 646 ASN A C 1
ATOM 5184 O O . ASN A 1 646 ? 2.904 22.704 -6.669 1.00 56.06 646 ASN A O 1
ATOM 5188 N N . LEU A 1 647 ? 4.787 23.928 -6.735 1.00 56.19 647 LEU A N 1
ATOM 5189 C CA . LEU A 1 647 ? 4.279 25.144 -6.122 1.00 56.19 647 LEU A CA 1
ATOM 5190 C C . LEU A 1 647 ? 3.213 25.796 -7.019 1.00 56.19 647 LEU A C 1
ATOM 5192 O O . LEU A 1 647 ? 2.049 25.846 -6.628 1.00 56.19 647 LEU A O 1
ATOM 5196 N N . LEU A 1 648 ? 3.558 26.169 -8.256 1.00 59.78 648 LEU A N 1
ATOM 5197 C CA . LEU A 1 648 ? 2.634 26.759 -9.248 1.00 59.78 648 LEU A CA 1
ATOM 5198 C C . LEU A 1 648 ? 1.440 25.849 -9.563 1.00 59.78 648 LEU A C 1
ATOM 5200 O O . LEU A 1 648 ? 0.313 26.265 -9.823 1.00 59.78 648 LEU A O 1
ATOM 5204 N N . GLY A 1 649 ? 1.693 24.561 -9.488 1.00 59.44 649 GLY A N 1
ATOM 5205 C CA . GLY A 1 649 ? 0.761 23.474 -9.613 1.00 59.44 649 GLY A CA 1
ATOM 5206 C C . GLY A 1 649 ? -0.251 23.352 -8.483 1.00 59.44 649 GLY A C 1
ATOM 5207 O O . GLY A 1 649 ? -1.455 23.218 -8.697 1.00 59.44 649 GLY A O 1
ATOM 5208 N N . ARG A 1 650 ? 0.233 23.448 -7.243 1.00 58.50 650 ARG A N 1
ATOM 5209 C CA . ARG A 1 650 ? -0.604 23.480 -6.037 1.00 58.50 650 ARG A CA 1
ATOM 5210 C C . ARG A 1 650 ? -1.466 24.737 -5.982 1.00 58.50 650 ARG A C 1
ATOM 5212 O O . ARG A 1 650 ? -2.560 24.685 -5.424 1.00 58.50 650 ARG A O 1
ATOM 5219 N N . MET A 1 651 ? -1.032 25.815 -6.629 1.00 55.69 651 MET A N 1
ATOM 5220 C CA . MET A 1 651 ? -1.831 27.024 -6.823 1.00 55.69 651 MET A CA 1
ATOM 5221 C C . MET A 1 651 ? -2.944 26.852 -7.873 1.00 55.69 651 MET A C 1
ATOM 5223 O O . MET A 1 651 ? -3.886 27.639 -7.909 1.00 55.69 651 MET A O 1
ATOM 5227 N N . THR A 1 652 ? -2.879 25.808 -8.711 1.00 60.06 652 THR A N 1
ATOM 5228 C CA . THR A 1 652 ? -3.771 25.588 -9.869 1.00 60.06 652 THR A CA 1
ATOM 5229 C C . THR A 1 652 ? -4.623 24.328 -9.759 1.00 60.06 652 THR A C 1
ATOM 5231 O O . THR A 1 652 ? -5.180 23.870 -10.758 1.00 60.06 652 THR A O 1
ATOM 5234 N N . LYS A 1 653 ? -4.783 23.825 -8.522 1.00 53.78 653 LYS A N 1
ATOM 5235 C CA . LYS A 1 653 ? -5.444 22.581 -8.053 1.00 53.78 653 LYS A CA 1
ATOM 5236 C C . LYS A 1 653 ? -6.739 22.124 -8.745 1.00 53.78 653 LYS A C 1
ATOM 5238 O O . LYS A 1 653 ? -7.178 21.004 -8.513 1.00 53.78 653 LYS A O 1
ATOM 5243 N N . GLN A 1 654 ? -7.364 22.942 -9.583 1.00 53.78 654 GLN A N 1
ATOM 5244 C CA . GLN A 1 654 ? -8.566 22.591 -10.336 1.00 53.78 654 GLN A CA 1
ATOM 5245 C C . GLN A 1 654 ? -8.292 21.894 -11.682 1.00 53.78 654 GLN A C 1
ATOM 5247 O O . GLN A 1 654 ? -9.240 21.399 -12.289 1.00 53.78 654 GLN A O 1
ATOM 5252 N N . ASN A 1 655 ? -7.041 21.821 -12.165 1.00 57.88 655 ASN A N 1
ATOM 5253 C CA . ASN A 1 655 ? -6.743 21.193 -13.458 1.00 57.88 655 ASN A CA 1
ATOM 5254 C C . ASN A 1 655 ? -5.446 20.361 -13.431 1.00 57.88 655 ASN A C 1
ATOM 5256 O O . ASN A 1 655 ? -4.371 20.839 -13.787 1.00 57.88 655 ASN A O 1
ATOM 5260 N N . TRP A 1 656 ? -5.558 19.087 -13.035 1.00 56.69 656 TRP A N 1
ATOM 5261 C CA . TRP A 1 656 ? -4.438 18.135 -13.027 1.00 56.69 656 TRP A CA 1
ATOM 5262 C C . TRP A 1 656 ? -3.745 18.031 -14.396 1.00 56.69 656 TRP A C 1
ATOM 5264 O O . TRP A 1 656 ? -2.523 18.043 -14.447 1.00 56.69 656 TRP A O 1
ATOM 5274 N N . ASN A 1 657 ? -4.481 18.060 -15.513 1.00 58.12 657 ASN A N 1
ATOM 5275 C CA . ASN A 1 657 ? -3.869 18.038 -16.850 1.00 58.12 657 ASN A CA 1
ATOM 5276 C C . ASN A 1 657 ? -3.001 19.280 -17.129 1.00 58.12 657 ASN A C 1
ATOM 5278 O O . ASN A 1 657 ? -2.024 19.188 -17.868 1.00 58.12 657 ASN A O 1
ATOM 5282 N N . LEU A 1 658 ? -3.341 20.437 -16.552 1.00 62.34 658 LEU A N 1
ATOM 5283 C CA . LEU A 1 658 ? -2.553 21.665 -16.673 1.00 62.34 658 LEU A CA 1
ATOM 5284 C C . LEU A 1 658 ? -1.253 21.570 -15.866 1.00 62.34 658 LEU A C 1
ATOM 5286 O O . LEU A 1 658 ? -0.187 21.810 -16.424 1.00 62.34 658 LEU A O 1
ATOM 5290 N N . LEU A 1 659 ? -1.332 21.153 -14.596 1.00 61.31 659 LEU A N 1
ATOM 5291 C CA . LEU A 1 659 ? -0.170 20.921 -13.723 1.00 61.31 659 LEU A CA 1
ATOM 5292 C C . LEU A 1 659 ? 0.891 20.056 -14.415 1.00 61.31 659 LEU A C 1
ATOM 5294 O O . LEU A 1 659 ? 2.079 20.366 -14.413 1.00 61.31 659 LEU A O 1
ATOM 5298 N N . GLU A 1 660 ? 0.447 18.961 -15.020 1.00 61.12 660 GLU A N 1
ATOM 5299 C CA . GLU A 1 660 ? 1.317 18.002 -15.693 1.00 61.12 660 GLU A CA 1
ATOM 5300 C C . GLU A 1 660 ? 2.023 18.588 -16.911 1.00 61.12 660 GLU A C 1
ATOM 5302 O O . GLU A 1 660 ? 3.210 18.345 -17.133 1.00 61.12 660 GLU A O 1
ATOM 5307 N N . LYS A 1 661 ? 1.305 19.395 -17.689 1.00 65.75 661 LYS A N 1
ATOM 5308 C CA . LYS A 1 661 ? 1.855 20.061 -18.869 1.00 65.75 661 LYS A CA 1
ATOM 5309 C C . LYS A 1 661 ? 2.803 21.191 -18.472 1.00 65.75 661 LYS A C 1
ATOM 5311 O O . LYS A 1 661 ? 3.806 21.365 -19.150 1.00 65.75 661 LYS A O 1
ATOM 5316 N N . VAL A 1 662 ? 2.570 21.860 -17.337 1.00 64.38 662 VAL A N 1
ATOM 5317 C CA . VAL A 1 662 ? 3.527 22.811 -16.742 1.00 64.38 662 VAL A CA 1
ATOM 5318 C C . VAL A 1 662 ? 4.784 22.084 -16.244 1.00 64.38 662 VAL A C 1
ATOM 5320 O O . VAL A 1 662 ? 5.883 22.590 -16.455 1.00 64.38 662 VAL A O 1
ATOM 5323 N N . ARG A 1 663 ? 4.670 20.873 -15.667 1.00 63.53 663 ARG A N 1
ATOM 5324 C CA . ARG A 1 663 ? 5.842 20.059 -15.259 1.00 63.53 663 ARG A CA 1
ATOM 5325 C C . ARG A 1 663 ? 6.670 19.667 -16.461 1.00 63.53 663 ARG A C 1
ATOM 5327 O O . ARG A 1 663 ? 7.868 19.924 -16.479 1.00 63.53 663 ARG A O 1
ATOM 5334 N N . ALA A 1 664 ? 6.020 19.099 -17.473 1.00 65.12 664 ALA A N 1
ATOM 5335 C CA . ALA A 1 664 ? 6.666 18.772 -18.733 1.00 65.12 664 ALA A CA 1
ATOM 5336 C C . ALA A 1 664 ? 7.284 20.021 -19.374 1.00 65.12 664 ALA A C 1
ATOM 5338 O O . ALA A 1 664 ? 8.399 19.951 -19.871 1.00 65.12 664 ALA A O 1
ATOM 5339 N N . ALA A 1 665 ? 6.615 21.172 -19.317 1.00 65.38 665 ALA A N 1
ATOM 5340 C CA . ALA A 1 665 ? 7.133 22.397 -19.899 1.00 65.38 665 ALA A CA 1
ATOM 5341 C C . ALA A 1 665 ? 8.356 22.948 -19.160 1.00 65.38 665 ALA A C 1
ATOM 5343 O O . ALA A 1 665 ? 9.352 23.238 -19.801 1.00 65.38 665 ALA A O 1
ATOM 5344 N N . ALA A 1 666 ? 8.361 23.012 -17.831 1.00 65.06 666 ALA A N 1
ATOM 5345 C CA . ALA A 1 666 ? 9.547 23.458 -17.093 1.00 65.06 666 ALA A CA 1
ATOM 5346 C C . ALA A 1 666 ? 10.728 22.479 -17.219 1.00 65.06 666 ALA A C 1
ATOM 5348 O O . ALA A 1 666 ? 11.895 22.850 -17.136 1.00 65.06 666 ALA A O 1
ATOM 5349 N N . LEU A 1 667 ? 10.423 21.205 -17.443 1.00 63.16 667 LEU A N 1
ATOM 5350 C CA . LEU A 1 667 ? 11.410 20.183 -17.733 1.00 63.16 667 LEU A CA 1
ATOM 5351 C C . LEU A 1 667 ? 12.017 20.400 -19.130 1.00 63.16 667 LEU A C 1
ATOM 5353 O O . LEU A 1 667 ? 13.228 20.521 -19.276 1.00 63.16 667 LEU A O 1
ATOM 5357 N N . LEU A 1 668 ? 11.173 20.556 -20.148 1.00 65.44 668 LEU A N 1
ATOM 5358 C CA . LEU A 1 668 ? 11.582 20.858 -21.523 1.00 65.44 668 LEU A CA 1
ATOM 5359 C C . LEU A 1 668 ? 12.237 22.240 -21.657 1.00 65.44 668 LEU A C 1
ATOM 5361 O O . LEU A 1 668 ? 13.038 22.456 -22.559 1.00 65.44 668 LEU A O 1
ATOM 5365 N N . TYR A 1 669 ? 11.963 23.148 -20.728 1.00 64.19 669 TYR A N 1
ATOM 5366 C CA . TYR A 1 669 ? 12.651 24.422 -20.613 1.00 64.19 669 TYR A CA 1
ATOM 5367 C C . TYR A 1 669 ? 14.134 24.250 -20.291 1.00 64.19 669 TYR A C 1
ATOM 5369 O O . TYR A 1 669 ? 14.967 24.865 -20.933 1.00 64.19 669 TYR A O 1
ATOM 5377 N N . ASN A 1 670 ? 14.503 23.339 -19.391 1.00 64.62 670 ASN A N 1
ATOM 5378 C CA . ASN A 1 670 ? 15.921 23.065 -19.124 1.00 64.62 670 ASN A CA 1
ATOM 5379 C C . ASN A 1 670 ? 16.644 22.484 -20.341 1.00 64.62 670 ASN A C 1
ATOM 5381 O O . ASN A 1 670 ? 17.859 22.611 -20.463 1.00 64.62 670 ASN A O 1
ATOM 5385 N N . LEU A 1 671 ? 15.907 21.856 -21.258 1.00 66.56 671 LEU A N 1
ATOM 5386 C CA . LEU A 1 671 ? 16.490 21.453 -22.525 1.00 66.56 671 LEU A CA 1
ATOM 5387 C C . LEU A 1 671 ? 16.833 22.664 -23.387 1.00 66.56 671 LEU A C 1
ATOM 5389 O O . LEU A 1 671 ? 17.784 22.565 -24.146 1.00 66.56 671 LEU A O 1
ATOM 5393 N N . SER A 1 672 ? 16.139 23.804 -23.283 1.00 67.00 672 SER A N 1
ATOM 5394 C CA . SER A 1 672 ? 16.419 24.972 -24.140 1.00 67.00 672 SER A CA 1
ATOM 5395 C C . SER A 1 672 ? 17.809 25.537 -23.869 1.00 67.00 672 SER A C 1
ATOM 5397 O O . SER A 1 672 ? 18.507 25.931 -24.802 1.00 67.00 672 SER A O 1
ATOM 5399 N N . MET A 1 673 ? 18.269 25.417 -22.623 1.00 67.19 673 MET A N 1
ATOM 5400 C CA . MET A 1 673 ? 19.638 25.725 -22.213 1.00 67.19 673 MET A CA 1
ATOM 5401 C C . MET A 1 673 ? 20.699 24.890 -22.944 1.00 67.19 673 MET A C 1
ATOM 5403 O O . MET A 1 673 ? 21.842 25.325 -23.049 1.00 67.19 673 MET A O 1
ATOM 5407 N N . LEU A 1 674 ? 20.351 23.719 -23.496 1.00 65.06 674 LEU A N 1
ATOM 5408 C CA . LEU A 1 674 ? 21.276 22.909 -24.301 1.00 65.06 674 LEU A CA 1
ATOM 5409 C C . LEU A 1 674 ? 21.640 23.530 -25.635 1.00 65.06 674 LEU A C 1
ATOM 5411 O O . LEU A 1 674 ? 22.698 23.221 -26.183 1.00 65.06 674 LEU A O 1
ATOM 5415 N N . VAL A 1 675 ? 20.734 24.336 -26.178 1.00 65.94 675 VAL A N 1
ATOM 5416 C CA . VAL A 1 675 ? 20.902 24.965 -27.487 1.00 65.94 675 VAL A CA 1
ATOM 5417 C C . VAL A 1 675 ? 21.746 26.240 -27.361 1.00 65.94 675 VAL A C 1
ATOM 5419 O O . VAL A 1 675 ? 22.217 26.776 -28.361 1.00 65.94 675 VAL A O 1
ATOM 5422 N N . MET A 1 676 ? 21.982 26.715 -26.135 1.00 69.38 676 MET A N 1
ATOM 5423 C CA . MET A 1 676 ? 22.781 27.904 -25.874 1.00 69.38 676 MET A CA 1
ATOM 5424 C C . MET A 1 676 ? 24.278 27.603 -25.972 1.00 69.38 676 MET A C 1
ATOM 5426 O O . MET A 1 676 ? 24.791 26.637 -25.403 1.00 69.38 676 MET A O 1
ATOM 5430 N N . GLU A 1 677 ? 25.005 28.468 -26.678 1.00 68.31 677 GLU A N 1
ATOM 5431 C CA . GLU A 1 677 ? 26.458 28.368 -26.769 1.00 68.31 677 GLU A CA 1
ATOM 5432 C C . GLU A 1 677 ? 27.107 28.585 -25.397 1.00 68.31 677 GLU A C 1
ATOM 5434 O O . GLU A 1 677 ? 26.715 29.468 -24.629 1.00 68.31 677 GLU A O 1
ATOM 5439 N N . LYS A 1 678 ? 28.160 27.811 -25.118 1.00 62.16 678 LYS A N 1
ATOM 5440 C CA . LYS A 1 678 ? 28.927 27.865 -23.864 1.00 62.16 678 LYS A CA 1
ATOM 5441 C C . LYS A 1 678 ? 29.352 29.295 -23.497 1.00 62.16 678 LYS A C 1
ATOM 5443 O O . LYS A 1 678 ? 29.188 29.714 -22.360 1.00 62.16 678 LYS A O 1
ATOM 5448 N N . GLU A 1 679 ? 29.807 30.068 -24.479 1.00 64.75 679 GLU A N 1
ATOM 5449 C CA . GLU A 1 679 ? 30.261 31.459 -24.319 1.00 64.75 679 GLU A CA 1
ATOM 5450 C C . GLU A 1 679 ? 29.125 32.438 -23.975 1.00 64.75 679 GLU A C 1
ATOM 5452 O O . GLU A 1 679 ? 29.365 33.514 -23.423 1.00 64.75 679 GLU A O 1
ATOM 5457 N N . THR A 1 680 ? 27.881 32.080 -24.309 1.00 67.19 680 THR A N 1
ATOM 5458 C CA . THR A 1 680 ? 26.681 32.837 -23.930 1.00 67.19 680 THR A CA 1
ATOM 5459 C C . THR A 1 680 ? 26.303 32.544 -22.483 1.00 67.19 680 THR A C 1
ATOM 5461 O O . THR A 1 680 ? 25.960 33.470 -21.756 1.00 67.19 680 THR A O 1
ATOM 5464 N N . LEU A 1 681 ? 26.432 31.287 -22.047 1.00 60.09 681 LEU A N 1
ATOM 5465 C CA . LEU A 1 681 ? 26.181 30.864 -20.663 1.00 60.09 681 LEU A CA 1
ATOM 5466 C C . LEU A 1 681 ? 27.254 31.353 -19.673 1.00 60.09 681 LEU A C 1
ATOM 5468 O O . LEU A 1 681 ? 26.966 31.524 -18.495 1.00 60.09 681 LEU A O 1
ATOM 5472 N N . GLU A 1 682 ? 28.480 31.593 -20.140 1.00 59.09 682 GLU A N 1
ATOM 5473 C CA . GLU A 1 682 ? 29.611 32.054 -19.316 1.00 59.09 682 GLU A CA 1
ATOM 5474 C C . GLU A 1 682 ? 29.587 33.560 -18.988 1.00 59.09 682 GLU A C 1
ATOM 5476 O O . GLU A 1 682 ? 30.372 34.024 -18.157 1.00 59.09 682 GLU A O 1
ATOM 5481 N N . LYS A 1 683 ? 28.710 34.343 -19.628 1.00 66.44 683 LYS A N 1
ATOM 5482 C CA . LYS A 1 683 ? 28.568 35.787 -19.378 1.00 66.44 683 LYS A CA 1
ATOM 5483 C C . LYS A 1 683 ? 27.588 36.054 -18.235 1.00 66.44 683 LYS A C 1
ATOM 5485 O O . LYS A 1 683 ? 26.554 35.405 -18.136 1.00 66.44 683 LYS A O 1
ATOM 5490 N N . GLU A 1 684 ? 27.886 37.050 -17.400 1.00 64.31 684 GLU A N 1
ATOM 5491 C CA . GLU A 1 684 ? 26.902 37.584 -16.451 1.00 64.31 684 GLU A CA 1
ATOM 5492 C C . GLU A 1 684 ? 25.806 38.335 -17.220 1.00 64.31 684 GLU A C 1
ATOM 5494 O O . GLU A 1 684 ? 26.097 39.259 -17.980 1.00 64.31 684 GLU A O 1
ATOM 5499 N N . HIS A 1 685 ? 24.552 37.948 -16.994 1.00 68.12 685 HIS A N 1
ATOM 5500 C CA . HIS A 1 685 ? 23.354 38.589 -17.544 1.00 68.12 685 HIS A CA 1
ATOM 5501 C C . HIS A 1 685 ? 22.516 39.154 -16.395 1.00 68.12 685 HIS A C 1
ATOM 5503 O O . HIS A 1 685 ? 22.591 38.639 -15.283 1.00 68.12 685 HIS A O 1
ATOM 5509 N N . SER A 1 686 ? 21.689 40.174 -16.625 1.00 69.38 686 SER A N 1
ATOM 5510 C CA . SER A 1 686 ? 20.599 40.549 -15.700 1.00 69.38 686 SER A CA 1
ATOM 5511 C C . SER A 1 686 ? 19.431 39.549 -15.783 1.00 69.38 686 SER A C 1
ATOM 5513 O O . SER A 1 686 ? 19.357 38.815 -16.772 1.00 69.38 686 SER A O 1
ATOM 5515 N N . PRO A 1 687 ? 18.514 39.466 -14.789 1.00 62.19 687 PRO A N 1
ATOM 5516 C CA . PRO A 1 687 ? 17.460 38.439 -14.797 1.00 62.19 687 PRO A CA 1
ATOM 5517 C C . PRO A 1 687 ? 16.584 38.535 -16.047 1.00 62.19 687 PRO A C 1
ATOM 5519 O O . PRO A 1 687 ? 16.124 37.534 -16.580 1.00 62.19 687 PRO A O 1
ATOM 5522 N N . LYS A 1 688 ? 16.421 39.762 -16.550 1.00 69.25 688 LYS A N 1
ATOM 5523 C CA . LYS A 1 688 ? 15.703 40.070 -17.782 1.00 69.25 688 LYS A CA 1
ATOM 5524 C C . LYS A 1 688 ? 16.454 39.624 -19.038 1.00 69.25 688 LYS A C 1
ATOM 5526 O O . LYS A 1 688 ? 15.854 39.024 -19.915 1.00 69.25 688 LYS A O 1
ATOM 5531 N N . GLU A 1 689 ? 17.757 39.880 -19.124 1.00 69.69 689 GLU A N 1
ATOM 5532 C CA . GLU A 1 689 ? 18.563 39.441 -20.274 1.00 69.69 689 GLU A CA 1
ATOM 5533 C C . GLU A 1 689 ? 18.654 37.912 -20.348 1.00 69.69 689 GLU A C 1
ATOM 5535 O O . GLU A 1 689 ? 18.581 37.345 -21.437 1.00 69.69 689 GLU A O 1
ATOM 5540 N N . LEU A 1 690 ? 18.755 37.241 -19.196 1.00 68.31 690 LEU A N 1
ATOM 5541 C CA . LEU A 1 690 ? 18.732 35.782 -19.116 1.00 68.31 690 LEU A CA 1
ATOM 5542 C C . LEU A 1 690 ? 17.371 35.222 -19.561 1.00 68.31 690 LEU A C 1
ATOM 5544 O O . LEU A 1 690 ? 17.337 34.317 -20.393 1.00 68.31 690 LEU A O 1
ATOM 5548 N N . HIS A 1 691 ? 16.272 35.820 -19.087 1.00 71.56 691 HIS A N 1
ATOM 5549 C CA . HIS A 1 691 ? 14.905 35.509 -19.518 1.00 71.56 691 HIS A CA 1
ATOM 5550 C C . HIS A 1 691 ? 14.725 35.653 -21.041 1.00 71.56 691 HIS A C 1
ATOM 5552 O O . HIS A 1 691 ? 14.235 34.735 -21.699 1.00 71.56 691 HIS A O 1
ATOM 5558 N N . ASP A 1 692 ? 15.185 36.761 -21.629 1.00 72.38 692 ASP A N 1
ATOM 5559 C CA . ASP A 1 692 ? 15.065 37.021 -23.071 1.00 72.38 692 ASP A CA 1
ATOM 5560 C C . ASP A 1 692 ? 15.899 36.028 -23.918 1.00 72.38 692 ASP A C 1
ATOM 5562 O O . ASP A 1 692 ? 15.454 35.567 -24.977 1.00 72.38 692 ASP A O 1
ATOM 5566 N N . LEU A 1 693 ? 17.097 35.649 -23.454 1.00 71.25 693 LEU A N 1
ATOM 5567 C CA . LEU A 1 693 ? 17.955 34.646 -24.109 1.00 71.25 693 LEU A CA 1
ATOM 5568 C C . LEU A 1 693 ? 17.340 33.241 -24.083 1.00 71.25 693 LEU A C 1
ATOM 5570 O O . LEU A 1 693 ? 17.382 32.498 -25.073 1.00 71.25 693 LEU A O 1
ATOM 5574 N N . LEU A 1 694 ? 16.752 32.888 -22.947 1.00 69.00 694 LEU A N 1
ATOM 5575 C CA . LEU A 1 694 ? 16.061 31.626 -22.737 1.00 69.00 694 LEU A CA 1
ATOM 5576 C C . LEU A 1 694 ? 14.806 31.514 -23.603 1.00 69.00 694 LEU A C 1
ATOM 5578 O O . LEU A 1 694 ? 14.596 30.486 -24.255 1.00 69.00 694 LEU A O 1
ATOM 5582 N N . HIS A 1 695 ? 14.040 32.601 -23.713 1.00 74.00 695 HIS A N 1
ATOM 5583 C CA . HIS A 1 695 ? 12.924 32.735 -24.654 1.00 74.00 695 HIS A CA 1
ATOM 5584 C C . HIS A 1 695 ? 13.339 32.504 -26.108 1.00 74.00 695 HIS A C 1
ATOM 5586 O O . HIS A 1 695 ? 12.657 31.794 -26.850 1.00 74.00 695 HIS A O 1
ATOM 5592 N N . GLY A 1 696 ? 14.482 33.056 -26.522 1.00 72.06 696 GLY A N 1
ATOM 5593 C CA . GLY A 1 696 ? 15.040 32.810 -27.854 1.00 72.06 696 GLY A CA 1
ATOM 5594 C C . GLY A 1 696 ? 15.345 31.327 -28.102 1.00 72.06 696 GLY A C 1
ATOM 5595 O O . GLY A 1 696 ? 15.028 30.795 -29.167 1.00 72.06 696 GLY A O 1
ATOM 5596 N N . SER A 1 697 ? 15.892 30.644 -27.095 1.00 71.62 697 SER A N 1
ATOM 5597 C CA . SER A 1 697 ? 16.285 29.228 -27.171 1.00 71.62 697 SER A CA 1
ATOM 5598 C C . SER A 1 697 ? 15.088 28.270 -27.128 1.00 71.62 697 SER A C 1
ATOM 5600 O O . SER A 1 697 ? 15.100 27.225 -27.782 1.00 71.62 697 SER A O 1
ATOM 5602 N N . MET A 1 698 ? 14.011 28.640 -26.425 1.00 72.31 698 MET A N 1
ATOM 5603 C CA . MET A 1 698 ? 12.743 27.897 -26.416 1.00 72.31 698 MET A CA 1
ATOM 5604 C C . MET A 1 698 ? 12.167 27.708 -27.832 1.00 72.31 698 MET A C 1
ATOM 5606 O O . MET A 1 698 ? 11.602 26.655 -28.132 1.00 72.31 698 MET A O 1
ATOM 5610 N N . ASN A 1 699 ? 12.346 28.685 -28.728 1.00 74.00 699 ASN A N 1
ATOM 5611 C CA . ASN A 1 699 ? 11.855 28.585 -30.104 1.00 74.00 699 ASN A CA 1
ATOM 5612 C C . ASN A 1 699 ? 12.561 27.489 -30.914 1.00 74.00 699 ASN A C 1
ATOM 5614 O O . ASN A 1 699 ? 11.901 26.804 -31.691 1.00 74.00 699 ASN A O 1
ATOM 5618 N N . ALA A 1 700 ? 13.860 27.269 -30.694 1.00 72.12 700 ALA A N 1
ATOM 5619 C CA . ALA A 1 700 ? 14.603 26.191 -31.351 1.00 72.12 700 ALA A CA 1
ATOM 5620 C C . ALA A 1 700 ? 14.150 24.795 -30.879 1.00 72.12 700 ALA A C 1
ATOM 5622 O O . ALA A 1 700 ? 14.197 23.827 -31.633 1.00 72.12 700 ALA A O 1
ATOM 5623 N N . ILE A 1 701 ? 13.659 24.688 -29.640 1.00 75.69 701 ILE A N 1
ATOM 5624 C CA . ILE A 1 701 ? 13.126 23.436 -29.086 1.00 75.69 701 ILE A CA 1
ATOM 5625 C C . ILE A 1 701 ? 11.698 23.145 -29.526 1.00 75.69 701 ILE A C 1
ATOM 5627 O O . ILE A 1 701 ? 11.331 21.974 -29.626 1.00 75.69 701 ILE A O 1
ATOM 5631 N N . ASN A 1 702 ? 10.900 24.167 -29.839 1.00 77.94 702 ASN A N 1
ATOM 5632 C CA . ASN A 1 702 ? 9.540 23.960 -30.336 1.00 77.94 702 ASN A CA 1
ATOM 5633 C C . ASN A 1 702 ? 9.511 23.038 -31.567 1.00 77.94 702 ASN A C 1
ATOM 5635 O O . ASN A 1 702 ? 8.630 22.186 -31.648 1.00 77.94 702 ASN A O 1
ATOM 5639 N N . GLU A 1 703 ? 10.511 23.116 -32.452 1.00 79.50 703 GLU A N 1
ATOM 5640 C CA . GLU A 1 703 ? 10.644 22.207 -33.602 1.00 79.50 703 GLU A CA 1
ATOM 5641 C C . GLU A 1 703 ? 10.810 20.736 -33.172 1.00 79.50 703 GLU A C 1
ATOM 5643 O O . GLU A 1 703 ? 10.141 19.847 -33.700 1.00 79.50 703 GLU A O 1
ATOM 5648 N N . VAL A 1 704 ? 11.639 20.474 -32.155 1.00 81.31 704 VAL A N 1
ATOM 5649 C CA . VAL A 1 704 ? 11.852 19.126 -31.593 1.00 81.31 704 VAL A CA 1
ATOM 5650 C C . VAL A 1 704 ? 10.576 18.592 -30.936 1.00 81.31 704 VAL A C 1
ATOM 5652 O O . VAL A 1 704 ? 10.232 17.417 -31.079 1.00 81.31 704 VAL A O 1
ATOM 5655 N N . LEU A 1 705 ? 9.847 19.454 -30.224 1.00 81.00 705 LEU A N 1
ATOM 5656 C CA . LEU A 1 705 ? 8.596 19.091 -29.552 1.00 81.00 705 LEU A CA 1
ATOM 5657 C C . LEU A 1 705 ? 7.450 18.825 -30.532 1.00 81.00 705 LEU A C 1
ATOM 5659 O O . LEU A 1 705 ? 6.587 17.988 -30.256 1.00 81.00 705 LEU A O 1
ATOM 5663 N N . GLU A 1 706 ? 7.435 19.516 -31.670 1.00 82.12 706 GLU A N 1
ATOM 5664 C CA . GLU A 1 706 ? 6.488 19.264 -32.755 1.00 82.12 706 GLU A CA 1
ATOM 5665 C C . GLU A 1 706 ? 6.732 17.910 -33.420 1.00 82.12 706 GLU A C 1
ATOM 5667 O O . GLU A 1 706 ? 5.774 17.165 -33.634 1.00 82.12 706 GLU A O 1
ATOM 5672 N N . GLU A 1 707 ? 7.994 17.552 -33.673 1.00 82.25 707 GLU A N 1
ATOM 5673 C CA . GLU A 1 707 ? 8.377 16.233 -34.199 1.00 82.25 707 GLU A CA 1
ATOM 5674 C C . GLU A 1 707 ? 8.025 15.101 -33.217 1.00 82.25 707 GLU A C 1
ATOM 5676 O O . GLU A 1 707 ? 7.613 14.013 -33.625 1.00 82.25 707 GLU A O 1
ATOM 5681 N N . ALA A 1 708 ? 8.105 15.384 -31.913 1.00 80.69 708 ALA A N 1
ATOM 5682 C CA . ALA A 1 708 ? 7.652 14.497 -30.846 1.00 80.69 708 ALA A CA 1
ATOM 5683 C C . ALA A 1 708 ? 6.125 14.531 -30.612 1.00 80.69 708 ALA A C 1
ATOM 5685 O O . ALA A 1 708 ? 5.646 13.914 -29.664 1.00 80.69 708 ALA A O 1
ATOM 5686 N N . GLU A 1 709 ? 5.334 15.223 -31.439 1.00 82.12 709 GLU A N 1
ATOM 5687 C CA . GLU A 1 709 ? 3.863 15.275 -31.348 1.00 82.12 709 GLU A CA 1
ATOM 5688 C C . GLU A 1 709 ? 3.334 15.843 -30.003 1.00 82.12 709 GLU A C 1
ATOM 5690 O O . GLU A 1 709 ? 2.223 15.538 -29.559 1.00 82.12 709 GLU A O 1
ATOM 5695 N N . LEU A 1 710 ? 4.105 16.705 -29.324 1.00 77.62 710 LEU A N 1
ATOM 5696 C CA . LEU A 1 710 ? 3.744 17.311 -28.031 1.00 77.62 710 LEU A CA 1
ATOM 5697 C C . LEU A 1 710 ? 3.036 18.668 -28.186 1.00 77.62 710 LEU A C 1
ATOM 5699 O O . LEU A 1 710 ? 3.379 19.661 -27.542 1.00 77.62 710 LEU A O 1
ATOM 5703 N N . HIS A 1 711 ? 1.991 18.704 -29.014 1.00 78.06 711 HIS A N 1
ATOM 5704 C CA . HIS A 1 711 ? 1.328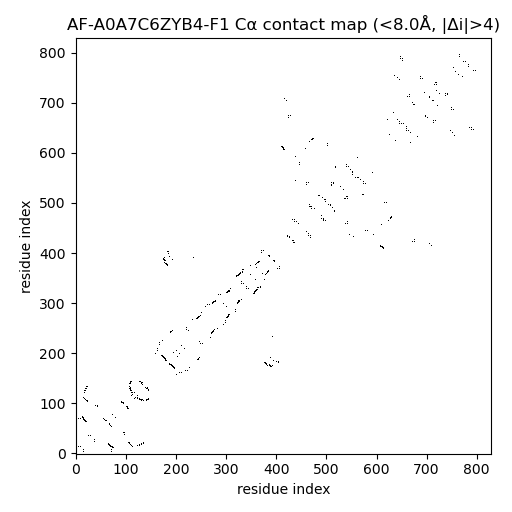 19.942 -29.450 1.00 78.06 711 HIS A CA 1
ATOM 5705 C C . HIS A 1 711 ? 0.771 20.828 -28.319 1.00 78.06 711 HIS A C 1
ATOM 5707 O O . HIS A 1 711 ? 0.775 22.050 -28.446 1.00 78.06 711 HIS A O 1
ATOM 5713 N N . ASP A 1 712 ? 0.288 20.249 -27.212 1.00 76.06 712 ASP A N 1
ATOM 5714 C CA . ASP A 1 712 ? -0.195 21.034 -26.061 1.00 76.06 712 ASP A CA 1
ATOM 5715 C C . ASP A 1 712 ? 0.942 21.793 -25.359 1.00 76.06 712 ASP A C 1
ATOM 5717 O O . ASP A 1 712 ? 0.730 22.897 -24.865 1.00 76.06 712 ASP A O 1
ATOM 5721 N N . VAL A 1 713 ? 2.140 21.200 -25.309 1.00 75.94 713 VAL A N 1
ATOM 5722 C CA . VAL A 1 713 ? 3.307 21.820 -24.673 1.00 75.94 713 VAL A CA 1
ATOM 5723 C C . VAL A 1 713 ? 3.851 22.924 -25.573 1.00 75.94 713 VAL A C 1
ATOM 5725 O O . VAL A 1 713 ? 4.026 24.044 -25.111 1.00 75.94 713 VAL A O 1
ATOM 5728 N N . VAL A 1 714 ? 3.989 22.656 -26.875 1.00 79.19 714 VAL A N 1
ATOM 5729 C CA . VAL A 1 714 ? 4.369 23.664 -27.885 1.00 79.19 714 VAL A CA 1
ATOM 5730 C C . VAL A 1 714 ? 3.473 24.903 -27.801 1.00 79.19 714 VAL A C 1
ATOM 5732 O O . VAL A 1 714 ? 3.961 26.031 -27.805 1.00 79.19 714 VAL A O 1
ATOM 5735 N N . ALA A 1 715 ? 2.157 24.711 -27.660 1.00 77.25 715 ALA A N 1
ATOM 5736 C CA . ALA A 1 715 ? 1.214 25.819 -27.526 1.00 77.25 715 ALA A CA 1
ATOM 5737 C C . ALA A 1 715 ? 1.428 26.644 -26.241 1.00 77.25 715 ALA A C 1
ATOM 5739 O O . ALA A 1 715 ? 1.259 27.862 -26.269 1.00 77.25 715 ALA A O 1
ATOM 5740 N N . MET A 1 716 ? 1.816 26.009 -25.127 1.00 75.81 716 MET A N 1
ATOM 5741 C CA . MET A 1 716 ? 2.161 26.714 -23.885 1.00 75.81 716 MET A CA 1
ATOM 5742 C C . MET A 1 716 ? 3.443 27.532 -24.022 1.00 75.81 716 MET A C 1
ATOM 5744 O O . MET A 1 716 ? 3.459 28.675 -23.579 1.00 75.81 716 MET A O 1
ATOM 5748 N N . PHE A 1 717 ? 4.484 26.982 -24.653 1.00 75.94 717 PHE A N 1
ATOM 5749 C CA . PHE A 1 717 ? 5.744 27.698 -24.890 1.00 75.94 717 PHE A CA 1
ATOM 5750 C C . PHE A 1 717 ? 5.558 28.890 -25.825 1.00 75.94 717 PHE A C 1
ATOM 5752 O O . PHE A 1 717 ? 6.012 29.983 -25.516 1.00 75.94 717 PHE A O 1
ATOM 5759 N N . ARG A 1 718 ? 4.832 28.707 -26.933 1.00 76.44 718 ARG A N 1
ATOM 5760 C CA . ARG A 1 718 ? 4.487 29.801 -27.853 1.00 76.44 718 ARG A CA 1
ATOM 5761 C C . ARG A 1 718 ? 3.670 30.899 -27.170 1.00 76.44 718 ARG A C 1
ATOM 5763 O O . ARG A 1 718 ? 3.904 32.084 -27.390 1.00 76.44 718 ARG A O 1
ATOM 5770 N N . GLY A 1 719 ? 2.729 30.512 -26.306 1.00 73.81 719 GLY A N 1
ATOM 5771 C CA . GLY A 1 719 ? 2.011 31.457 -25.453 1.00 73.81 719 GLY A CA 1
ATOM 5772 C C . GLY A 1 719 ? 2.954 32.214 -24.516 1.00 73.81 719 GLY A C 1
ATOM 5773 O O . GLY A 1 719 ? 2.839 33.436 -24.398 1.00 73.81 719 GLY A O 1
ATOM 5774 N N . ALA A 1 720 ? 3.905 31.499 -23.900 1.00 71.31 720 ALA A N 1
ATOM 5775 C CA . ALA A 1 720 ? 4.869 32.076 -22.970 1.00 71.31 720 ALA A CA 1
ATOM 5776 C C . ALA A 1 720 ? 5.729 33.120 -23.686 1.00 71.31 720 ALA A C 1
ATOM 5778 O O . ALA A 1 720 ? 5.844 34.233 -23.175 1.00 71.31 720 ALA A O 1
ATOM 5779 N N . THR A 1 721 ? 6.181 32.825 -24.914 1.00 70.00 721 THR A N 1
ATOM 5780 C CA . THR A 1 721 ? 6.958 33.721 -25.792 1.00 70.00 721 THR A CA 1
ATOM 5781 C C . THR A 1 721 ? 6.157 34.834 -26.480 1.00 70.00 721 THR A C 1
ATOM 5783 O O . THR A 1 721 ? 6.700 35.598 -27.279 1.00 70.00 721 THR A O 1
ATOM 5786 N N . GLY A 1 722 ? 4.876 35.000 -26.130 1.00 65.94 722 GLY A N 1
ATOM 5787 C CA . GLY A 1 722 ? 4.063 36.155 -26.516 1.00 65.94 722 GLY A CA 1
ATOM 5788 C C . GLY A 1 722 ? 3.134 35.947 -27.718 1.00 65.94 722 GLY A C 1
ATOM 5789 O O . GLY A 1 722 ? 2.457 36.901 -28.126 1.00 65.94 722 GLY A O 1
ATOM 5790 N N . GLU A 1 723 ? 3.028 34.732 -28.271 1.00 70.94 723 GLU A N 1
ATOM 5791 C CA . GLU A 1 723 ? 2.023 34.430 -29.296 1.00 70.94 723 GLU A CA 1
ATOM 5792 C C . GLU A 1 723 ? 0.610 34.408 -28.688 1.00 70.94 723 GLU A C 1
ATOM 5794 O O . GLU A 1 723 ? 0.263 33.592 -27.837 1.00 70.94 723 GLU A O 1
ATOM 5799 N N . LYS A 1 724 ? -0.259 35.315 -29.155 1.00 55.47 724 LYS A N 1
ATOM 5800 C CA . LYS A 1 724 ? -1.616 35.501 -28.600 1.00 55.47 724 LYS A CA 1
ATOM 5801 C C . LYS A 1 724 ? -2.676 34.554 -29.174 1.00 55.47 724 LYS A C 1
ATOM 5803 O O . LYS A 1 724 ? -3.814 34.565 -28.704 1.00 55.47 724 LYS A O 1
ATOM 5808 N N . THR A 1 725 ? -2.350 33.764 -30.196 1.00 56.12 725 THR A N 1
ATOM 5809 C CA . THR A 1 725 ? -3.318 32.937 -30.936 1.00 56.12 725 THR A CA 1
ATOM 5810 C C . THR A 1 725 ? -2.960 31.460 -30.892 1.00 56.12 725 THR A C 1
ATOM 5812 O O . THR A 1 725 ? -2.093 31.000 -31.626 1.00 56.12 725 THR A O 1
ATOM 5815 N N . VAL A 1 726 ? -3.707 30.699 -30.091 1.00 57.81 726 VAL A N 1
ATOM 5816 C CA . VAL A 1 726 ? -3.671 29.233 -30.105 1.00 57.81 726 VAL A CA 1
ATOM 5817 C C . VAL A 1 726 ? -4.586 28.745 -31.232 1.00 57.81 726 VAL A C 1
ATOM 5819 O O . VAL A 1 726 ? -5.807 28.875 -31.138 1.00 57.81 726 VAL A O 1
ATOM 5822 N N . THR A 1 727 ? -4.022 28.218 -32.319 1.00 53.88 727 THR A N 1
ATOM 5823 C CA . THR A 1 727 ? -4.796 27.626 -33.425 1.00 53.88 727 THR A CA 1
ATOM 5824 C C . THR A 1 727 ? -4.404 26.160 -33.603 1.00 53.88 727 THR A C 1
ATOM 5826 O O . THR A 1 727 ? -3.239 25.860 -33.831 1.00 53.88 727 THR A O 1
ATOM 5829 N N . GLY A 1 728 ? -5.365 25.235 -33.474 1.00 57.88 728 GLY A N 1
ATOM 5830 C CA . GLY A 1 728 ? -5.104 23.795 -33.608 1.00 57.88 728 GLY A CA 1
ATOM 5831 C C . GLY A 1 728 ? -6.079 22.895 -32.840 1.00 57.88 728 GLY A C 1
ATOM 5832 O O . GLY A 1 728 ? -6.889 23.364 -32.039 1.00 57.88 728 GLY A O 1
ATOM 5833 N N . LYS A 1 729 ? -6.013 21.578 -33.095 1.00 55.84 729 LYS A N 1
ATOM 5834 C CA . LYS A 1 729 ? -6.683 20.544 -32.284 1.00 55.84 729 LYS A CA 1
ATOM 5835 C C . LYS A 1 729 ? -5.791 20.212 -31.084 1.00 55.84 729 LYS A C 1
ATOM 5837 O O . LYS A 1 729 ? -4.874 19.410 -31.214 1.00 55.84 729 LYS A O 1
ATOM 5842 N N . HIS A 1 730 ? -6.076 20.827 -29.943 1.00 65.56 730 HIS A N 1
ATOM 5843 C CA . HIS A 1 730 ? -5.374 20.596 -28.678 1.00 65.56 730 HIS A CA 1
ATOM 5844 C C . HIS A 1 730 ? -6.244 19.795 -27.708 1.00 65.56 730 HIS A C 1
ATOM 5846 O O . HIS A 1 730 ? -7.476 19.842 -27.776 1.00 65.56 730 HIS A O 1
ATOM 5852 N N . THR A 1 731 ? -5.601 19.066 -26.799 1.00 63.50 731 THR A N 1
ATOM 5853 C CA . THR A 1 731 ? -6.283 18.314 -25.734 1.00 63.50 731 THR A CA 1
ATOM 5854 C C . THR A 1 731 ? -6.691 19.232 -24.579 1.00 63.50 731 THR A C 1
ATOM 5856 O O . THR A 1 731 ? -7.637 18.931 -23.851 1.00 63.50 731 THR A O 1
ATOM 5859 N N . LEU A 1 732 ? -5.993 20.362 -24.419 1.00 63.69 732 LEU A N 1
ATOM 5860 C CA . LEU A 1 732 ? -6.295 21.413 -23.447 1.00 63.69 732 LEU A CA 1
ATOM 5861 C C . LEU A 1 732 ? -7.153 22.534 -24.046 1.00 63.69 732 LEU A C 1
ATOM 5863 O O . LEU A 1 732 ? -7.054 22.858 -25.230 1.00 63.69 732 LEU A O 1
ATOM 5867 N N . MET A 1 733 ? -7.972 23.174 -23.206 1.00 70.12 733 MET A N 1
ATOM 5868 C CA . MET A 1 733 ? -8.713 24.368 -23.616 1.00 70.12 733 MET A CA 1
ATOM 5869 C C . MET A 1 733 ? -7.764 25.568 -23.737 1.00 70.12 733 MET A C 1
ATOM 5871 O O . MET A 1 733 ? -6.816 25.698 -22.967 1.00 70.12 733 MET A O 1
ATOM 5875 N N . GLY A 1 734 ? -8.066 26.513 -24.635 1.00 70.00 734 GLY A N 1
ATOM 5876 C CA . GLY A 1 734 ? -7.233 27.710 -24.839 1.00 70.00 734 GLY A CA 1
ATOM 5877 C C . GLY A 1 734 ? -6.990 28.529 -23.563 1.00 70.00 734 GLY A C 1
ATOM 5878 O O . GLY A 1 734 ? -5.899 29.055 -23.373 1.00 70.00 734 GLY A O 1
ATOM 5879 N N . LYS A 1 735 ? -7.960 28.569 -22.638 1.00 68.25 735 LYS A N 1
ATOM 5880 C CA . LYS A 1 735 ? -7.786 29.204 -21.320 1.00 68.25 735 LYS A CA 1
ATOM 5881 C C . LYS A 1 735 ? -6.715 28.520 -20.460 1.00 68.25 735 LYS A C 1
ATOM 5883 O O . LYS A 1 735 ? -5.974 29.210 -19.776 1.00 68.25 735 LYS A O 1
ATOM 5888 N N . ASP A 1 736 ? -6.613 27.191 -20.524 1.00 69.06 736 ASP A N 1
ATOM 5889 C CA . ASP A 1 736 ? -5.656 26.415 -19.732 1.00 69.06 736 ASP A CA 1
ATOM 5890 C C . ASP A 1 736 ? -4.245 26.599 -20.299 1.00 69.06 736 ASP A C 1
ATOM 5892 O O . ASP A 1 736 ? -3.289 26.742 -19.546 1.00 69.06 736 ASP A O 1
ATOM 5896 N N . ILE A 1 737 ? -4.126 26.685 -21.629 1.00 71.69 737 ILE A N 1
ATOM 5897 C CA . ILE A 1 737 ? -2.863 26.985 -22.316 1.00 71.69 737 ILE A CA 1
ATOM 5898 C C . ILE A 1 737 ? -2.352 28.380 -21.927 1.00 71.69 737 ILE A C 1
ATOM 5900 O O . ILE A 1 737 ? -1.186 28.519 -21.568 1.00 71.69 737 ILE A O 1
ATOM 5904 N N . ILE A 1 738 ? -3.227 29.394 -21.914 1.00 73.19 738 ILE A N 1
ATOM 5905 C CA . ILE A 1 738 ? -2.878 30.763 -21.488 1.00 73.19 738 ILE A CA 1
ATOM 5906 C C . ILE A 1 738 ? -2.466 30.793 -20.010 1.00 73.19 738 ILE A C 1
ATOM 5908 O O . ILE A 1 738 ? -1.459 31.405 -19.656 1.00 73.19 738 ILE A O 1
ATOM 5912 N N . SER A 1 739 ? -3.222 30.125 -19.136 1.00 70.25 739 SER A N 1
ATOM 5913 C CA . SER A 1 739 ? -2.882 30.033 -17.715 1.00 70.25 739 SER A CA 1
ATOM 5914 C C . SER A 1 739 ? -1.529 29.349 -17.493 1.00 70.25 739 SER A C 1
ATOM 5916 O O . SER A 1 739 ? -0.711 29.890 -16.755 1.00 70.25 739 SER A O 1
ATOM 5918 N N . GLY A 1 740 ? -1.264 28.224 -18.165 1.00 69.06 740 GLY A N 1
ATOM 5919 C CA . GLY A 1 740 ? 0.019 27.514 -18.087 1.00 69.06 740 GLY A CA 1
ATOM 5920 C C . GLY A 1 740 ? 1.193 28.339 -18.611 1.00 69.06 740 GLY A C 1
ATOM 5921 O O . GLY A 1 740 ? 2.232 28.406 -17.964 1.00 69.06 740 GLY A O 1
ATOM 5922 N N . SER A 1 741 ? 0.999 29.044 -19.725 1.00 74.50 741 SER A N 1
ATOM 5923 C CA . SER A 1 741 ? 1.956 30.009 -20.277 1.00 74.50 741 SER A CA 1
ATOM 5924 C C . SER A 1 741 ? 2.345 31.090 -19.257 1.00 74.50 741 SER A C 1
ATOM 5926 O O . SER A 1 741 ? 3.524 31.344 -19.026 1.00 74.50 741 SER A O 1
ATOM 5928 N N . ASN A 1 742 ? 1.357 31.702 -18.596 1.00 73.25 742 ASN A N 1
ATOM 5929 C CA . ASN A 1 742 ? 1.616 32.729 -17.581 1.00 73.25 742 ASN A CA 1
ATOM 5930 C C . ASN A 1 742 ? 2.369 32.171 -16.363 1.00 73.25 742 ASN A C 1
ATOM 5932 O O . ASN A 1 742 ? 3.216 32.863 -15.803 1.00 73.25 742 ASN A O 1
ATOM 5936 N N . MET A 1 743 ? 2.080 30.928 -15.966 1.00 72.44 743 MET A N 1
ATOM 5937 C CA . MET A 1 743 ? 2.791 30.255 -14.872 1.00 72.44 743 MET A CA 1
ATOM 5938 C C . MET A 1 743 ? 4.250 30.001 -15.223 1.00 72.44 743 MET A C 1
ATOM 5940 O O . MET A 1 743 ? 5.110 30.238 -14.383 1.00 72.44 743 MET A O 1
ATOM 5944 N N . LEU A 1 744 ? 4.531 29.557 -16.451 1.00 71.19 744 LEU A N 1
ATOM 5945 C CA . LEU A 1 744 ? 5.897 29.314 -16.918 1.00 71.19 744 LEU A CA 1
ATOM 5946 C C . LEU A 1 744 ? 6.729 30.600 -16.920 1.00 71.19 744 LEU A C 1
ATOM 5948 O O . LEU A 1 744 ? 7.846 30.583 -16.417 1.00 71.19 744 LEU A O 1
ATOM 5952 N N . ASN A 1 745 ? 6.162 31.721 -17.376 1.00 73.56 745 ASN A N 1
ATOM 5953 C CA . ASN A 1 745 ? 6.847 33.018 -17.341 1.00 73.56 745 ASN A CA 1
ATOM 5954 C C . ASN A 1 745 ? 7.169 33.480 -15.910 1.00 73.56 745 ASN A C 1
ATOM 5956 O O . ASN A 1 745 ? 8.254 33.993 -15.656 1.00 73.56 745 ASN A O 1
ATOM 5960 N N . ILE A 1 746 ? 6.251 33.283 -14.958 1.00 72.19 746 ILE A N 1
ATOM 5961 C CA . ILE A 1 746 ? 6.493 33.630 -13.548 1.00 72.19 746 ILE A CA 1
ATOM 5962 C C . ILE A 1 746 ? 7.542 32.698 -12.922 1.00 72.19 746 ILE A C 1
ATOM 5964 O O . ILE A 1 746 ? 8.413 33.171 -12.193 1.00 72.19 746 ILE A O 1
ATOM 5968 N N . ALA A 1 747 ? 7.480 31.395 -13.226 1.00 70.69 747 ALA A N 1
ATOM 5969 C CA . ALA A 1 747 ? 8.455 30.400 -12.775 1.00 70.69 747 ALA A CA 1
ATOM 5970 C C . ALA A 1 747 ? 9.871 30.765 -13.218 1.00 70.69 747 ALA A C 1
ATOM 5972 O O . ALA A 1 747 ? 10.802 30.727 -12.422 1.00 70.69 747 ALA A O 1
ATOM 5973 N N . ASP A 1 748 ? 10.004 31.119 -14.491 1.00 69.56 748 ASP A N 1
ATOM 5974 C CA . ASP A 1 748 ? 11.271 31.419 -15.129 1.00 69.56 748 ASP A CA 1
ATOM 5975 C C . ASP A 1 748 ? 11.938 32.660 -14.527 1.00 69.56 748 ASP A C 1
ATOM 5977 O O . ASP A 1 748 ? 13.091 32.615 -14.100 1.00 69.56 748 ASP A O 1
ATOM 5981 N N . ILE A 1 749 ? 11.182 33.751 -14.381 1.00 71.38 749 ILE A N 1
ATOM 5982 C CA . ILE A 1 749 ? 11.690 34.976 -13.753 1.00 71.38 749 ILE A CA 1
ATOM 5983 C C . ILE A 1 749 ? 12.106 34.697 -12.303 1.00 71.38 749 ILE A C 1
ATOM 5985 O O . ILE A 1 749 ? 13.163 35.151 -11.868 1.00 71.38 749 ILE A O 1
ATOM 5989 N N . TYR A 1 750 ? 11.320 33.910 -11.564 1.00 70.44 750 TYR A N 1
ATOM 5990 C CA . TYR A 1 750 ? 11.657 33.523 -10.194 1.00 70.44 750 TYR A CA 1
ATOM 5991 C C . TYR A 1 750 ? 12.947 32.692 -10.118 1.00 70.44 750 TYR A C 1
ATOM 5993 O O . TYR A 1 750 ? 13.823 32.985 -9.304 1.00 70.44 750 TYR A O 1
ATOM 6001 N N . VAL A 1 751 ? 13.099 31.693 -10.994 1.00 66.62 751 VAL A N 1
ATOM 6002 C CA . VAL A 1 751 ? 14.309 30.861 -11.072 1.00 66.62 751 VAL A CA 1
ATOM 6003 C C . VAL A 1 751 ? 15.519 31.701 -11.475 1.00 66.62 751 VAL A C 1
ATOM 6005 O O . VAL A 1 751 ? 16.556 31.592 -10.829 1.00 66.62 751 VAL A O 1
ATOM 6008 N N . SER A 1 752 ? 15.377 32.605 -12.444 1.00 68.00 752 SER A N 1
ATOM 6009 C CA . SER A 1 752 ? 16.444 33.516 -12.877 1.00 68.00 752 SER A CA 1
ATOM 6010 C C . SER A 1 752 ? 16.944 34.415 -11.736 1.00 68.00 752 SER A C 1
ATOM 6012 O O . SER A 1 752 ? 18.151 34.608 -11.579 1.00 68.00 752 SER A O 1
ATOM 6014 N N . ILE A 1 753 ? 16.040 34.928 -10.890 1.00 69.19 753 ILE A N 1
ATOM 6015 C CA . ILE A 1 753 ? 16.400 35.701 -9.684 1.00 69.19 753 ILE A CA 1
ATOM 6016 C C . ILE A 1 753 ? 17.198 34.832 -8.700 1.00 69.19 753 ILE A C 1
ATOM 6018 O O . ILE A 1 753 ? 18.245 35.255 -8.204 1.00 69.19 753 ILE A O 1
ATOM 6022 N N . MET A 1 754 ? 16.739 33.599 -8.455 1.00 62.47 754 MET A N 1
ATOM 6023 C CA . MET A 1 754 ? 17.435 32.652 -7.577 1.00 62.47 754 MET A CA 1
ATOM 6024 C C . MET A 1 754 ? 18.814 32.241 -8.124 1.00 62.47 754 MET A C 1
ATOM 6026 O O . MET A 1 754 ? 19.773 32.107 -7.360 1.00 62.47 754 MET A O 1
ATOM 6030 N N . GLU A 1 755 ? 18.943 32.055 -9.439 1.00 58.47 755 GLU A N 1
ATOM 6031 C CA . GLU A 1 755 ? 20.168 31.591 -10.097 1.00 58.47 755 GLU A CA 1
ATOM 6032 C C . GLU A 1 755 ? 21.285 32.636 -10.077 1.00 58.47 755 GLU A C 1
ATOM 6034 O O . GLU A 1 755 ? 22.415 32.314 -9.699 1.00 58.47 755 GLU A O 1
ATOM 6039 N N . GLN A 1 756 ? 20.990 33.895 -10.410 1.00 60.25 756 GLN A N 1
ATOM 6040 C CA . GLN A 1 756 ? 22.018 34.943 -10.517 1.00 60.25 756 GLN A CA 1
ATOM 6041 C C . GLN A 1 756 ? 22.754 35.238 -9.217 1.00 60.25 756 GLN A C 1
ATOM 6043 O O . GLN A 1 756 ? 23.883 35.736 -9.216 1.00 60.25 756 GLN A O 1
ATOM 6048 N N . ARG A 1 757 ? 22.116 34.939 -8.089 1.00 56.50 757 ARG A N 1
ATOM 6049 C CA . ARG A 1 757 ? 22.644 35.246 -6.762 1.00 56.50 757 ARG A CA 1
ATOM 6050 C C . ARG A 1 757 ? 23.177 34.007 -6.052 1.00 56.50 757 ARG A C 1
ATOM 6052 O O . ARG A 1 757 ? 23.842 34.173 -5.040 1.00 56.50 757 ARG A O 1
ATOM 6059 N N . SER A 1 758 ? 23.011 32.810 -6.628 1.00 47.25 758 SER A N 1
ATOM 6060 C CA . SER A 1 758 ? 23.522 31.530 -6.104 1.00 47.25 758 SER A CA 1
ATOM 6061 C C . SER A 1 758 ? 25.054 31.454 -5.980 1.00 47.25 758 SER A C 1
ATOM 6063 O O . SER A 1 758 ? 25.575 30.647 -5.213 1.00 47.25 758 SER A O 1
ATOM 6065 N N . SER A 1 759 ? 25.790 32.351 -6.649 1.00 45.91 759 SER A N 1
ATOM 6066 C CA . SER A 1 759 ? 27.237 32.538 -6.448 1.00 45.91 759 SER A CA 1
ATOM 6067 C C . SER A 1 759 ? 27.597 33.067 -5.046 1.00 45.91 759 SER A C 1
ATOM 6069 O O . SER A 1 759 ? 28.755 32.985 -4.628 1.00 45.91 759 SER A O 1
ATOM 6071 N N . LYS A 1 760 ? 26.611 33.574 -4.291 1.00 42.44 760 LYS A N 1
ATOM 6072 C CA . LYS A 1 760 ? 26.695 33.960 -2.877 1.00 42.44 760 LYS A CA 1
ATOM 6073 C C . LYS A 1 760 ? 25.567 33.239 -2.140 1.00 42.44 760 LYS A C 1
ATOM 6075 O O . LYS A 1 760 ? 24.409 33.521 -2.389 1.00 42.44 760 LYS A O 1
ATOM 6080 N N . TYR A 1 761 ? 25.881 32.327 -1.231 1.00 48.19 761 TYR A N 1
ATOM 6081 C CA . TYR A 1 761 ? 24.943 31.472 -0.480 1.00 48.19 761 TYR A CA 1
ATOM 6082 C C . TYR A 1 761 ? 23.895 32.200 0.423 1.00 48.19 761 TYR A C 1
ATOM 6084 O O . TYR A 1 761 ? 23.470 31.634 1.423 1.00 48.19 761 TYR A O 1
ATOM 6092 N N . ASP A 1 762 ? 23.465 33.429 0.111 1.00 49.12 762 ASP A N 1
ATOM 6093 C CA . ASP A 1 762 ? 22.778 34.353 1.029 1.00 49.12 762 ASP A CA 1
ATOM 6094 C C . ASP A 1 762 ? 21.329 34.728 0.657 1.00 49.12 762 ASP A C 1
ATOM 6096 O O . ASP A 1 762 ? 20.685 35.415 1.445 1.00 49.12 762 ASP A O 1
ATOM 6100 N N . MET A 1 763 ? 20.788 34.334 -0.503 1.00 59.09 763 MET A N 1
ATOM 6101 C CA . MET A 1 763 ? 19.418 34.728 -0.884 1.00 59.09 763 MET A CA 1
ATOM 6102 C C . MET A 1 763 ? 18.389 33.666 -0.468 1.00 59.09 763 MET A C 1
ATOM 6104 O O . MET A 1 763 ? 18.456 32.527 -0.938 1.00 59.09 763 MET A O 1
ATOM 6108 N N . SER A 1 764 ? 17.432 34.032 0.394 1.00 61.22 764 SER A N 1
ATOM 6109 C CA . SER A 1 764 ? 16.271 33.182 0.690 1.00 61.22 764 SER A CA 1
ATOM 6110 C C . SER A 1 764 ? 15.246 33.241 -0.454 1.00 61.22 764 SER A C 1
ATOM 6112 O O . SER A 1 764 ? 15.185 34.211 -1.212 1.00 61.22 764 SER A O 1
ATOM 6114 N N . GLY A 1 765 ? 14.418 32.209 -0.596 1.00 60.38 765 GLY A N 1
ATOM 6115 C CA . GLY A 1 765 ? 13.251 32.208 -1.479 1.00 60.38 765 GLY A CA 1
ATOM 6116 C C . GLY A 1 765 ? 12.254 33.326 -1.156 1.00 60.38 765 GLY A C 1
ATOM 6117 O O . GLY A 1 765 ? 11.579 33.793 -2.073 1.00 60.38 765 GLY A O 1
ATOM 6118 N N . THR A 1 766 ? 12.223 33.803 0.094 1.00 63.88 766 THR A N 1
ATOM 6119 C CA . THR A 1 766 ? 11.471 34.998 0.521 1.00 63.88 766 THR A CA 1
ATOM 6120 C C . THR A 1 766 ? 12.057 36.291 -0.070 1.00 63.88 766 THR A C 1
ATOM 6122 O O . THR A 1 766 ? 11.318 37.134 -0.581 1.00 63.88 766 THR A O 1
ATOM 6125 N N . ASP A 1 767 ? 13.389 36.426 -0.093 1.00 67.19 767 ASP A N 1
ATOM 6126 C CA . ASP A 1 767 ? 14.080 37.574 -0.705 1.00 67.19 767 ASP A CA 1
ATOM 6127 C C . ASP A 1 767 ? 13.905 37.592 -2.233 1.00 67.19 767 ASP A C 1
ATOM 6129 O O . ASP A 1 767 ? 13.583 38.628 -2.819 1.00 67.19 767 ASP A O 1
ATOM 6133 N N . ALA A 1 768 ? 14.053 36.426 -2.875 1.00 66.50 768 ALA A N 1
ATOM 6134 C CA . ALA A 1 768 ? 13.824 36.262 -4.312 1.00 66.50 768 ALA A CA 1
ATOM 6135 C C . ALA A 1 768 ? 12.375 36.600 -4.705 1.00 66.50 768 ALA A C 1
ATOM 6137 O O . ALA A 1 768 ? 12.102 37.100 -5.799 1.00 66.50 768 ALA A O 1
ATOM 6138 N N . PHE A 1 769 ? 11.430 36.347 -3.798 1.00 70.38 769 PHE A N 1
ATOM 6139 C CA . PHE A 1 769 ? 10.019 36.610 -4.022 1.00 70.38 769 PHE A CA 1
ATOM 6140 C C . PHE A 1 769 ? 9.656 38.100 -3.897 1.00 70.38 769 PHE A C 1
ATOM 6142 O O . PHE A 1 769 ? 8.907 38.614 -4.729 1.00 70.38 769 PHE A O 1
ATOM 6149 N N . GLU A 1 770 ? 10.220 38.832 -2.932 1.00 71.88 770 GLU A N 1
ATOM 6150 C CA . GLU A 1 770 ? 10.062 40.296 -2.869 1.00 71.88 770 GLU A CA 1
ATOM 6151 C C . GLU A 1 770 ? 10.635 40.985 -4.119 1.00 71.88 770 GLU A C 1
ATOM 6153 O O . GLU A 1 770 ? 10.045 41.926 -4.661 1.00 71.88 770 GLU A O 1
ATOM 6158 N N . GLU A 1 771 ? 11.743 40.474 -4.654 1.00 73.94 771 GLU A N 1
ATOM 6159 C CA . GLU A 1 771 ? 12.299 40.945 -5.923 1.00 73.94 771 GLU A CA 1
ATOM 6160 C C . GLU A 1 771 ? 11.369 40.641 -7.112 1.00 73.94 771 GLU A C 1
ATOM 6162 O O . GLU A 1 771 ? 11.066 41.544 -7.900 1.00 73.94 771 GLU A O 1
ATOM 6167 N N . LEU A 1 772 ? 10.813 39.424 -7.190 1.00 75.50 772 LEU A N 1
ATOM 6168 C CA . LEU A 1 772 ? 9.794 39.054 -8.181 1.00 75.50 772 LEU A CA 1
ATOM 6169 C C . LEU A 1 772 ? 8.559 39.970 -8.101 1.00 75.50 772 LEU A C 1
ATOM 6171 O O . LEU A 1 772 ? 8.047 40.424 -9.126 1.00 75.50 772 LEU A O 1
ATOM 6175 N N . LYS A 1 773 ? 8.092 40.286 -6.888 1.00 72.75 773 LYS A N 1
ATOM 6176 C CA . LYS A 1 773 ? 6.947 41.176 -6.624 1.00 72.75 773 LYS A CA 1
ATOM 6177 C C . LYS A 1 773 ? 7.227 42.607 -7.076 1.00 72.75 773 LYS A C 1
ATOM 6179 O O . LYS A 1 773 ? 6.326 43.286 -7.575 1.00 72.75 773 LYS A O 1
ATOM 6184 N N . ASN A 1 774 ? 8.470 43.066 -6.942 1.00 73.81 774 ASN A N 1
ATOM 6185 C CA . ASN A 1 774 ? 8.902 44.368 -7.442 1.00 73.81 774 ASN A CA 1
ATOM 6186 C C . ASN A 1 774 ? 8.990 44.395 -8.975 1.00 73.81 774 ASN A C 1
ATOM 6188 O O . ASN A 1 774 ? 8.464 45.329 -9.583 1.00 73.81 774 ASN A O 1
ATOM 6192 N N . LEU A 1 775 ? 9.533 43.345 -9.599 1.00 72.88 775 LEU A N 1
ATOM 6193 C CA . LEU A 1 775 ? 9.570 43.186 -11.060 1.00 72.88 775 LEU A CA 1
ATOM 6194 C C . LEU A 1 775 ? 8.165 43.100 -11.675 1.00 72.88 775 LEU A C 1
ATOM 6196 O O . LEU A 1 775 ? 7.884 43.708 -12.710 1.00 72.88 775 LEU A O 1
ATOM 6200 N N . ALA A 1 776 ? 7.241 42.415 -11.003 1.00 70.31 776 ALA A N 1
ATOM 6201 C CA . ALA A 1 776 ? 5.864 42.269 -11.458 1.00 70.31 776 ALA A CA 1
ATOM 6202 C C . ALA A 1 776 ? 5.079 43.580 -11.503 1.00 70.31 776 ALA A C 1
ATOM 6204 O O . ALA A 1 776 ? 4.250 43.765 -12.396 1.00 70.31 776 ALA A O 1
ATOM 6205 N N . LYS A 1 777 ? 5.361 44.504 -10.576 1.00 68.19 777 LYS A N 1
ATOM 6206 C CA . LYS A 1 777 ? 4.761 45.848 -10.565 1.00 68.19 777 LYS A CA 1
ATOM 6207 C C . LYS A 1 777 ? 5.224 46.694 -11.751 1.00 68.19 777 LYS A C 1
ATOM 6209 O O . LYS A 1 777 ? 4.472 47.554 -12.202 1.00 68.19 777 LYS A O 1
ATOM 6214 N N . THR A 1 778 ? 6.438 46.463 -12.248 1.00 62.72 778 THR A N 1
ATOM 6215 C CA . THR A 1 778 ? 7.025 47.215 -13.367 1.00 62.72 778 THR A CA 1
ATOM 6216 C C . THR A 1 778 ? 6.746 46.604 -14.742 1.00 62.72 778 THR A C 1
ATOM 6218 O O . THR A 1 778 ? 6.665 47.351 -15.712 1.00 62.72 778 THR A O 1
ATOM 6221 N N . GLU A 1 779 ? 6.553 45.283 -14.836 1.00 59.94 779 GLU A N 1
ATOM 6222 C CA . GLU A 1 779 ? 6.513 44.534 -16.112 1.00 59.94 779 GLU A CA 1
ATOM 6223 C C . GLU A 1 779 ? 5.133 43.904 -16.426 1.00 59.94 779 GLU A C 1
ATOM 6225 O O . GLU A 1 779 ? 5.004 43.083 -17.329 1.00 59.94 779 GLU A O 1
ATOM 6230 N N . ASN A 1 780 ? 4.069 44.300 -15.711 1.00 58.56 780 ASN A N 1
ATOM 6231 C CA . ASN A 1 780 ? 2.680 43.866 -15.956 1.00 58.56 780 ASN A CA 1
ATOM 6232 C C . ASN A 1 780 ? 2.486 42.330 -15.928 1.00 58.56 780 ASN A C 1
ATOM 6234 O O . ASN A 1 780 ? 1.682 41.771 -16.681 1.00 58.56 780 ASN A O 1
ATOM 6238 N N . LEU A 1 781 ? 3.229 41.650 -15.047 1.00 64.38 781 LEU A N 1
ATOM 6239 C CA . LEU A 1 781 ? 3.080 40.218 -14.780 1.00 64.38 781 LEU A CA 1
ATOM 6240 C C . LEU A 1 781 ? 1.758 39.945 -14.043 1.00 64.38 781 LEU A C 1
ATOM 6242 O O . LEU A 1 781 ? 1.162 40.837 -13.436 1.00 64.38 781 LEU A O 1
ATOM 6246 N N . TYR A 1 782 ? 1.281 38.700 -14.083 1.00 66.31 782 TYR A N 1
ATOM 6247 C CA . TYR A 1 782 ? -0.006 38.314 -13.499 1.00 66.31 782 TYR A CA 1
ATOM 6248 C C . TYR A 1 782 ? 0.030 38.328 -11.953 1.00 66.31 782 TYR A C 1
ATOM 6250 O O . TYR A 1 782 ? 0.208 37.308 -11.291 1.00 66.31 782 TYR A O 1
ATOM 6258 N N . TYR A 1 783 ? -0.160 39.522 -11.387 1.00 63.59 783 TYR A N 1
ATOM 6259 C CA . TYR A 1 783 ? -0.023 39.852 -9.963 1.00 63.59 783 TYR A CA 1
ATOM 6260 C C . TYR A 1 783 ? -0.847 38.982 -8.987 1.00 63.59 783 TYR A C 1
ATOM 6262 O O . TYR A 1 783 ? -0.303 38.604 -7.951 1.00 63.59 783 TYR A O 1
ATOM 6270 N N . PRO A 1 784 ? -2.100 38.574 -9.293 1.00 62.94 784 PRO A N 1
ATOM 6271 C CA . PRO A 1 784 ? -2.881 37.717 -8.391 1.00 62.94 784 PRO A CA 1
ATOM 6272 C C . PRO A 1 784 ? -2.263 36.334 -8.144 1.00 62.94 784 PRO A C 1
ATOM 6274 O O . PRO A 1 784 ? -2.504 35.719 -7.111 1.00 62.94 784 PRO A O 1
ATOM 6277 N N . MET A 1 785 ? -1.478 35.822 -9.096 1.00 63.69 785 MET A N 1
ATOM 6278 C CA . MET A 1 785 ? -0.760 34.558 -8.923 1.00 63.69 785 MET A CA 1
ATOM 6279 C C . MET A 1 785 ? 0.471 34.742 -8.044 1.00 63.69 785 MET A C 1
ATOM 6281 O O . MET A 1 785 ? 0.800 33.847 -7.284 1.00 63.69 785 MET A O 1
ATOM 6285 N N . ILE A 1 786 ? 1.101 35.911 -8.085 1.00 65.25 786 ILE A N 1
ATOM 6286 C CA . ILE A 1 786 ? 2.265 36.215 -7.258 1.00 65.25 786 ILE A CA 1
ATOM 6287 C C . ILE A 1 786 ? 1.852 36.228 -5.782 1.00 65.25 786 ILE A C 1
ATOM 6289 O O . ILE A 1 786 ? 2.421 35.467 -5.016 1.00 65.25 786 ILE A O 1
ATOM 6293 N N . GLU A 1 787 ? 0.789 36.937 -5.386 1.00 63.72 787 GLU A N 1
ATOM 6294 C CA . GLU A 1 787 ? 0.312 36.951 -3.981 1.00 63.72 787 GLU A CA 1
ATOM 6295 C C . GLU A 1 787 ? 0.042 35.550 -3.397 1.00 63.72 787 GLU A C 1
ATOM 6297 O O . GLU A 1 787 ? 0.275 35.311 -2.216 1.00 63.72 787 GLU A O 1
ATOM 6302 N N . LEU A 1 788 ? -0.403 34.602 -4.225 1.00 61.00 788 LEU A N 1
ATOM 6303 C CA . LEU A 1 788 ? -0.699 33.233 -3.800 1.00 61.00 788 LEU A CA 1
ATOM 6304 C C . LEU A 1 788 ? 0.566 32.356 -3.687 1.00 61.00 788 LEU A C 1
ATOM 6306 O O . LEU A 1 788 ? 0.513 31.313 -3.048 1.00 61.00 788 LEU A O 1
ATOM 6310 N N . MET A 1 789 ? 1.703 32.756 -4.275 1.00 62.22 789 MET A N 1
ATOM 6311 C CA . MET A 1 789 ? 3.000 32.080 -4.090 1.00 62.22 789 MET A CA 1
ATOM 6312 C C . MET A 1 789 ? 3.610 32.379 -2.714 1.00 62.22 789 MET A C 1
ATOM 6314 O O . MET A 1 789 ? 4.265 31.503 -2.156 1.00 62.22 789 MET A O 1
ATOM 6318 N N . GLU A 1 790 ? 3.378 33.579 -2.169 1.00 64.25 790 GLU A N 1
ATOM 6319 C CA . GLU A 1 790 ? 3.959 34.078 -0.908 1.00 64.25 790 GLU A CA 1
ATOM 6320 C C . GLU A 1 790 ? 3.678 33.121 0.268 1.00 64.25 790 GLU A C 1
ATOM 6322 O O . GLU A 1 790 ? 4.606 32.607 0.886 1.00 64.25 790 GLU A O 1
ATOM 6327 N N . GLU A 1 791 ? 2.405 32.766 0.484 1.00 58.34 791 GLU A N 1
ATOM 6328 C CA . GLU A 1 791 ? 1.952 31.872 1.568 1.00 58.34 791 GLU A CA 1
ATOM 6329 C C . GLU A 1 791 ? 2.550 30.452 1.475 1.00 58.34 791 GLU A C 1
ATOM 6331 O O . GLU A 1 791 ? 2.749 29.772 2.482 1.00 58.34 791 GLU A O 1
ATOM 6336 N N . TYR A 1 792 ? 2.856 29.983 0.262 1.00 59.75 792 TYR A N 1
ATOM 6337 C CA . TYR A 1 792 ? 3.373 28.632 0.038 1.00 59.75 792 TYR A CA 1
ATOM 6338 C C . TYR A 1 792 ? 4.903 28.555 0.043 1.00 59.75 792 TYR A C 1
ATOM 6340 O O . TYR A 1 792 ? 5.447 27.513 0.412 1.00 59.75 792 TYR A O 1
ATOM 6348 N N . ILE A 1 793 ? 5.606 29.617 -0.364 1.00 59.06 793 ILE A N 1
ATOM 6349 C CA . ILE A 1 793 ? 7.074 29.677 -0.304 1.00 59.06 793 ILE A CA 1
ATOM 6350 C C . ILE A 1 793 ? 7.539 29.594 1.154 1.00 59.06 793 ILE A C 1
ATOM 6352 O O . ILE A 1 793 ? 8.475 28.849 1.438 1.00 59.06 793 ILE A O 1
ATOM 6356 N N . GLU A 1 794 ? 6.830 30.243 2.082 1.00 58.25 794 GLU A N 1
ATOM 6357 C CA . GLU A 1 794 ? 7.111 30.158 3.522 1.00 58.25 794 GLU A CA 1
ATOM 6358 C C . GLU A 1 794 ? 7.012 28.711 4.066 1.00 58.25 794 GLU A C 1
ATOM 6360 O O . GLU A 1 794 ? 7.890 28.263 4.810 1.00 58.25 794 GLU A O 1
ATOM 6365 N N . ASP A 1 795 ? 6.001 27.931 3.649 1.00 53.34 795 ASP A N 1
ATOM 6366 C CA . ASP A 1 795 ? 5.867 26.503 4.016 1.00 53.34 795 ASP A CA 1
ATOM 6367 C C . ASP A 1 795 ? 6.958 25.632 3.362 1.00 53.34 795 ASP A C 1
ATOM 6369 O O . ASP A 1 795 ? 7.491 24.701 3.977 1.00 53.34 795 ASP A O 1
ATOM 6373 N N . ILE A 1 796 ? 7.325 25.933 2.111 1.00 51.22 796 ILE A N 1
ATOM 6374 C CA . ILE A 1 796 ? 8.368 25.204 1.377 1.00 51.22 796 ILE A CA 1
ATOM 6375 C C . ILE A 1 796 ? 9.745 25.459 1.984 1.00 51.22 796 ILE A C 1
ATOM 6377 O O . ILE A 1 796 ? 10.484 24.496 2.169 1.00 51.22 796 ILE A O 1
ATOM 6381 N N . GLU A 1 797 ? 10.103 26.693 2.336 1.00 54.25 797 GLU A N 1
ATOM 6382 C CA . GLU A 1 797 ? 11.395 26.986 2.966 1.00 54.25 797 GLU A CA 1
ATOM 6383 C C . GLU A 1 797 ? 11.571 26.237 4.290 1.00 54.25 797 GLU A C 1
ATOM 6385 O O . GLU A 1 797 ? 12.648 25.691 4.554 1.00 54.25 797 GLU A O 1
ATOM 6390 N N . ALA A 1 798 ? 10.507 26.128 5.091 1.00 53.62 798 ALA A N 1
ATOM 6391 C CA . ALA A 1 798 ? 10.526 25.348 6.326 1.00 53.62 798 ALA A CA 1
ATOM 6392 C C . ALA A 1 798 ? 10.850 23.862 6.065 1.00 53.62 798 ALA A C 1
ATOM 6394 O O . ALA A 1 798 ? 11.656 23.259 6.783 1.00 53.62 798 ALA A O 1
ATOM 6395 N N . ARG A 1 799 ? 10.285 23.281 4.997 1.00 48.34 799 ARG A N 1
ATOM 6396 C CA . ARG A 1 799 ? 10.540 21.891 4.571 1.00 48.34 799 ARG A CA 1
ATOM 6397 C C . ARG A 1 799 ? 11.910 21.714 3.915 1.00 48.34 799 ARG A C 1
ATOM 6399 O O . ARG A 1 799 ? 12.611 20.751 4.215 1.00 48.34 799 ARG A O 1
ATOM 6406 N N . VAL A 1 800 ? 12.319 22.640 3.047 1.00 46.06 800 VAL A N 1
ATOM 6407 C CA . VAL A 1 800 ? 13.619 22.628 2.358 1.00 46.06 800 VAL A CA 1
ATOM 6408 C C . VAL A 1 800 ? 14.751 22.715 3.371 1.00 46.06 800 VAL A C 1
ATOM 6410 O O . VAL A 1 800 ? 15.709 21.961 3.254 1.00 46.06 800 VAL A O 1
ATOM 6413 N N . LYS A 1 801 ? 14.627 23.540 4.414 1.00 51.59 801 LYS A N 1
ATOM 6414 C CA . LYS A 1 801 ? 15.621 23.629 5.493 1.00 51.59 801 LYS A CA 1
ATOM 6415 C C . LYS A 1 801 ? 15.761 22.310 6.266 1.00 51.59 801 LYS A C 1
ATOM 6417 O O . LYS A 1 801 ? 16.875 21.912 6.619 1.00 51.59 801 LYS A O 1
ATOM 6422 N N . ALA A 1 802 ? 14.656 21.589 6.472 1.00 47.38 802 ALA A N 1
ATOM 6423 C CA . ALA A 1 802 ? 14.675 20.250 7.062 1.00 47.38 802 ALA A CA 1
ATOM 6424 C C . ALA A 1 802 ? 15.356 19.223 6.133 1.00 47.38 802 ALA A C 1
ATOM 6426 O O . ALA A 1 802 ? 16.242 18.489 6.570 1.00 47.38 802 ALA A O 1
ATOM 6427 N N . ILE A 1 803 ? 15.028 19.238 4.836 1.00 42.16 803 ILE A N 1
ATOM 6428 C CA . ILE A 1 803 ? 15.608 18.338 3.824 1.00 42.16 803 ILE A CA 1
ATOM 6429 C C . ILE A 1 803 ? 17.089 18.639 3.567 1.00 42.16 803 ILE A C 1
ATOM 6431 O O . ILE A 1 803 ? 17.878 17.711 3.451 1.00 42.16 803 ILE A O 1
ATOM 6435 N N . GLN A 1 804 ? 17.507 19.905 3.508 1.00 44.69 804 GLN A N 1
ATOM 6436 C CA . GLN A 1 804 ? 18.912 20.303 3.355 1.00 44.69 804 GLN A CA 1
ATOM 6437 C C . GLN A 1 804 ? 19.768 19.781 4.509 1.00 44.69 804 GLN A C 1
ATOM 6439 O O . GLN A 1 804 ? 20.901 19.354 4.292 1.00 44.69 804 GLN A O 1
ATOM 6444 N N . THR A 1 805 ? 19.214 19.758 5.722 1.00 50.56 805 THR A N 1
ATOM 6445 C CA . THR A 1 805 ? 19.890 19.205 6.901 1.00 50.56 805 THR A CA 1
ATOM 6446 C C . THR A 1 805 ? 20.116 17.691 6.764 1.00 50.56 805 THR A C 1
ATOM 6448 O O . THR A 1 805 ? 21.186 17.192 7.120 1.00 50.56 805 THR A O 1
ATOM 6451 N N . ASP A 1 806 ? 19.156 16.960 6.194 1.00 42.53 806 ASP A N 1
ATOM 6452 C CA . ASP A 1 806 ? 19.276 15.520 5.920 1.00 42.53 806 ASP A CA 1
ATOM 6453 C C . ASP A 1 806 ? 20.144 15.210 4.692 1.00 42.53 806 ASP A C 1
ATOM 6455 O O . ASP A 1 806 ? 20.962 14.286 4.714 1.00 42.53 806 ASP A O 1
ATOM 6459 N N . PHE A 1 807 ? 20.044 16.018 3.639 1.00 39.12 807 PHE A N 1
ATOM 6460 C CA . PHE A 1 807 ? 20.849 15.876 2.432 1.00 39.12 807 PHE A CA 1
ATOM 6461 C C . PHE A 1 807 ? 22.321 16.177 2.715 1.00 39.12 807 PHE A C 1
ATOM 6463 O O . PHE A 1 807 ? 23.184 15.443 2.253 1.00 39.12 807 PHE A O 1
ATOM 6470 N N . ALA A 1 808 ? 22.637 17.178 3.544 1.00 45.22 808 ALA A N 1
ATOM 6471 C CA . ALA A 1 808 ? 24.006 17.435 3.994 1.00 45.22 808 ALA A CA 1
ATOM 6472 C C . ALA A 1 808 ? 24.605 16.233 4.750 1.00 45.22 808 ALA A C 1
ATOM 6474 O O . ALA A 1 808 ? 25.788 15.928 4.582 1.00 45.22 808 ALA A O 1
ATOM 6475 N N . LYS A 1 809 ? 23.792 15.496 5.523 1.00 47.56 809 LYS A N 1
ATOM 6476 C CA . LYS A 1 809 ? 24.220 14.243 6.168 1.00 47.56 809 LYS A CA 1
ATOM 6477 C C . LYS A 1 809 ? 24.469 13.124 5.154 1.00 47.56 809 LYS A C 1
ATOM 6479 O O . LYS A 1 809 ? 25.513 12.477 5.219 1.00 47.56 809 LYS A O 1
ATOM 6484 N N . GLN A 1 810 ? 23.542 12.893 4.222 1.00 40.34 810 GLN A N 1
ATOM 6485 C CA . GLN A 1 810 ? 23.668 11.826 3.219 1.00 40.34 810 GLN A CA 1
ATOM 6486 C C . GLN A 1 810 ? 24.771 12.109 2.194 1.00 40.34 810 GLN A C 1
ATOM 6488 O O . GLN A 1 810 ? 25.568 11.229 1.883 1.00 40.34 810 GLN A O 1
ATOM 6493 N N . TYR A 1 811 ? 24.875 13.344 1.712 1.00 40.38 811 TYR A N 1
ATOM 6494 C CA . TYR A 1 811 ? 25.941 13.786 0.821 1.00 40.38 811 TYR A CA 1
ATOM 6495 C C . TYR A 1 811 ? 27.301 13.723 1.517 1.00 40.38 811 TYR A C 1
ATOM 6497 O O . TYR A 1 811 ? 28.255 13.207 0.943 1.00 40.38 811 TYR A O 1
ATOM 6505 N N . GLY A 1 812 ? 27.381 14.141 2.787 1.00 44.34 812 GLY A N 1
ATOM 6506 C CA . GLY A 1 812 ? 28.572 13.947 3.613 1.00 44.34 812 GLY A CA 1
ATOM 6507 C C . GLY A 1 812 ? 28.995 12.478 3.686 1.00 44.34 812 GLY A C 1
ATOM 6508 O O . GLY A 1 812 ? 30.177 12.185 3.541 1.00 44.34 812 GLY A O 1
ATOM 6509 N N . TYR A 1 813 ? 28.037 11.554 3.819 1.00 45.88 813 TYR A N 1
ATOM 6510 C CA . TYR A 1 813 ? 28.280 10.108 3.807 1.00 45.88 813 TYR A CA 1
ATOM 6511 C C . TYR A 1 813 ? 28.750 9.584 2.438 1.00 45.88 813 TYR A C 1
ATOM 6513 O O . TYR A 1 813 ? 29.713 8.820 2.372 1.00 45.88 813 TYR A O 1
ATOM 6521 N N . VAL A 1 814 ? 28.120 10.017 1.342 1.00 40.38 814 VAL A N 1
ATOM 6522 C CA . VAL A 1 814 ? 28.493 9.631 -0.031 1.00 40.38 814 VAL A CA 1
ATOM 6523 C C . VAL A 1 814 ? 29.874 10.166 -0.405 1.00 40.38 814 VAL A C 1
ATOM 6525 O O . VAL A 1 814 ? 30.677 9.419 -0.954 1.00 40.38 814 VAL A O 1
ATOM 6528 N N . VAL A 1 815 ? 30.196 11.414 -0.055 1.00 43.03 815 VAL A N 1
ATOM 6529 C CA . VAL A 1 815 ? 31.529 12.003 -0.262 1.00 43.03 815 VAL A CA 1
ATOM 6530 C C . VAL A 1 815 ? 32.578 11.277 0.578 1.00 43.03 815 VAL A C 1
ATOM 6532 O O . VAL A 1 815 ? 33.656 10.986 0.069 1.00 43.03 815 VAL A O 1
ATOM 6535 N N . LEU A 1 816 ? 32.257 10.899 1.822 1.00 48.62 816 LEU A N 1
ATOM 6536 C CA . LEU A 1 816 ? 33.126 10.054 2.652 1.00 48.62 816 LEU A CA 1
ATOM 6537 C C . LEU A 1 816 ? 33.399 8.700 1.989 1.00 48.62 816 LEU A C 1
ATOM 6539 O O . LEU A 1 816 ? 34.550 8.276 1.915 1.00 48.62 816 LEU A O 1
ATOM 6543 N N . LYS A 1 817 ? 32.360 8.047 1.458 1.00 47.53 817 LYS A N 1
ATOM 6544 C CA . LYS A 1 817 ? 32.483 6.770 0.741 1.00 47.53 817 LYS A CA 1
ATOM 6545 C C . LYS A 1 817 ? 33.240 6.909 -0.575 1.00 47.53 817 LYS A C 1
ATOM 6547 O O . LYS A 1 817 ? 34.027 6.032 -0.916 1.00 47.53 817 LYS A O 1
ATOM 6552 N N . PHE A 1 818 ? 33.057 8.016 -1.285 1.00 43.12 818 PHE A N 1
ATOM 6553 C CA . PHE A 1 818 ? 33.776 8.326 -2.515 1.00 43.12 818 PHE A CA 1
ATOM 6554 C C . PHE A 1 818 ? 35.259 8.623 -2.249 1.00 43.12 818 PHE A C 1
ATOM 6556 O O . PHE A 1 818 ? 36.117 8.136 -2.977 1.00 43.12 818 PHE A O 1
ATOM 6563 N N . GLU A 1 819 ? 35.589 9.338 -1.172 1.00 48.75 819 GLU A N 1
ATOM 6564 C CA . GLU A 1 819 ? 36.967 9.563 -0.711 1.00 48.75 819 GLU A CA 1
ATOM 6565 C C . GLU A 1 819 ? 37.635 8.263 -0.223 1.00 48.75 819 GLU A C 1
ATOM 6567 O O . GLU A 1 819 ? 38.802 8.013 -0.534 1.00 48.75 819 GLU A O 1
ATOM 6572 N N . GLU A 1 820 ? 36.904 7.394 0.486 1.00 51.81 820 GLU A N 1
ATOM 6573 C CA . GLU A 1 820 ? 37.363 6.041 0.839 1.00 51.81 820 GLU A CA 1
ATOM 6574 C C . GLU A 1 820 ? 37.648 5.202 -0.414 1.00 51.81 820 GLU A C 1
ATOM 6576 O O . GLU A 1 820 ? 38.707 4.582 -0.518 1.00 51.81 820 GLU A O 1
ATOM 6581 N N . MET A 1 821 ? 36.746 5.236 -1.396 1.00 44.91 821 MET A N 1
ATOM 6582 C CA . MET A 1 821 ? 36.873 4.526 -2.668 1.00 44.91 821 MET A CA 1
ATOM 6583 C C . MET A 1 821 ? 38.031 5.075 -3.515 1.00 44.91 821 MET A C 1
ATOM 6585 O O . MET A 1 821 ? 38.797 4.303 -4.086 1.00 44.91 821 MET A O 1
ATOM 6589 N N . LYS A 1 822 ? 38.240 6.395 -3.533 1.00 45.09 822 LYS A N 1
ATOM 6590 C CA . LYS A 1 822 ? 39.363 7.057 -4.214 1.00 45.09 822 LYS A CA 1
ATOM 6591 C C . LYS A 1 822 ? 40.710 6.687 -3.585 1.00 45.09 822 LYS A C 1
ATOM 6593 O O . LYS A 1 822 ? 41.675 6.463 -4.312 1.00 45.09 822 LYS A O 1
ATOM 6598 N N . LYS A 1 823 ? 40.773 6.557 -2.253 1.00 52.16 823 LYS A N 1
ATOM 6599 C CA . LYS A 1 823 ? 41.956 6.043 -1.535 1.00 52.16 823 LYS A CA 1
ATOM 6600 C C . LYS A 1 823 ? 42.211 4.564 -1.823 1.00 52.16 823 LYS A C 1
ATOM 6602 O O . LYS A 1 823 ? 43.366 4.185 -1.985 1.00 52.16 823 LYS A O 1
ATOM 6607 N N . TYR A 1 824 ? 41.155 3.759 -1.931 1.00 49.69 824 TYR A N 1
ATOM 6608 C CA . TYR A 1 824 ? 41.251 2.348 -2.314 1.00 49.69 824 TYR A CA 1
ATOM 6609 C C . TYR A 1 824 ? 41.804 2.188 -3.739 1.00 49.69 824 TYR A C 1
ATOM 6611 O O . TYR A 1 824 ? 42.780 1.476 -3.954 1.00 49.69 824 TYR A O 1
ATOM 6619 N N . LEU A 1 825 ? 41.263 2.954 -4.691 1.00 42.34 825 LEU A N 1
ATOM 6620 C CA . LEU A 1 825 ? 41.684 2.956 -6.097 1.00 42.34 825 LEU A CA 1
ATOM 6621 C C . LEU A 1 825 ? 43.106 3.511 -6.297 1.00 42.34 825 LEU A C 1
ATOM 6623 O O . LEU A 1 825 ? 43.834 3.039 -7.168 1.00 42.34 825 LEU A O 1
ATOM 6627 N N . ALA A 1 826 ? 43.533 4.481 -5.481 1.00 42.25 826 ALA A N 1
ATOM 6628 C CA . ALA A 1 826 ? 44.900 5.008 -5.497 1.00 42.25 826 ALA A CA 1
ATOM 6629 C C . ALA A 1 826 ? 45.935 4.048 -4.875 1.00 42.25 826 ALA A C 1
ATOM 6631 O O . ALA A 1 826 ? 47.124 4.163 -5.173 1.00 42.25 826 ALA A O 1
ATOM 6632 N N . ALA A 1 827 ? 45.503 3.101 -4.034 1.00 47.38 827 ALA A N 1
ATOM 6633 C CA . ALA A 1 827 ? 46.365 2.086 -3.427 1.00 47.38 827 ALA A CA 1
ATOM 6634 C C . ALA A 1 827 ? 46.643 0.882 -4.350 1.00 47.38 827 ALA A C 1
ATOM 6636 O O . ALA A 1 827 ? 47.473 0.041 -4.010 1.00 47.38 827 ALA A O 1
ATOM 6637 N N . GLY A 1 828 ? 45.992 0.810 -5.519 1.00 41.72 828 GLY A N 1
ATOM 6638 C CA . GLY A 1 828 ? 46.230 -0.226 -6.528 1.00 41.72 828 GLY A CA 1
ATOM 6639 C C . GLY A 1 828 ? 45.723 -1.630 -6.172 1.00 41.72 828 GLY A C 1
ATOM 6640 O O . GLY A 1 828 ? 46.166 -2.578 -6.819 1.00 41.72 828 GLY A O 1
ATOM 6641 N N . ASN A 1 829 ? 44.830 -1.763 -5.181 1.00 35.81 829 ASN A N 1
ATOM 6642 C CA . ASN A 1 829 ? 44.144 -3.016 -4.831 1.00 35.81 829 ASN A CA 1
ATOM 6643 C C . ASN A 1 829 ? 42.733 -3.074 -5.413 1.00 35.81 829 ASN A C 1
ATOM 6645 O O . ASN A 1 829 ? 41.974 -2.102 -5.191 1.00 35.81 829 ASN A O 1
#

pLDDT: mean 76.94, std 15.26, range [35.81, 98.19]

Radius of gyration: 36.66 Å; Cα contacts (8 Å, |Δi|>4): 1155; chains: 1; bounding box: 86×77×109 Å

Sequence (829 aa):
VAGKAIAECIEGETVVFAYVGLTGYQEFQERFGMVAGNSYIRVCAEVFKKFISENIIPLRWWGSDFLFIVKKVKSLKSFRKEAKDILNKLENYVGEVDGIAVTFPMALGYAAYGVHGTSPAELLEYASFAEHEALREVAISPNEFNRERFDDAHKAALRRTFIKDIIDRNQLSIVFQPIVSLRTGELFGFEALSRPMNPMYANISELIDDAEASGHYVILEKRMVYNALDSYMERDPKYRDHFLFINTAPYATLDEKDYNDIRDRYFGHMKVVFEVIERNRMEPDEINLRKSIVTKAGAKFALDDFGSGYSNHLALLALEPDIIKIDRELIRKIDDDLRKQHMLEDIISYARYRGTRVLAEGVETQGELEALCRMGVDYAQGYFTGRPSAVLQDPDPRAVKIIKSINHKNRIDMGQVYIIIEKALAFVNKRYADNLSISTFLTMKLGKRLGFDTDKITALVITAIFHDIGILYPGCEEWRPDIYRNVSGHSIFSYLLFKEFSPYPEYAPAILYHHRRFPDYNAGNNDGIINNIAVPDEAYLLSLAEAAAEAITGGDPASAADRVISRIEGNGFKPEYREAFGSLCQEDIISRIVSGEYRDDLLAYIKSIKISKAETESLIRTFIYAVSFRSPYCYSHPRLMETTVNLLGRMTKQNWNLLEKVRAAALLYNLSMLVMEKETLEKEHSPKELHDLLHGSMNAINEVLEEAELHDVVAMFRGATGEKTVTGKHTLMGKDIISGSNMLNIADIYVSIMEQRSSKYDMSGTDAFEELKNLAKTENLYYPMIELMEEYIEDIEARVKAIQTDFAKQYGYVVLKFEEMKKYLAAGN

Nearest PDB structures (foldseek):
  3pjx-assembly1_A  TM=5.476E-01  e=3.558E-15  Pseudomonas fluorescens Pf0-1
  4q6j-assembly1_B  TM=8.515E-01  e=8.273E-11  Listeria monocytogenes EGD-e
  3pju-assembly1_A  TM=8.612E-01  e=1.510E-10  Pseudomonas fluorescens Pf0-1
  3pfm-assembly1_A-2  TM=8.107E-01  e=5.157E-11  Pseudomonas protegens Pf-5
  6ih1-assembly1_C  TM=7.967E-01  e=1.954E-10  Vibrio cholerae O395